Protein AF-0000000082723749 (afdb_homodimer)

Foldseek 3Di:
DVLLCLQPNLVQLQLQQVQLQVVCCVVVVGGPPDHSLNVLLLLLLLLVCLQVVDVDPCQCQDAVRHDCLNNVLDPPVNSVVCLVRTWRDRPVVADPVNCVLDVLVRCVVSLVRNQSSLLPDDDDQEKEKDKDFLAADFDGQQWAAQPPDPRRIHWIKIFIFWLQQQTRHIFIDRPPSRADDDPPDDPLLRSVVVRCVSPDANHEYEYEQVNDAPVSQQVQVVVRYKYKYWHDPVRDDPVQPDDDFVVVQPDDAQDKDWGWDPPPPIKIWMWHHHVGIIIMIISPFDQPPKDWDWDQDPVVRHTDIHIGGPSRVVNVSTHCNNVVNSVVCVNRQSDDPDSDSSSSVSSSSSSSSLSNSQSVVCVVCVVVVHHGDDSSVSSSVSSSCSSVVSVVPPDPPPPPPCPPDDPPPPPDPDPVVVPRPCQFPWDQDPDPDFDAAPAPPGGDTGRIAGPHVRGDHDCDPVPNRSCVVPPD/DVLLCLQPNLVQLQLQQVQLQVVCCVVVVGGPPDHSLNVLLLLLLLLVCLQVVDVDPCQCQDDPRHDCLNNVLDPPVNSVVCLVRTWRDRPVVADPVNCVLDVLVRCVVSLVRNQSSLLPDDDDQEKEKDKDFLAADFDGQQWAAQPPDPRRIHWIKIFIFWLQQQTNHIFIDRPPSRADDDPPDDPLLRSVVVRCVSPDANHEYEYEQVNDAPVSQQVQVVVRYKYKYWHDPVRPDPVQPDDDFVVVQPDDAQDKDWDWDPPPPIKIWMWHHHVGIIIMIISPFDQPPKDWDWDQDPVVRHTDIHIGGPSRVVNVSTHCNNVVNSVVCVNRQSDDPDSDSSSSVSSSSSSSSLSNSQSVVCVVCVVVVHHGDDSSVSSSVSSSCSSVVSVVPPDPPPPPPCPPPDPPPPPDDDPVVVVPPCQFPWDQDPDPDFDAAPAPPGGDTGRIAGPHVRGDHDDDPVPNRSCVVPPD

InterPro domains:
  IPR029526 PiggyBac transposable element-derived protein [PF13843] (2-358)

Radius of gyration: 34.32 Å; Cα contacts (8 Å, |Δi|>4): 1630; chains: 2; bounding box: 100×79×72 Å

Solvent-accessible surface area (backbone atoms only — not comparable to full-atom values): 51338 Å² total; per-residue (Å²): 106,73,58,37,40,54,26,57,42,69,66,57,36,44,43,24,24,51,26,21,24,51,49,32,30,73,74,72,68,44,65,70,76,57,41,37,39,56,50,34,28,52,51,13,39,40,42,45,46,14,52,37,47,53,85,48,78,68,41,39,65,31,87,68,53,26,24,56,65,48,41,73,73,43,55,69,68,58,52,52,51,47,69,74,47,69,26,63,45,53,71,85,78,54,50,71,66,54,47,70,62,32,85,54,57,68,49,39,66,57,52,50,38,40,40,51,30,20,58,70,51,87,80,66,60,54,32,15,44,46,81,42,64,47,70,46,84,60,75,52,98,43,60,40,76,45,84,91,46,96,56,31,39,9,39,38,29,43,37,35,15,32,45,87,22,44,56,40,40,70,47,70,49,61,61,82,66,56,51,83,88,57,88,93,58,53,72,40,43,48,51,52,57,57,62,44,70,80,49,64,71,68,27,33,38,24,36,47,47,78,40,44,43,68,66,49,47,52,52,35,44,75,65,42,25,38,34,38,25,34,43,44,78,89,64,52,62,76,86,59,71,66,82,54,67,73,71,53,68,73,49,61,67,28,42,69,50,74,42,68,44,75,63,84,71,55,35,28,38,35,38,38,28,61,97,55,77,44,39,32,39,18,52,80,44,46,52,71,67,63,48,75,42,84,41,79,31,80,91,72,71,41,75,41,78,28,50,38,37,30,39,55,54,53,44,68,67,32,49,46,4,55,58,45,37,51,52,57,45,65,70,43,42,55,74,70,101,62,70,51,54,67,58,53,50,52,36,48,54,51,50,48,37,47,51,40,25,49,51,50,49,40,52,53,24,54,75,69,74,42,84,57,73,53,67,69,57,47,50,48,51,46,16,46,48,31,32,54,54,25,62,65,63,60,61,76,67,72,72,68,78,73,65,80,70,76,87,61,80,77,70,76,74,56,71,64,66,38,38,59,48,44,50,47,28,58,35,44,55,94,58,96,64,64,40,62,25,68,48,88,93,49,86,51,65,20,48,29,26,26,71,63,75,67,44,32,27,33,79,36,82,88,56,36,33,45,30,58,58,20,44,130,105,75,58,37,39,54,28,57,42,69,66,57,37,45,44,23,24,52,26,22,25,52,49,32,30,72,74,74,68,44,66,70,77,57,42,38,40,56,49,35,28,51,51,13,40,40,43,45,45,13,52,36,47,54,83,48,78,68,41,38,64,33,87,67,53,26,25,55,66,48,40,74,74,44,54,70,67,58,53,53,50,47,68,75,47,68,28,62,47,54,72,85,78,53,50,70,67,52,48,70,62,34,85,54,56,66,49,40,67,57,52,52,39,39,38,50,31,21,58,70,48,87,79,67,61,52,32,17,44,45,80,43,62,46,71,46,85,62,77,54,97,41,60,41,78,44,85,90,47,96,57,32,38,10,39,40,28,44,36,34,16,31,42,86,22,43,56,40,40,68,48,68,49,60,62,81,66,56,52,82,88,56,88,92,58,53,72,39,42,48,51,52,57,58,62,44,71,81,51,64,70,69,25,34,37,25,36,46,46,78,40,44,43,68,65,49,46,51,53,34,43,74,64,44,26,35,33,38,23,33,42,44,79,88,64,52,56,76,86,57,83,65,81,52,66,73,71,52,66,72,50,61,68,28,42,69,50,73,49,69,46,74,63,83,71,57,34,27,38,35,38,39,28,62,99,55,77,44,39,33,38,17,52,80,43,45,52,71,69,62,47,76,42,82,42,79,31,79,91,72,70,41,75,41,79,29,51,38,37,30,40,55,53,52,42,68,65,32,48,47,4,55,59,45,37,51,51,58,46,65,71,44,41,56,73,71,102,63,71,51,54,68,57,54,52,51,38,48,54,52,49,48,38,48,51,39,26,49,52,52,50,38,53,53,24,53,76,69,72,42,84,58,74,54,66,69,57,47,50,48,50,47,18,46,49,32,32,55,54,27,63,66,64,61,62,75,67,73,73,68,79,74,64,78,68,73,85,62,79,77,70,75,75,55,72,65,64,38,36,59,49,45,50,47,28,58,36,46,56,94,58,95,65,65,40,64,25,70,45,89,94,48,87,48,65,22,47,27,26,27,69,63,78,70,44,32,26,30,80,36,81,88,46,42,35,46,30,58,58,20,45,129

Organism: NCBI:txid210632

Nearest PDB structures (foldseek):
  6x68-assembly1_C  TM=7.473E-01  e=4.972E-25  Trichoplusia ni
  4dm0-assembly1_A-2  TM=4.585E-01  e=9.383E-07  Escherichia coli
  3ecp-assembly1_A-2  TM=4.535E-01  e=1.787E-06  Escherichia coli
  1muh-assembly1_A-2  TM=4.207E-01  e=4.695E-06  Escherichia coli
  6x68-assembly1_C  TM=7.429E-01  e=5.850E-25  Trichoplusia ni

pLDDT: mean 87.9, std 14.63, range [29.36, 98.62]

Sequence (944 aa):
MDYFKQYIDDSVFEGMALYTNQREVLVSGATLNTTPEELKTFFGNSVYMGCLRYPNIQMYWAANTRVPIVAESKTRNRFYKLRNSIKIVNDLDVSDVEKASDLLWRIRPLLTKVRQGCLSLPRTGKLCIDEQMIPFTGRCPVRQYVPGKPNPTGLKVFVLAAPTGLVLDFVVYQGKTTFRVTEGKGNGEQAVLHLTESVPQGAHLFFDRFFTTINLLDTLMAKGMTGTGTLMKNRIPKECKIIGDKPFKKKERGASEMVVRRKPPELAVIKWLDNKPVALASSAYGIEPQDTRRRWSKKDKRFVHVSRPQAVAEYNTNMGGVDLVDRMLSFYRMASRTRKWTVHAVFHFFDLAIANSWLQYKNDCESLGKKPLKFLDFKLYLGEDLITRAQSGVKSDSEDDYTPPRQKWKPQPNASLRHYGAIHLPEMMDETHASRCRRSGCTSKTYVMCTKCKVFLCVSKKGNCFLKYHAKMDYFKQYIDDSVFEGMALYTNQREVLVSGATLNTTPEELKTFFGNSVYMGCLRYPNIQMYWAANTRVPIVAESKTRNRFYKLRNSIKIVNDLDVSDVEKASDLLWRIRPLLTKVRQGCLSLPRTGKLCIDEQMIPFTGRCPVRQYVPGKPNPTGLKVFVLAAPTGLVLDFVVYQGKTTFRVTEGKGNGEQAVLHLTESVPQGAHLFFDRFFTTINLLDTLMAKGMTGTGTLMKNRIPKECKIIGDKPFKKKERGASEMVVRRKPPELAVIKWLDNKPVALASSAYGIEPQDTRRRWSKKDKRFVHVSRPQAVAEYNTNMGGVDLVDRMLSFYRMASRTRKWTVHAVFHFFDLAIANSWLQYKNDCESLGKKPLKFLDFKLYLGEDLITRAQSGVKSDSEDDYTPPRQKWKPQPNASLRHYGAIHLPEMMDETHASRCRRSGCTSKTYVMCTKCKVFLCVSKKGNCFLKYHAK

Secondary structure (DSSP, 8-state):
-HHHHTTS-HHHHHHHHHHHHHHHHHHHSS-----HHHHHHHHHHHHHHHHH--SSGGGGGSTTT--HHHHTTS-HHHHHHHHHH--SS-GGGS-HHHHHH-TTTTTHHHHHHHHHHHHTSPP-SEEEEEEEEEE--S--TTEEE-TTSSS-EEEEEEEEE-TTS-EEEEEE--STTSS---TT--HHHHHHHHHGGGS-TT-EEEE-TTT--HHHHHHHHHTT-EEEEE--GGGS-GGG-PPPHHHHHTSPTT-EEEEEE-SSSPEEEEEEESSSEEEEEESS--SPSPEEEEEEETTTTEEEEEEE-HHHHHHHHHTTHHHHHHHHHHHT------S-HHHHHHHHHHHHHHHHHHHHHHHHHHHHTPPPPPHHHHHHHHHHHHHHHHHHH--S-S----------------HHHHHTTB-S-EEE---SSPEEP-STT---EESEEETTT--B---STTT-HHHHHH--/-HHHHTTS-HHHHHHHHHHHHHHHHHHHSS-----HHHHHHHHHHHHHHHHH--SSGGGGTSTTT--HHHHTTS-HHHHHHHHHH--SS-GGGS-HHHHHH-TTTTTHHHHHHHHHHHHTSPPPSEEEEEEEEEE--S--TTEEE-TTSSS-EEEEEEEEE-TTS-EEEEEE--STTSS---TT--HHHHHHHHHGGGSPTT-EEEE-TTT--HHHHHHHHHTT-EEEEE--GGGS-TTS-PPPHHHHHTSPTT-EEEEEE-SSSPEEEEEEESSSEEEEEESS--SPSPEEEEEEETTTTEEEEEEE-HHHHHHHHHTTHHHHHHHHHHHT------S-HHHHHHHHHHHHHHHHHHHHHHHHHHHHTPPPPPHHHHHHHHHHHHHHHHHHH--S------------------HHHHHTTB-S-EEE---SSPEEP-STT---EESEEETTT--B---SSS--HHHHHH--

Structure (mmCIF, N/CA/C/O backbone):
data_AF-0000000082723749-model_v1
#
loop_
_entity.id
_entity.type
_entity.pdbx_description
1 polymer 'PiggyBac transposable element-derived protein 3-like'
#
loop_
_atom_site.group_PDB
_atom_site.id
_atom_site.type_symbol
_atom_site.label_atom_id
_atom_site.label_alt_id
_atom_site.label_comp_id
_atom_site.label_asym_id
_atom_site.label_entity_id
_atom_site.label_seq_id
_atom_site.pdbx_PDB_ins_code
_atom_site.Cartn_x
_atom_site.Cartn_y
_atom_site.Cartn_z
_atom_site.occupancy
_atom_site.B_iso_or_equiv
_atom_site.auth_seq_id
_atom_site.auth_comp_id
_atom_site.auth_asym_id
_atom_site.auth_atom_id
_atom_site.pdbx_PDB_model_num
ATOM 1 N N . MET A 1 1 ? -16.688 13.664 20.062 1 89.19 1 MET A N 1
ATOM 2 C CA . MET A 1 1 ? -17.281 14.719 19.25 1 89.19 1 MET A CA 1
ATOM 3 C C . MET A 1 1 ? -16.844 16.094 19.734 1 89.19 1 MET A C 1
ATOM 5 O O . MET A 1 1 ? -16.594 16.984 18.922 1 89.19 1 MET A O 1
ATOM 9 N N . ASP A 1 2 ? -16.625 16.281 20.953 1 92.06 2 ASP A N 1
ATOM 10 C CA . ASP A 1 2 ? -16.234 17.578 21.5 1 92.06 2 ASP A CA 1
ATOM 11 C C . ASP A 1 2 ? -14.852 17.984 21 1 92.06 2 ASP A C 1
ATOM 13 O O . ASP A 1 2 ? -14.625 19.156 20.656 1 92.06 2 ASP A O 1
ATOM 17 N N . TYR A 1 3 ? -13.945 17.062 20.984 1 97 3 TYR A N 1
ATOM 18 C CA . TYR A 1 3 ? -12.609 17.359 20.469 1 97 3 TYR A CA 1
ATOM 19 C C . TYR A 1 3 ? -12.656 17.734 19 1 97 3 TYR A C 1
ATOM 21 O O . TYR A 1 3 ? -11.977 18.672 18.562 1 97 3 TYR A O 1
ATOM 29 N N . PHE A 1 4 ? -13.516 17.047 18.281 1 97.88 4 PHE A N 1
ATOM 30 C CA . PHE A 1 4 ? -13.641 17.25 16.844 1 97.88 4 PHE A CA 1
ATOM 31 C C . PHE A 1 4 ? -14.211 18.625 16.547 1 97.88 4 PHE A C 1
ATOM 33 O O . PHE A 1 4 ? -13.766 19.297 15.617 1 97.88 4 PHE A O 1
ATOM 40 N N . LYS A 1 5 ? -15.055 19.094 17.328 1 97.06 5 LYS A N 1
ATOM 41 C CA . LYS A 1 5 ? -15.742 20.359 17.125 1 97.06 5 LYS A CA 1
ATOM 42 C C . LYS A 1 5 ? -14.789 21.531 17.312 1 97.06 5 LYS A C 1
ATOM 44 O O . LYS A 1 5 ? -15.102 22.656 16.891 1 97.06 5 LYS A O 1
ATOM 49 N N . GLN A 1 6 ? -13.68 21.25 17.938 1 97.06 6 GLN A N 1
ATOM 50 C CA . GLN A 1 6 ? -12.656 22.281 18.062 1 97.06 6 GLN A CA 1
ATOM 51 C C . GLN A 1 6 ? -12.117 22.703 16.703 1 97.06 6 GLN A C 1
ATOM 53 O O . GLN A 1 6 ? -11.672 23.844 16.516 1 97.06 6 GLN A O 1
ATOM 58 N N . TYR A 1 7 ? -12.172 21.812 15.758 1 98.25 7 TYR A N 1
ATOM 59 C CA . TYR A 1 7 ? -11.609 22.031 14.43 1 98.25 7 TYR A CA 1
ATOM 60 C C . TYR A 1 7 ? -12.711 22.25 13.398 1 98.25 7 TYR A C 1
ATOM 62 O O . TYR A 1 7 ? -12.609 23.141 12.547 1 98.25 7 TYR A O 1
ATOM 70 N N . ILE A 1 8 ? -13.641 21.391 13.477 1 97.88 8 ILE A N 1
ATOM 71 C CA . ILE A 1 8 ? -14.781 21.406 12.562 1 97.88 8 ILE A CA 1
ATOM 72 C C . ILE A 1 8 ? -16.078 21.438 13.367 1 97.88 8 ILE A C 1
ATOM 74 O O . ILE A 1 8 ? -16.531 20.391 13.859 1 97.88 8 ILE A O 1
ATOM 78 N N . ASP A 1 9 ? -16.641 22.578 13.438 1 96.38 9 ASP A N 1
ATOM 79 C CA . ASP A 1 9 ? -17.891 22.703 14.188 1 96.38 9 ASP A CA 1
ATOM 80 C C . ASP A 1 9 ? -19.094 22.75 13.25 1 96.38 9 ASP A C 1
ATOM 82 O O . ASP A 1 9 ? -18.969 22.531 12.047 1 96.38 9 ASP A O 1
ATOM 86 N N . ASP A 1 10 ? -20.234 23.031 13.742 1 95.56 10 ASP A N 1
ATOM 87 C CA . ASP A 1 10 ? -21.484 22.938 13 1 95.56 10 ASP A CA 1
ATOM 88 C C . ASP A 1 10 ? -21.547 24.016 11.914 1 95.56 10 ASP A C 1
ATOM 90 O O . ASP A 1 10 ? -22.203 23.812 10.875 1 95.56 10 ASP A O 1
ATOM 94 N N . SER A 1 11 ? -20.844 25.094 12.133 1 96.62 11 SER A N 1
ATOM 95 C CA . SER A 1 11 ? -20.875 26.188 11.164 1 96.62 11 SER A CA 1
ATOM 96 C C . SER A 1 11 ? -20.281 25.766 9.828 1 96.62 11 SE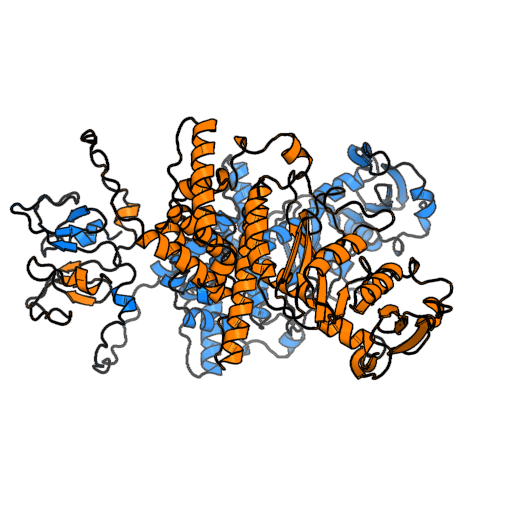R A C 1
ATOM 98 O O . SER A 1 11 ? -20.703 26.234 8.773 1 96.62 11 SER A O 1
ATOM 100 N N . VAL A 1 12 ? -19.312 24.875 9.891 1 97.44 12 VAL A N 1
ATOM 101 C CA . VAL A 1 12 ? -18.688 24.375 8.672 1 97.44 12 VAL A CA 1
ATOM 102 C C . VAL A 1 12 ? -19.719 23.625 7.84 1 97.44 12 VAL A C 1
ATOM 104 O O . VAL A 1 12 ? -19.844 23.844 6.633 1 97.44 12 VAL A O 1
ATOM 107 N N . PHE A 1 13 ? -20.516 22.766 8.484 1 97.62 13 PHE A N 1
ATOM 108 C CA . PHE A 1 13 ? -21.531 21.984 7.781 1 97.62 13 PHE A CA 1
ATOM 109 C C . PHE A 1 13 ? -22.656 22.859 7.285 1 97.62 13 PHE A C 1
ATOM 111 O O . PHE A 1 13 ? -23.203 22.641 6.203 1 97.62 13 PHE A O 1
ATOM 118 N N . GLU A 1 14 ? -23 23.859 8.086 1 97.38 14 GLU A N 1
ATOM 119 C CA . GLU A 1 14 ? -24.031 24.797 7.672 1 97.38 14 GLU A CA 1
ATOM 120 C C . GLU A 1 14 ? -23.609 25.562 6.418 1 97.38 14 GLU A C 1
ATOM 122 O O . GLU A 1 14 ? -24.375 25.672 5.465 1 97.38 14 GLU A O 1
ATOM 127 N N . GLY A 1 15 ? -22.422 26.062 6.469 1 96.94 15 GLY A N 1
ATOM 128 C CA . GLY A 1 15 ? -21.891 26.75 5.289 1 96.94 15 GLY A CA 1
ATOM 129 C C . GLY A 1 15 ? -21.812 25.844 4.07 1 96.94 15 GLY A C 1
ATOM 130 O O . GLY A 1 15 ? -22.219 26.234 2.975 1 96.94 15 GLY A O 1
ATOM 131 N N . MET A 1 16 ? -21.359 24.703 4.266 1 97.44 16 MET A N 1
ATOM 132 C CA . MET A 1 16 ? -21.219 23.734 3.174 1 97.44 16 MET A CA 1
ATOM 133 C C . MET A 1 16 ? -22.578 23.438 2.547 1 97.44 16 MET A C 1
ATOM 135 O O . MET A 1 16 ? -22.688 23.344 1.322 1 97.44 16 MET A O 1
ATOM 139 N N . ALA A 1 17 ? -23.578 23.188 3.398 1 97.56 17 ALA A N 1
ATOM 140 C CA . ALA A 1 17 ? -24.922 22.906 2.898 1 97.56 17 ALA A CA 1
ATOM 141 C C . ALA A 1 17 ? -25.453 24.078 2.076 1 97.56 17 ALA A C 1
ATOM 143 O O . ALA A 1 17 ? -25.984 23.875 0.979 1 97.56 17 ALA A O 1
ATOM 144 N N . LEU A 1 18 ? -25.266 25.219 2.598 1 96.88 18 LEU A N 1
ATOM 145 C CA . LEU A 1 18 ? -25.766 26.438 1.945 1 96.88 18 LEU A CA 1
ATOM 146 C C . LEU A 1 18 ? -25.109 26.609 0.577 1 96.88 18 LEU A C 1
ATOM 148 O O . LEU A 1 18 ? -25.812 26.766 -0.431 1 96.88 18 LEU A O 1
ATOM 152 N N . TYR A 1 19 ? -23.812 26.578 0.502 1 97.12 19 TYR A N 1
ATOM 153 C CA . TYR A 1 19 ? -23.094 26.875 -0.726 1 97.12 19 TYR A CA 1
ATOM 154 C C . TYR A 1 19 ? -23.25 25.75 -1.743 1 97.12 19 TYR A C 1
ATOM 156 O O . TYR A 1 19 ? -23.281 26 -2.951 1 97.12 19 TYR A O 1
ATOM 164 N N . THR A 1 20 ? -23.375 24.5 -1.279 1 96.69 20 THR A N 1
ATOM 165 C CA . THR A 1 20 ? -23.609 23.375 -2.168 1 96.69 20 THR A CA 1
ATOM 166 C C . THR A 1 20 ? -24.969 23.516 -2.855 1 96.69 20 THR A C 1
ATOM 168 O O . THR A 1 20 ? -25.078 23.312 -4.066 1 96.69 20 THR A O 1
ATOM 171 N N . ASN A 1 21 ? -25.969 23.844 -2.062 1 96.06 21 ASN A N 1
ATOM 172 C CA . ASN A 1 21 ? -27.297 24.047 -2.625 1 96.06 21 ASN A CA 1
ATOM 173 C C . ASN A 1 21 ? -27.328 25.219 -3.607 1 96.06 21 ASN A C 1
ATOM 175 O O . ASN A 1 21 ? -27.922 25.125 -4.676 1 96.06 21 ASN A O 1
ATOM 179 N N . GLN A 1 22 ? -26.641 26.234 -3.268 1 94.38 22 GLN A N 1
ATOM 180 C CA . GLN A 1 22 ? -26.578 27.406 -4.137 1 94.38 22 GLN A CA 1
ATOM 181 C C . GLN A 1 22 ? -25.906 27.062 -5.469 1 94.38 22 GLN A C 1
ATOM 183 O O . GLN A 1 22 ? -26.391 27.469 -6.527 1 94.38 22 GLN A O 1
ATOM 188 N N . ARG A 1 23 ? -24.891 26.391 -5.434 1 93.56 23 ARG A N 1
ATOM 189 C CA . ARG A 1 23 ? -24.172 26.016 -6.645 1 93.56 23 ARG A CA 1
ATOM 190 C C . ARG A 1 23 ? -25.016 25.125 -7.539 1 93.56 23 ARG A C 1
ATOM 192 O O . ARG A 1 23 ? -25.016 25.266 -8.758 1 93.56 23 ARG A O 1
ATOM 199 N N . GLU A 1 24 ? -25.656 24.156 -6.891 1 92.88 24 GLU A N 1
ATOM 200 C CA . GLU A 1 24 ? -26.469 23.234 -7.672 1 92.88 24 GLU A CA 1
ATOM 201 C C . GLU A 1 24 ? -27.609 23.969 -8.375 1 92.88 24 GLU A C 1
ATOM 203 O O . GLU A 1 24 ? -27.984 23.594 -9.492 1 92.88 24 GLU A O 1
ATOM 208 N N . VAL A 1 25 ? -28.172 24.938 -7.75 1 92.06 25 VAL A N 1
ATOM 209 C CA . VAL A 1 25 ? -29.203 25.766 -8.375 1 92.06 25 VAL A CA 1
ATOM 210 C C . VAL A 1 25 ? -28.641 26.469 -9.602 1 92.06 25 VAL A C 1
ATOM 212 O O . VAL A 1 25 ? -29.281 26.531 -10.648 1 92.06 25 VAL A O 1
ATOM 215 N N . LEU A 1 26 ? -27.469 26.969 -9.461 1 90.44 26 LEU A N 1
ATOM 216 C CA . LEU A 1 26 ? -26.828 27.719 -10.539 1 90.44 26 LEU A CA 1
ATOM 217 C C . LEU A 1 26 ? -26.516 26.797 -11.719 1 90.44 26 LEU A C 1
ATOM 219 O O . LEU A 1 26 ? -26.641 27.188 -12.875 1 90.44 26 LEU A O 1
ATOM 223 N N . VAL A 1 27 ? -26.062 25.562 -11.445 1 89.31 27 VAL A N 1
ATOM 224 C CA . VAL A 1 27 ? -25.578 24.656 -12.477 1 89.31 27 VAL A CA 1
ATOM 225 C C . VAL A 1 27 ? -26.75 23.906 -13.094 1 89.31 27 VAL A C 1
ATOM 227 O O . VAL A 1 27 ? -26.828 23.75 -14.312 1 89.31 27 VAL A O 1
ATOM 230 N N . SER A 1 28 ? -27.625 23.359 -12.289 1 89.19 28 SER A N 1
ATOM 231 C CA . SER A 1 28 ? -28.656 22.453 -12.797 1 89.19 28 SER A CA 1
ATOM 232 C C . SER A 1 28 ? -30.031 23.109 -12.773 1 89.19 28 SER A C 1
ATOM 234 O O . SER A 1 28 ? -30.969 22.609 -13.391 1 89.19 28 SER A O 1
ATOM 236 N N . GLY A 1 29 ? -30.203 24.203 -12.047 1 90.12 29 GLY A N 1
ATOM 237 C CA . GLY A 1 29 ? -31.5 24.859 -11.93 1 90.12 29 GLY A CA 1
ATOM 238 C C . GLY A 1 29 ? -32.312 24.344 -10.766 1 90.12 29 GLY A C 1
ATOM 239 O O . GLY A 1 29 ? -33.375 24.891 -10.461 1 90.12 29 GLY A O 1
ATOM 240 N N . ALA A 1 30 ? -31.797 23.297 -10.203 1 90.31 30 ALA A N 1
ATOM 241 C CA . ALA A 1 30 ? -32.5 22.703 -9.07 1 90.31 30 ALA A CA 1
ATOM 242 C C . ALA A 1 30 ? -31.594 22.531 -7.867 1 90.31 30 ALA A C 1
ATOM 244 O O . ALA A 1 30 ? -30.391 22.266 -8.016 1 90.31 30 ALA A O 1
ATOM 245 N N . THR A 1 31 ? -32.219 22.781 -6.77 1 88.94 31 THR A N 1
ATOM 246 C CA . THR A 1 31 ? -31.453 22.625 -5.535 1 88.94 31 THR A CA 1
ATOM 247 C C . THR A 1 31 ? -31.266 21.141 -5.199 1 88.94 31 THR A C 1
ATOM 249 O O . THR A 1 31 ? -32.094 20.312 -5.531 1 88.94 31 THR A O 1
ATOM 252 N N . LEU A 1 32 ? -30.156 20.875 -4.547 1 93.25 32 LEU A N 1
ATOM 253 C CA . LEU A 1 32 ? -29.891 19.531 -4.043 1 93.25 32 LEU A CA 1
ATOM 254 C C . LEU A 1 32 ? -30.656 19.281 -2.74 1 93.25 32 LEU A C 1
ATOM 256 O O . LEU A 1 32 ? -30.828 18.141 -2.328 1 93.25 32 LEU A O 1
ATOM 260 N N . ASN A 1 33 ? -31.062 20.359 -2.07 1 94.25 33 ASN A N 1
ATOM 261 C CA . ASN A 1 33 ? -31.766 20.328 -0.794 1 94.25 33 ASN A CA 1
ATOM 262 C C . ASN A 1 33 ? -30.984 19.562 0.263 1 94.25 33 ASN A C 1
ATOM 264 O O . ASN A 1 33 ? -31.562 18.75 0.993 1 94.25 33 ASN A O 1
ATOM 268 N N . THR A 1 34 ? -29.703 19.672 0.206 1 96.44 34 THR A N 1
ATOM 269 C CA . THR A 1 34 ? -28.906 19.016 1.233 1 96.44 34 THR A CA 1
ATOM 270 C C . THR A 1 34 ? -28.938 19.812 2.537 1 96.44 34 THR A C 1
ATOM 272 O O . THR A 1 34 ? -29.219 21.016 2.531 1 96.44 34 THR A O 1
ATOM 275 N N . THR A 1 35 ? -28.734 19.188 3.672 1 96.62 35 THR A N 1
ATOM 276 C CA . THR A 1 35 ? -28.734 19.781 5.004 1 96.62 35 THR A CA 1
ATOM 277 C C . THR A 1 35 ? -27.422 19.516 5.727 1 96.62 35 THR A C 1
ATOM 279 O O . THR A 1 35 ? -26.641 18.656 5.305 1 96.62 35 THR A O 1
ATOM 282 N N . PRO A 1 36 ? -27.156 20.359 6.703 1 97.19 36 PRO A N 1
ATOM 283 C CA . PRO A 1 36 ? -25.969 20.094 7.5 1 97.19 36 PRO A CA 1
ATOM 284 C C . PRO A 1 36 ? -25.938 18.672 8.047 1 97.19 36 PRO A C 1
ATOM 286 O O . PRO A 1 36 ? -24.875 18.031 8.07 1 97.19 36 PRO A O 1
ATOM 289 N N . GLU A 1 37 ? -27.062 18.156 8.398 1 96.38 37 GLU A N 1
ATOM 290 C CA . GLU A 1 37 ? -27.156 16.797 8.938 1 96.38 37 GLU A CA 1
ATOM 291 C C . GLU A 1 37 ? -26.828 15.758 7.879 1 96.38 37 GLU A C 1
ATOM 293 O O . GLU A 1 37 ? -26.141 14.773 8.164 1 96.38 37 GLU A O 1
ATOM 298 N N . GLU A 1 38 ? -27.297 15.969 6.719 1 96.81 38 GLU A N 1
ATOM 299 C CA . GLU A 1 38 ? -26.984 15.047 5.633 1 96.81 38 GLU A CA 1
ATOM 300 C C . GLU A 1 38 ? -25.484 15.039 5.324 1 96.81 38 GLU A C 1
ATOM 302 O O . GLU A 1 38 ? -24.906 13.992 5.02 1 96.81 38 GLU A O 1
ATOM 307 N N . LEU A 1 39 ? -24.906 16.219 5.395 1 97.81 39 LEU A N 1
ATOM 308 C CA . LEU A 1 39 ? -23.484 16.312 5.137 1 97.81 39 LEU A CA 1
ATOM 309 C C . LEU A 1 39 ? -22.688 15.656 6.254 1 97.81 39 LEU A C 1
ATOM 311 O O . LEU A 1 39 ? -21.656 15.031 5.992 1 97.81 39 LEU A O 1
ATOM 315 N N . LYS A 1 40 ? -23.156 15.82 7.473 1 97.62 40 LYS A N 1
ATOM 316 C CA . LYS A 1 40 ? -22.531 15.078 8.562 1 97.62 40 LYS A CA 1
ATOM 317 C C . LYS A 1 40 ? -22.562 13.578 8.297 1 97.62 40 LYS A C 1
ATOM 319 O O . LYS A 1 40 ? -21.562 12.891 8.5 1 97.62 40 LYS A O 1
ATOM 324 N N . THR A 1 41 ? -23.688 13.078 7.84 1 97.69 41 THR A N 1
ATOM 325 C CA . THR A 1 41 ? -23.828 11.672 7.488 1 97.69 41 THR A CA 1
ATOM 326 C C . THR A 1 41 ? -22.859 11.297 6.363 1 97.69 41 THR A C 1
ATOM 328 O O . THR A 1 41 ? -22.219 10.242 6.41 1 97.69 41 THR A O 1
ATOM 331 N N . PHE A 1 42 ? -22.766 12.195 5.387 1 97.19 42 PHE A N 1
ATOM 332 C CA . PHE A 1 42 ? -21.844 11.984 4.27 1 97.19 42 PHE A CA 1
ATOM 333 C C . PHE A 1 42 ? -20.422 11.805 4.762 1 97.19 42 PHE A C 1
ATOM 335 O O . PHE A 1 42 ? -19.719 10.875 4.352 1 97.19 42 PHE A O 1
ATOM 342 N N . PHE A 1 43 ? -19.969 12.625 5.641 1 97.56 43 PHE A N 1
ATOM 343 C CA . PHE A 1 43 ? -18.594 12.555 6.148 1 97.56 43 PHE A CA 1
ATOM 344 C C . PHE A 1 43 ? -18.438 11.367 7.086 1 97.56 43 PHE A C 1
ATOM 346 O O . PHE A 1 43 ? -17.359 10.75 7.125 1 97.56 43 PHE A O 1
ATOM 353 N N . GLY A 1 44 ? -19.484 11.133 7.891 1 97.38 44 GLY A N 1
ATOM 354 C CA . GLY A 1 44 ? -19.438 9.914 8.68 1 97.38 44 GLY A CA 1
ATOM 355 C C . GLY A 1 44 ? -19.234 8.664 7.848 1 97.38 44 GLY A C 1
ATOM 356 O O . GLY A 1 44 ? -18.422 7.809 8.188 1 97.38 44 GLY A O 1
ATOM 357 N N . ASN A 1 45 ? -20 8.547 6.75 1 96.62 45 ASN A N 1
ATOM 358 C CA . ASN A 1 45 ? -19.828 7.441 5.812 1 96.62 45 ASN A CA 1
ATOM 359 C C . ASN A 1 45 ? -18.422 7.418 5.219 1 96.62 45 ASN A C 1
ATOM 361 O O . ASN A 1 45 ? -17.812 6.355 5.078 1 96.62 45 ASN A O 1
ATOM 365 N N . SER A 1 46 ? -17.891 8.57 4.902 1 96.81 46 SER A N 1
ATOM 366 C CA . SER A 1 46 ? -16.547 8.672 4.332 1 96.81 46 SER A CA 1
ATOM 367 C C . SER A 1 46 ? -15.492 8.195 5.32 1 96.81 46 SER A C 1
ATOM 369 O O . SER A 1 46 ? -14.492 7.598 4.926 1 96.81 46 SER A O 1
ATOM 371 N N . VAL A 1 47 ? -15.727 8.484 6.57 1 97.06 47 VAL A N 1
ATOM 372 C CA . VAL A 1 47 ? -14.828 8.008 7.617 1 97.06 47 VAL A CA 1
ATOM 373 C C . VAL A 1 47 ? -14.828 6.477 7.641 1 97.06 47 VAL A C 1
ATOM 375 O O . VAL A 1 47 ? -13.766 5.855 7.645 1 97.06 47 VAL A O 1
ATOM 378 N N . TYR A 1 48 ? -16.016 5.914 7.605 1 95.81 48 TYR A N 1
ATOM 379 C CA . TYR A 1 48 ? -16.109 4.457 7.594 1 95.81 48 TYR A CA 1
ATOM 380 C C . TYR A 1 48 ? -15.422 3.871 6.367 1 95.81 48 TYR A C 1
ATOM 382 O O . TYR A 1 48 ? -14.68 2.895 6.469 1 95.81 48 TYR A O 1
ATOM 390 N N . MET A 1 49 ? -15.695 4.48 5.277 1 95.44 49 MET A N 1
ATOM 391 C CA . MET A 1 49 ? -15.094 3.984 4.039 1 95.44 49 MET A CA 1
ATOM 392 C C . MET A 1 49 ? -13.578 4.094 4.086 1 95.44 49 MET A C 1
ATOM 394 O O . MET A 1 49 ? -12.875 3.225 3.562 1 95.44 49 MET A O 1
ATOM 398 N N . GLY A 1 50 ? -13.062 5.16 4.664 1 94.94 50 GLY A N 1
ATOM 399 C CA . GLY A 1 50 ? -11.633 5.312 4.836 1 94.94 50 GLY A CA 1
ATOM 400 C C . GLY A 1 50 ? -11.023 4.254 5.738 1 94.94 50 GLY A C 1
ATOM 401 O O . GLY A 1 50 ? -9.898 3.809 5.508 1 94.94 50 GLY A O 1
ATOM 402 N N . CYS A 1 51 ? -11.734 3.828 6.664 1 95.25 51 CYS A N 1
ATOM 403 C CA . CYS A 1 51 ? -11.25 2.834 7.617 1 95.25 51 CYS A CA 1
ATOM 404 C C . CYS A 1 51 ? -11.344 1.43 7.031 1 95.25 51 CYS A C 1
ATOM 406 O O . CYS A 1 51 ? -10.438 0.614 7.219 1 95.25 51 CYS A O 1
ATOM 408 N N . LEU A 1 52 ? -12.445 1.18 6.312 1 94.56 52 LEU A N 1
ATOM 409 C CA . LEU A 1 52 ? -12.695 -0.174 5.828 1 94.56 52 LEU A CA 1
ATOM 410 C C . LEU A 1 52 ? -11.969 -0.418 4.508 1 94.56 52 LEU A C 1
ATOM 412 O O . LEU A 1 52 ? -11.477 -1.52 4.258 1 94.56 52 LEU A O 1
ATOM 416 N N . ARG A 1 53 ? -11.984 0.483 3.594 1 91.69 53 ARG A N 1
ATOM 417 C CA . ARG A 1 53 ? -11.172 0.542 2.381 1 91.69 53 ARG A CA 1
ATOM 418 C C . ARG A 1 53 ? -11.586 -0.547 1.396 1 91.69 53 ARG A C 1
ATOM 420 O O . ARG A 1 53 ? -10.734 -1.259 0.857 1 91.69 53 ARG A O 1
ATOM 427 N N . TYR A 1 54 ? -12.875 -0.574 1.193 1 93 54 TYR A N 1
ATOM 428 C CA . TYR A 1 54 ? -13.305 -1.457 0.114 1 93 54 TYR A CA 1
ATOM 429 C C . TYR A 1 54 ? -12.68 -1.041 -1.212 1 93 54 TYR A C 1
ATOM 431 O O . TYR A 1 54 ? -12.398 0.141 -1.432 1 93 54 TYR A O 1
ATOM 439 N N . PRO A 1 55 ? -12.422 -1.977 -2.094 1 91.38 55 PRO A N 1
ATOM 440 C CA . PRO A 1 55 ? -11.812 -1.633 -3.381 1 91.38 55 PRO A CA 1
ATOM 441 C C . PRO A 1 55 ? -12.703 -0.722 -4.227 1 91.38 55 PRO A C 1
ATOM 443 O O . PRO A 1 55 ? -12.195 0.102 -4.992 1 91.38 55 PRO A O 1
ATOM 446 N N . ASN A 1 56 ? -14.008 -0.917 -4.109 1 91.25 56 ASN A N 1
ATOM 447 C CA . ASN A 1 56 ? -14.977 -0.086 -4.824 1 91.25 56 ASN A CA 1
ATOM 448 C C . ASN A 1 56 ? -16.047 0.465 -3.883 1 91.25 56 ASN A C 1
ATOM 450 O O . ASN A 1 56 ? -16.578 -0.265 -3.045 1 91.25 56 ASN A O 1
ATOM 454 N N . ILE A 1 57 ? -16.359 1.692 -4.152 1 92.06 57 ILE A N 1
ATOM 455 C CA . ILE A 1 57 ? -17.281 2.379 -3.26 1 92.06 57 ILE A CA 1
ATOM 456 C C . ILE A 1 57 ? -18.656 1.715 -3.334 1 92.06 57 ILE A C 1
ATOM 458 O O . ILE A 1 57 ? -19.359 1.628 -2.33 1 92.06 57 ILE A O 1
ATOM 462 N N . GLN A 1 58 ? -19.062 1.207 -4.461 1 92.5 58 GLN A N 1
ATOM 463 C CA . GLN A 1 58 ? -20.391 0.64 -4.652 1 92.5 58 GLN A CA 1
ATOM 464 C C . GLN A 1 58 ? -20.594 -0.609 -3.801 1 92.5 58 GLN A C 1
ATOM 466 O O . GLN A 1 58 ? -21.719 -0.994 -3.504 1 92.5 58 GLN A O 1
ATOM 471 N N . MET A 1 59 ? -19.531 -1.197 -3.379 1 93.19 59 MET A N 1
ATOM 472 C CA . MET A 1 59 ? -19.578 -2.443 -2.619 1 93.19 59 MET A CA 1
ATOM 473 C C . MET A 1 59 ? -20.219 -2.223 -1.252 1 93.19 59 MET A C 1
ATOM 475 O O . MET A 1 59 ? -20.766 -3.152 -0.662 1 93.19 59 MET A O 1
ATOM 479 N N . TYR A 1 60 ? -20.156 -1.003 -0.758 1 94.06 60 TYR A N 1
ATOM 480 C CA . TYR A 1 60 ? -20.719 -0.691 0.552 1 94.06 60 TYR A CA 1
ATOM 481 C C . TYR A 1 60 ? -22.234 -0.829 0.543 1 94.06 60 TYR A C 1
ATOM 483 O O . TYR A 1 60 ? -22.859 -0.917 1.602 1 94.06 60 TYR A O 1
ATOM 491 N N . TRP A 1 61 ? -22.875 -0.814 -0.666 1 94.31 61 TRP A N 1
ATOM 492 C CA . TRP A 1 61 ? -24.312 -0.925 -0.801 1 94.31 61 TRP A CA 1
ATOM 493 C C . TRP A 1 61 ? -24.703 -2.258 -1.433 1 94.31 61 TRP A C 1
ATOM 495 O O . TRP A 1 61 ? -25.891 -2.578 -1.541 1 94.31 61 TRP A O 1
ATOM 505 N N . ALA A 1 62 ? -23.703 -3.07 -1.833 1 91.31 62 ALA A N 1
ATOM 506 C CA . ALA A 1 62 ? -23.984 -4.336 -2.506 1 91.31 62 ALA A CA 1
ATOM 507 C C . ALA A 1 62 ? -24.484 -5.383 -1.516 1 91.31 62 ALA A C 1
ATOM 509 O O . ALA A 1 62 ? -24.125 -5.352 -0.336 1 91.31 62 ALA A O 1
ATOM 510 N N . ALA A 1 63 ? -25.156 -6.367 -1.946 1 85.12 63 ALA A N 1
ATOM 511 C CA . ALA A 1 63 ? -25.875 -7.32 -1.106 1 85.12 63 ALA A CA 1
ATOM 512 C C . ALA A 1 63 ? -24.922 -8.117 -0.229 1 85.12 63 ALA A C 1
ATOM 514 O O . ALA A 1 63 ? -25.062 -8.141 0.996 1 85.12 63 ALA A O 1
ATOM 515 N N . ASN A 1 64 ? -23.859 -8.68 -0.734 1 84.94 64 ASN A N 1
ATOM 516 C CA . ASN A 1 64 ? -23 -9.602 -0.005 1 84.94 64 ASN A CA 1
ATOM 517 C C . ASN A 1 64 ? -21.922 -8.859 0.783 1 84.94 64 ASN A C 1
ATOM 519 O O . ASN A 1 64 ? -21.328 -9.414 1.706 1 84.94 64 ASN A O 1
ATOM 523 N N . THR A 1 65 ? -21.703 -7.609 0.427 1 90.56 65 THR A N 1
ATOM 524 C CA . THR A 1 65 ? -20.625 -6.879 1.07 1 90.56 65 THR A CA 1
ATOM 525 C C . THR A 1 65 ? -21.156 -5.641 1.786 1 90.56 65 THR A C 1
ATOM 527 O O . THR A 1 65 ? -20.375 -4.805 2.256 1 90.56 65 THR A O 1
ATOM 530 N N . ARG A 1 66 ? -22.375 -5.578 1.925 1 90.69 66 ARG A N 1
ATOM 531 C CA . ARG A 1 66 ? -23.062 -4.406 2.457 1 90.69 66 ARG A CA 1
ATOM 532 C C . ARG A 1 66 ? -22.578 -4.086 3.869 1 90.69 66 ARG A C 1
ATOM 534 O O . ARG A 1 66 ? -22.391 -4.992 4.688 1 90.69 66 ARG A O 1
ATOM 541 N N . VAL A 1 67 ? -22.312 -2.822 4.109 1 92.62 67 VAL A N 1
ATOM 542 C CA . VAL A 1 67 ? -22.047 -2.322 5.453 1 92.62 67 VAL A CA 1
ATOM 543 C C . VAL A 1 67 ? -23.266 -1.56 5.973 1 92.62 67 VAL A C 1
ATOM 545 O O . VAL A 1 67 ? -23.547 -0.448 5.52 1 92.62 67 VAL A O 1
ATOM 548 N N . PRO A 1 68 ? -23.906 -2.064 6.875 1 88.62 68 PRO A N 1
ATOM 549 C CA . PRO A 1 68 ? -25.234 -1.566 7.258 1 88.62 68 PRO A CA 1
ATOM 550 C C . PRO A 1 68 ? -25.219 -0.094 7.664 1 88.62 68 PRO A C 1
ATOM 552 O O . PRO A 1 68 ? -26.062 0.683 7.219 1 88.62 68 PRO A O 1
ATOM 555 N N . ILE A 1 69 ? -24.281 0.35 8.422 1 91.44 69 ILE A N 1
ATOM 556 C CA . ILE A 1 69 ? -24.281 1.72 8.922 1 91.44 69 ILE A CA 1
ATOM 557 C C . ILE A 1 69 ? -24.156 2.697 7.754 1 91.44 69 ILE A C 1
ATOM 559 O O . ILE A 1 69 ? -24.703 3.799 7.797 1 91.44 69 ILE A O 1
ATOM 563 N N . VAL A 1 70 ? -23.469 2.316 6.676 1 94.19 70 VAL A N 1
ATOM 564 C CA . VAL A 1 70 ? -23.297 3.156 5.496 1 94.19 70 VAL A CA 1
ATOM 565 C C . VAL A 1 70 ? -24.516 3.049 4.594 1 94.19 70 VAL A C 1
ATOM 567 O O . VAL A 1 70 ? -25.109 4.062 4.219 1 94.19 70 VAL A O 1
ATOM 570 N N . ALA A 1 71 ? -24.953 1.798 4.336 1 93.56 71 ALA A N 1
ATOM 571 C CA . ALA A 1 71 ? -25.984 1.525 3.344 1 93.56 71 ALA A CA 1
ATOM 572 C C . ALA A 1 71 ? -27.344 1.993 3.838 1 93.56 71 ALA A C 1
ATOM 574 O O . ALA A 1 71 ? -28.203 2.379 3.039 1 93.56 71 ALA A O 1
ATOM 575 N N . GLU A 1 72 ? -27.547 1.973 5.102 1 90.88 72 GLU A N 1
ATOM 576 C CA . GLU A 1 72 ? -28.859 2.307 5.652 1 90.88 72 GLU A CA 1
ATOM 577 C C . GLU A 1 72 ? -28.984 3.803 5.926 1 90.88 72 GLU A C 1
ATOM 579 O O . GLU A 1 72 ? -30.094 4.328 6.086 1 90.88 72 GLU A O 1
ATOM 584 N N . SER A 1 73 ? -27.875 4.5 5.973 1 94.12 73 SER A N 1
ATOM 585 C CA . SER A 1 73 ? -27.906 5.914 6.32 1 94.12 73 SER A CA 1
ATOM 586 C C . SER A 1 73 ? -28.094 6.785 5.078 1 94.12 73 SER A C 1
ATOM 588 O O . SER A 1 73 ? -28.562 7.922 5.176 1 94.12 73 SER A O 1
ATOM 590 N N . LYS A 1 74 ? -27.656 6.23 3.938 1 94 74 LYS A N 1
ATOM 591 C CA . LYS A 1 74 ? -27.688 7.004 2.699 1 94 74 LYS A CA 1
ATOM 592 C C . LYS A 1 74 ? -27.672 6.086 1.479 1 94 74 LYS A C 1
ATOM 594 O O . LYS A 1 74 ? -27 5.051 1.485 1 94 74 LYS A O 1
ATOM 599 N N . THR A 1 75 ? -28.391 6.523 0.465 1 95.81 75 THR A N 1
ATOM 600 C CA . THR A 1 75 ? -28.344 5.75 -0.771 1 95.81 75 THR A CA 1
ATOM 601 C C . THR A 1 75 ? -27.031 5.996 -1.517 1 95.81 75 THR A C 1
ATOM 603 O O . THR A 1 75 ? -26.422 7.051 -1.363 1 95.81 75 THR A O 1
ATOM 606 N N . ARG A 1 76 ? -26.594 5.09 -2.277 1 95.5 76 ARG A N 1
ATOM 607 C CA . ARG A 1 76 ? -25.359 5.152 -3.039 1 95.5 76 ARG A CA 1
ATOM 608 C C . ARG A 1 76 ? -25.344 6.359 -3.971 1 95.5 76 ARG A C 1
ATOM 610 O O . ARG A 1 76 ? -24.391 7.137 -3.98 1 95.5 76 ARG A O 1
ATOM 617 N N . ASN A 1 77 ? -26.391 6.551 -4.742 1 95.5 77 ASN A N 1
ATOM 618 C CA . ASN A 1 77 ? -26.453 7.645 -5.707 1 95.5 77 ASN A CA 1
ATOM 619 C C . ASN A 1 77 ? -26.406 9.008 -5.016 1 95.5 77 ASN A C 1
ATOM 621 O O . ASN A 1 77 ? -25.781 9.938 -5.527 1 95.5 77 ASN A O 1
ATOM 625 N N . ARG A 1 78 ? -27.094 9.086 -3.924 1 95.69 78 ARG A N 1
ATOM 626 C CA . ARG A 1 78 ? -27.062 10.328 -3.17 1 95.69 78 ARG A CA 1
ATOM 627 C C . ARG A 1 78 ? -25.656 10.609 -2.637 1 95.69 78 ARG A C 1
ATOM 629 O O . ARG A 1 78 ? -25.203 11.758 -2.631 1 95.69 78 ARG A O 1
ATOM 636 N N . PHE A 1 79 ? -25 9.617 -2.199 1 95.62 79 PHE A N 1
ATOM 637 C CA . PHE A 1 79 ? -23.625 9.758 -1.73 1 95.62 79 PHE A CA 1
ATOM 638 C C . PHE A 1 79 ? -22.734 10.328 -2.828 1 95.62 79 PHE A C 1
ATOM 640 O O . PHE A 1 79 ? -22 11.289 -2.602 1 95.62 79 PHE A O 1
ATOM 647 N N . TYR A 1 80 ? -22.859 9.781 -4.043 1 94.12 80 TYR A N 1
ATOM 648 C CA . TYR A 1 80 ? -22.062 10.242 -5.176 1 94.12 80 TYR A CA 1
ATOM 649 C C . TYR A 1 80 ? -22.406 11.68 -5.535 1 94.12 80 TYR A C 1
ATOM 651 O O . TYR A 1 80 ? -21.531 12.477 -5.863 1 94.12 80 TYR A O 1
ATOM 659 N N . LYS A 1 81 ? -23.641 11.93 -5.492 1 93.69 81 LYS A N 1
ATOM 660 C CA . LYS A 1 81 ? -24.094 13.281 -5.828 1 93.69 81 LYS A CA 1
ATOM 661 C C . LYS A 1 81 ? -23.5 14.305 -4.867 1 93.69 81 LYS A C 1
ATOM 663 O O . LYS A 1 81 ? -23.016 15.359 -5.293 1 93.69 81 LYS A O 1
ATOM 668 N N . LEU A 1 82 ? -23.516 14.008 -3.621 1 94.81 82 LEU A N 1
ATOM 669 C CA . LEU A 1 82 ? -22.953 14.906 -2.623 1 94.81 82 LEU A CA 1
ATOM 670 C C . LEU A 1 82 ? -21.438 15.055 -2.814 1 94.81 82 LEU A C 1
ATOM 672 O O . LEU A 1 82 ? -20.922 16.172 -2.789 1 94.81 82 LEU A O 1
ATOM 676 N N . ARG A 1 83 ? -20.766 13.984 -3.033 1 93.75 83 ARG A N 1
ATOM 677 C CA . ARG A 1 83 ? -19.312 14 -3.227 1 93.75 83 ARG A CA 1
ATOM 678 C C . ARG A 1 83 ? -18.922 14.914 -4.383 1 93.75 83 ARG A C 1
ATOM 680 O O . ARG A 1 83 ? -17.938 15.641 -4.301 1 93.75 83 ARG A O 1
ATOM 687 N N . ASN A 1 84 ? -19.766 14.961 -5.375 1 92.5 84 ASN A N 1
ATOM 688 C CA . ASN A 1 84 ? -19.438 15.695 -6.594 1 92.5 84 ASN A CA 1
ATOM 689 C C . ASN A 1 84 ? -19.859 17.156 -6.492 1 92.5 84 ASN A C 1
ATOM 691 O O . ASN A 1 84 ? -19.422 18 -7.277 1 92.5 84 ASN A O 1
ATOM 695 N N . SER A 1 85 ? -20.703 17.422 -5.5 1 94.12 85 SER A N 1
ATOM 696 C CA . SER A 1 85 ? -21.328 18.75 -5.512 1 94.12 85 SER A CA 1
ATOM 697 C C . SER A 1 85 ? -20.844 19.594 -4.332 1 94.12 85 SER A C 1
ATOM 699 O O . SER A 1 85 ? -21.125 20.797 -4.273 1 94.12 85 SER A O 1
ATOM 701 N N . ILE A 1 86 ? -20.109 19.047 -3.416 1 94.12 86 ILE A N 1
ATOM 702 C CA . ILE A 1 86 ? -19.781 19.703 -2.16 1 94.12 86 ILE A CA 1
ATOM 703 C C . ILE A 1 86 ? -19.016 20.984 -2.443 1 94.12 86 ILE A C 1
ATOM 705 O O . ILE A 1 86 ? -18.062 21 -3.242 1 94.12 86 ILE A O 1
ATOM 709 N N . LYS A 1 87 ? -19.469 22.062 -1.834 1 95.62 87 LYS A N 1
ATOM 710 C CA . LYS A 1 87 ? -18.812 23.375 -1.904 1 95.62 87 LYS A CA 1
ATOM 711 C C . LYS A 1 87 ? -18.594 23.938 -0.51 1 95.62 87 LYS A C 1
ATOM 713 O O . LYS A 1 87 ? -19.438 23.797 0.376 1 95.62 87 LYS A O 1
ATOM 718 N N . ILE A 1 88 ? -17.531 24.625 -0.408 1 95.69 88 ILE A N 1
ATOM 719 C CA . ILE A 1 88 ? -17.172 25.234 0.871 1 95.69 88 ILE A CA 1
ATOM 720 C C . ILE A 1 88 ? -17.359 26.734 0.791 1 95.69 88 ILE A C 1
ATOM 722 O O . ILE A 1 88 ? -17.5 27.406 1.816 1 95.69 88 ILE A O 1
ATOM 726 N N . VAL A 1 89 ? -17.375 27.297 -0.45 1 95.38 89 VAL A N 1
ATOM 727 C CA . VAL A 1 89 ? -17.484 28.734 -0.679 1 95.38 89 VAL A CA 1
ATOM 728 C C . VAL A 1 89 ? -18.438 29 -1.844 1 95.38 89 VAL A C 1
ATOM 730 O O . VAL A 1 89 ? -18.672 28.125 -2.68 1 95.38 89 VAL A O 1
ATOM 733 N N . ASN A 1 90 ? -18.969 30.172 -1.71 1 93.19 90 ASN A N 1
ATOM 734 C CA . ASN A 1 90 ? -19.719 30.641 -2.869 1 93.19 90 ASN A CA 1
ATOM 735 C C . ASN A 1 90 ? -18.797 31.234 -3.936 1 93.19 90 ASN A C 1
ATOM 737 O O . ASN A 1 90 ? -18.203 32.281 -3.727 1 93.19 90 ASN A O 1
ATOM 741 N N . ASP A 1 91 ? -18.797 30.625 -5.016 1 90.38 91 ASP A N 1
ATOM 742 C CA . ASP A 1 91 ? -17.906 31.031 -6.086 1 90.38 91 ASP A CA 1
ATOM 743 C C . ASP A 1 91 ? -18.156 32.5 -6.496 1 90.38 91 ASP A C 1
ATOM 745 O O . ASP A 1 91 ? -17.234 33.188 -6.898 1 90.38 91 ASP A O 1
ATOM 749 N N . LEU A 1 92 ? -19.344 32.875 -6.375 1 90.88 92 LEU A N 1
ATOM 750 C CA . LEU A 1 92 ? -19.75 34.188 -6.844 1 90.88 92 LEU A CA 1
ATOM 751 C C . LEU A 1 92 ? -19.266 35.281 -5.895 1 90.88 92 LEU A C 1
ATOM 753 O O . LEU A 1 92 ? -19.156 36.438 -6.277 1 90.88 92 LEU A O 1
ATOM 757 N N . ASP A 1 93 ? -18.984 34.875 -4.738 1 92.12 93 ASP A N 1
ATOM 758 C CA . ASP A 1 93 ? -18.578 35.844 -3.725 1 92.12 93 ASP A CA 1
ATOM 759 C C . ASP A 1 93 ? -17.078 36.094 -3.785 1 92.12 93 ASP A C 1
ATOM 761 O O . ASP A 1 93 ? -16.562 37 -3.105 1 92.12 93 ASP A O 1
ATOM 765 N N . VAL A 1 94 ? -16.359 35.375 -4.555 1 93.5 94 VAL A N 1
ATOM 766 C CA . VAL A 1 94 ? -14.906 35.531 -4.621 1 93.5 94 VAL A CA 1
ATOM 767 C C . VAL A 1 94 ? -14.523 36.25 -5.902 1 93.5 94 VAL A C 1
ATOM 769 O O . VAL A 1 94 ? -14.844 35.812 -7.008 1 93.5 94 VAL A O 1
ATOM 772 N N . SER A 1 95 ? -13.852 37.312 -5.742 1 94.12 95 SER A N 1
ATOM 773 C CA . SER A 1 95 ? -13.461 38.156 -6.879 1 94.12 95 SER A CA 1
ATOM 774 C C . SER A 1 95 ? -12.32 37.5 -7.668 1 94.12 95 SER A C 1
ATOM 776 O O . SER A 1 95 ? -11.633 36.625 -7.16 1 94.12 95 SER A O 1
ATOM 778 N N . ASP A 1 96 ? -12.109 37.969 -8.812 1 93.06 96 ASP A N 1
ATOM 779 C CA . ASP A 1 96 ? -11.047 37.438 -9.664 1 93.06 96 ASP A CA 1
ATOM 780 C C . ASP A 1 96 ? -9.672 37.75 -9.086 1 93.06 96 ASP A C 1
ATOM 782 O O . ASP A 1 96 ? -8.734 36.969 -9.227 1 93.06 96 ASP A O 1
ATOM 786 N N . VAL A 1 97 ? -9.648 38.812 -8.461 1 92.94 97 VAL A N 1
ATOM 787 C CA . VAL A 1 97 ? -8.391 39.219 -7.844 1 92.94 97 VAL A CA 1
ATOM 788 C C . VAL A 1 97 ? -8.047 38.25 -6.695 1 92.94 97 VAL A C 1
ATOM 790 O O . VAL A 1 97 ? -6.898 37.844 -6.551 1 92.94 97 VAL A O 1
ATOM 793 N N . GLU A 1 98 ? -9 37.938 -5.969 1 92.12 98 GLU A N 1
ATOM 794 C CA . GLU A 1 98 ? -8.797 37 -4.852 1 92.12 98 GLU A CA 1
ATOM 795 C C . GLU A 1 98 ? -8.445 35.594 -5.348 1 92.12 98 GLU A C 1
ATOM 797 O O . GLU A 1 98 ? -7.605 34.938 -4.754 1 92.12 98 GLU A O 1
ATOM 802 N N . LYS A 1 99 ? -9.094 35.281 -6.426 1 92.56 99 LYS A N 1
ATOM 803 C CA . LYS A 1 99 ? -8.812 33.969 -7.027 1 92.56 99 LYS A CA 1
ATOM 804 C C . LYS A 1 99 ? -7.367 33.875 -7.504 1 92.56 99 LYS A C 1
ATOM 806 O O . LYS A 1 99 ? -6.734 32.844 -7.383 1 92.56 99 LYS A O 1
ATOM 811 N N . ALA A 1 100 ? -6.871 34.969 -7.938 1 90.25 100 ALA A N 1
ATOM 812 C CA . ALA A 1 100 ? -5.508 35 -8.461 1 90.25 100 ALA A CA 1
ATOM 813 C C . ALA A 1 100 ? -4.484 35.031 -7.332 1 90.25 100 ALA A C 1
ATOM 815 O O . ALA A 1 100 ? -3.389 34.469 -7.469 1 90.25 100 ALA A O 1
ATOM 816 N N . SER A 1 101 ? -4.863 35.594 -6.281 1 90.62 101 SER A N 1
ATOM 817 C CA . SER A 1 101 ? -3.939 35.719 -5.16 1 90.62 101 SER A CA 1
ATOM 818 C C . SER A 1 101 ? -3.922 34.469 -4.293 1 90.62 101 SER A C 1
ATOM 820 O O . SER A 1 101 ? -2.902 34.156 -3.682 1 90.62 101 SER A O 1
ATOM 822 N N . ASP A 1 102 ? -5.023 33.844 -4.199 1 94.56 102 ASP A N 1
ATOM 823 C CA . ASP A 1 102 ? -5.145 32.625 -3.4 1 94.56 102 ASP A CA 1
ATOM 824 C C . ASP A 1 102 ? -5.672 31.469 -4.242 1 94.56 102 ASP A C 1
ATOM 826 O O . ASP A 1 102 ? -6.887 31.281 -4.371 1 94.56 102 ASP A O 1
ATOM 830 N N . LEU A 1 103 ? -4.793 30.625 -4.594 1 94.69 103 LEU A N 1
ATOM 831 C CA . LEU A 1 103 ? -5.156 29.531 -5.473 1 94.69 103 LEU A CA 1
ATOM 832 C C . LEU A 1 103 ? -5.969 28.484 -4.723 1 94.69 103 LEU A C 1
ATOM 834 O O . LEU A 1 103 ? -6.566 27.594 -5.336 1 94.69 103 LEU A O 1
ATOM 838 N N . LEU A 1 104 ? -6.059 28.641 -3.391 1 96.25 104 LEU A N 1
ATOM 839 C CA . LEU A 1 104 ? -6.789 27.688 -2.566 1 96.25 104 LEU A CA 1
ATOM 840 C C . LEU A 1 104 ? -8.125 28.266 -2.107 1 96.25 104 LEU A C 1
ATOM 842 O O . LEU A 1 104 ? -8.711 27.781 -1.136 1 96.25 104 LEU A O 1
ATOM 846 N N . TRP A 1 105 ? -8.586 29.266 -2.803 1 95.88 105 TRP A N 1
ATOM 847 C CA . TRP A 1 105 ? -9.766 30 -2.379 1 95.88 105 TRP A CA 1
ATOM 848 C C . TRP A 1 105 ? -10.969 29.062 -2.256 1 95.88 105 TRP A C 1
ATOM 850 O O . TRP A 1 105 ? -11.859 29.297 -1.43 1 95.88 105 TRP A O 1
ATOM 860 N N . ARG A 1 106 ? -11.023 27.984 -2.99 1 95.5 106 ARG A N 1
ATOM 861 C CA . ARG A 1 106 ? -12.164 27.062 -3.012 1 95.5 106 ARG A CA 1
ATOM 862 C C . ARG A 1 106 ? -12.32 26.359 -1.674 1 95.5 106 ARG A C 1
ATOM 864 O O . ARG A 1 106 ? -13.414 25.906 -1.33 1 95.5 106 ARG A O 1
ATOM 871 N N . ILE A 1 107 ? -11.18 26.234 -0.896 1 96.19 107 ILE A N 1
ATOM 872 C CA . ILE A 1 107 ? -11.25 25.484 0.352 1 96.19 107 ILE A CA 1
ATOM 873 C C . ILE A 1 107 ? -10.734 26.344 1.503 1 96.19 107 ILE A C 1
ATOM 875 O O . ILE A 1 107 ? -10.57 25.859 2.625 1 96.19 107 ILE A O 1
ATOM 879 N N . ARG A 1 108 ? -10.492 27.578 1.302 1 96.56 108 ARG A N 1
ATOM 880 C CA . ARG A 1 108 ? -9.844 28.484 2.254 1 96.56 108 ARG A CA 1
ATOM 881 C C . ARG A 1 108 ? -10.633 28.547 3.562 1 96.56 108 ARG A C 1
ATOM 883 O O . ARG A 1 108 ? -10.047 28.484 4.645 1 96.56 108 ARG A O 1
ATOM 890 N N . PRO A 1 109 ? -11.953 28.594 3.521 1 96.88 109 PRO A N 1
ATOM 891 C CA . PRO A 1 109 ? -12.688 28.672 4.785 1 96.88 109 PRO A CA 1
ATOM 892 C C . PRO A 1 109 ? -12.477 27.438 5.664 1 96.88 109 PRO A C 1
ATOM 894 O O . PRO A 1 109 ? -12.391 27.562 6.891 1 96.88 109 PRO A O 1
ATOM 897 N N . LEU A 1 110 ? -12.406 26.312 5.035 1 97.75 110 LEU A N 1
ATOM 898 C CA . LEU A 1 110 ? -12.156 25.109 5.809 1 97.75 110 LEU A CA 1
ATOM 899 C C . LEU A 1 110 ? -10.742 25.109 6.379 1 97.75 110 LEU A C 1
ATOM 901 O O . LEU A 1 110 ? -10.539 24.75 7.539 1 97.75 110 LEU A O 1
ATOM 905 N N . LEU A 1 111 ? -9.773 25.516 5.586 1 98.19 111 LEU A N 1
ATOM 906 C CA . LEU A 1 111 ? -8.391 25.609 6.047 1 98.19 111 LEU A CA 1
ATOM 907 C C . LEU A 1 111 ? -8.281 26.531 7.258 1 98.19 111 LEU A C 1
ATOM 909 O O . LEU A 1 111 ? -7.617 26.203 8.242 1 98.19 111 LEU A O 1
ATOM 913 N N . THR A 1 112 ? -8.961 27.594 7.117 1 97.75 112 THR A N 1
ATOM 914 C CA . THR A 1 112 ? -8.93 28.594 8.188 1 97.75 112 THR A CA 1
ATOM 915 C C . THR A 1 112 ? -9.523 28.031 9.469 1 97.75 112 THR A C 1
ATOM 917 O O . THR A 1 112 ? -8.969 28.203 10.555 1 97.75 112 THR A O 1
ATOM 920 N N . LYS A 1 113 ? -10.594 27.344 9.32 1 97.88 113 LYS A N 1
ATOM 921 C CA . LYS A 1 113 ? -11.273 26.781 10.484 1 97.88 113 LYS A CA 1
ATOM 922 C C . LYS A 1 113 ? -10.406 25.734 11.164 1 97.88 113 LYS A C 1
ATOM 924 O O . LYS A 1 113 ? -10.219 25.781 12.383 1 97.88 113 LYS A O 1
ATOM 929 N N . VAL A 1 114 ? -9.891 24.797 10.414 1 98.56 114 VAL A N 1
ATOM 930 C CA . VAL A 1 114 ? -9.055 23.734 10.969 1 98.56 114 VAL A CA 1
ATOM 931 C C . VAL A 1 114 ? -7.805 24.344 11.602 1 98.56 114 VAL A C 1
ATOM 933 O O . VAL A 1 114 ? -7.387 23.938 12.688 1 98.56 114 VAL A O 1
ATOM 936 N N . ARG A 1 115 ? -7.238 25.328 10.922 1 98.5 115 ARG A N 1
ATOM 937 C CA . ARG A 1 115 ? -6.047 25.984 11.445 1 98.5 115 ARG A CA 1
ATOM 938 C C . ARG A 1 115 ? -6.336 26.672 12.781 1 98.5 115 ARG A C 1
ATOM 940 O O . ARG A 1 115 ? -5.508 26.625 13.695 1 98.5 115 ARG A O 1
ATOM 947 N N . GLN A 1 116 ? -7.48 27.266 12.859 1 98.12 116 GLN A N 1
ATOM 948 C CA . GLN A 1 116 ? -7.879 27.891 14.117 1 98.12 116 GLN A CA 1
ATOM 949 C C . GLN A 1 116 ? -7.887 26.875 15.258 1 98.12 116 GLN A C 1
ATOM 951 O O . GLN A 1 116 ? -7.461 27.188 16.375 1 98.12 116 GLN A O 1
ATOM 956 N N . GLY A 1 117 ? -8.391 25.719 14.938 1 97.94 117 GLY A N 1
ATOM 957 C CA . GLY A 1 117 ? -8.344 24.641 15.93 1 97.94 117 GLY A CA 1
ATOM 958 C C . GLY A 1 117 ? -6.934 24.281 16.328 1 97.94 117 GLY A C 1
ATOM 959 O O . GLY A 1 117 ? -6.66 24.062 17.516 1 97.94 117 GLY A O 1
ATOM 960 N N . CYS A 1 118 ? -6.074 24.234 15.414 1 98.44 118 CYS A N 1
ATOM 961 C CA . CYS A 1 118 ? -4.676 23.922 15.688 1 98.44 118 CYS A CA 1
ATOM 962 C C . CYS A 1 118 ? -4.023 25.016 16.531 1 98.44 118 CYS A C 1
ATOM 964 O O . CYS A 1 118 ? -3.301 24.719 17.484 1 98.44 118 CYS A O 1
ATOM 966 N N . LEU A 1 119 ? -4.344 26.234 16.203 1 97.69 119 LEU A N 1
ATOM 967 C CA . LEU A 1 119 ? -3.727 27.391 16.859 1 97.69 119 LEU A CA 1
ATOM 968 C C . LEU A 1 119 ? -4.176 27.5 18.312 1 97.69 119 LEU A C 1
ATOM 970 O O . LEU A 1 119 ? -3.48 28.094 19.141 1 97.69 119 LEU A O 1
ATOM 974 N N . SER A 1 120 ? -5.281 26.922 18.625 1 96 120 SER A N 1
ATOM 975 C CA . SER A 1 120 ? -5.832 27.031 19.969 1 96 120 SER A CA 1
ATOM 976 C C . SER A 1 120 ? -5.164 26.062 20.922 1 96 120 SER A C 1
ATOM 978 O O . SER A 1 120 ? -5.324 26.156 22.141 1 96 120 SER A O 1
ATOM 980 N N . LEU A 1 121 ? -4.395 25.203 20.453 1 96.12 121 LEU A N 1
ATOM 981 C CA . LEU A 1 121 ? -3.756 24.188 21.266 1 96.12 121 LEU A CA 1
ATOM 982 C C . LEU A 1 121 ? -2.52 24.734 21.969 1 96.12 121 LEU A C 1
ATOM 984 O O . LEU A 1 121 ? -1.821 25.594 21.422 1 96.12 121 LEU A O 1
ATOM 988 N N . PRO A 1 122 ? -2.271 24.203 23.078 1 92.38 122 PRO A N 1
ATOM 989 C CA . PRO A 1 122 ? -1.058 24.641 23.781 1 92.38 122 PRO A CA 1
ATOM 990 C C . PRO A 1 122 ? 0.219 24.172 23.078 1 92.38 122 PRO A C 1
ATOM 992 O O . PRO A 1 122 ? 0.245 23.094 22.484 1 92.38 122 PRO A O 1
ATOM 995 N N . ARG A 1 123 ? 1.263 24.984 23.172 1 91.69 123 ARG A N 1
ATOM 996 C CA . ARG A 1 123 ? 2.553 24.656 22.578 1 91.69 123 ARG A CA 1
ATOM 997 C C . ARG A 1 123 ? 3.537 24.172 23.641 1 91.69 123 ARG A C 1
ATOM 999 O O . ARG A 1 123 ? 3.562 24.688 24.75 1 91.69 123 ARG A O 1
ATOM 1006 N N . THR A 1 124 ? 4.223 23.125 23.234 1 85.69 124 THR A N 1
ATOM 1007 C CA . THR A 1 124 ? 5.289 22.625 24.094 1 85.69 124 THR A CA 1
ATOM 1008 C C . THR A 1 124 ? 6.602 23.344 23.812 1 85.69 124 THR A C 1
ATOM 1010 O O . THR A 1 124 ? 6.688 24.141 22.891 1 85.69 124 THR A O 1
ATOM 1013 N N . GLY A 1 125 ? 7.609 23.031 24.641 1 93.69 125 GLY A N 1
ATOM 1014 C CA . GLY A 1 125 ? 8.914 23.656 24.5 1 93.69 125 GLY A CA 1
ATOM 1015 C C . GLY A 1 125 ? 9.68 23.188 23.281 1 93.69 125 GLY A C 1
ATOM 1016 O O . GLY A 1 125 ? 10.578 23.875 22.797 1 93.69 125 GLY A O 1
ATOM 1017 N N . LYS A 1 126 ? 9.414 22.078 22.797 1 97.69 126 LYS A N 1
ATOM 1018 C CA . LYS A 1 126 ? 10.086 21.516 21.625 1 97.69 126 LYS A CA 1
ATOM 1019 C C . LYS A 1 126 ? 9.086 21.203 20.516 1 97.69 126 LYS A C 1
ATOM 1021 O O . LYS A 1 126 ? 8.078 20.531 20.75 1 97.69 126 LYS A O 1
ATOM 1026 N N . LEU A 1 127 ? 9.367 21.688 19.328 1 98.31 127 LEU A N 1
ATOM 1027 C CA . LEU A 1 127 ? 8.477 21.531 18.188 1 98.31 127 LEU A CA 1
ATOM 1028 C C . LEU A 1 127 ? 9.25 21.125 16.938 1 98.31 127 LEU A C 1
ATOM 1030 O O . LEU A 1 127 ? 10.477 21.281 16.891 1 98.31 127 LEU A O 1
ATOM 1034 N N . CYS A 1 128 ? 8.586 20.609 15.992 1 98.44 128 CYS A N 1
ATOM 1035 C CA . CYS A 1 128 ? 9.25 20.25 14.742 1 98.44 128 CYS A CA 1
ATOM 1036 C C . CYS A 1 128 ? 8.469 20.797 13.547 1 98.44 128 CYS A C 1
ATOM 1038 O O . CYS A 1 128 ? 7.258 21 13.625 1 98.44 128 CYS A O 1
ATOM 1040 N N . ILE A 1 129 ? 9.125 21.062 12.484 1 98.12 129 ILE A N 1
ATOM 1041 C CA . ILE A 1 129 ? 8.555 21.516 11.219 1 98.12 129 ILE A CA 1
ATOM 1042 C C . ILE A 1 129 ? 9.016 20.609 10.086 1 98.12 129 ILE A C 1
ATOM 1044 O O . ILE A 1 129 ? 10.195 20.25 10 1 98.12 129 ILE A O 1
ATOM 1048 N N . ASP A 1 130 ? 8.102 20.188 9.289 1 97.06 130 ASP A N 1
ATOM 1049 C CA . ASP A 1 130 ? 8.406 19.328 8.148 1 97.06 130 ASP A CA 1
ATOM 1050 C C . ASP A 1 130 ? 7.34 19.453 7.066 1 97.06 130 ASP A C 1
ATOM 1052 O O . ASP A 1 130 ? 6.336 20.156 7.254 1 97.06 130 ASP A O 1
ATOM 1056 N N . GLU A 1 131 ? 7.625 18.828 5.934 1 95.75 131 GLU A N 1
ATOM 1057 C CA . GLU A 1 131 ? 6.695 18.828 4.809 1 95.75 131 GLU A CA 1
ATOM 1058 C C . GLU A 1 131 ? 5.754 17.625 4.863 1 95.75 131 GLU A C 1
ATOM 1060 O O . GLU A 1 131 ? 6.164 16.531 5.234 1 95.75 131 GLU A O 1
ATOM 1065 N N . GLN A 1 132 ? 4.551 17.891 4.586 1 96 132 GLN A N 1
ATOM 1066 C CA . GLN A 1 132 ? 3.529 16.875 4.387 1 96 132 GLN A CA 1
ATOM 1067 C C . GLN A 1 132 ? 2.975 16.922 2.967 1 96 132 GLN A C 1
ATOM 1069 O O . GLN A 1 132 ? 2.906 17.984 2.354 1 96 132 GLN A O 1
ATOM 1074 N N . MET A 1 133 ? 2.621 15.742 2.414 1 95.5 133 MET A N 1
ATOM 1075 C CA . MET A 1 133 ? 2.051 15.68 1.071 1 95.5 133 MET A CA 1
ATOM 1076 C C . MET A 1 133 ? 0.619 15.156 1.112 1 95.5 133 MET A C 1
ATOM 1078 O O . MET A 1 133 ? 0.35 14.117 1.718 1 95.5 133 MET A O 1
ATOM 1082 N N . ILE A 1 134 ? -0.298 15.914 0.575 1 95 134 ILE A N 1
ATOM 1083 C CA . ILE A 1 134 ? -1.631 15.406 0.272 1 95 134 ILE A CA 1
ATOM 1084 C C . ILE A 1 134 ? -1.627 14.734 -1.101 1 95 134 ILE A C 1
ATOM 1086 O O . ILE A 1 134 ? -1.585 15.414 -2.129 1 95 134 ILE A O 1
ATOM 1090 N N . PRO A 1 135 ? -1.688 13.43 -1.072 1 92.62 135 PRO A N 1
ATOM 1091 C CA . PRO A 1 135 ? -1.527 12.742 -2.355 1 92.62 135 PRO A CA 1
ATOM 1092 C C . PRO A 1 135 ? -2.617 13.102 -3.361 1 92.62 135 PRO A C 1
ATOM 1094 O O . PRO A 1 135 ? -3.807 13.031 -3.041 1 92.62 135 PRO A O 1
ATOM 1097 N N . PHE A 1 136 ? -2.24 13.523 -4.543 1 92.88 136 PHE A N 1
ATOM 1098 C CA . PHE A 1 136 ? -3.131 13.844 -5.652 1 92.88 136 PHE A CA 1
ATOM 1099 C C . PHE A 1 136 ? -2.355 13.93 -6.961 1 92.88 136 PHE A C 1
ATOM 1101 O O . PHE A 1 136 ? -1.393 14.695 -7.066 1 92.88 136 PHE A O 1
ATOM 1108 N N . THR A 1 137 ? -2.791 13.172 -7.969 1 90.69 137 THR A N 1
ATOM 1109 C CA . THR A 1 137 ? -2.033 13.133 -9.219 1 90.69 137 THR A CA 1
ATOM 1110 C C . THR A 1 137 ? -2.803 13.82 -10.344 1 90.69 137 THR A C 1
ATOM 1112 O O . THR A 1 137 ? -2.293 13.961 -11.453 1 90.69 137 THR A O 1
ATOM 1115 N N . GLY A 1 138 ? -4.039 14.25 -10.102 1 89.44 138 GLY A N 1
ATOM 1116 C CA . GLY A 1 138 ? -4.84 14.898 -11.125 1 89.44 138 GLY A CA 1
ATOM 1117 C C . GLY A 1 138 ? -4.469 16.359 -11.344 1 89.44 138 GLY A C 1
ATOM 1118 O O . GLY A 1 138 ? -3.428 16.812 -10.867 1 89.44 138 GLY A O 1
ATOM 1119 N N . ARG A 1 139 ? -5.25 16.969 -12.078 1 89.69 139 ARG A N 1
ATOM 1120 C CA . ARG A 1 139 ? -5.016 18.375 -12.359 1 89.69 139 ARG A CA 1
ATOM 1121 C C . ARG A 1 139 ? -5.328 19.25 -11.148 1 89.69 139 ARG A C 1
ATOM 1123 O O . ARG A 1 139 ? -6.402 19.125 -10.555 1 89.69 139 ARG A O 1
ATOM 1130 N N . CYS A 1 140 ? -4.406 19.984 -10.719 1 91.19 140 CYS A N 1
ATOM 1131 C CA . CYS A 1 140 ? -4.484 20.859 -9.562 1 91.19 140 CYS A CA 1
ATOM 1132 C C . CYS A 1 140 ? -3.535 22.047 -9.719 1 91.19 140 CYS A C 1
ATOM 1134 O O . CYS A 1 140 ? -2.396 21.875 -10.156 1 91.19 140 CYS A O 1
ATOM 1136 N N . PRO A 1 141 ? -3.996 23.234 -9.422 1 89.88 141 PRO A N 1
ATOM 1137 C CA . PRO A 1 141 ? -3.166 24.438 -9.609 1 89.88 141 PRO A CA 1
ATOM 1138 C C . PRO A 1 141 ? -1.928 24.438 -8.719 1 89.88 141 PRO A C 1
ATOM 1140 O O . PRO A 1 141 ? -0.935 25.094 -9.039 1 89.88 141 PRO A O 1
ATOM 1143 N N . VAL A 1 142 ? -1.967 23.703 -7.68 1 93.88 142 VAL A N 1
ATOM 1144 C CA . VAL A 1 142 ? -0.863 23.797 -6.73 1 93.88 142 VAL A CA 1
ATOM 1145 C C . VAL A 1 142 ? -0.164 22.453 -6.598 1 93.88 142 VAL A C 1
ATOM 1147 O O . VAL A 1 142 ? 0.368 22.125 -5.535 1 93.88 142 VAL A O 1
ATOM 1150 N N . ARG A 1 143 ? -0.216 21.594 -7.535 1 93.38 143 ARG A N 1
ATOM 1151 C CA . ARG A 1 143 ? 0.394 20.281 -7.484 1 93.38 143 ARG A CA 1
ATOM 1152 C C . ARG A 1 143 ? 1.913 20.375 -7.402 1 93.38 143 ARG A C 1
ATOM 1154 O O . ARG A 1 143 ? 2.527 21.172 -8.109 1 93.38 143 ARG A O 1
ATOM 1161 N N . GLN A 1 144 ? 2.498 19.641 -6.504 1 93.25 144 GLN A N 1
ATOM 1162 C CA . GLN A 1 144 ? 3.938 19.594 -6.27 1 93.25 144 GLN A CA 1
ATOM 1163 C C . GLN A 1 144 ? 4.48 18.172 -6.434 1 93.25 144 GLN A C 1
ATOM 1165 O O . GLN A 1 144 ? 3.729 17.203 -6.348 1 93.25 144 GLN A O 1
ATOM 1170 N N . TYR A 1 145 ? 5.668 18.031 -6.785 1 90.56 145 TYR A N 1
ATOM 1171 C CA . TYR A 1 145 ? 6.395 16.766 -6.836 1 90.56 145 TYR A CA 1
ATOM 1172 C C . TYR A 1 145 ? 7.617 16.797 -5.934 1 90.56 145 TYR A C 1
ATOM 1174 O O . TYR A 1 145 ? 8.516 17.625 -6.125 1 90.56 145 TYR A O 1
ATOM 1182 N N . VAL A 1 146 ? 7.641 16.031 -4.93 1 89.25 146 VAL A N 1
ATOM 1183 C CA . VAL A 1 146 ? 8.758 15.922 -3.994 1 89.25 146 VAL A CA 1
ATOM 1184 C C . VAL A 1 146 ? 9.32 14.5 -4.023 1 89.25 146 VAL A C 1
ATOM 1186 O O . VAL A 1 146 ? 8.75 13.586 -3.432 1 89.25 146 VAL A O 1
ATOM 1189 N N . PRO A 1 147 ? 10.438 14.305 -4.527 1 84.56 147 PRO A N 1
ATOM 1190 C CA . PRO A 1 147 ? 11.023 12.961 -4.645 1 84.56 147 PRO A CA 1
ATOM 1191 C C . PRO A 1 147 ? 11.344 12.336 -3.289 1 84.56 147 PRO A C 1
ATOM 1193 O O . PRO A 1 147 ? 11.68 13.055 -2.34 1 84.56 147 PRO A O 1
ATOM 1196 N N . GLY A 1 148 ? 11.328 11.086 -3.145 1 82 148 GLY A N 1
ATOM 1197 C CA . GLY A 1 148 ? 11.734 10.367 -1.947 1 82 148 GLY A CA 1
ATOM 1198 C C . GLY A 1 148 ? 10.594 10.109 -0.985 1 82 148 GLY A C 1
ATOM 1199 O O . GLY A 1 148 ? 10.719 9.289 -0.074 1 82 148 GLY A O 1
ATOM 1200 N N . LYS A 1 149 ? 9.531 10.977 -1.117 1 83.75 149 LYS A N 1
ATOM 1201 C CA . LYS A 1 149 ? 8.359 10.719 -0.287 1 83.75 149 LYS A CA 1
ATOM 1202 C C . LYS A 1 149 ? 7.57 9.516 -0.809 1 83.75 149 LYS A C 1
ATOM 1204 O O . LYS A 1 149 ? 7.602 9.219 -2.004 1 83.75 149 LYS A O 1
ATOM 1209 N N . PRO A 1 150 ? 6.895 8.766 0.077 1 81.81 150 PRO A N 1
ATOM 1210 C CA . PRO A 1 150 ? 6.074 7.637 -0.375 1 81.81 150 PRO A CA 1
ATOM 1211 C C . PRO A 1 150 ? 5.074 8.031 -1.457 1 81.81 150 PRO A C 1
ATOM 1213 O O . PRO A 1 150 ? 4.891 7.297 -2.432 1 81.81 150 PRO A O 1
ATOM 1216 N N . ASN A 1 151 ? 4.406 9.133 -1.248 1 87.75 151 ASN A N 1
ATOM 1217 C CA . ASN A 1 151 ? 3.553 9.773 -2.244 1 87.75 151 ASN A CA 1
ATOM 1218 C C . ASN A 1 151 ? 4.121 11.117 -2.688 1 87.75 151 ASN A C 1
ATOM 1220 O O . ASN A 1 151 ? 3.812 12.156 -2.094 1 87.75 151 ASN A O 1
ATOM 1224 N N . PRO A 1 152 ? 4.852 11.023 -3.766 1 90.88 152 PRO A N 1
ATOM 1225 C CA . PRO A 1 152 ? 5.66 12.203 -4.082 1 90.88 152 PRO A CA 1
ATOM 1226 C C . PRO A 1 152 ? 4.855 13.305 -4.77 1 90.88 152 PRO A C 1
ATOM 1228 O O . PRO A 1 152 ? 5.312 14.453 -4.852 1 90.88 152 PRO A O 1
ATOM 1231 N N . THR A 1 153 ? 3.668 12.945 -5.277 1 93.69 153 THR A N 1
ATOM 1232 C CA . THR A 1 153 ? 2.91 13.938 -6.039 1 93.69 153 THR A CA 1
ATOM 1233 C C . THR A 1 153 ? 1.64 14.336 -5.293 1 93.69 153 THR A C 1
ATOM 1235 O O . THR A 1 153 ? 0.914 13.469 -4.789 1 93.69 153 THR A O 1
ATOM 1238 N N . GLY A 1 154 ? 1.413 15.641 -5.176 1 95.69 154 GLY A N 1
ATOM 1239 C CA . GLY A 1 154 ? 0.202 16.125 -4.535 1 95.69 154 GLY A CA 1
ATOM 1240 C C . GLY A 1 154 ? 0.316 17.562 -4.055 1 95.69 154 GLY A C 1
ATOM 1241 O O . GLY A 1 154 ? 0.999 18.375 -4.68 1 95.69 154 GLY A O 1
ATOM 1242 N N . LEU A 1 155 ? -0.481 17.922 -3.051 1 96.44 155 LEU A N 1
ATOM 1243 C CA . LEU A 1 155 ? -0.413 19.234 -2.43 1 96.44 155 LEU A CA 1
ATOM 1244 C C . LEU A 1 155 ? 0.552 19.234 -1.249 1 96.44 155 LEU A C 1
ATOM 1246 O O . LEU A 1 155 ? 0.422 18.406 -0.339 1 96.44 155 LEU A O 1
ATOM 1250 N N . LYS A 1 156 ? 1.46 20.109 -1.354 1 96.31 156 LYS A N 1
ATOM 1251 C CA . LYS A 1 156 ? 2.477 20.203 -0.31 1 96.31 156 LYS A CA 1
ATOM 1252 C C . LYS A 1 156 ? 2.004 21.078 0.841 1 96.31 156 LYS A C 1
ATOM 1254 O O . LYS A 1 156 ? 1.467 22.172 0.617 1 96.31 156 LYS A O 1
ATOM 1259 N N . VAL A 1 157 ? 2.156 20.578 2.078 1 97.62 157 VAL A N 1
ATOM 1260 C CA . VAL A 1 157 ? 1.787 21.328 3.279 1 97.62 157 VAL A CA 1
ATOM 1261 C C . VAL A 1 157 ? 2.99 21.422 4.215 1 97.62 157 VAL A C 1
ATOM 1263 O O . VAL A 1 157 ? 3.662 20.422 4.48 1 97.62 157 VAL A O 1
ATOM 1266 N N . PHE A 1 158 ? 3.314 22.625 4.641 1 97.75 158 PHE A N 1
ATOM 1267 C CA . PHE A 1 158 ? 4.27 22.781 5.73 1 97.75 158 PHE A CA 1
ATOM 1268 C C . PHE A 1 158 ? 3.566 22.703 7.082 1 97.75 158 PHE A C 1
ATOM 1270 O O . PHE A 1 158 ? 2.566 23.391 7.305 1 97.75 158 PHE A O 1
ATOM 1277 N N . VAL A 1 159 ? 4.129 21.859 7.961 1 98.5 159 VAL A N 1
ATOM 1278 C CA . VAL A 1 159 ? 3.398 21.562 9.188 1 98.5 159 VAL A CA 1
ATOM 1279 C C . VAL A 1 159 ? 4.289 21.812 10.398 1 98.5 159 VAL A C 1
ATOM 1281 O O . VAL A 1 159 ? 5.473 21.453 10.391 1 98.5 159 VAL A O 1
ATOM 1284 N N . LEU A 1 160 ? 3.785 22.547 11.367 1 98.56 160 LEU A N 1
ATOM 1285 C CA . LEU A 1 160 ? 4.336 22.656 12.711 1 98.56 160 LEU A CA 1
ATOM 1286 C C . LEU A 1 160 ? 3.656 21.672 13.664 1 98.56 160 LEU A C 1
ATOM 1288 O O . LEU A 1 160 ? 2.436 21.719 13.828 1 98.56 160 LEU A O 1
ATOM 1292 N N . ALA A 1 161 ? 4.426 20.781 14.266 1 98.44 161 ALA A N 1
ATOM 1293 C CA . ALA A 1 161 ? 3.824 19.75 15.102 1 98.44 161 ALA A CA 1
ATOM 1294 C C . ALA A 1 161 ? 4.629 19.547 16.391 1 98.44 161 ALA A C 1
ATOM 1296 O O . ALA A 1 161 ? 5.805 19.922 16.453 1 98.44 161 ALA A O 1
ATOM 1297 N N . ALA A 1 162 ? 4 19.062 17.391 1 97.69 162 ALA A N 1
ATOM 1298 C CA . ALA A 1 162 ? 4.68 18.531 18.562 1 97.69 162 ALA A CA 1
ATOM 1299 C C . ALA A 1 162 ? 5.324 17.172 18.266 1 97.69 162 ALA A C 1
ATOM 1301 O O . ALA A 1 162 ? 4.949 16.5 17.297 1 97.69 162 ALA A O 1
ATOM 1302 N N . PRO A 1 163 ? 6.305 16.781 19.031 1 96.62 163 PRO A N 1
ATOM 1303 C CA . PRO A 1 163 ? 6.953 15.484 18.797 1 96.62 163 PRO A CA 1
ATOM 1304 C C . PRO A 1 163 ? 5.973 14.312 18.859 1 96.62 163 PRO A C 1
ATOM 1306 O O . PRO A 1 163 ? 6.242 13.25 18.312 1 96.62 163 PRO A O 1
ATOM 1309 N N . THR A 1 164 ? 4.805 14.531 19.484 1 95 164 THR A N 1
ATOM 1310 C CA . THR A 1 164 ? 3.801 13.484 19.641 1 95 164 THR A CA 1
ATOM 1311 C C . THR A 1 164 ? 2.965 13.352 18.375 1 95 164 THR A C 1
ATOM 1313 O O . THR A 1 164 ? 2.148 12.438 18.25 1 95 164 THR A O 1
ATOM 1316 N N . GLY A 1 165 ? 3.076 14.266 17.516 1 97.19 165 GLY A N 1
ATOM 1317 C CA . GLY A 1 165 ? 2.326 14.195 16.266 1 97.19 165 GLY A CA 1
ATOM 1318 C C . GLY A 1 165 ? 1.2 15.211 16.203 1 97.19 165 GLY A C 1
ATOM 1319 O O . GLY A 1 165 ? 0.589 15.391 15.141 1 97.19 165 GLY A O 1
ATOM 1320 N N . LEU A 1 166 ? 0.94 15.883 17.344 1 97.81 166 LEU A N 1
ATOM 1321 C CA . LEU A 1 166 ? -0.109 16.891 17.375 1 97.81 166 LEU A CA 1
ATOM 1322 C C . LEU A 1 166 ? 0.227 18.062 16.453 1 97.81 166 LEU A C 1
ATOM 1324 O O . LEU A 1 166 ? 1.262 18.719 16.625 1 97.81 166 LEU A O 1
ATOM 1328 N N . VAL A 1 167 ? -0.606 18.297 15.484 1 98.62 167 VAL A N 1
ATOM 1329 C CA . VAL A 1 167 ? -0.379 19.391 14.547 1 98.62 167 VAL A CA 1
ATOM 1330 C C . VAL A 1 167 ? -0.841 20.719 15.172 1 98.62 167 VAL A C 1
ATOM 1332 O O . VAL A 1 167 ? -1.985 20.828 15.617 1 98.62 167 VAL A O 1
ATOM 1335 N N . LEU A 1 168 ? 0.004 21.672 15.156 1 98.56 168 LEU A N 1
ATOM 1336 C CA . LEU A 1 168 ? -0.251 22.922 15.867 1 98.56 168 LEU A CA 1
ATOM 1337 C C . LEU A 1 168 ? -0.464 24.078 14.891 1 98.56 168 LEU A C 1
ATOM 1339 O O . LEU A 1 168 ? -1.031 25.109 15.25 1 98.56 168 LEU A O 1
ATOM 1343 N N . ASP A 1 169 ? 0.025 23.938 13.734 1 98.38 169 ASP A N 1
ATOM 1344 C CA . ASP A 1 169 ? -0.129 24.922 12.664 1 98.38 169 ASP A CA 1
ATOM 1345 C C . ASP A 1 169 ? 0.251 24.328 11.312 1 98.38 169 ASP A C 1
ATOM 1347 O O . ASP A 1 169 ? 0.942 23.312 11.242 1 98.38 169 ASP A O 1
ATOM 1351 N N . PHE A 1 170 ? -0.292 24.938 10.219 1 98.62 170 PHE A N 1
ATOM 1352 C CA . PHE A 1 170 ? 0.076 24.453 8.898 1 98.62 170 PHE A CA 1
ATOM 1353 C C . PHE A 1 170 ? -0.158 25.531 7.844 1 98.62 170 PHE A C 1
ATOM 1355 O O . PHE A 1 170 ? -0.884 26.5 8.086 1 98.62 170 PHE A O 1
ATOM 1362 N N . VAL A 1 171 ? 0.51 25.375 6.73 1 97.62 171 VAL A N 1
ATOM 1363 C CA . VAL A 1 171 ? 0.3 26.25 5.574 1 97.62 171 VAL A CA 1
ATOM 1364 C C . VAL A 1 171 ? 0.46 25.438 4.289 1 97.62 171 VAL A C 1
ATOM 1366 O O . VAL A 1 171 ? 1.442 24.719 4.121 1 97.62 171 VAL A O 1
ATOM 1369 N N . VAL A 1 172 ? -0.598 25.5 3.459 1 97.5 172 VAL A N 1
ATOM 1370 C CA . VAL A 1 172 ? -0.547 24.797 2.176 1 97.5 172 VAL A CA 1
ATOM 1371 C C . VAL A 1 172 ? 0.253 25.625 1.173 1 97.5 172 VAL A C 1
ATOM 1373 O O . VAL A 1 172 ? 0.01 26.828 1.013 1 97.5 172 VAL A O 1
ATOM 1376 N N . TYR A 1 173 ? 1.194 24.984 0.535 1 96.12 173 TYR A N 1
ATOM 1377 C CA . TYR A 1 173 ? 2.076 25.656 -0.408 1 96.12 173 TYR A CA 1
ATOM 1378 C C . TYR A 1 173 ? 1.366 25.922 -1.731 1 96.12 173 TYR A C 1
ATOM 1380 O O . TYR A 1 173 ? 0.798 25 -2.328 1 96.12 173 TYR A O 1
ATOM 1388 N N . GLN A 1 174 ? 1.327 27.125 -2.176 1 93.81 174 GLN A N 1
ATOM 1389 C CA . GLN A 1 174 ? 0.673 27.469 -3.436 1 93.81 174 GLN A CA 1
ATOM 1390 C C . GLN A 1 174 ? 1.625 28.203 -4.367 1 93.81 174 GLN A C 1
ATOM 1392 O O . GLN A 1 174 ? 1.188 28.984 -5.227 1 93.81 174 GLN A O 1
ATOM 1397 N N . GLY A 1 175 ? 2.93 28.094 -4.051 1 88.19 175 GLY A N 1
ATOM 1398 C CA . GLY A 1 175 ? 3.906 28.766 -4.895 1 88.19 175 GLY A CA 1
ATOM 1399 C C . GLY A 1 175 ? 4.41 30.062 -4.305 1 88.19 175 GLY A C 1
ATOM 1400 O O . GLY A 1 175 ? 4.562 30.188 -3.086 1 88.19 175 GLY A O 1
ATOM 1401 N N . LYS A 1 176 ? 4.707 31.047 -5.094 1 81.81 176 LYS A N 1
ATOM 1402 C CA . LYS A 1 176 ? 5.363 32.281 -4.715 1 81.81 176 LYS A CA 1
ATOM 1403 C C . LYS A 1 176 ? 4.469 33.125 -3.811 1 81.81 176 LYS A C 1
ATOM 1405 O O . LYS A 1 176 ? 4.961 33.906 -2.99 1 81.81 176 LYS A O 1
ATOM 1410 N N . THR A 1 177 ? 3.201 32.844 -3.869 1 83.69 177 THR A N 1
ATOM 1411 C CA . THR A 1 177 ? 2.262 33.688 -3.129 1 83.69 177 THR A CA 1
ATOM 1412 C C . THR A 1 177 ? 1.984 33.094 -1.748 1 83.69 177 THR A C 1
ATOM 1414 O O . THR A 1 177 ? 1.172 33.625 -0.992 1 83.69 177 THR A O 1
ATOM 1417 N N . THR A 1 178 ? 2.619 32.031 -1.378 1 89.69 178 THR A N 1
ATOM 1418 C CA . THR A 1 178 ? 2.352 31.344 -0.112 1 89.69 178 THR A CA 1
ATOM 1419 C C . THR A 1 178 ? 2.75 32.219 1.066 1 89.69 178 THR A C 1
ATOM 1421 O O . THR A 1 178 ? 1.998 32.344 2.035 1 89.69 178 THR A O 1
ATOM 1424 N N . PHE A 1 179 ? 4.008 32.781 0.894 1 87.25 179 PHE A N 1
ATOM 1425 C CA . PHE A 1 179 ? 4.555 33.562 1.994 1 87.25 179 PHE A CA 1
ATOM 1426 C C . PHE A 1 179 ? 4.762 35.031 1.572 1 87.25 179 PHE A C 1
ATOM 1428 O O . PHE A 1 179 ? 4.887 35.312 0.382 1 87.25 179 PHE A O 1
ATOM 1435 N N . ARG A 1 180 ? 4.625 35.875 2.533 1 74.69 180 ARG A N 1
ATOM 1436 C CA . ARG A 1 180 ? 4.953 37.25 2.25 1 74.69 180 ARG A CA 1
ATOM 1437 C C . ARG A 1 180 ? 6.422 37.406 1.865 1 74.69 180 ARG A C 1
ATOM 1439 O O . ARG A 1 180 ? 7.289 36.75 2.432 1 74.69 180 ARG A O 1
ATOM 1446 N N . VAL A 1 181 ? 6.656 37.906 0.627 1 62.78 181 VAL A N 1
ATOM 1447 C CA . VAL A 1 181 ? 7.949 38 -0.046 1 62.78 181 VAL A CA 1
ATOM 1448 C C . VAL A 1 181 ? 8.977 38.625 0.887 1 62.78 181 VAL A C 1
ATOM 1450 O O . VAL A 1 181 ? 8.766 39.75 1.389 1 62.78 181 VAL A O 1
ATOM 1453 N N . THR A 1 182 ? 9.75 37.781 1.618 1 63.62 182 THR A N 1
ATOM 1454 C CA . THR A 1 182 ? 10.953 38.312 2.234 1 63.62 182 THR A CA 1
ATOM 1455 C C . THR A 1 182 ? 12.172 38.094 1.34 1 63.62 182 THR A C 1
ATOM 1457 O O . THR A 1 182 ? 12.445 36.969 0.935 1 63.62 182 THR A O 1
ATOM 1460 N N . GLU A 1 183 ? 12.734 39.062 0.822 1 65.06 183 GLU A N 1
ATOM 1461 C CA . GLU A 1 183 ? 13.859 39.062 -0.109 1 65.06 183 GLU A CA 1
ATOM 1462 C C . GLU A 1 183 ? 15 38.188 0.396 1 65.06 183 GLU A C 1
ATOM 1464 O O . GLU A 1 183 ? 15.352 38.25 1.575 1 65.06 183 GLU A O 1
ATOM 1469 N N . GLY A 1 184 ? 15.492 37.219 -0.339 1 69.25 184 GLY A N 1
ATOM 1470 C CA . GLY A 1 184 ? 16.734 36.5 -0.144 1 69.25 184 GLY A CA 1
ATOM 1471 C C . GLY A 1 184 ? 16.562 35.156 0.582 1 69.25 184 GLY A C 1
ATOM 1472 O O . GLY A 1 184 ? 17.516 34.375 0.707 1 69.25 184 GLY A O 1
ATOM 1473 N N . LYS A 1 185 ? 15.359 34.906 1.085 1 77.38 185 LYS A N 1
ATOM 1474 C CA . LYS A 1 185 ? 15.195 33.688 1.84 1 77.38 185 LYS A CA 1
ATOM 1475 C C . LYS A 1 185 ? 14.547 32.594 0.984 1 77.38 185 LYS A C 1
ATOM 1477 O O . LYS A 1 185 ? 13.648 32.875 0.189 1 77.38 185 LYS A O 1
ATOM 1482 N N . GLY A 1 186 ? 15.07 31.422 1.06 1 84.19 186 GLY A N 1
ATOM 1483 C CA . GLY A 1 186 ? 14.516 30.281 0.358 1 84.19 186 GLY A CA 1
ATOM 1484 C C . GLY A 1 186 ? 13.156 29.859 0.888 1 84.19 186 GLY A C 1
ATOM 1485 O O . GLY A 1 186 ? 12.727 30.328 1.947 1 84.19 186 GLY A O 1
ATOM 1486 N N . ASN A 1 187 ? 12.422 29.031 0.194 1 86.81 187 ASN A N 1
ATOM 1487 C CA . ASN A 1 187 ? 11.086 28.562 0.542 1 86.81 187 ASN A CA 1
ATOM 1488 C C . ASN A 1 187 ? 11.078 27.875 1.91 1 86.81 187 ASN A C 1
ATOM 1490 O O . ASN A 1 187 ? 10.148 28.078 2.697 1 86.81 187 ASN A O 1
ATOM 1494 N N . GLY A 1 188 ? 12.125 27.172 2.162 1 91.12 188 GLY A N 1
ATOM 1495 C CA . GLY A 1 188 ? 12.211 26.484 3.438 1 91.12 188 GLY A CA 1
ATOM 1496 C C . GLY A 1 188 ? 12.312 27.422 4.625 1 91.12 188 GLY A C 1
ATOM 1497 O O . GLY A 1 188 ? 11.578 27.266 5.605 1 91.12 188 GLY A O 1
ATOM 1498 N N . GLU A 1 189 ? 13.18 28.344 4.512 1 91.94 189 GLU A N 1
ATOM 1499 C CA . GLU A 1 189 ? 13.359 29.344 5.574 1 91.94 189 GLU A CA 1
ATOM 1500 C C . GLU A 1 189 ? 12.086 30.156 5.793 1 91.94 189 GLU A C 1
ATOM 1502 O O . GLU A 1 189 ? 11.688 30.391 6.934 1 91.94 189 GLU A O 1
ATOM 1507 N N . GLN A 1 190 ? 11.461 30.469 4.723 1 93.44 190 GLN A N 1
ATOM 1508 C CA . GLN A 1 190 ? 10.227 31.266 4.812 1 93.44 190 GLN A CA 1
ATOM 1509 C C . GLN A 1 190 ? 9.125 30.469 5.5 1 93.44 190 GLN A C 1
ATOM 1511 O O . GLN A 1 190 ? 8.359 31.031 6.293 1 93.44 190 GLN A O 1
ATOM 1516 N N . ALA A 1 191 ? 9.047 29.25 5.184 1 95.06 191 ALA A N 1
ATOM 1517 C CA . ALA A 1 191 ? 8.039 28.391 5.797 1 95.06 191 ALA A CA 1
ATOM 1518 C C . ALA A 1 191 ? 8.227 28.312 7.312 1 95.06 191 ALA A C 1
ATOM 1520 O O . ALA A 1 191 ? 7.262 28.438 8.07 1 95.06 191 ALA A O 1
ATOM 1521 N N . VAL A 1 192 ? 9.5 28.156 7.734 1 96.5 192 VAL A N 1
ATOM 1522 C CA . VAL A 1 192 ? 9.789 28.078 9.164 1 96.5 192 VAL A CA 1
ATOM 1523 C C . VAL A 1 192 ? 9.414 29.391 9.844 1 96.5 192 VAL A C 1
ATOM 1525 O O . VAL A 1 192 ? 8.727 29.391 10.867 1 96.5 192 VAL A O 1
ATOM 1528 N N . LEU A 1 193 ? 9.82 30.438 9.242 1 95.06 193 LEU A N 1
ATOM 1529 C CA . LEU A 1 193 ? 9.555 31.734 9.844 1 95.06 193 LEU A CA 1
ATOM 1530 C C . LEU A 1 193 ? 8.062 32 9.914 1 95.06 193 LEU A C 1
ATOM 1532 O O . LEU A 1 193 ? 7.57 32.562 10.898 1 95.06 193 LEU A O 1
ATOM 1536 N N . HIS A 1 194 ? 7.348 31.594 8.906 1 95.25 194 HIS A N 1
ATOM 1537 C CA . HIS A 1 194 ? 5.898 31.781 8.891 1 95.25 194 HIS A CA 1
ATOM 1538 C C . HIS A 1 194 ? 5.238 30.984 10.016 1 95.25 194 HIS A C 1
ATOM 1540 O O . HIS A 1 194 ? 4.422 31.516 10.766 1 95.25 194 HIS A O 1
ATOM 1546 N N . LEU A 1 195 ? 5.574 29.781 10.172 1 96.62 195 LEU A N 1
ATOM 1547 C CA . LEU A 1 195 ? 4.945 28.891 11.141 1 96.62 195 LEU A CA 1
ATOM 1548 C C . LEU A 1 195 ? 5.344 29.266 12.562 1 96.62 195 LEU A C 1
ATOM 1550 O O . LEU A 1 195 ? 4.605 28.984 13.508 1 96.62 195 LEU A O 1
ATOM 1554 N N . THR A 1 196 ? 6.484 29.938 12.734 1 95.62 196 THR A N 1
ATOM 1555 C CA . THR A 1 196 ? 6.961 30.281 14.07 1 95.62 196 THR A CA 1
ATOM 1556 C C . THR A 1 196 ? 6.266 31.547 14.578 1 95.62 196 THR A C 1
ATOM 1558 O O . THR A 1 196 ? 6.418 31.922 15.742 1 95.62 196 THR A O 1
ATOM 1561 N N . GLU A 1 197 ? 5.516 32.156 13.711 1 94.44 197 GLU A N 1
ATOM 1562 C CA . GLU A 1 197 ? 4.738 33.312 14.156 1 94.44 197 GLU A CA 1
ATOM 1563 C C . GLU A 1 197 ? 3.785 32.938 15.289 1 94.44 197 GLU A C 1
ATOM 1565 O O . GLU A 1 197 ? 3.449 33.75 16.141 1 94.44 197 GLU A O 1
ATOM 1570 N N . SER A 1 198 ? 3.377 31.688 15.289 1 94.44 198 SER A N 1
ATOM 1571 C CA . SER A 1 198 ? 2.426 31.219 16.297 1 94.44 198 SER A CA 1
ATOM 1572 C C . SER A 1 198 ? 3.139 30.562 17.469 1 94.44 198 SER A C 1
ATOM 1574 O O . SER A 1 198 ? 2.492 30 18.359 1 94.44 198 SER A O 1
ATOM 1576 N N . VAL A 1 199 ? 4.441 30.609 17.516 1 96.19 199 VAL A N 1
ATOM 1577 C CA . VAL A 1 199 ? 5.23 29.906 18.516 1 96.19 199 VAL A CA 1
ATOM 1578 C C . VAL A 1 199 ? 5.77 30.891 19.547 1 96.19 199 VAL A C 1
ATOM 1580 O O . VAL A 1 199 ? 6.309 31.938 19.172 1 96.19 199 VAL A O 1
ATOM 1583 N N . PRO A 1 200 ? 5.625 30.594 20.766 1 94.25 200 PRO A N 1
ATOM 1584 C CA . PRO A 1 200 ? 6.137 31.516 21.781 1 94.25 200 PRO A CA 1
ATOM 1585 C C . PRO A 1 200 ? 7.66 31.531 21.844 1 94.25 200 PRO A C 1
ATOM 1587 O O . PRO A 1 200 ? 8.32 30.594 21.406 1 94.25 200 PRO A O 1
ATOM 1590 N N . GLN A 1 201 ? 8.148 32.562 22.5 1 94.75 201 GLN A N 1
ATOM 1591 C CA . GLN A 1 201 ? 9.586 32.656 22.734 1 94.75 201 GLN A CA 1
ATOM 1592 C C . GLN A 1 201 ? 10.055 31.562 23.688 1 94.75 201 GLN A C 1
ATOM 1594 O O . GLN A 1 201 ? 9.297 31.125 24.547 1 94.75 201 GLN A O 1
ATOM 1599 N N . GLY A 1 202 ? 11.266 31.172 23.422 1 95.31 202 GLY A N 1
ATOM 1600 C CA . GLY A 1 202 ? 11.82 30.141 24.281 1 95.31 202 GLY A CA 1
ATOM 1601 C C . GLY A 1 202 ? 11.672 28.734 23.719 1 95.31 202 GLY A C 1
ATOM 1602 O O . GLY A 1 202 ? 12.273 27.781 24.219 1 95.31 202 GLY A O 1
ATOM 1603 N N . ALA A 1 203 ? 10.922 28.609 22.672 1 97 203 ALA A N 1
ATOM 1604 C CA . ALA A 1 203 ? 10.703 27.312 22.062 1 97 203 ALA A CA 1
ATOM 1605 C C . ALA A 1 203 ? 11.938 26.875 21.266 1 97 203 ALA A C 1
ATOM 1607 O O . ALA A 1 203 ? 12.742 27.703 20.844 1 97 203 ALA A O 1
ATOM 1608 N N . HIS A 1 204 ? 12.125 25.625 21.172 1 98.12 204 HIS A N 1
ATOM 1609 C CA . HIS A 1 204 ? 13.18 25.031 20.359 1 98.12 204 HIS A CA 1
ATOM 1610 C C . HIS A 1 204 ? 12.602 24.266 19.172 1 98.12 204 HIS A C 1
ATOM 1612 O O . HIS A 1 204 ? 11.734 23.406 19.344 1 98.12 204 HIS A O 1
ATOM 1618 N N . LEU A 1 205 ? 13.117 24.547 18.031 1 98.31 205 LEU A N 1
ATOM 1619 C CA . LEU A 1 205 ? 12.547 23.984 16.812 1 98.31 205 LEU A CA 1
ATOM 1620 C C . LEU A 1 205 ? 13.5 22.984 16.172 1 98.31 205 LEU A C 1
ATOM 1622 O O . LEU A 1 205 ? 14.711 23.188 16.172 1 98.31 205 LEU A O 1
ATOM 1626 N N . PHE A 1 206 ? 12.922 21.953 15.672 1 98.62 206 PHE A N 1
ATOM 1627 C CA . PHE A 1 206 ? 13.68 20.953 14.938 1 98.62 206 PHE A CA 1
ATOM 1628 C C . PHE A 1 206 ? 13.219 20.875 13.484 1 98.62 206 PHE A C 1
ATOM 1630 O O . PHE A 1 206 ? 12.016 20.938 13.203 1 98.62 206 PHE A O 1
ATOM 1637 N N . PHE A 1 207 ? 14.062 20.766 12.516 1 97 207 PHE A N 1
ATOM 1638 C CA . PHE A 1 207 ? 13.695 20.656 11.102 1 97 207 PHE A CA 1
ATOM 1639 C C . PHE A 1 207 ? 14.797 19.969 10.312 1 97 207 PHE A C 1
ATOM 1641 O O . PHE A 1 207 ? 15.898 19.766 10.82 1 97 207 PHE A O 1
ATOM 1648 N N . ASP A 1 208 ? 14.477 19.531 9.117 1 94.75 208 ASP A N 1
ATOM 1649 C CA . ASP A 1 208 ? 15.414 18.734 8.344 1 94.75 208 ASP A CA 1
ATOM 1650 C C . ASP A 1 208 ? 16.281 19.609 7.441 1 94.75 208 ASP A C 1
ATOM 1652 O O . ASP A 1 208 ? 16.266 20.844 7.57 1 94.75 208 ASP A O 1
ATOM 1656 N N . ARG A 1 209 ? 17.047 18.984 6.566 1 93.88 209 ARG A N 1
ATOM 1657 C CA . ARG A 1 209 ? 18.094 19.656 5.789 1 93.88 209 ARG A CA 1
ATOM 1658 C C . ARG A 1 209 ? 17.484 20.578 4.75 1 93.88 209 ARG A C 1
ATOM 1660 O O . ARG A 1 209 ? 18.141 21.5 4.266 1 93.88 209 ARG A O 1
ATOM 1667 N N . PHE A 1 210 ? 16.266 20.422 4.434 1 92.62 210 PHE A N 1
ATOM 1668 C CA . PHE A 1 210 ? 15.57 21.281 3.484 1 92.62 210 PHE A CA 1
ATOM 1669 C C . PHE A 1 210 ? 15.391 22.688 4.062 1 92.62 210 PHE A C 1
ATOM 1671 O O . PHE A 1 210 ? 15.477 23.672 3.338 1 92.62 210 PHE A O 1
ATOM 1678 N N . PHE A 1 211 ? 15.242 22.719 5.324 1 96.06 211 PHE A N 1
ATOM 1679 C CA . PHE A 1 211 ? 14.891 23.969 5.992 1 96.06 211 PHE A CA 1
ATOM 1680 C C . PHE A 1 211 ? 16.125 24.625 6.59 1 96.06 211 PHE A C 1
ATOM 1682 O O . PHE A 1 211 ? 16.203 25.844 6.699 1 96.06 211 PHE A O 1
ATOM 1689 N N . THR A 1 212 ? 17.094 23.891 6.961 1 96.06 212 THR A N 1
ATOM 1690 C CA . THR A 1 212 ? 18.141 24.344 7.871 1 96.06 212 THR A CA 1
ATOM 1691 C C . THR A 1 212 ? 19.172 25.188 7.133 1 96.06 212 THR A C 1
ATOM 1693 O O . THR A 1 212 ? 19.812 24.719 6.195 1 96.06 212 THR A O 1
ATOM 1696 N N . THR A 1 213 ? 19.328 26.375 7.547 1 94.31 213 THR A N 1
ATOM 1697 C CA . THR A 1 213 ? 20.406 27.281 7.152 1 94.31 213 THR A CA 1
ATOM 1698 C C . THR A 1 213 ? 20.984 28 8.367 1 94.31 213 THR A C 1
ATOM 1700 O O . THR A 1 213 ? 20.297 28.156 9.383 1 94.31 213 THR A O 1
ATOM 1703 N N . ILE A 1 214 ? 22.234 28.375 8.203 1 92.25 214 ILE A N 1
ATOM 1704 C CA . ILE A 1 214 ? 22.859 29.125 9.281 1 92.25 214 ILE A CA 1
ATOM 1705 C C . ILE A 1 214 ? 22.094 30.422 9.523 1 92.25 214 ILE A C 1
ATOM 1707 O O . ILE A 1 214 ? 21.859 30.812 10.672 1 92.25 214 ILE A O 1
ATOM 1711 N N . ASN A 1 215 ? 21.656 31 8.453 1 91.75 215 ASN A N 1
ATOM 1712 C CA . ASN A 1 215 ? 20.891 32.25 8.539 1 91.75 215 ASN A CA 1
ATOM 1713 C C . ASN A 1 215 ? 19.578 32.031 9.281 1 91.75 215 ASN A C 1
ATOM 1715 O O . ASN A 1 215 ? 19.156 32.906 10.055 1 91.75 215 ASN A O 1
ATOM 1719 N N . LEU A 1 216 ? 18.938 31 9.031 1 94.94 216 LEU A N 1
ATOM 1720 C CA . LEU A 1 216 ? 17.688 30.703 9.703 1 94.94 216 LEU A CA 1
ATOM 1721 C C . LEU A 1 216 ? 17.891 30.578 11.211 1 94.94 216 LEU A C 1
ATOM 1723 O O . LEU A 1 216 ? 17.125 31.141 11.992 1 94.94 216 LEU A O 1
ATOM 1727 N N . LEU A 1 217 ? 18.938 29.891 11.617 1 95.62 217 LEU A N 1
ATOM 1728 C CA . LEU A 1 217 ? 19.219 29.688 13.031 1 95.62 217 LEU A CA 1
ATOM 1729 C C . LEU A 1 217 ? 19.531 31.016 13.711 1 95.62 217 LEU A C 1
ATOM 1731 O O . LEU A 1 217 ? 19.078 31.266 14.836 1 95.62 217 LEU A O 1
ATOM 1735 N N . ASP A 1 218 ? 20.234 31.828 12.992 1 94.25 218 ASP A N 1
ATOM 1736 C CA . ASP A 1 218 ? 20.516 33.156 13.516 1 94.25 218 ASP A CA 1
ATOM 1737 C C . ASP A 1 218 ? 19.234 33.969 13.695 1 94.25 218 ASP A C 1
ATOM 1739 O O . ASP A 1 218 ? 19.047 34.625 14.719 1 94.25 218 ASP A O 1
ATOM 1743 N N . THR A 1 219 ? 18.422 33.906 12.703 1 93.62 219 THR A N 1
ATOM 1744 C CA . THR A 1 219 ? 17.156 34.625 12.734 1 93.62 219 THR A CA 1
ATOM 1745 C C . THR A 1 219 ? 16.281 34.125 13.875 1 93.62 219 THR A C 1
ATOM 1747 O O . THR A 1 219 ? 15.648 34.938 14.578 1 93.62 219 THR A O 1
ATOM 1750 N N . LEU A 1 220 ? 16.203 32.875 14.086 1 96.12 220 LEU A N 1
ATOM 1751 C CA . LEU A 1 220 ? 15.406 32.312 15.172 1 96.12 220 LEU A CA 1
ATOM 1752 C C . LEU A 1 220 ? 15.922 32.781 16.531 1 96.12 220 LEU A C 1
ATOM 1754 O O . LEU A 1 220 ? 15.141 33.125 17.406 1 96.12 220 LEU A O 1
ATOM 1758 N N . MET A 1 221 ? 17.203 32.812 16.688 1 95.56 221 MET A N 1
ATOM 1759 C CA . MET A 1 221 ? 17.797 33.281 17.938 1 95.56 221 MET A CA 1
ATOM 1760 C C . MET A 1 221 ? 17.453 34.719 18.203 1 95.56 221 MET A C 1
ATOM 1762 O O . MET A 1 221 ? 17.156 35.094 19.344 1 95.56 221 MET A O 1
ATOM 1766 N N . ALA A 1 222 ? 17.5 35.438 17.156 1 94.31 222 ALA A N 1
ATOM 1767 C CA . ALA A 1 222 ? 17.141 36.844 17.281 1 94.31 222 ALA A CA 1
ATOM 1768 C C . ALA A 1 222 ? 15.68 37 17.719 1 94.31 222 ALA A C 1
ATOM 1770 O O . ALA A 1 222 ? 15.336 37.969 18.406 1 94.31 222 ALA A O 1
ATOM 1771 N N . LYS A 1 223 ? 14.891 36.062 17.406 1 94.56 223 LYS A N 1
ATOM 1772 C CA . LYS A 1 223 ? 13.469 36.094 17.75 1 94.56 223 LYS A CA 1
ATOM 1773 C C . LYS A 1 223 ? 13.219 35.406 19.094 1 94.56 223 LYS A C 1
ATOM 1775 O O . LYS A 1 223 ? 12.07 35.219 19.5 1 94.56 223 LYS A O 1
ATOM 1780 N N . GLY A 1 224 ? 14.227 34.969 19.703 1 94.81 224 GLY A N 1
ATOM 1781 C CA . GLY A 1 224 ? 14.117 34.375 21.016 1 94.81 224 GLY A CA 1
ATOM 1782 C C . GLY A 1 224 ? 13.828 32.875 20.984 1 94.81 224 GLY A C 1
ATOM 1783 O O . GLY A 1 224 ? 13.281 32.312 21.938 1 94.81 224 GLY A O 1
ATOM 1784 N N . MET A 1 225 ? 14.109 32.25 19.891 1 96.81 225 MET A N 1
ATOM 1785 C CA . MET A 1 225 ? 13.93 30.828 19.719 1 96.81 225 MET A CA 1
ATOM 1786 C C . MET A 1 225 ? 15.242 30.156 19.344 1 96.81 225 MET A C 1
ATOM 1788 O O . MET A 1 225 ? 16.219 30.828 18.984 1 96.81 225 MET A O 1
ATOM 1792 N N . THR A 1 226 ? 15.32 28.906 19.562 1 97.38 226 THR A N 1
ATOM 1793 C CA . THR A 1 226 ? 16.484 28.125 19.156 1 97.38 226 THR A CA 1
ATOM 1794 C C . THR A 1 226 ? 16.078 27.031 18.172 1 97.38 226 THR A C 1
ATOM 1796 O O . THR A 1 226 ? 14.898 26.734 18.016 1 97.38 226 THR A O 1
ATOM 1799 N N . GLY A 1 227 ? 17.094 26.516 17.484 1 97.75 227 GLY A N 1
ATOM 1800 C CA . GLY A 1 227 ? 16.781 25.5 16.5 1 97.75 227 GLY A CA 1
ATOM 1801 C C . GLY A 1 227 ? 17.891 24.484 16.312 1 97.75 227 GLY A C 1
ATOM 1802 O O . GLY A 1 227 ? 19.062 24.766 16.609 1 97.75 227 GLY A O 1
ATOM 1803 N N . THR A 1 228 ? 17.547 23.328 15.977 1 98.25 228 THR A N 1
ATOM 1804 C CA . THR A 1 228 ? 18.453 22.25 15.602 1 98.25 228 THR A CA 1
ATOM 1805 C C . THR A 1 228 ? 17.984 21.562 14.312 1 98.25 228 THR A C 1
ATOM 1807 O O . THR A 1 228 ? 16.812 21.25 14.164 1 98.25 228 THR A O 1
ATOM 1810 N N . GLY A 1 229 ? 18.875 21.344 13.336 1 97.62 229 GLY A N 1
ATOM 1811 C CA . GLY A 1 229 ? 18.531 20.672 12.094 1 97.62 229 GLY A CA 1
ATOM 1812 C C . GLY A 1 229 ? 19.719 20.031 11.414 1 97.62 229 GLY A C 1
ATOM 1813 O O . GLY A 1 229 ? 20.859 20.328 11.742 1 97.62 229 GLY A O 1
ATOM 1814 N N . THR A 1 230 ? 19.469 19.109 10.562 1 96.56 230 THR A N 1
ATOM 1815 C CA . THR A 1 230 ? 20.531 18.547 9.742 1 96.56 230 THR A CA 1
ATOM 1816 C C . THR A 1 230 ? 20.922 19.531 8.633 1 96.56 230 THR A C 1
ATOM 1818 O O . THR A 1 230 ? 20.094 20.312 8.172 1 96.56 230 THR A O 1
ATOM 1821 N N . LEU A 1 231 ? 22.188 19.484 8.32 1 94.19 231 LEU A N 1
ATOM 1822 C CA . LEU A 1 231 ? 22.734 20.453 7.387 1 94.19 231 LEU A CA 1
ATOM 1823 C C . LEU A 1 231 ? 23.219 19.781 6.113 1 94.19 231 LEU A C 1
ATOM 1825 O O . LEU A 1 231 ? 23.891 18.734 6.18 1 94.19 231 LEU A O 1
ATOM 1829 N N . MET A 1 232 ? 22.828 20.375 5.027 1 92.5 232 MET A N 1
ATOM 1830 C CA . MET A 1 232 ? 23.422 19.938 3.773 1 92.5 232 MET A CA 1
ATOM 1831 C C . MET A 1 232 ? 24.906 20.297 3.717 1 92.5 232 MET A C 1
ATOM 1833 O O . MET A 1 232 ? 25.312 21.344 4.238 1 92.5 232 MET A O 1
ATOM 1837 N N . LYS A 1 233 ? 25.609 19.578 2.973 1 87.94 233 LYS A N 1
ATOM 1838 C CA . LYS A 1 233 ? 27.062 19.781 2.887 1 87.94 233 LYS A CA 1
ATOM 1839 C C . LYS A 1 233 ? 27.391 21.141 2.301 1 87.94 233 LYS A C 1
ATOM 1841 O O . LYS A 1 233 ? 28.328 21.812 2.756 1 87.94 233 LYS A O 1
ATOM 1846 N N . ASN A 1 234 ? 26.594 21.516 1.37 1 88.56 234 ASN A N 1
ATOM 1847 C CA . ASN A 1 234 ? 26.875 22.766 0.658 1 88.56 234 ASN A CA 1
ATOM 1848 C C . ASN A 1 234 ? 26.484 23.984 1.485 1 88.56 234 ASN A C 1
ATOM 1850 O O . ASN A 1 234 ? 26.781 25.125 1.113 1 88.56 234 ASN A O 1
ATOM 1854 N N . ARG A 1 235 ? 25.797 23.781 2.623 1 89.44 235 ARG A N 1
ATOM 1855 C CA . ARG A 1 235 ? 25.344 24.891 3.451 1 89.44 235 ARG A CA 1
ATOM 1856 C C . ARG A 1 235 ? 26.234 25.062 4.676 1 89.44 235 ARG A C 1
ATOM 1858 O O . ARG A 1 235 ? 26.016 25.953 5.488 1 89.44 235 ARG A O 1
ATOM 1865 N N . ILE A 1 236 ? 27.172 24.234 4.758 1 88.06 236 ILE A N 1
ATOM 1866 C CA . ILE A 1 236 ? 28.156 24.391 5.82 1 88.06 236 ILE A CA 1
ATOM 1867 C C . ILE A 1 236 ? 29.078 25.562 5.504 1 88.06 236 ILE A C 1
ATOM 1869 O O . ILE A 1 236 ? 29.719 25.594 4.441 1 88.06 236 ILE A O 1
ATOM 1873 N N . PRO A 1 237 ? 29.094 26.438 6.43 1 86.19 237 PRO A N 1
ATOM 1874 C CA . PRO A 1 237 ? 29.984 27.578 6.164 1 86.19 237 PRO A CA 1
ATOM 1875 C C . PRO A 1 237 ? 31.438 27.172 5.949 1 86.19 237 PRO A C 1
ATOM 1877 O O . PRO A 1 237 ? 31.953 26.328 6.695 1 86.19 237 PRO A O 1
ATOM 1880 N N . LYS A 1 238 ? 32.062 27.719 5.023 1 81.94 238 LYS A N 1
ATOM 1881 C CA . LYS A 1 238 ? 33.438 27.391 4.695 1 81.94 238 LYS A CA 1
ATOM 1882 C C . LYS A 1 238 ? 34.375 27.719 5.863 1 81.94 238 LYS A C 1
ATOM 1884 O O . LYS A 1 238 ? 35.375 27.047 6.059 1 81.94 238 LYS A O 1
ATOM 1889 N N . GLU A 1 239 ? 34.031 28.641 6.602 1 80.31 239 GLU A N 1
ATOM 1890 C CA . GLU A 1 239 ? 34.844 29.094 7.73 1 80.31 239 GLU A CA 1
ATOM 1891 C C . GLU A 1 239 ? 34.875 28.031 8.828 1 80.31 239 GLU A C 1
ATOM 1893 O O . GLU A 1 239 ? 35.781 28.062 9.672 1 80.31 239 GLU A O 1
ATOM 1898 N N . CYS A 1 240 ? 33.938 27.109 8.969 1 81.88 240 CYS A N 1
ATOM 1899 C CA . CYS A 1 240 ? 33.875 26.094 10.008 1 81.88 240 CYS A CA 1
ATOM 1900 C C . CYS A 1 240 ? 34.969 25.062 9.852 1 81.88 240 CYS A C 1
ATOM 1902 O O . CYS A 1 240 ? 35.438 24.484 10.844 1 81.88 240 CYS A O 1
ATOM 1904 N N . LYS A 1 241 ? 35.719 24.922 8.758 1 81.12 241 LYS A N 1
ATOM 1905 C CA . LYS A 1 241 ? 36.812 23.969 8.461 1 81.12 241 LYS A CA 1
ATOM 1906 C C . LYS A 1 241 ? 36.531 22.625 9.117 1 81.12 241 LYS A C 1
ATOM 1908 O O . LYS A 1 241 ? 37.406 22.047 9.766 1 81.12 241 LYS A O 1
ATOM 1913 N N . ILE A 1 242 ? 35.344 22.188 9.133 1 85.12 242 ILE A N 1
ATOM 1914 C CA . ILE A 1 242 ? 35 20.875 9.703 1 85.12 242 ILE A CA 1
ATOM 1915 C C . ILE A 1 242 ? 35.5 19.766 8.797 1 85.12 242 ILE A C 1
ATOM 1917 O O . ILE A 1 242 ? 35.688 19.969 7.59 1 85.12 242 ILE A O 1
ATOM 1921 N N . ILE A 1 243 ? 35.75 18.656 9.336 1 85.19 243 ILE A N 1
ATOM 1922 C CA . ILE A 1 243 ? 36.375 17.531 8.633 1 85.19 243 ILE A CA 1
ATOM 1923 C C . ILE A 1 243 ? 35.469 17.094 7.473 1 85.19 243 ILE A C 1
ATOM 1925 O O . ILE A 1 243 ? 34.25 17.047 7.613 1 85.19 243 ILE A O 1
ATOM 1929 N N . GLY A 1 244 ? 36.094 16.797 6.359 1 86.56 244 GLY A N 1
ATOM 1930 C CA . GLY A 1 244 ? 35.344 16.328 5.195 1 86.56 244 GLY A CA 1
ATOM 1931 C C . GLY A 1 244 ? 34.812 14.93 5.359 1 86.56 244 GLY A C 1
ATOM 1932 O O . GLY A 1 244 ? 35.219 14.188 6.254 1 86.56 244 GLY A O 1
ATOM 1933 N N . ASP A 1 245 ? 33.844 14.555 4.535 1 88.81 245 ASP A N 1
ATOM 1934 C CA . ASP A 1 245 ? 33.156 13.273 4.645 1 88.81 245 ASP A CA 1
ATOM 1935 C C . ASP A 1 245 ? 34.125 12.109 4.418 1 88.81 245 ASP A C 1
ATOM 1937 O O . ASP A 1 245 ? 34.062 11.117 5.145 1 88.81 245 ASP A O 1
ATOM 1941 N N . LYS A 1 246 ? 35 12.227 3.439 1 88.56 246 LYS A N 1
ATOM 1942 C CA . LYS A 1 246 ? 35.875 11.117 3.062 1 88.56 246 LYS A CA 1
ATOM 1943 C C . LYS A 1 246 ? 36.812 10.75 4.207 1 88.56 246 LYS A C 1
ATOM 1945 O O . LYS A 1 246 ? 36.844 9.594 4.645 1 88.56 246 LYS A O 1
ATOM 1950 N N . PRO A 1 247 ? 37.531 11.742 4.742 1 90.88 247 PRO A N 1
ATOM 1951 C CA . PRO A 1 247 ? 38.375 11.414 5.887 1 90.88 247 PRO A CA 1
ATOM 1952 C C . PRO A 1 247 ? 37.594 11.023 7.125 1 90.88 247 PRO A C 1
ATOM 1954 O O . PRO A 1 247 ? 38.062 10.211 7.934 1 90.88 247 PRO A O 1
ATOM 1957 N N . PHE A 1 248 ? 36.469 11.57 7.238 1 91.5 248 PHE A N 1
ATOM 1958 C CA . PHE A 1 248 ? 35.625 11.312 8.414 1 91.5 248 PHE A CA 1
ATOM 1959 C C . PHE A 1 248 ? 35.094 9.891 8.406 1 91.5 248 PHE A C 1
ATOM 1961 O O . PHE A 1 248 ? 34.938 9.273 9.461 1 91.5 248 PHE A O 1
ATOM 1968 N N . LYS A 1 249 ? 34.812 9.273 7.297 1 90.81 249 LYS A N 1
ATOM 1969 C CA . LYS A 1 249 ? 34.281 7.922 7.141 1 90.81 249 LYS A CA 1
ATOM 1970 C C . LYS A 1 249 ? 35.312 6.883 7.602 1 90.81 249 LYS A C 1
ATOM 1972 O O . LYS A 1 249 ? 34.938 5.738 7.891 1 90.81 249 LYS A O 1
ATOM 1977 N N . LYS A 1 250 ? 36.562 7.281 7.664 1 90.38 250 LYS A N 1
ATOM 1978 C CA . LYS A 1 250 ? 37.625 6.375 8.078 1 90.38 250 LYS A CA 1
ATOM 1979 C C . LYS A 1 250 ? 37.688 6.262 9.602 1 90.38 250 LYS A C 1
ATOM 1981 O O . LYS A 1 250 ? 38.344 5.355 10.133 1 90.38 250 LYS A O 1
ATOM 1986 N N . LYS A 1 251 ? 37.031 7.074 10.211 1 91.62 251 LYS A N 1
ATOM 1987 C CA . LYS A 1 251 ? 37 7.027 11.664 1 91.62 251 LYS A CA 1
ATOM 1988 C C . LYS A 1 251 ? 36.062 5.934 12.164 1 91.62 251 LYS A C 1
ATOM 1990 O O . LYS A 1 251 ? 35.375 5.266 11.367 1 91.62 251 LYS A O 1
ATOM 1995 N N . GLU A 1 252 ? 36.094 5.738 13.484 1 88.94 252 GLU A N 1
ATOM 1996 C CA . GLU A 1 252 ? 35.25 4.715 14.07 1 88.94 252 GLU A CA 1
ATOM 1997 C C . GLU A 1 252 ? 33.781 5.172 14.125 1 88.94 252 GLU A C 1
ATOM 1999 O O . GLU A 1 252 ? 33.531 6.359 14.305 1 88.94 252 GLU A O 1
ATOM 2004 N N . ARG A 1 253 ? 32.969 4.254 13.93 1 91.62 253 ARG A N 1
ATOM 2005 C CA . ARG A 1 253 ? 31.531 4.57 14.047 1 91.62 253 ARG A CA 1
ATOM 2006 C C . ARG A 1 253 ? 31.234 5.184 15.406 1 91.62 253 ARG A C 1
ATOM 2008 O O . ARG A 1 253 ? 31.688 4.688 16.438 1 91.62 253 ARG A O 1
ATOM 2015 N N . GLY A 1 254 ? 30.516 6.312 15.453 1 92.19 254 GLY A N 1
ATOM 2016 C CA . GLY A 1 254 ? 30.266 7.047 16.688 1 92.19 254 GLY A CA 1
ATOM 2017 C C . GLY A 1 254 ? 31.141 8.273 16.844 1 92.19 254 GLY A C 1
ATOM 2018 O O . GLY A 1 254 ? 30.922 9.078 17.75 1 92.19 254 GLY A O 1
ATOM 2019 N N . ALA A 1 255 ? 32.062 8.406 15.984 1 94.5 255 ALA A N 1
ATOM 2020 C CA . ALA A 1 255 ? 32.938 9.586 16.031 1 94.5 255 ALA A CA 1
ATOM 2021 C C . ALA A 1 255 ? 32.125 10.867 15.797 1 94.5 255 ALA A C 1
ATOM 2023 O O . ALA A 1 255 ? 31.188 10.867 15.016 1 94.5 255 ALA A O 1
ATOM 2024 N N . SER A 1 256 ? 32.469 11.922 16.531 1 95.75 256 SER A N 1
ATOM 2025 C CA . SER A 1 256 ? 31.812 13.211 16.359 1 95.75 256 SER A CA 1
ATOM 2026 C C . SER A 1 256 ? 32.781 14.367 16.469 1 95.75 256 SER A C 1
ATOM 2028 O O . SER A 1 256 ? 33.812 14.258 17.141 1 95.75 256 SER A O 1
ATOM 2030 N N . GLU A 1 257 ? 32.562 15.359 15.719 1 94.44 257 GLU A N 1
ATOM 2031 C CA . GLU A 1 257 ? 33.312 16.609 15.734 1 94.44 257 GLU A CA 1
ATOM 2032 C C . GLU A 1 257 ? 32.375 17.812 15.773 1 94.44 257 GLU A C 1
ATOM 2034 O O . GLU A 1 257 ? 31.266 17.766 15.242 1 94.44 257 GLU A O 1
ATOM 2039 N N . MET A 1 258 ? 32.812 18.859 16.453 1 93.69 258 MET A N 1
ATOM 2040 C CA . MET A 1 258 ? 31.969 20.047 16.594 1 93.69 258 MET A CA 1
ATOM 2041 C C . MET A 1 258 ? 32.781 21.328 16.422 1 93.69 258 MET A C 1
ATOM 2043 O O . MET A 1 258 ? 33.938 21.391 16.875 1 93.69 258 MET A O 1
ATOM 2047 N N . VAL A 1 259 ? 32.312 22.203 15.648 1 91.56 259 VAL A N 1
ATOM 2048 C CA . VAL A 1 259 ? 32.844 23.547 15.531 1 91.56 259 VAL A CA 1
ATOM 2049 C C . VAL A 1 259 ? 31.828 24.562 16.016 1 91.56 259 VAL A C 1
ATOM 2051 O O . VAL A 1 259 ? 30.656 24.531 15.617 1 91.56 259 VAL A O 1
ATOM 2054 N N . VAL A 1 260 ? 32.25 25.453 16.891 1 86.19 260 VAL A N 1
ATOM 2055 C CA . VAL A 1 260 ? 31.328 26.422 17.469 1 86.19 260 VAL A CA 1
ATOM 2056 C C . VAL A 1 260 ? 31.703 27.828 17 1 86.19 260 VAL A C 1
ATOM 2058 O O . VAL A 1 260 ? 32.875 28.219 17.047 1 86.19 260 VAL A O 1
ATOM 2061 N N . ARG A 1 261 ? 30.75 28.375 16.375 1 79.69 261 ARG A N 1
ATOM 2062 C CA . ARG A 1 261 ? 30.891 29.812 16.141 1 79.69 261 ARG A CA 1
ATOM 2063 C C . ARG A 1 261 ? 30.688 30.609 17.422 1 79.69 261 ARG A C 1
ATOM 2065 O O . ARG A 1 261 ? 29.625 30.547 18.031 1 79.69 261 ARG A O 1
ATOM 2072 N N . ARG A 1 262 ? 31.734 31.375 17.844 1 69.69 262 ARG A N 1
ATOM 2073 C CA . ARG A 1 262 ? 31.719 32.062 19.141 1 69.69 262 ARG A CA 1
ATOM 2074 C C . ARG A 1 262 ? 31.109 33.438 19.016 1 69.69 262 ARG A C 1
ATOM 2076 O O . ARG A 1 262 ? 30.609 34 19.984 1 69.69 262 ARG A O 1
ATOM 2083 N N . LYS A 1 263 ? 31.203 33.938 17.828 1 71.38 263 LYS A N 1
ATOM 2084 C CA . LYS A 1 263 ? 30.562 35.25 17.734 1 71.38 263 LYS A CA 1
ATOM 2085 C C . LYS A 1 263 ? 29.047 35.156 17.906 1 71.38 263 LYS A C 1
ATOM 2087 O O . LYS A 1 263 ? 28.422 34.25 17.328 1 71.38 263 LYS A O 1
ATOM 2092 N N . PRO A 1 264 ? 28.641 35.938 18.891 1 73.25 264 PRO A N 1
ATOM 2093 C CA . PRO A 1 264 ? 27.188 35.875 19.094 1 73.25 264 PRO A CA 1
ATOM 2094 C C . PRO A 1 264 ? 26.391 36.125 17.812 1 73.25 264 PRO A C 1
ATOM 2096 O O . PRO A 1 264 ? 26.781 36.938 16.984 1 73.25 264 PRO A O 1
ATOM 2099 N N . PRO A 1 265 ? 25.453 35.219 17.594 1 78.31 265 PRO A N 1
ATOM 2100 C CA . PRO A 1 265 ? 24.953 34.125 18.438 1 78.31 265 PRO A CA 1
ATOM 2101 C C . PRO A 1 265 ? 25.719 32.812 18.25 1 78.31 265 PRO A C 1
ATOM 2103 O O . PRO A 1 265 ? 26.156 32.531 17.141 1 78.31 265 PRO A O 1
ATOM 2106 N N . GLU A 1 266 ? 25.781 32.062 19.375 1 86.06 266 GLU A N 1
ATOM 2107 C CA . GLU A 1 266 ? 26.531 30.812 19.359 1 86.06 266 GLU A CA 1
ATOM 2108 C C . GLU A 1 266 ? 25.797 29.75 18.531 1 86.06 266 GLU A C 1
ATOM 2110 O O . GLU A 1 266 ? 24.562 29.656 18.594 1 86.06 266 GLU A O 1
ATOM 2115 N N . LEU A 1 267 ? 26.578 29.203 17.688 1 92.19 267 LEU A N 1
ATOM 2116 C CA . LEU A 1 267 ? 26.031 28.156 16.828 1 92.19 267 LEU A CA 1
ATOM 2117 C C . LEU A 1 267 ? 27.031 27 16.703 1 92.19 267 LEU A C 1
ATOM 2119 O O . LEU A 1 267 ? 28.234 27.219 16.547 1 92.19 267 LEU A O 1
ATOM 2123 N N . ALA A 1 268 ? 26.547 25.844 16.953 1 94.19 268 ALA A N 1
ATOM 2124 C CA . ALA A 1 268 ? 27.406 24.672 16.844 1 94.19 268 ALA A CA 1
ATOM 2125 C C . ALA A 1 268 ? 27.125 23.906 15.562 1 94.19 268 ALA A C 1
ATOM 2127 O O . ALA A 1 268 ? 25.969 23.672 15.195 1 94.19 268 ALA A O 1
ATOM 2128 N N . VAL A 1 269 ? 28.109 23.594 14.867 1 95.06 269 VAL A N 1
ATOM 2129 C CA . VAL A 1 269 ? 28.062 22.672 13.742 1 95.06 269 VAL A CA 1
ATOM 2130 C C . VAL A 1 269 ? 28.688 21.328 14.133 1 95.06 269 VAL A C 1
ATOM 2132 O O . VAL A 1 269 ? 29.844 21.281 14.539 1 95.06 269 VAL A O 1
ATOM 2135 N N . ILE A 1 270 ? 27.891 20.328 14.078 1 95.44 270 ILE A N 1
ATOM 2136 C CA . ILE A 1 270 ? 28.297 19.016 14.578 1 95.44 270 ILE A CA 1
ATOM 2137 C C . ILE A 1 270 ? 28.312 18 13.43 1 95.44 270 ILE A C 1
ATOM 2139 O O . ILE A 1 270 ? 27.406 17.984 12.609 1 95.44 270 ILE A O 1
ATOM 2143 N N . LYS A 1 271 ? 29.328 17.25 13.336 1 95.56 271 LYS A N 1
ATOM 2144 C CA . LYS A 1 271 ? 29.406 16.109 12.422 1 95.56 271 LYS A CA 1
ATOM 2145 C C . LYS A 1 271 ? 29.469 14.789 13.195 1 95.56 271 LYS A C 1
ATOM 2147 O O . LYS A 1 271 ? 30.203 14.672 14.18 1 95.56 271 LYS A O 1
ATOM 2152 N N . TRP A 1 272 ? 28.625 13.844 12.812 1 96 272 TRP A N 1
ATOM 2153 C CA . TRP A 1 272 ? 28.516 12.555 13.5 1 96 272 TRP A CA 1
ATOM 2154 C C . TRP A 1 272 ? 28.531 11.406 12.508 1 96 272 TRP A C 1
ATOM 2156 O O . TRP A 1 272 ? 27.891 11.469 11.453 1 96 272 TRP A O 1
ATOM 2166 N N . LEU A 1 273 ? 29.281 10.336 12.883 1 94.31 273 LEU A N 1
ATOM 2167 C CA . LEU A 1 273 ? 29.406 9.188 11.992 1 94.31 273 LEU A CA 1
ATOM 2168 C C . LEU A 1 273 ? 28.609 8 12.508 1 94.31 273 LEU A C 1
ATOM 2170 O O . LEU A 1 273 ? 28.938 7.414 13.531 1 94.31 273 LEU A O 1
ATOM 2174 N N . ASP A 1 274 ? 27.531 7.672 11.805 1 91.06 274 ASP A N 1
ATOM 2175 C CA . ASP A 1 274 ? 26.828 6.406 12.023 1 91.06 274 ASP A CA 1
ATOM 2176 C C . ASP A 1 274 ? 27.156 5.406 10.914 1 91.06 274 ASP A C 1
ATOM 2178 O O . ASP A 1 274 ? 28.312 5.008 10.758 1 91.06 274 ASP A O 1
ATOM 2182 N N . ASN A 1 275 ? 26.172 5.07 10.023 1 85.88 275 ASN A N 1
ATOM 2183 C CA . ASN A 1 275 ? 26.5 4.336 8.805 1 85.88 275 ASN A CA 1
ATOM 2184 C C . ASN A 1 275 ? 27.094 5.258 7.746 1 85.88 275 ASN A C 1
ATOM 2186 O O . ASN A 1 275 ? 27.922 4.824 6.941 1 85.88 275 ASN A O 1
ATOM 2190 N N . LYS A 1 276 ? 26.656 6.527 7.801 1 89.94 276 LYS A N 1
ATOM 2191 C CA . LYS A 1 276 ? 27.156 7.625 6.98 1 89.94 276 LYS A CA 1
ATOM 2192 C C . LYS A 1 276 ? 27.312 8.898 7.809 1 89.94 276 LYS A C 1
ATOM 2194 O O . LYS A 1 276 ? 26.688 9.047 8.852 1 89.94 276 LYS A O 1
ATOM 2199 N N . PRO A 1 277 ? 28.172 9.742 7.363 1 94 277 PRO A N 1
ATOM 2200 C CA . PRO A 1 277 ? 28.312 11 8.094 1 94 277 PRO A CA 1
ATOM 2201 C C . PRO A 1 277 ? 27.078 11.891 8 1 94 277 PRO A C 1
ATOM 2203 O O . PRO A 1 277 ? 26.484 12.008 6.934 1 94 277 PRO A O 1
ATOM 2206 N N . VAL A 1 278 ? 26.75 12.461 9.109 1 94.75 278 VAL A N 1
ATOM 2207 C CA . VAL A 1 278 ? 25.625 13.391 9.18 1 94.75 278 VAL A CA 1
ATOM 2208 C C . VAL A 1 278 ? 26.094 14.711 9.805 1 94.75 278 VAL A C 1
ATOM 2210 O O . VAL A 1 278 ? 26.797 14.711 10.805 1 94.75 278 VAL A O 1
ATOM 2213 N N . ALA A 1 279 ? 25.75 15.789 9.203 1 95.56 279 ALA A N 1
ATOM 2214 C CA . ALA A 1 279 ? 26.062 17.109 9.734 1 95.56 279 ALA A CA 1
ATOM 2215 C C . ALA A 1 279 ? 24.828 17.781 10.32 1 95.56 279 ALA A C 1
ATOM 2217 O O . ALA A 1 279 ? 23.75 17.719 9.727 1 95.56 279 ALA A O 1
ATOM 2218 N N . LEU A 1 280 ? 24.984 18.391 11.516 1 96.88 280 LEU A N 1
ATOM 2219 C CA . LEU A 1 280 ? 23.906 19.109 12.18 1 96.88 280 LEU A CA 1
ATOM 2220 C C . LEU A 1 280 ? 24.344 20.516 12.578 1 96.88 280 LEU A C 1
ATOM 2222 O O . LEU A 1 280 ? 25.547 20.766 12.75 1 96.88 280 LEU A O 1
ATOM 2226 N N . ALA A 1 281 ? 23.469 21.375 12.609 1 96.5 281 ALA A N 1
ATOM 2227 C CA . ALA A 1 281 ? 23.656 22.703 13.211 1 96.5 281 ALA A CA 1
ATOM 2228 C C . ALA A 1 281 ? 22.656 22.938 14.32 1 96.5 281 ALA A C 1
ATOM 2230 O O . ALA A 1 281 ? 21.484 22.562 14.203 1 96.5 281 ALA A O 1
ATOM 2231 N N . SER A 1 282 ? 23.125 23.484 15.438 1 97.06 282 SER A N 1
ATOM 2232 C CA . SER A 1 282 ? 22.25 23.734 16.578 1 97.06 282 SER A CA 1
ATOM 2233 C C . SER A 1 282 ? 22.641 25.016 17.312 1 97.06 282 SER A C 1
ATOM 2235 O O . SER A 1 282 ? 23.828 25.297 17.469 1 97.06 282 SER A O 1
ATOM 2237 N N . SER A 1 283 ? 21.672 25.688 17.719 1 96 283 SER A N 1
ATOM 2238 C CA . SER A 1 283 ? 21.906 26.875 18.547 1 96 283 SER A CA 1
ATOM 2239 C C . SER A 1 283 ? 21.719 26.562 20.031 1 96 283 SER A C 1
ATOM 2241 O O . SER A 1 283 ? 21.734 27.453 20.875 1 96 283 SER A O 1
ATOM 2243 N N . ALA A 1 284 ? 21.5 25.297 20.359 1 95.12 284 ALA A N 1
ATOM 2244 C CA . ALA A 1 284 ? 21.203 24.969 21.75 1 95.12 284 ALA A CA 1
ATOM 2245 C C . ALA A 1 284 ? 21.984 23.734 22.203 1 95.12 284 ALA A C 1
ATOM 2247 O O . ALA A 1 284 ? 22.281 23.594 23.391 1 95.12 284 ALA A O 1
ATOM 2248 N N . TYR A 1 285 ? 22.266 22.859 21.266 1 96.19 285 TYR A N 1
ATOM 2249 C CA . TYR A 1 285 ? 22.844 21.578 21.656 1 96.19 285 TYR A CA 1
ATOM 2250 C C . TYR A 1 285 ? 24.203 21.375 21 1 96.19 285 TYR A C 1
ATOM 2252 O O . TYR A 1 285 ? 24.453 21.875 19.906 1 96.19 285 TYR A O 1
ATOM 2260 N N . GLY A 1 286 ? 25.047 20.656 21.719 1 95.31 286 GLY A N 1
ATOM 2261 C CA . GLY A 1 286 ? 26.344 20.234 21.203 1 95.31 286 GLY A CA 1
ATOM 2262 C C . GLY A 1 286 ? 26.547 18.734 21.297 1 95.31 286 GLY A C 1
ATOM 2263 O O . GLY A 1 286 ? 25.609 17.953 21.109 1 95.31 286 GLY A O 1
ATOM 2264 N N . ILE A 1 287 ? 27.75 18.406 21.5 1 95.31 287 ILE A N 1
ATOM 2265 C CA . ILE A 1 287 ? 28.094 16.984 21.578 1 95.31 287 ILE A CA 1
ATOM 2266 C C . ILE A 1 287 ? 27.766 16.453 22.969 1 95.31 287 ILE A C 1
ATOM 2268 O O . ILE A 1 287 ? 27.188 15.375 23.109 1 95.31 287 ILE A O 1
ATOM 2272 N N . GLU A 1 288 ? 28.016 17.203 23.953 1 94.19 288 GLU A N 1
ATOM 2273 C CA . GLU A 1 288 ? 27.859 16.734 25.328 1 94.19 288 GLU A CA 1
ATOM 2274 C C . GLU A 1 288 ? 26.5 17.156 25.891 1 94.19 288 GLU A C 1
ATOM 2276 O O . GLU A 1 288 ? 26.016 18.25 25.594 1 94.19 288 GLU A O 1
ATOM 2281 N N . PRO A 1 289 ? 25.922 16.328 26.734 1 94.25 289 PRO A N 1
ATOM 2282 C CA . PRO A 1 289 ? 26.312 14.961 27.094 1 94.25 289 PRO A CA 1
ATOM 2283 C C . PRO A 1 289 ? 26.016 13.953 25.984 1 94.25 289 PRO A C 1
ATOM 2285 O O . PRO A 1 289 ? 25.016 14.086 25.281 1 94.25 289 PRO A O 1
ATOM 2288 N N . GLN A 1 290 ? 26.875 13.031 25.938 1 94.31 290 GLN A N 1
ATOM 2289 C CA . GLN A 1 290 ? 26.703 11.992 24.922 1 94.31 290 GLN A CA 1
ATOM 2290 C C . GLN A 1 290 ? 26.047 10.75 25.531 1 94.31 290 GLN A C 1
ATOM 2292 O O . GLN A 1 290 ? 26.234 10.453 26.703 1 94.31 290 GLN A O 1
ATOM 2297 N N . ASP A 1 291 ? 25.203 10.164 24.719 1 92.94 291 ASP A N 1
ATOM 2298 C CA . ASP A 1 291 ? 24.688 8.867 25.141 1 92.94 291 ASP A CA 1
ATOM 2299 C C . ASP A 1 291 ? 25.141 7.762 24.203 1 92.94 291 ASP A C 1
ATOM 2301 O O . ASP A 1 291 ? 25.938 8.008 23.281 1 92.94 291 ASP A O 1
ATOM 2305 N N . THR A 1 292 ? 24.875 6.453 24.625 1 92.69 292 THR A N 1
ATOM 2306 C CA . THR A 1 292 ? 25.266 5.305 23.812 1 92.69 292 THR A CA 1
ATOM 2307 C C . THR A 1 292 ? 24.047 4.566 23.281 1 92.69 292 THR A C 1
ATOM 2309 O O . THR A 1 292 ? 23.062 4.398 24 1 92.69 292 THR A O 1
ATOM 2312 N N . ARG A 1 293 ? 24.156 4.211 22 1 91.12 293 ARG A N 1
ATOM 2313 C CA . ARG A 1 293 ? 23.062 3.459 21.375 1 91.12 293 ARG A CA 1
ATOM 2314 C C . ARG A 1 293 ? 23.562 2.123 20.844 1 91.12 293 ARG A C 1
ATOM 2316 O O . ARG A 1 293 ? 24.656 2.041 20.281 1 91.12 293 ARG A O 1
ATOM 2323 N N . ARG A 1 294 ? 22.766 1.112 21.016 1 89.25 294 ARG A N 1
ATOM 2324 C CA . ARG A 1 294 ? 23.031 -0.209 20.453 1 89.25 294 ARG A CA 1
ATOM 2325 C C . ARG A 1 294 ? 22.672 -0.267 18.984 1 89.25 294 ARG A C 1
ATOM 2327 O O . ARG A 1 294 ? 21.531 0.017 18.609 1 89.25 294 ARG A O 1
ATOM 2334 N N . ARG A 1 295 ? 23.641 -0.522 18.078 1 89.12 295 ARG A N 1
ATOM 2335 C CA . ARG A 1 295 ? 23.438 -0.587 16.625 1 89.12 295 ARG A CA 1
ATOM 2336 C C . ARG A 1 295 ? 23.984 -1.884 16.047 1 89.12 295 ARG A C 1
ATOM 2338 O O . ARG A 1 295 ? 25 -2.398 16.531 1 89.12 295 ARG A O 1
ATOM 2345 N N . TRP A 1 296 ? 23.344 -2.461 15.078 1 84.62 296 TRP A N 1
ATOM 2346 C CA . TRP A 1 296 ? 23.828 -3.65 14.383 1 84.62 296 TRP A CA 1
ATOM 2347 C C . TRP A 1 296 ? 24.969 -3.299 13.43 1 84.62 296 TRP A C 1
ATOM 2349 O O . TRP A 1 296 ? 24.844 -2.377 12.617 1 84.62 296 TRP A O 1
ATOM 2359 N N . SER A 1 297 ? 26.062 -3.953 13.602 1 83.94 297 SER A N 1
ATOM 2360 C CA . SER A 1 297 ? 27.188 -3.834 12.68 1 83.94 297 SER A CA 1
ATOM 2361 C C . SER A 1 297 ? 27.188 -4.965 11.656 1 83.94 297 SER A C 1
ATOM 2363 O O . SER A 1 297 ? 27.422 -6.125 12.008 1 83.94 297 SER A O 1
ATOM 2365 N N . LYS A 1 298 ? 26.875 -4.641 10.43 1 79.06 298 LYS A N 1
ATOM 2366 C CA . LYS A 1 298 ? 26.906 -5.645 9.375 1 79.06 298 LYS A CA 1
ATOM 2367 C C . LYS A 1 298 ? 28.312 -6.242 9.227 1 79.06 298 LYS A C 1
ATOM 2369 O O . LYS A 1 298 ? 28.453 -7.441 8.984 1 79.06 298 LYS A O 1
ATOM 2374 N N . LYS A 1 299 ? 29.359 -5.324 9.375 1 78.38 299 LYS A N 1
ATOM 2375 C CA . LYS A 1 299 ? 30.75 -5.73 9.258 1 78.38 299 LYS A CA 1
ATOM 2376 C C . LYS A 1 299 ? 31.125 -6.758 10.32 1 78.38 299 LYS A C 1
ATOM 2378 O O . LYS A 1 299 ? 31.703 -7.797 10.016 1 78.38 299 LYS A O 1
ATOM 2383 N N . ASP A 1 300 ? 30.641 -6.484 11.484 1 82.75 300 ASP A N 1
ATOM 2384 C CA . ASP A 1 300 ? 31.031 -7.32 12.609 1 82.75 300 ASP A CA 1
ATOM 2385 C C . ASP A 1 300 ? 29.969 -8.359 12.93 1 82.75 300 ASP A C 1
ATOM 2387 O O . ASP A 1 300 ? 30.172 -9.242 13.766 1 82.75 300 ASP A O 1
ATOM 2391 N N . LYS A 1 301 ? 28.766 -8.234 12.258 1 85.31 301 LYS A N 1
ATOM 2392 C CA . LYS A 1 301 ? 27.641 -9.156 12.453 1 85.31 301 LYS A CA 1
ATOM 2393 C C . LYS A 1 301 ? 27.25 -9.258 13.922 1 85.31 301 LYS A C 1
ATOM 2395 O O . LYS A 1 301 ? 27.062 -10.359 14.445 1 85.31 301 LYS A O 1
ATOM 2400 N N . ARG A 1 302 ? 27.438 -8.25 14.688 1 87.69 302 ARG A N 1
ATOM 2401 C CA . ARG A 1 302 ? 27.062 -8.156 16.094 1 87.69 302 ARG A CA 1
ATOM 2402 C C . ARG A 1 302 ? 26.547 -6.754 16.438 1 87.69 302 ARG A C 1
ATOM 2404 O O . ARG A 1 302 ? 26.75 -5.816 15.656 1 87.69 302 ARG A O 1
ATOM 2411 N N . PHE A 1 303 ? 25.859 -6.598 17.516 1 90.88 303 PHE A N 1
ATOM 2412 C CA . PHE A 1 303 ? 25.453 -5.285 18 1 90.88 303 PHE A CA 1
ATOM 2413 C C . PHE A 1 303 ? 26.609 -4.555 18.656 1 90.88 303 PHE A C 1
ATOM 2415 O O . PHE A 1 303 ? 27.406 -5.164 19.391 1 90.88 303 PHE A O 1
ATOM 2422 N N . VAL A 1 304 ? 26.828 -3.367 18.281 1 89.81 304 VAL A N 1
ATOM 2423 C CA . VAL A 1 304 ? 27.891 -2.551 18.859 1 89.81 304 VAL A CA 1
ATOM 2424 C C . VAL A 1 304 ? 27.297 -1.312 19.531 1 89.81 304 VAL A C 1
ATOM 2426 O O . VAL A 1 304 ? 26.172 -0.917 19.219 1 89.81 304 VAL A O 1
ATOM 2429 N N . HIS A 1 305 ? 28 -0.761 20.516 1 91.56 305 HIS A N 1
ATOM 2430 C CA . HIS A 1 305 ? 27.594 0.485 21.156 1 91.56 305 HIS A CA 1
ATOM 2431 C C . HIS A 1 305 ? 28.219 1.69 20.469 1 91.56 305 HIS A C 1
ATOM 2433 O O . HIS A 1 305 ? 29.453 1.763 20.312 1 91.56 305 HIS A O 1
ATOM 2439 N N . VAL A 1 306 ? 27.438 2.539 20 1 93.31 306 VAL A N 1
ATOM 2440 C CA . VAL A 1 306 ? 27.891 3.717 19.266 1 93.31 306 VAL A CA 1
ATOM 2441 C C . VAL A 1 306 ? 27.578 4.977 20.062 1 93.31 306 VAL A C 1
ATOM 2443 O O . VAL A 1 306 ? 26.438 5.164 20.516 1 93.31 306 VAL A O 1
ATOM 2446 N N . SER A 1 307 ? 28.594 5.84 20.281 1 94.81 307 SER A N 1
ATOM 2447 C CA . SER A 1 307 ? 28.375 7.109 20.969 1 94.81 307 SER A CA 1
ATOM 2448 C C . SER A 1 307 ? 27.562 8.07 20.109 1 94.81 307 SER A C 1
ATOM 2450 O O . SER A 1 307 ? 27.781 8.164 18.891 1 94.81 307 SER A O 1
ATOM 2452 N N . ARG A 1 308 ? 26.594 8.75 20.703 1 95.56 308 ARG A N 1
ATOM 2453 C CA . ARG A 1 308 ? 25.719 9.672 20 1 95.56 308 ARG A CA 1
ATOM 2454 C C . ARG A 1 308 ? 25.703 11.047 20.672 1 95.56 308 ARG A C 1
ATOM 2456 O O . ARG A 1 308 ? 25.391 11.164 21.844 1 95.56 308 ARG A O 1
ATOM 2463 N N . PRO A 1 309 ? 26.078 12.102 19.938 1 96.81 309 PRO A N 1
ATOM 2464 C CA . PRO A 1 309 ? 26.031 13.461 20.484 1 96.81 309 PRO A CA 1
ATOM 2465 C C . PRO A 1 309 ? 24.625 13.844 20.953 1 96.81 309 PRO A C 1
ATOM 2467 O O . PRO A 1 309 ? 23.641 13.344 20.438 1 96.81 309 PRO A O 1
ATOM 2470 N N . GLN A 1 310 ? 24.594 14.766 21.891 1 97.31 310 GLN A N 1
ATOM 2471 C CA . GLN A 1 310 ? 23.328 15.227 22.438 1 97.31 310 GLN A CA 1
ATOM 2472 C C . GLN A 1 310 ? 22.453 15.828 21.344 1 97.31 310 GLN A C 1
ATOM 2474 O O . GLN A 1 310 ? 21.234 15.617 21.328 1 97.31 310 GLN A O 1
ATOM 2479 N N . ALA A 1 311 ? 23.062 16.578 20.469 1 97.12 311 ALA A N 1
ATOM 2480 C CA . ALA A 1 311 ? 22.312 17.219 19.375 1 97.12 311 ALA A CA 1
ATOM 2481 C C . ALA A 1 311 ? 21.578 16.188 18.547 1 97.12 311 ALA A C 1
ATOM 2483 O O . ALA A 1 311 ? 20.422 16.391 18.156 1 97.12 311 ALA A O 1
ATOM 2484 N N . VAL A 1 312 ? 22.203 15.094 18.297 1 97 312 VAL A N 1
ATOM 2485 C CA . VAL A 1 312 ? 21.609 14.031 17.5 1 97 312 VAL A CA 1
ATOM 2486 C C . VAL A 1 312 ? 20.484 13.352 18.281 1 97 312 VAL A C 1
ATOM 2488 O O . VAL A 1 312 ? 19.422 13.055 17.734 1 97 312 VAL A O 1
ATOM 2491 N N . ALA A 1 313 ? 20.734 13.078 19.547 1 96.88 313 ALA A N 1
ATOM 2492 C CA . ALA A 1 313 ? 19.734 12.445 20.406 1 96.88 313 ALA A CA 1
ATOM 2493 C C . ALA A 1 313 ? 18.453 13.273 20.453 1 96.88 313 ALA A C 1
ATOM 2495 O O . ALA A 1 313 ? 17.359 12.75 20.266 1 96.88 313 ALA A O 1
ATOM 2496 N N . GLU A 1 314 ? 18.641 14.586 20.656 1 97.25 314 GLU A N 1
ATOM 2497 C CA . GLU A 1 314 ? 17.516 15.5 20.734 1 97.25 314 GLU A CA 1
ATOM 2498 C C . GLU A 1 314 ? 16.781 15.594 19.391 1 97.25 314 GLU A C 1
ATOM 2500 O O . GLU A 1 314 ? 15.555 15.602 19.344 1 97.25 314 GLU A O 1
ATOM 2505 N N . TYR A 1 315 ? 17.547 15.617 18.359 1 97.81 315 TYR A N 1
ATOM 2506 C CA . TYR A 1 315 ? 16.969 15.695 17.031 1 97.81 315 TYR A CA 1
ATOM 2507 C C . TYR A 1 315 ? 16.125 14.461 16.734 1 97.81 315 TYR A C 1
ATOM 2509 O O . TYR A 1 315 ? 14.969 14.57 16.312 1 97.81 315 TYR A O 1
ATOM 2517 N N . ASN A 1 316 ? 16.672 13.273 16.984 1 95.12 316 ASN A N 1
ATOM 2518 C CA . ASN A 1 316 ? 15.992 12.023 16.688 1 95.12 316 ASN A CA 1
ATOM 2519 C C . ASN A 1 316 ? 14.711 11.867 17.516 1 95.12 316 ASN A C 1
ATOM 2521 O O . ASN A 1 316 ? 13.719 11.328 17.031 1 95.12 316 ASN A O 1
ATOM 2525 N N . THR A 1 317 ? 14.75 12.367 18.656 1 95.94 317 THR A N 1
ATOM 2526 C CA . THR A 1 317 ? 13.625 12.219 19.578 1 95.94 317 THR A CA 1
ATOM 2527 C C . THR A 1 317 ? 12.492 13.172 19.203 1 95.94 317 THR A C 1
ATOM 2529 O O . THR A 1 317 ? 11.32 12.844 19.375 1 95.94 317 THR A O 1
ATOM 2532 N N . ASN A 1 318 ? 12.82 14.328 18.641 1 97.5 318 ASN A N 1
ATOM 2533 C CA . ASN A 1 318 ? 11.82 15.383 18.594 1 97.5 318 ASN A CA 1
ATOM 2534 C C . ASN A 1 318 ? 11.43 15.719 17.141 1 97.5 318 ASN A C 1
ATOM 2536 O O . ASN A 1 318 ? 10.445 16.406 16.906 1 97.5 318 ASN A O 1
ATOM 2540 N N . MET A 1 319 ? 12.125 15.172 16.125 1 97.38 319 MET A N 1
ATOM 2541 C CA . MET A 1 319 ? 11.891 15.531 14.727 1 97.38 319 MET A CA 1
ATOM 2542 C C . MET A 1 319 ? 10.766 14.688 14.125 1 97.38 319 MET A C 1
ATOM 2544 O O . MET A 1 319 ? 10.219 15.039 13.078 1 97.38 319 MET A O 1
ATOM 2548 N N . GLY A 1 320 ? 10.25 13.703 14.711 1 95.94 320 GLY A N 1
ATOM 2549 C CA . GLY A 1 320 ? 9.398 12.695 14.094 1 95.94 320 GLY A CA 1
ATOM 2550 C C . GLY A 1 320 ? 7.918 13.031 14.188 1 95.94 320 GLY A C 1
ATOM 2551 O O . GLY A 1 320 ? 7.07 12.219 13.812 1 95.94 320 GLY A O 1
ATOM 2552 N N . GLY A 1 321 ? 7.551 14.211 14.625 1 96.94 321 GLY A N 1
ATOM 2553 C CA . GLY A 1 321 ? 6.156 14.539 14.859 1 96.94 321 GLY A CA 1
ATOM 2554 C C . GLY A 1 321 ? 5.32 14.547 13.586 1 96.94 321 GLY A C 1
ATOM 2555 O O . GLY A 1 321 ? 4.234 13.961 13.555 1 96.94 321 GLY A O 1
ATOM 2556 N N . VAL A 1 322 ? 5.793 15.148 12.547 1 97.31 322 VAL A N 1
ATOM 2557 C CA . VAL A 1 322 ? 5.062 15.25 11.289 1 97.31 322 VAL A CA 1
ATOM 2558 C C . VAL A 1 322 ? 4.957 13.867 10.641 1 97.31 322 VAL A C 1
ATOM 2560 O O . VAL A 1 322 ? 3.904 13.5 10.117 1 97.31 322 VAL A O 1
ATOM 2563 N N . ASP A 1 323 ? 6.004 13.117 10.703 1 95.06 323 ASP A N 1
ATOM 2564 C CA . ASP A 1 323 ? 5.984 11.758 10.172 1 95.06 323 ASP A CA 1
ATOM 2565 C C . ASP A 1 323 ? 4.965 10.898 10.914 1 95.06 323 ASP A C 1
ATOM 2567 O O . ASP A 1 323 ? 4.312 10.039 10.312 1 95.06 323 ASP A O 1
ATOM 2571 N N . LEU A 1 324 ? 4.898 11.133 12.18 1 96.5 324 LEU A N 1
ATOM 2572 C CA . LEU A 1 324 ? 3.957 10.359 12.984 1 96.5 324 LEU A CA 1
ATOM 2573 C C . LEU A 1 324 ? 2.52 10.641 12.555 1 96.5 324 LEU A C 1
ATOM 2575 O O . LEU A 1 324 ? 1.729 9.703 12.391 1 96.5 324 LEU A O 1
ATOM 2579 N N . VAL A 1 325 ? 2.162 11.852 12.414 1 96.81 325 VAL A N 1
ATOM 2580 C CA . VAL A 1 325 ? 0.796 12.172 12.016 1 96.81 325 VAL A CA 1
ATOM 2581 C C . VAL A 1 325 ? 0.555 11.695 10.586 1 96.81 325 VAL A C 1
ATOM 2583 O O . VAL A 1 325 ? -0.542 11.242 10.25 1 96.81 325 VAL A O 1
ATOM 2586 N N . ASP A 1 326 ? 1.502 11.844 9.711 1 96 326 ASP A N 1
ATOM 2587 C CA . ASP A 1 326 ? 1.372 11.32 8.359 1 96 326 ASP A CA 1
ATOM 2588 C C . ASP A 1 326 ? 1.078 9.828 8.375 1 96 326 ASP A C 1
ATOM 2590 O O . ASP A 1 326 ? 0.259 9.336 7.59 1 96 326 ASP A O 1
ATOM 2594 N N . ARG A 1 327 ? 1.849 9.18 9.211 1 94.38 327 ARG A N 1
ATOM 2595 C CA . ARG A 1 327 ? 1.632 7.742 9.359 1 94.38 327 ARG A CA 1
ATOM 2596 C C . ARG A 1 327 ? 0.206 7.445 9.812 1 94.38 327 ARG A C 1
ATOM 2598 O O . ARG A 1 327 ? -0.458 6.566 9.258 1 94.38 327 ARG A O 1
ATOM 2605 N N . MET A 1 328 ? -0.25 8.172 10.773 1 94.94 328 MET A N 1
ATOM 2606 C CA . MET A 1 328 ? -1.604 7.988 11.281 1 94.94 328 MET A CA 1
ATOM 2607 C C . MET A 1 328 ? -2.639 8.219 10.188 1 94.94 328 MET A C 1
ATOM 2609 O O . MET A 1 328 ? -3.566 7.426 10.023 1 94.94 328 MET A O 1
ATOM 2613 N N . LEU A 1 329 ? -2.463 9.25 9.469 1 95.75 329 LEU A N 1
ATOM 2614 C CA . LEU A 1 329 ? -3.389 9.594 8.391 1 95.75 329 LEU A CA 1
ATOM 2615 C C . LEU A 1 329 ? -3.385 8.523 7.309 1 95.75 329 LEU A C 1
ATOM 2617 O O . LEU A 1 329 ? -4.434 8.203 6.742 1 95.75 329 LEU A O 1
ATOM 2621 N N . SER A 1 330 ? -2.24 7.984 7.035 1 93.75 330 SER A N 1
ATOM 2622 C CA . SER A 1 330 ? -2.092 7.039 5.93 1 93.75 330 SER A CA 1
ATOM 2623 C C . SER A 1 330 ? -2.826 5.734 6.219 1 93.75 330 SER A C 1
ATOM 2625 O O . SER A 1 330 ? -3.262 5.043 5.293 1 93.75 330 SER A O 1
ATOM 2627 N N . PHE A 1 331 ? -3.051 5.395 7.453 1 91.69 331 PHE A N 1
ATOM 2628 C CA . PHE A 1 331 ? -3.688 4.133 7.809 1 91.69 331 PHE A CA 1
ATOM 2629 C C . PHE A 1 331 ? -5.16 4.137 7.41 1 91.69 331 PHE A C 1
ATOM 2631 O O . PHE A 1 331 ? -5.691 3.117 6.965 1 91.69 331 PHE A O 1
ATOM 2638 N N . TYR A 1 332 ? -5.812 5.246 7.613 1 94.06 332 TYR A N 1
ATOM 2639 C CA . TYR A 1 332 ? -7.258 5.293 7.43 1 94.06 332 TYR A CA 1
ATOM 2640 C C . TYR A 1 332 ? -7.676 6.559 6.688 1 94.06 332 TYR A C 1
ATOM 2642 O O . TYR A 1 332 ? -8.602 7.258 7.113 1 94.06 332 TYR A O 1
ATOM 2650 N N . ARG A 1 333 ? -7.004 6.754 5.645 1 93.25 333 ARG A N 1
ATOM 2651 C CA . ARG A 1 333 ? -7.238 7.969 4.871 1 93.25 333 ARG A CA 1
ATOM 2652 C C . ARG A 1 333 ? -8.57 7.902 4.133 1 93.25 333 ARG A C 1
ATOM 2654 O O . ARG A 1 333 ? -8.875 6.902 3.473 1 93.25 333 ARG A O 1
ATOM 2661 N N . MET A 1 334 ? -9.297 9 4.332 1 92.38 334 MET A N 1
ATOM 2662 C CA . MET A 1 334 ? -10.5 9.117 3.504 1 92.38 334 MET A CA 1
ATOM 2663 C C . MET A 1 334 ? -10.133 9.32 2.039 1 92.38 334 MET A C 1
ATOM 2665 O O . MET A 1 334 ? -9.281 10.156 1.715 1 92.38 334 MET A O 1
ATOM 2669 N N . ALA A 1 335 ? -10.297 8.266 1.229 1 73.25 335 ALA A N 1
ATOM 2670 C CA . ALA A 1 335 ? -9.922 8.43 -0.176 1 73.25 335 ALA A CA 1
ATOM 2671 C C . ALA A 1 335 ? -11.109 8.133 -1.093 1 73.25 335 ALA A C 1
ATOM 2673 O O . ALA A 1 335 ? -11.961 7.305 -0.766 1 73.25 335 ALA A O 1
ATOM 2674 N N . SER A 1 336 ? -11.344 9.203 -1.937 1 67.88 336 SER A N 1
ATOM 2675 C CA . SER A 1 336 ? -12.336 9.008 -2.984 1 67.88 336 SER A CA 1
ATOM 2676 C C . SER A 1 336 ? -11.688 8.984 -4.367 1 67.88 336 SER A C 1
ATOM 2678 O O . SER A 1 336 ? -10.641 9.609 -4.578 1 67.88 336 SER A O 1
ATOM 2680 N N . ARG A 1 337 ? -11.891 7.98 -5.113 1 74.81 337 ARG A N 1
ATOM 2681 C CA . ARG A 1 337 ? -11.414 8 -6.496 1 74.81 337 ARG A CA 1
ATOM 2682 C C . ARG A 1 337 ? -12.094 9.109 -7.289 1 74.81 337 ARG A C 1
ATOM 2684 O O . ARG A 1 337 ? -13.094 8.875 -7.961 1 74.81 337 ARG A O 1
ATOM 2691 N N . THR A 1 338 ? -11.68 10.328 -6.949 1 81.94 338 THR A N 1
ATOM 2692 C CA . THR A 1 338 ? -12.227 11.477 -7.668 1 81.94 338 THR A CA 1
ATOM 2693 C C . THR A 1 338 ? -11.102 12.305 -8.297 1 81.94 338 THR A C 1
ATOM 2695 O O . THR A 1 338 ? -9.961 12.258 -7.836 1 81.94 338 THR A O 1
ATOM 2698 N N . ARG A 1 339 ? -11.445 12.969 -9.289 1 86.88 339 ARG A N 1
ATOM 2699 C CA . ARG A 1 339 ? -10.484 13.82 -9.992 1 86.88 339 ARG A CA 1
ATOM 2700 C C . ARG A 1 339 ? -10.5 15.234 -9.43 1 86.88 339 ARG A C 1
ATOM 2702 O O . ARG A 1 339 ? -9.727 16.094 -9.867 1 86.88 339 ARG A O 1
ATOM 2709 N N . LYS A 1 340 ? -11.32 15.484 -8.461 1 91.5 340 LYS A N 1
ATOM 2710 C CA . LYS A 1 340 ? -11.422 16.812 -7.867 1 91.5 340 LYS A CA 1
ATOM 2711 C C . LYS A 1 340 ? -10.438 16.969 -6.707 1 91.5 340 LYS A C 1
ATOM 2713 O O . LYS A 1 340 ? -10.617 16.359 -5.648 1 91.5 340 LYS A O 1
ATOM 2718 N N . TRP A 1 341 ? -9.508 17.875 -6.895 1 93.69 341 TRP A N 1
ATOM 2719 C CA . TRP A 1 341 ? -8.5 18.047 -5.855 1 93.69 341 TRP A CA 1
ATOM 2720 C C . TRP A 1 341 ? -9.109 18.656 -4.598 1 93.69 341 TRP A C 1
ATOM 2722 O O . TRP A 1 341 ? -8.625 18.422 -3.49 1 93.69 341 TRP A O 1
ATOM 2732 N N . THR A 1 342 ? -10.188 19.469 -4.738 1 94.62 342 THR A N 1
ATOM 2733 C CA . THR A 1 342 ? -10.828 20.109 -3.598 1 94.62 342 THR A CA 1
ATOM 2734 C C . THR A 1 342 ? -11.391 19.062 -2.635 1 94.62 342 THR A C 1
ATOM 2736 O O . THR A 1 342 ? -11.273 19.203 -1.416 1 94.62 342 THR A O 1
ATOM 2739 N N . VAL A 1 343 ? -11.953 18.031 -3.217 1 93.69 343 VAL A N 1
ATOM 2740 C CA . VAL A 1 343 ? -12.523 16.969 -2.385 1 93.69 343 VAL A CA 1
ATOM 2741 C C . VAL A 1 343 ? -11.406 16.266 -1.626 1 93.69 343 VAL A C 1
ATOM 2743 O O . VAL A 1 343 ? -11.531 15.992 -0.43 1 93.69 343 VAL A O 1
ATOM 2746 N N . HIS A 1 344 ? -10.289 16.047 -2.248 1 94 344 HIS A N 1
ATOM 2747 C CA . HIS A 1 344 ? -9.141 15.414 -1.608 1 94 344 HIS A CA 1
ATOM 2748 C C . HIS A 1 344 ? -8.625 16.266 -0.448 1 94 344 HIS A C 1
ATOM 2750 O O . HIS A 1 344 ? -8.32 15.734 0.625 1 94 344 HIS A O 1
ATOM 2756 N N . ALA A 1 345 ? -8.539 17.469 -0.724 1 95.44 345 ALA A N 1
ATOM 2757 C CA . ALA A 1 345 ? -8.047 18.391 0.303 1 95.44 345 ALA A CA 1
ATOM 2758 C C . ALA A 1 345 ? -9.008 18.453 1.484 1 95.44 345 ALA A C 1
ATOM 2760 O O . ALA A 1 345 ? -8.586 18.438 2.643 1 95.44 345 ALA A O 1
ATOM 2761 N N . VAL A 1 346 ? -10.273 18.547 1.187 1 96.56 346 VAL A N 1
ATOM 2762 C CA . VAL A 1 346 ? -11.289 18.594 2.236 1 96.56 346 VAL A CA 1
ATOM 2763 C C . VAL A 1 346 ? -11.188 17.344 3.102 1 96.56 346 VAL A C 1
ATOM 2765 O O . VAL A 1 346 ? -11.141 17.422 4.332 1 96.56 346 VAL A O 1
ATOM 2768 N N . PHE A 1 347 ? -11.102 16.203 2.482 1 96.75 347 PHE A N 1
ATOM 2769 C CA . PHE A 1 347 ? -11.008 14.945 3.213 1 96.75 347 PHE A CA 1
ATOM 2770 C C . PHE A 1 347 ? -9.734 14.906 4.059 1 96.75 347 PHE A C 1
ATOM 2772 O O . PHE A 1 347 ? -9.75 14.422 5.191 1 96.75 347 PHE A O 1
ATOM 2779 N N . HIS A 1 348 ? -8.68 15.43 3.527 1 97.06 348 HIS A N 1
ATOM 2780 C CA . HIS A 1 348 ? -7.422 15.438 4.262 1 97.06 348 HIS A CA 1
ATOM 2781 C C . HIS A 1 348 ? -7.543 16.234 5.555 1 97.06 348 HIS A C 1
ATOM 2783 O O . HIS A 1 348 ? -7.113 15.781 6.617 1 97.06 348 HIS A O 1
ATOM 2789 N N . PHE A 1 349 ? -8.07 17.359 5.449 1 98.06 349 PHE A N 1
ATOM 2790 C CA . PHE A 1 349 ? -8.102 18.234 6.621 1 98.06 349 PHE A CA 1
ATOM 2791 C C . PHE A 1 349 ? -9.164 17.766 7.613 1 98.06 349 PHE A C 1
ATOM 2793 O O . PHE A 1 349 ? -9.055 18.016 8.812 1 98.06 349 PHE A O 1
ATOM 2800 N N . PHE A 1 350 ? -10.211 17.062 7.125 1 98 350 PHE A N 1
ATOM 2801 C CA . PHE A 1 350 ? -11.086 16.359 8.047 1 98 350 PHE A CA 1
ATOM 2802 C C . PHE A 1 350 ? -10.328 15.281 8.805 1 98 350 PHE A C 1
ATOM 2804 O O . PHE A 1 350 ? -10.445 15.164 10.023 1 98 350 PHE A O 1
ATOM 2811 N N . ASP A 1 351 ? -9.539 14.508 8.094 1 98.12 351 ASP A N 1
ATOM 2812 C CA . ASP A 1 351 ? -8.727 13.469 8.703 1 98.12 351 ASP A CA 1
ATOM 2813 C C . ASP A 1 351 ? -7.742 14.055 9.711 1 98.12 351 ASP A C 1
ATOM 2815 O O . ASP A 1 351 ? -7.508 13.477 10.766 1 98.12 351 ASP A O 1
ATOM 2819 N N . LEU A 1 352 ? -7.168 15.18 9.297 1 98.44 352 LEU A N 1
ATOM 2820 C CA . LEU A 1 352 ? -6.227 15.852 10.195 1 98.44 352 LEU A CA 1
ATOM 2821 C C . LEU A 1 352 ? -6.914 16.266 11.484 1 98.44 352 LEU A C 1
ATOM 2823 O O . LEU A 1 352 ? -6.371 16.078 12.578 1 98.44 352 LEU A O 1
ATOM 2827 N N . ALA A 1 353 ? -8.086 16.828 11.336 1 98.56 353 ALA A N 1
ATOM 2828 C CA . ALA A 1 353 ? -8.875 17.219 12.5 1 98.56 353 ALA A CA 1
ATOM 2829 C C . ALA A 1 353 ? -9.164 16.016 13.398 1 98.56 353 ALA A C 1
ATOM 2831 O O . ALA A 1 353 ? -9.055 16.109 14.625 1 98.56 353 ALA A O 1
ATOM 2832 N N . ILE A 1 354 ? -9.469 14.922 12.789 1 98.31 354 ILE A N 1
ATOM 2833 C CA . ILE A 1 354 ? -9.781 13.711 13.531 1 98.31 354 ILE A CA 1
ATOM 2834 C C . ILE A 1 354 ? -8.523 13.211 14.242 1 98.31 354 ILE A C 1
ATOM 2836 O O . ILE A 1 354 ? -8.57 12.828 15.414 1 98.31 354 ILE A O 1
ATOM 2840 N N . ALA A 1 355 ? -7.41 13.188 13.594 1 98.19 355 ALA A N 1
ATOM 2841 C CA . ALA A 1 355 ? -6.152 12.742 14.18 1 98.19 355 ALA A CA 1
ATOM 2842 C C . ALA A 1 355 ? -5.766 13.609 15.375 1 98.19 355 ALA A C 1
ATOM 2844 O O . ALA A 1 355 ? -5.414 13.094 16.438 1 98.19 355 ALA A O 1
ATOM 2845 N N . ASN A 1 356 ? -5.852 14.938 15.195 1 98.44 356 ASN A N 1
ATOM 2846 C CA . ASN A 1 356 ? -5.578 15.844 16.297 1 98.44 356 ASN A CA 1
ATOM 2847 C C . ASN A 1 356 ? -6.527 15.602 17.469 1 98.44 356 ASN A C 1
ATOM 2849 O O . ASN A 1 356 ? -6.117 15.648 18.625 1 98.44 356 ASN A O 1
ATOM 2853 N N . SER A 1 357 ? -7.781 15.391 17.125 1 98.38 357 SER A N 1
ATOM 2854 C CA . SER A 1 357 ? -8.773 15.102 18.156 1 98.38 357 SER A CA 1
ATOM 2855 C C . SER A 1 357 ? -8.406 13.859 18.953 1 98.38 357 SER A C 1
ATOM 2857 O O . SER A 1 357 ? -8.484 13.859 20.172 1 98.38 357 SER A O 1
ATOM 2859 N N . TRP A 1 358 ? -8.023 12.828 18.266 1 98.06 358 TRP A N 1
ATOM 2860 C CA . TRP A 1 358 ? -7.656 11.578 18.938 1 98.06 358 TRP A CA 1
ATOM 2861 C C . TRP A 1 358 ? -6.43 11.781 19.828 1 98.06 358 TRP A C 1
ATOM 2863 O O . TRP A 1 358 ? -6.367 11.266 20.938 1 98.06 358 TRP A O 1
ATOM 2873 N N . LEU A 1 359 ? -5.426 12.539 19.328 1 97.5 359 LEU A N 1
ATOM 2874 C CA . LEU A 1 359 ? -4.207 12.781 20.094 1 97.5 359 LEU A CA 1
ATOM 2875 C C . LEU A 1 359 ? -4.516 13.562 21.375 1 97.5 359 LEU A C 1
ATOM 2877 O O . LEU A 1 359 ? -3.953 13.273 22.422 1 97.5 359 LEU A O 1
ATOM 2881 N N . GLN A 1 360 ? -5.406 14.562 21.234 1 97.19 360 GLN A N 1
ATOM 2882 C CA . GLN A 1 360 ? -5.852 15.281 22.422 1 97.19 360 GLN A CA 1
ATOM 2883 C C . GLN A 1 360 ? -6.574 14.359 23.391 1 97.19 360 GLN A C 1
ATOM 2885 O O . GLN A 1 360 ? -6.312 14.383 24.594 1 97.19 360 GLN A O 1
ATOM 2890 N N . TYR A 1 361 ? -7.477 13.547 22.859 1 97.44 361 TYR A N 1
ATOM 2891 C CA . TYR A 1 361 ? -8.227 12.57 23.641 1 97.44 361 TYR A CA 1
ATOM 2892 C C . TYR A 1 361 ? -7.281 11.617 24.375 1 97.44 361 TYR A C 1
ATOM 2894 O O . TYR A 1 361 ? -7.438 11.367 25.562 1 97.44 361 TYR A O 1
ATOM 2902 N N . LYS A 1 362 ? -6.324 11.109 23.672 1 96.81 362 LYS A N 1
ATOM 2903 C CA . LYS A 1 362 ? -5.34 10.188 24.219 1 96.81 362 LYS A CA 1
ATOM 2904 C C . LYS A 1 362 ? -4.562 10.836 25.359 1 96.81 362 LYS A C 1
ATOM 2906 O O . LYS A 1 362 ? -4.363 10.219 26.422 1 96.81 362 LYS A O 1
ATOM 2911 N N . ASN A 1 363 ? -4.117 12.078 25.172 1 94.81 363 ASN A N 1
ATOM 2912 C CA . ASN A 1 363 ? -3.396 12.812 26.219 1 94.81 363 ASN A CA 1
ATOM 2913 C C . ASN A 1 363 ? -4.246 13 27.469 1 94.81 363 ASN A C 1
ATOM 2915 O O . ASN A 1 363 ? -3.754 12.844 28.578 1 94.81 363 ASN A O 1
ATOM 2919 N N . ASP A 1 364 ? -5.512 13.383 27.234 1 95.38 364 ASP A N 1
ATOM 2920 C CA . ASP A 1 364 ? -6.426 13.57 28.359 1 95.38 364 ASP A CA 1
ATOM 2921 C C . ASP A 1 364 ? -6.652 12.258 29.109 1 95.38 364 ASP A C 1
ATOM 2923 O O . ASP A 1 364 ? -6.691 12.242 30.328 1 95.38 364 ASP A O 1
ATOM 2927 N N . CYS A 1 365 ? -6.828 11.164 28.375 1 96.31 365 CYS A N 1
ATOM 2928 C CA . CYS A 1 365 ? -7 9.852 29 1 96.31 365 CYS A CA 1
ATOM 2929 C C . CYS A 1 365 ? -5.785 9.477 29.828 1 96.31 365 CYS A C 1
ATOM 2931 O O . CYS A 1 365 ? -5.926 8.977 30.953 1 96.31 365 CYS A O 1
ATOM 2933 N N . GLU A 1 366 ? -4.617 9.695 29.281 1 94.56 366 GLU A N 1
ATOM 2934 C CA . GLU A 1 366 ? -3.383 9.375 30 1 94.56 366 GLU A CA 1
ATOM 2935 C C . GLU A 1 366 ? -3.26 10.188 31.281 1 94.56 366 GLU A C 1
ATOM 2937 O O . GLU A 1 366 ? -2.844 9.656 32.312 1 94.56 366 GLU A O 1
ATOM 2942 N N . SER A 1 367 ? -3.615 11.438 31.234 1 94.31 367 SER A N 1
ATOM 2943 C CA . SER A 1 367 ? -3.572 12.297 32.406 1 94.31 367 SER A CA 1
ATOM 2944 C C . SER A 1 367 ? -4.559 11.828 33.469 1 94.31 367 SER A C 1
ATOM 2946 O O . SER A 1 367 ? -4.32 11.992 34.688 1 94.31 367 SER A O 1
ATOM 2948 N N . LEU A 1 368 ? -5.625 11.164 33.031 1 95.38 368 LEU A N 1
ATOM 2949 C CA . LEU A 1 368 ? -6.66 10.695 33.938 1 95.38 368 LEU A CA 1
ATOM 2950 C C . LEU A 1 368 ? -6.434 9.234 34.344 1 95.38 368 LEU A C 1
ATOM 2952 O O . LEU A 1 368 ? -7.195 8.672 35.125 1 95.38 368 LEU A O 1
ATOM 2956 N N . GLY A 1 369 ? -5.445 8.586 33.781 1 94.56 369 GLY A N 1
ATOM 2957 C CA . GLY A 1 369 ? -5.121 7.203 34.094 1 94.56 369 GLY A CA 1
ATOM 2958 C C . GLY A 1 369 ? -6.047 6.211 33.406 1 94.56 369 GLY A C 1
ATOM 2959 O O . GLY A 1 369 ? -6.27 5.109 33.906 1 94.56 369 GLY A O 1
ATOM 2960 N N . LYS A 1 370 ? -6.695 6.68 32.406 1 95 370 LYS A N 1
ATOM 2961 C CA . LYS A 1 370 ? -7.582 5.809 31.625 1 95 370 LYS A CA 1
ATOM 2962 C C . LYS A 1 370 ? -6.902 5.316 30.359 1 95 370 LYS A C 1
ATOM 2964 O O . LYS A 1 370 ? -6.012 5.98 29.828 1 95 370 LYS A O 1
ATOM 2969 N N . LYS A 1 371 ? -7.305 4.199 29.906 1 95.56 371 LYS A N 1
ATOM 2970 C CA . LYS A 1 371 ? -6.781 3.672 28.656 1 95.56 371 LYS A CA 1
ATOM 2971 C C . LYS A 1 371 ? -7.531 4.254 27.453 1 95.56 371 LYS A C 1
ATOM 2973 O O . LYS A 1 371 ? -8.75 4.113 27.359 1 95.56 371 LYS A O 1
ATOM 2978 N N . PRO A 1 372 ? -6.852 4.895 26.594 1 96.12 372 PRO A N 1
ATOM 2979 C CA . PRO A 1 372 ? -7.531 5.484 25.438 1 96.12 372 PRO A CA 1
ATOM 2980 C C . PRO A 1 372 ? -7.957 4.441 24.406 1 96.12 372 PRO A C 1
ATOM 2982 O O . PRO A 1 372 ? -7.406 3.336 24.375 1 96.12 372 PRO A O 1
ATOM 2985 N N . LEU A 1 373 ? -8.953 4.777 23.594 1 94.94 373 LEU A N 1
ATOM 2986 C CA . LEU A 1 373 ? -9.305 3.977 22.422 1 94.94 373 LEU A CA 1
ATOM 2987 C C . LEU A 1 373 ? -8.172 3.984 21.391 1 94.94 373 LEU A C 1
ATOM 2989 O O . LEU A 1 373 ? -7.453 4.98 21.266 1 94.94 373 LEU A O 1
ATOM 2993 N N . LYS A 1 374 ? -8.039 2.855 20.734 1 95.62 374 LYS A N 1
ATOM 2994 C CA . LYS A 1 374 ? -7.152 2.877 19.578 1 95.62 374 LYS A CA 1
ATOM 2995 C C . LYS A 1 374 ? -7.648 3.861 18.516 1 95.62 374 LYS A C 1
ATOM 2997 O O . LYS A 1 374 ? -8.844 4.152 18.453 1 95.62 374 LYS A O 1
ATOM 3002 N N . PHE A 1 375 ? -6.789 4.387 17.781 1 96.88 375 PHE A N 1
ATOM 3003 C CA . PHE A 1 375 ? -7.109 5.402 16.781 1 96.88 375 PHE A CA 1
ATOM 3004 C C . PHE A 1 375 ? -8.227 4.926 15.867 1 96.88 375 PHE A C 1
ATOM 3006 O O . PHE A 1 375 ? -9.172 5.664 15.594 1 96.88 375 PHE A O 1
ATOM 3013 N N . LEU A 1 376 ? -8.148 3.686 15.383 1 96.25 376 LEU A N 1
ATOM 3014 C CA . LEU A 1 376 ? -9.164 3.119 14.5 1 96.25 376 LEU A CA 1
ATOM 3015 C C . LEU A 1 376 ? -10.539 3.164 15.156 1 96.25 376 LEU A C 1
ATOM 3017 O O . LEU A 1 376 ? -11.516 3.611 14.539 1 96.25 376 LEU A O 1
ATOM 3021 N N . ASP A 1 377 ? -10.625 2.734 16.391 1 95.44 377 ASP A N 1
ATOM 3022 C CA . ASP A 1 377 ? -11.891 2.703 17.109 1 95.44 377 ASP A CA 1
ATOM 3023 C C . ASP A 1 377 ? -12.438 4.113 17.328 1 95.44 377 ASP A C 1
ATOM 3025 O O . ASP A 1 377 ? -13.633 4.355 17.172 1 95.44 377 ASP A O 1
ATOM 3029 N N . PHE A 1 378 ? -11.562 5 17.75 1 97.25 378 PHE A N 1
ATOM 3030 C CA . PHE A 1 378 ? -11.945 6.395 17.938 1 97.25 378 PHE A CA 1
ATOM 3031 C C . PHE A 1 378 ? -12.547 6.973 16.672 1 97.25 378 PHE A C 1
ATOM 3033 O O . PHE A 1 378 ? -13.602 7.613 16.703 1 97.25 378 PHE A O 1
ATOM 3040 N N . LYS A 1 379 ? -11.82 6.742 15.594 1 97 379 LYS A N 1
ATOM 3041 C CA . LYS A 1 379 ? -12.258 7.254 14.297 1 97 379 LYS A CA 1
ATOM 3042 C C . LYS A 1 379 ? -13.609 6.672 13.906 1 97 379 LYS A C 1
ATOM 3044 O O . LYS A 1 379 ? -14.492 7.398 13.445 1 97 379 LYS A O 1
ATOM 3049 N N . LEU A 1 380 ? -13.867 5.391 14.078 1 96.06 380 LEU A N 1
ATOM 3050 C CA . LEU A 1 380 ? -15.133 4.738 13.758 1 96.06 380 LEU A CA 1
ATOM 3051 C C . LEU A 1 380 ? -16.25 5.258 14.656 1 96.06 380 LEU A C 1
ATOM 3053 O O . LEU A 1 380 ? -17.375 5.477 14.188 1 96.06 380 LEU A O 1
ATOM 3057 N N . TYR A 1 381 ? -15.93 5.465 15.898 1 96.31 381 TYR A N 1
ATOM 3058 C CA . TYR A 1 381 ? -16.922 6.004 16.812 1 96.31 381 TYR A CA 1
ATOM 3059 C C . TYR A 1 381 ? -17.359 7.406 16.406 1 96.31 381 TYR A C 1
ATOM 3061 O O . TYR A 1 381 ? -18.531 7.75 16.469 1 96.31 381 TYR A O 1
ATOM 3069 N N . LEU A 1 382 ? -16.375 8.125 16.016 1 97 382 LEU A N 1
ATOM 3070 C CA . LEU A 1 382 ? -16.688 9.469 15.555 1 97 382 LEU A CA 1
ATOM 3071 C C . LEU A 1 382 ? -17.562 9.422 14.305 1 97 382 LEU A C 1
ATOM 3073 O O . LEU A 1 382 ? -18.531 10.18 14.195 1 97 382 LEU A O 1
ATOM 3077 N N . GLY A 1 383 ? -17.172 8.57 13.352 1 96.81 383 GLY A N 1
ATOM 3078 C CA . GLY A 1 383 ? -18 8.391 12.172 1 96.81 383 GLY A CA 1
ATOM 3079 C C . GLY A 1 383 ? -19.438 7.996 12.508 1 96.81 383 GLY A C 1
ATOM 3080 O O . GLY A 1 383 ? -20.375 8.531 11.93 1 96.81 383 GLY A O 1
ATOM 3081 N N . GLU A 1 384 ? -19.562 7.113 13.445 1 95.75 384 GLU A N 1
ATOM 3082 C CA . GLU A 1 384 ? -20.875 6.676 13.898 1 95.75 384 GLU A CA 1
ATOM 3083 C C . GLU A 1 384 ? -21.672 7.832 14.508 1 95.75 384 GLU A C 1
ATOM 3085 O O . GLU A 1 384 ? -22.859 7.984 14.25 1 95.75 384 GLU A O 1
ATOM 3090 N N . ASP A 1 385 ? -21.016 8.602 15.305 1 95.88 385 ASP A N 1
ATOM 3091 C CA . ASP A 1 385 ? -21.656 9.75 15.945 1 95.88 385 ASP A CA 1
ATOM 3092 C C . ASP A 1 385 ? -22.141 10.758 14.914 1 95.88 385 ASP A C 1
ATOM 3094 O O . ASP A 1 385 ? -23.234 11.305 15.039 1 95.88 385 ASP A O 1
ATOM 3098 N N . LEU A 1 386 ? -21.328 11.008 13.891 1 96.44 386 LEU A N 1
ATOM 3099 C CA . LEU A 1 386 ? -21.703 11.922 12.828 1 96.44 386 LEU A CA 1
ATOM 3100 C C . LEU A 1 386 ? -22.953 11.43 12.102 1 96.44 386 LEU A C 1
ATOM 3102 O O . LEU A 1 386 ? -23.828 12.227 11.742 1 96.44 386 LEU A O 1
ATOM 3106 N N . ILE A 1 387 ? -23.078 10.148 11.938 1 95.06 387 ILE A N 1
ATOM 3107 C CA . ILE A 1 387 ? -24.188 9.555 11.211 1 95.06 387 ILE A CA 1
ATOM 3108 C C . ILE A 1 387 ? -25.438 9.531 12.102 1 95.06 387 IL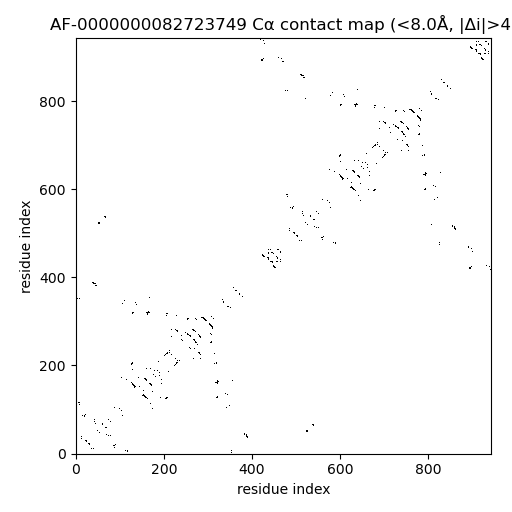E A C 1
ATOM 3110 O O . ILE A 1 387 ? -26.5 9.969 11.688 1 95.06 387 ILE A O 1
ATOM 3114 N N . THR A 1 388 ? -25.328 9.031 13.344 1 90.56 388 THR A N 1
ATOM 3115 C CA . THR A 1 388 ? -26.453 8.812 14.234 1 90.56 388 THR A CA 1
ATOM 3116 C C . THR A 1 388 ? -27.047 10.133 14.695 1 90.56 388 THR A C 1
ATOM 3118 O O . THR A 1 388 ? -28.281 10.281 14.758 1 90.56 388 THR A O 1
ATOM 3121 N N . ARG A 1 389 ? -26.281 11.094 14.969 1 82.62 389 ARG A N 1
ATOM 3122 C CA . ARG A 1 389 ? -26.797 12.391 15.414 1 82.62 389 ARG A CA 1
ATOM 3123 C C . ARG A 1 389 ? -27.516 13.109 14.281 1 82.62 389 ARG A C 1
ATOM 3125 O O . ARG A 1 389 ? -28.5 13.828 14.523 1 82.62 389 ARG A O 1
ATOM 3132 N N . ALA A 1 390 ? -27.031 12.891 13.148 1 80.88 390 ALA A N 1
ATOM 3133 C CA . ALA A 1 390 ? -27.656 13.5 11.984 1 80.88 390 ALA A CA 1
ATOM 3134 C C . ALA A 1 390 ? -29.031 12.875 11.711 1 80.88 390 ALA A C 1
ATOM 3136 O O . ALA A 1 390 ? -29.953 13.555 11.273 1 80.88 390 ALA A O 1
ATOM 3137 N N . GLN A 1 391 ? -29.125 11.633 11.969 1 74.94 391 GLN A N 1
ATOM 3138 C CA . GLN A 1 391 ? -30.375 10.93 11.711 1 74.94 391 GLN A CA 1
ATOM 3139 C C . GLN A 1 391 ? -31.422 11.227 12.789 1 74.94 391 GLN A C 1
ATOM 3141 O O . GLN A 1 391 ? -32.625 11.195 12.531 1 74.94 391 GLN A O 1
ATOM 3146 N N . SER A 1 392 ? -30.969 11.617 14 1 65.88 392 SER A N 1
ATOM 3147 C CA . SER A 1 392 ? -31.875 11.992 15.078 1 65.88 392 SER A CA 1
ATOM 3148 C C . SER A 1 392 ? -32.438 13.398 14.875 1 65.88 392 SER A C 1
ATOM 3150 O O . SER A 1 392 ? -33.562 13.695 15.273 1 65.88 392 SER A O 1
ATOM 3152 N N . GLY A 1 393 ? -31.703 14.43 14.32 1 52.09 393 GLY A N 1
ATOM 3153 C CA . GLY A 1 393 ? -32.156 15.789 14.078 1 52.09 393 GLY A CA 1
ATOM 3154 C C . GLY A 1 393 ? -33.125 15.898 12.898 1 52.09 393 GLY A C 1
ATOM 3155 O O . GLY A 1 393 ? -33.656 16.969 12.633 1 52.09 393 GLY A O 1
ATOM 3156 N N . VAL A 1 394 ? -33.125 15.227 12.047 1 44.19 394 VAL A N 1
ATOM 3157 C CA . VAL A 1 394 ? -34.094 15.297 10.961 1 44.19 394 VAL A CA 1
ATOM 3158 C C . VAL A 1 394 ? -35.5 15.109 11.516 1 44.19 394 VAL A C 1
ATOM 3160 O O . VAL A 1 394 ? -35.875 14 11.891 1 44.19 394 VAL A O 1
ATOM 3163 N N . LYS A 1 395 ? -35.906 15.945 12.492 1 38.47 395 LYS A N 1
ATOM 3164 C CA . LYS A 1 395 ? -37.344 16.062 12.719 1 38.47 395 LYS A CA 1
ATOM 3165 C C . LYS A 1 395 ? -38.125 16.188 11.406 1 38.47 395 LYS A C 1
ATOM 3167 O O . LYS A 1 395 ? -37.625 16.812 10.461 1 38.47 395 LYS A O 1
ATOM 3172 N N . SER A 1 396 ? -39.094 15.438 11.164 1 35.25 396 SER A N 1
ATOM 3173 C CA . SER A 1 396 ? -40.156 15.43 10.172 1 35.25 396 SER A CA 1
ATOM 3174 C C . SER A 1 396 ? -40.656 16.844 9.914 1 35.25 396 SER A C 1
ATOM 3176 O O . SER A 1 396 ? -41.75 17.016 9.359 1 35.25 396 SER A O 1
ATOM 3178 N N . ASP A 1 397 ? -40.031 17.812 10.453 1 32.22 397 ASP A N 1
ATOM 3179 C CA . ASP A 1 397 ? -40.906 18.953 10.273 1 32.22 397 ASP A CA 1
ATOM 3180 C C . ASP A 1 397 ? -41.125 19.266 8.789 1 32.22 397 ASP A C 1
ATOM 3182 O O . ASP A 1 397 ? -41.625 20.312 8.438 1 32.22 397 ASP A O 1
ATOM 3186 N N . SER A 1 398 ? -40.312 18.969 7.906 1 31.31 398 SER A N 1
ATOM 3187 C CA . SER A 1 398 ? -40.781 19.422 6.609 1 31.31 398 SER A CA 1
ATOM 3188 C C . SER A 1 398 ? -42.156 18.844 6.301 1 31.31 398 SER A C 1
ATOM 3190 O O . SER A 1 398 ? -42.344 17.625 6.305 1 31.31 398 SER A O 1
ATOM 3192 N N . GLU A 1 399 ? -43.25 19.562 6.707 1 29.36 399 GLU A N 1
ATOM 3193 C CA . GLU A 1 399 ? -44.562 19.5 6.082 1 29.36 399 GLU A CA 1
ATOM 3194 C C . GLU A 1 399 ? -44.438 19.203 4.59 1 29.36 399 GLU A C 1
ATOM 3196 O O . GLU A 1 399 ? -43.781 19.938 3.852 1 29.36 399 GLU A O 1
ATOM 3201 N N . ASP A 1 400 ? -44.5 18 4.203 1 29.97 400 ASP A N 1
ATOM 3202 C CA . ASP A 1 400 ? -44.719 17.531 2.838 1 29.97 400 ASP A CA 1
ATOM 3203 C C . ASP A 1 400 ? -45.719 18.391 2.102 1 29.97 400 ASP A C 1
ATOM 3205 O O . ASP A 1 400 ? -46.875 18.531 2.555 1 29.97 400 ASP A O 1
ATOM 3209 N N . ASP A 1 401 ? -45.469 19.578 1.694 1 31.25 401 ASP A N 1
ATOM 3210 C CA . ASP A 1 401 ? -46.375 19.984 0.625 1 31.25 401 ASP A CA 1
ATOM 3211 C C . ASP A 1 401 ? -46.812 18.797 -0.213 1 31.25 401 ASP A C 1
ATOM 3213 O O . ASP A 1 401 ? -46 18.094 -0.802 1 31.25 401 ASP A O 1
ATOM 3217 N N . TYR A 1 402 ? -47.906 18.156 0.214 1 31.56 402 TYR A N 1
ATOM 3218 C CA . TYR A 1 402 ? -48.75 17.094 -0.312 1 31.56 402 TYR A CA 1
ATOM 3219 C C . TYR A 1 402 ? -49 17.281 -1.801 1 31.56 402 TYR A C 1
ATOM 3221 O O . TYR A 1 402 ? -49.781 18.172 -2.191 1 31.56 402 TYR A O 1
ATOM 3229 N N . THR A 1 403 ? -48.125 17.625 -2.678 1 33.75 403 THR A N 1
ATOM 3230 C CA . THR A 1 403 ? -48.656 17.391 -4.012 1 33.75 403 THR A CA 1
ATOM 3231 C C . THR A 1 403 ? -49.188 15.969 -4.148 1 33.75 403 THR A C 1
ATOM 3233 O O . THR A 1 403 ? -48.5 15.008 -3.75 1 33.75 403 THR A O 1
ATOM 3236 N N . PRO A 1 404 ? -50.594 15.789 -4.309 1 31.91 404 PRO A N 1
ATOM 3237 C CA . PRO A 1 404 ? -51.219 14.477 -4.422 1 31.91 404 PRO A CA 1
ATOM 3238 C C . PRO A 1 404 ? -50.406 13.5 -5.277 1 31.91 404 PRO A C 1
ATOM 3240 O O . PRO A 1 404 ? -49.969 13.859 -6.371 1 31.91 404 PRO A O 1
ATOM 3243 N N . PRO A 1 405 ? -49.656 12.695 -4.672 1 29.61 405 PRO A N 1
ATOM 3244 C CA . PRO A 1 405 ? -48.906 11.758 -5.48 1 29.61 405 PRO A CA 1
ATOM 3245 C C . PRO A 1 405 ? -49.75 11.062 -6.551 1 29.61 405 PRO A C 1
ATOM 3247 O O . PRO A 1 405 ? -50.938 10.836 -6.352 1 29.61 405 PRO A O 1
ATOM 3250 N N . ARG A 1 406 ? -49.625 11.234 -7.809 1 33.66 406 ARG A N 1
ATOM 3251 C CA . ARG A 1 406 ? -50.312 10.414 -8.82 1 33.66 406 ARG A CA 1
ATOM 3252 C C . ARG A 1 406 ? -50.375 8.961 -8.375 1 33.66 406 ARG A C 1
ATOM 3254 O O . ARG A 1 406 ? -49.469 8.438 -7.754 1 33.66 406 ARG A O 1
ATOM 3261 N N . GLN A 1 407 ? -51.562 8.328 -8.094 1 29.62 407 GLN A N 1
ATOM 3262 C CA . GLN A 1 407 ? -51.875 6.941 -7.773 1 29.62 407 GLN A CA 1
ATOM 3263 C C . GLN A 1 407 ? -50.938 5.977 -8.492 1 29.62 407 GLN A C 1
ATOM 3265 O O . GLN A 1 407 ? -51.188 5.625 -9.648 1 29.62 407 GLN A O 1
ATOM 3270 N N . LYS A 1 408 ? -49.75 6.184 -8.68 1 32.75 408 LYS A N 1
ATOM 3271 C CA . LYS A 1 408 ? -49 5.184 -9.43 1 32.75 408 LYS A CA 1
ATOM 3272 C C . LYS A 1 408 ? -49.188 3.791 -8.836 1 32.75 408 LYS A C 1
ATOM 3274 O O . LYS A 1 408 ? -49.438 3.65 -7.641 1 32.75 408 LYS A O 1
ATOM 3279 N N . TRP A 1 409 ? -49.5 2.736 -9.586 1 32.22 409 TRP A N 1
ATOM 3280 C CA . TRP A 1 409 ? -49.531 1.309 -9.281 1 32.22 409 TRP A CA 1
ATOM 3281 C C . TRP A 1 409 ? -48.375 0.926 -8.375 1 32.22 409 TRP A C 1
ATOM 3283 O O . TRP A 1 409 ? -47.219 1.309 -8.633 1 32.22 409 TRP A O 1
ATOM 3293 N N . LYS A 1 410 ? -48.562 0.905 -7.121 1 36.16 410 LYS A N 1
ATOM 3294 C CA . LYS A 1 410 ? -47.531 0.48 -6.18 1 36.16 410 LYS A CA 1
ATOM 3295 C C . LYS A 1 410 ? -46.844 -0.79 -6.66 1 36.16 410 LYS A C 1
ATOM 3297 O O . LYS A 1 410 ? -47.438 -1.861 -6.699 1 36.16 410 LYS A O 1
ATOM 3302 N N . PRO A 1 411 ? -45.906 -0.75 -7.473 1 37.5 411 PRO A N 1
ATOM 3303 C CA . PRO A 1 411 ? -45.25 -1.972 -7.969 1 37.5 411 PRO A CA 1
ATOM 3304 C C . PRO A 1 411 ? -44.844 -2.922 -6.848 1 37.5 411 PRO A C 1
ATOM 3306 O O . PRO A 1 411 ? -44.625 -2.488 -5.711 1 37.5 411 PRO A O 1
ATOM 3309 N N . GLN A 1 412 ? -45.188 -4.246 -6.883 1 39.97 412 GLN A N 1
ATOM 3310 C CA . GLN A 1 412 ? -44.719 -5.266 -5.949 1 39.97 412 GLN A CA 1
ATOM 3311 C C . GLN A 1 412 ? -43.219 -5.102 -5.66 1 39.97 412 GLN A C 1
ATOM 3313 O O . GLN A 1 412 ? -42.438 -4.789 -6.562 1 39.97 412 GLN A O 1
ATOM 3318 N N . PRO A 1 413 ? -42.969 -4.828 -4.336 1 45.38 413 PRO A N 1
ATOM 3319 C CA . PRO A 1 413 ? -41.562 -4.723 -4.062 1 45.38 413 PRO A CA 1
ATOM 3320 C C . PRO A 1 413 ? -40.75 -5.82 -4.746 1 45.38 413 PRO A C 1
ATOM 3322 O O . PRO A 1 413 ? -41.25 -6.91 -5 1 45.38 413 PRO A O 1
ATOM 3325 N N . ASN A 1 414 ? -39.688 -5.488 -5.363 1 43.72 414 ASN A N 1
ATOM 3326 C CA . ASN A 1 414 ? -38.812 -6.445 -6.047 1 43.72 414 ASN A CA 1
ATOM 3327 C C . ASN A 1 414 ? -38.531 -7.66 -5.168 1 43.72 414 ASN A C 1
ATOM 3329 O O . ASN A 1 414 ? -38.531 -7.562 -3.941 1 43.72 414 ASN A O 1
ATOM 3333 N N . ALA A 1 415 ? -38.469 -8.82 -5.633 1 51.56 415 ALA A N 1
ATOM 3334 C CA . ALA A 1 415 ? -38.281 -10.094 -4.941 1 51.56 415 ALA A CA 1
ATOM 3335 C C . ALA A 1 415 ? -37.094 -10.031 -3.998 1 51.56 415 ALA A C 1
ATOM 3337 O O . ALA A 1 415 ? -37.125 -10.602 -2.904 1 51.56 415 ALA A O 1
ATOM 3338 N N . SER A 1 416 ? -36.125 -9.312 -4.355 1 51.56 416 SER A N 1
ATOM 3339 C CA . SER A 1 416 ? -34.938 -9.219 -3.529 1 51.56 416 SER A CA 1
ATOM 3340 C C . SER A 1 416 ? -35.219 -8.461 -2.236 1 51.56 416 SER A C 1
ATOM 3342 O O . SER A 1 416 ? -34.719 -8.828 -1.173 1 51.56 416 SER A O 1
ATOM 3344 N N . LEU A 1 417 ? -36 -7.508 -2.297 1 51.03 417 LEU A N 1
ATOM 3345 C CA . LEU A 1 417 ? -36.344 -6.723 -1.121 1 51.03 417 LEU A CA 1
ATOM 3346 C C . LEU A 1 417 ? -37.25 -7.527 -0.186 1 51.03 417 LEU A C 1
ATOM 3348 O O . LEU A 1 417 ? -37.219 -7.344 1.033 1 51.03 417 LEU A O 1
ATOM 3352 N N . ARG A 1 418 ? -38 -8.445 -0.744 1 52.25 418 ARG A N 1
ATOM 3353 C CA . ARG A 1 418 ? -38.906 -9.273 0.048 1 52.25 418 ARG A CA 1
ATOM 3354 C C . ARG A 1 418 ? -38.156 -10.219 0.962 1 52.25 418 ARG A C 1
ATOM 3356 O O . ARG A 1 418 ? -38.594 -10.539 2.059 1 52.25 418 ARG A O 1
ATOM 3363 N N . HIS A 1 419 ? -37.062 -10.508 0.463 1 56 419 HIS A N 1
ATOM 3364 C CA . HIS A 1 419 ? -36.312 -11.562 1.158 1 56 419 HIS A CA 1
ATOM 3365 C C . HIS A 1 419 ? -35.188 -10.984 1.999 1 56 419 HIS A C 1
ATOM 3367 O O . HIS A 1 419 ? -34.688 -11.641 2.92 1 56 419 HIS A O 1
ATOM 3373 N N . TYR A 1 420 ? -34.781 -9.805 1.864 1 52.62 420 TYR A N 1
ATOM 3374 C CA . TYR A 1 420 ? -33.625 -9.203 2.529 1 52.62 420 TYR A CA 1
ATOM 3375 C C . TYR A 1 420 ? -33.969 -8.82 3.965 1 52.62 420 TYR A C 1
ATOM 3377 O O . TYR A 1 420 ? -34.938 -8.086 4.211 1 52.62 420 TYR A O 1
ATOM 3385 N N . GLY A 1 421 ? -33.188 -9.234 5.098 1 56.16 421 GLY A N 1
ATOM 3386 C CA . GLY A 1 421 ? -33.344 -8.961 6.516 1 56.16 421 GLY A CA 1
ATOM 3387 C C . GLY A 1 421 ? -34.531 -9.656 7.133 1 56.16 421 GLY A C 1
ATOM 3388 O O . GLY A 1 421 ? -35.031 -9.266 8.203 1 56.16 421 GLY A O 1
ATOM 3389 N N . ALA A 1 422 ? -35.156 -10.57 6.418 1 60.31 422 ALA A N 1
ATOM 3390 C CA . ALA A 1 422 ? -36.312 -11.328 6.902 1 60.31 422 ALA A CA 1
ATOM 3391 C C . ALA A 1 422 ? -35.844 -12.508 7.762 1 60.31 422 ALA A C 1
ATOM 3393 O O . ALA A 1 422 ? -36 -13.664 7.367 1 60.31 422 ALA A O 1
ATOM 3394 N N . ILE A 1 423 ? -35.25 -12.18 8.852 1 69.44 423 ILE A N 1
ATOM 3395 C CA . ILE A 1 423 ? -34.719 -13.227 9.711 1 69.44 423 ILE A CA 1
ATOM 3396 C C . ILE A 1 423 ? -35.719 -13.578 10.797 1 69.44 423 ILE A C 1
ATOM 3398 O O . ILE A 1 423 ? -35.969 -14.758 11.07 1 69.44 423 ILE A O 1
ATOM 3402 N N . HIS A 1 424 ? -36.219 -12.539 11.461 1 73.31 424 HIS A N 1
ATOM 3403 C CA . HIS A 1 424 ? -37.219 -12.766 12.5 1 73.31 424 HIS A CA 1
ATOM 3404 C C . HIS A 1 424 ? -38.625 -12.773 11.922 1 73.31 424 HIS A C 1
ATOM 3406 O O . HIS A 1 424 ? -39.312 -11.75 11.922 1 73.31 424 HIS A O 1
ATOM 3412 N N . LEU A 1 425 ? -38.969 -13.914 11.367 1 77.81 425 LEU A N 1
ATOM 3413 C CA . LEU A 1 425 ? -40.281 -14.031 10.75 1 77.81 425 LEU A CA 1
ATOM 3414 C C . LEU A 1 425 ? -41.25 -14.805 11.656 1 77.81 425 LEU A C 1
ATOM 3416 O O . LEU A 1 425 ? -40.875 -15.797 12.281 1 77.81 425 LEU A O 1
ATOM 3420 N N . PRO A 1 426 ? -42.5 -14.273 11.75 1 78.88 426 PRO A N 1
ATOM 3421 C CA . PRO A 1 426 ? -43.5 -14.984 12.57 1 78.88 426 PRO A CA 1
ATOM 3422 C C . PRO A 1 426 ? -44.031 -16.25 11.898 1 78.88 426 PRO A C 1
ATOM 3424 O O . PRO A 1 426 ? -44.281 -16.25 10.695 1 78.88 426 PRO A O 1
ATOM 3427 N N . GLU A 1 427 ? -43.938 -17.312 12.547 1 79.94 427 GLU A N 1
ATOM 3428 C CA . GLU A 1 427 ? -44.562 -18.562 12.125 1 79.94 427 GLU A CA 1
ATOM 3429 C C . GLU A 1 427 ? -45.625 -19.016 13.109 1 79.94 427 GLU A C 1
ATOM 3431 O O . GLU A 1 427 ? -45.375 -19.125 14.312 1 79.94 427 GLU A O 1
ATOM 3436 N N . MET A 1 428 ? -46.781 -19.234 12.578 1 78.44 428 MET A N 1
ATOM 3437 C CA . MET A 1 428 ? -47.844 -19.781 13.422 1 78.44 428 MET A CA 1
ATOM 3438 C C . MET A 1 428 ? -47.688 -21.297 13.594 1 78.44 428 MET A C 1
ATOM 3440 O O . MET A 1 428 ? -47.75 -22.047 12.609 1 78.44 428 MET A O 1
ATOM 3444 N N . MET A 1 429 ? -47.469 -21.75 14.711 1 78.56 429 MET A N 1
ATOM 3445 C CA . MET A 1 429 ? -47.219 -23.172 15 1 78.56 429 MET A CA 1
ATOM 3446 C C . MET A 1 429 ? -48.562 -23.906 15.133 1 78.56 429 MET A C 1
ATOM 3448 O O . MET A 1 429 ? -49.531 -23.344 15.609 1 78.56 429 MET A O 1
ATOM 3452 N N . ASP A 1 430 ? -48.531 -25.125 14.508 1 76 430 ASP A N 1
ATOM 3453 C CA . ASP A 1 430 ? -49.688 -25.984 14.602 1 76 430 ASP A CA 1
ATOM 3454 C C . ASP A 1 430 ? -49.688 -26.812 15.883 1 76 430 ASP A C 1
ATOM 3456 O O . ASP A 1 430 ? -49.375 -28.016 15.852 1 76 430 ASP A O 1
ATOM 3460 N N . GLU A 1 431 ? -49.594 -26.219 16.938 1 73.94 431 GLU A N 1
ATOM 3461 C CA . GLU A 1 431 ? -49.625 -26.891 18.234 1 73.94 431 GLU A CA 1
ATOM 3462 C C . GLU A 1 431 ? -51.031 -26.812 18.875 1 73.94 431 GLU A C 1
ATOM 3464 O O . GLU A 1 431 ? -51.812 -25.922 18.531 1 73.94 431 GLU A O 1
ATOM 3469 N N . THR A 1 432 ? -51.438 -27.719 19.609 1 76.94 432 THR A N 1
ATOM 3470 C CA . THR A 1 432 ? -52.75 -27.828 20.25 1 76.94 432 THR A CA 1
ATOM 3471 C C . THR A 1 432 ? -52.906 -26.75 21.328 1 76.94 432 THR A C 1
ATOM 3473 O O . THR A 1 432 ? -54 -26.25 21.547 1 76.94 432 THR A O 1
ATOM 3476 N N . HIS A 1 433 ? -51.875 -26.422 21.969 1 77.81 433 HIS A N 1
ATOM 3477 C CA . HIS A 1 433 ? -51.938 -25.422 23.031 1 77.81 433 HIS A CA 1
ATOM 3478 C C . HIS A 1 433 ? -51.031 -24.234 22.734 1 77.81 433 HIS A C 1
ATOM 3480 O O . HIS A 1 433 ? -49.938 -24.406 22.172 1 77.81 433 HIS A O 1
ATOM 3486 N N . ALA A 1 434 ? -51.594 -23.031 22.953 1 80 434 ALA A N 1
ATOM 3487 C CA . ALA A 1 434 ? -50.812 -21.797 22.797 1 80 434 ALA A CA 1
ATOM 3488 C C . ALA A 1 434 ? -49.719 -21.688 23.859 1 80 434 ALA A C 1
ATOM 3490 O O . ALA A 1 434 ? -49.844 -22.281 24.938 1 80 434 ALA A O 1
ATOM 3491 N N . SER A 1 435 ? -48.656 -21.156 23.547 1 82.69 435 SER A N 1
ATOM 3492 C CA . SER A 1 435 ? -47.531 -20.969 24.469 1 82.69 435 SER A CA 1
ATOM 3493 C C . SER A 1 435 ? -47.5 -19.531 24.984 1 82.69 435 SER A C 1
ATOM 3495 O O . SER A 1 435 ? -48 -18.609 24.344 1 82.69 435 SER A O 1
ATOM 3497 N N . ARG A 1 436 ? -46.938 -19.297 26.125 1 81 436 ARG A N 1
ATOM 3498 C CA . ARG A 1 436 ? -46.875 -17.984 26.75 1 81 436 ARG A CA 1
ATOM 3499 C C . ARG A 1 436 ? -45.938 -17.062 25.969 1 81 436 ARG A C 1
ATOM 3501 O O . ARG A 1 436 ? -44.875 -17.484 25.547 1 81 436 ARG A O 1
ATOM 3508 N N . CYS A 1 437 ? -46.375 -15.859 25.75 1 81.5 437 CYS A N 1
ATOM 3509 C CA . CYS A 1 437 ? -45.531 -14.82 25.156 1 81.5 437 CYS A CA 1
ATOM 3510 C C . CYS A 1 437 ? -44.312 -14.547 26.016 1 81.5 437 CYS A C 1
ATOM 3512 O O . CYS A 1 437 ? -44.406 -14.391 27.234 1 81.5 437 CYS A O 1
ATOM 3514 N N . ARG A 1 438 ? -43.219 -14.492 25.5 1 80.62 438 ARG A N 1
ATOM 3515 C CA . ARG A 1 438 ? -41.938 -14.391 26.234 1 80.62 438 ARG A CA 1
ATOM 3516 C C . ARG A 1 438 ? -41.594 -12.93 26.469 1 80.62 438 ARG A C 1
ATOM 3518 O O . ARG A 1 438 ? -40.625 -12.641 27.188 1 80.62 438 ARG A O 1
ATOM 3525 N N . ARG A 1 439 ? -42.312 -12.078 25.906 1 80.38 439 ARG A N 1
ATOM 3526 C CA . ARG A 1 439 ? -42 -10.68 26.203 1 80.38 439 ARG A CA 1
ATOM 3527 C C . ARG A 1 439 ? -42.344 -10.328 27.641 1 80.38 439 ARG A C 1
ATOM 3529 O O . ARG A 1 439 ? -43.438 -10.695 28.141 1 80.38 439 ARG A O 1
ATOM 3536 N N . SER A 1 440 ? -41.5 -9.484 28.219 1 78.31 440 SER A N 1
ATOM 3537 C CA . SER A 1 440 ? -41.75 -9.07 29.594 1 78.31 440 SER A CA 1
ATOM 3538 C C . SER A 1 440 ? -43 -8.18 29.688 1 78.31 440 SER A C 1
ATOM 3540 O O . SER A 1 440 ? -43.156 -7.242 28.906 1 78.31 440 SER A O 1
ATOM 3542 N N . GLY A 1 441 ? -43.938 -8.469 30.609 1 77.31 441 GLY A N 1
ATOM 3543 C CA . GLY A 1 441 ? -45.125 -7.672 30.859 1 77.31 441 GLY A CA 1
ATOM 3544 C C . GLY A 1 441 ? -46.375 -8.227 30.172 1 77.31 441 GLY A C 1
ATOM 3545 O O . GLY A 1 441 ? -47.469 -7.742 30.406 1 77.31 441 GLY A O 1
ATOM 3546 N N . CYS A 1 442 ? -46.156 -9.102 29.219 1 79.81 442 CYS A N 1
ATOM 3547 C CA . CYS A 1 442 ? -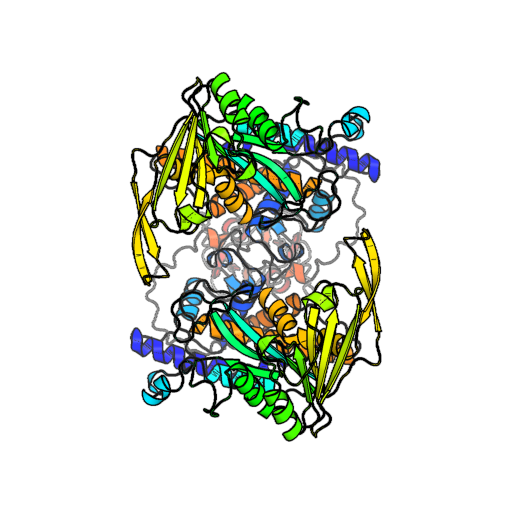47.281 -9.703 28.562 1 79.81 442 CYS A CA 1
ATOM 3548 C C . CYS A 1 442 ? -47.594 -11.078 29.141 1 79.81 442 CYS A C 1
ATOM 3550 O O . CYS A 1 442 ? -46.688 -11.883 29.344 1 79.81 442 CYS A O 1
ATOM 3552 N N . THR A 1 443 ? -48.781 -11.297 29.516 1 79.19 443 THR A N 1
ATOM 3553 C CA . THR A 1 443 ? -49.188 -12.57 30.094 1 79.19 443 THR A CA 1
ATOM 3554 C C . THR A 1 443 ? -50.062 -13.352 29.125 1 79.19 443 THR A C 1
ATOM 3556 O O . THR A 1 443 ? -50.688 -14.344 29.5 1 79.19 443 THR A O 1
ATOM 3559 N N . SER A 1 444 ? -50.094 -13 27.875 1 81.88 444 SER A N 1
ATOM 3560 C CA . SER A 1 444 ? -50.969 -13.641 26.906 1 81.88 444 SER A CA 1
ATOM 3561 C C . SER A 1 444 ? -50.312 -14.883 26.312 1 81.88 444 SER A C 1
ATOM 3563 O O . SER A 1 444 ? -49.125 -15.078 26.438 1 81.88 444 SER A O 1
ATOM 3565 N N . LYS A 1 445 ? -51.094 -15.695 25.781 1 82.19 445 LYS A N 1
ATOM 3566 C CA . LYS A 1 445 ? -50.625 -16.891 25.094 1 82.19 445 LYS A CA 1
ATOM 3567 C C . LYS A 1 445 ? -50.75 -16.719 23.578 1 82.19 445 LYS A C 1
ATOM 3569 O O . LYS A 1 445 ? -51.625 -16.016 23.094 1 82.19 445 LYS A O 1
ATOM 3574 N N . THR A 1 446 ? -49.781 -17.188 22.859 1 83.06 446 THR A N 1
ATOM 3575 C CA . THR A 1 446 ? -49.781 -17.016 21.406 1 83.06 446 THR A CA 1
ATOM 3576 C C . THR A 1 446 ? -49.281 -18.297 20.734 1 83.06 446 THR A C 1
ATOM 3578 O O . THR A 1 446 ? -48.625 -19.125 21.359 1 83.06 446 THR A O 1
ATOM 3581 N N . TYR A 1 447 ? -49.656 -18.469 19.484 1 80 447 TYR A N 1
ATOM 3582 C CA . TYR A 1 447 ? -49.219 -19.562 18.641 1 80 447 TYR A CA 1
ATOM 3583 C C . TYR A 1 447 ? -48.094 -19.109 17.703 1 80 447 TYR A C 1
ATOM 3585 O O . TYR A 1 447 ? -47.594 -19.906 16.922 1 80 447 TYR A O 1
ATOM 3593 N N . VAL A 1 448 ? -47.75 -17.859 17.781 1 83.06 448 VAL A N 1
ATOM 3594 C CA . VAL A 1 448 ? -46.812 -17.297 16.828 1 83.06 448 VAL A CA 1
ATOM 3595 C C . VAL A 1 448 ? -45.406 -17.406 17.391 1 83.06 448 VAL A C 1
ATOM 3597 O O . VAL A 1 448 ? -45.125 -16.922 18.5 1 83.06 448 VAL A O 1
ATOM 3600 N N . MET A 1 449 ? -44.562 -18.047 16.641 1 81 449 MET A N 1
ATOM 3601 C CA . MET A 1 449 ? -43.188 -18.219 17.016 1 81 449 MET A CA 1
ATOM 3602 C C . MET A 1 449 ? -42.25 -17.531 16.031 1 81 449 MET A C 1
ATOM 3604 O O . MET A 1 449 ? -42.531 -17.516 14.82 1 81 449 MET A O 1
ATOM 3608 N N . CYS A 1 450 ? -41.281 -16.844 16.531 1 80.06 450 CYS A N 1
ATOM 3609 C CA . CYS A 1 450 ? -40.25 -16.297 15.664 1 80.06 450 CYS A CA 1
ATOM 3610 C C . CYS A 1 450 ? -39.344 -17.406 15.141 1 80.06 450 CYS A C 1
ATOM 3612 O O . CYS A 1 450 ? -38.812 -18.188 15.914 1 80.06 450 CYS A O 1
ATOM 3614 N N . THR A 1 451 ? -39.156 -17.422 13.82 1 78.62 451 THR A N 1
ATOM 3615 C CA . THR A 1 451 ? -38.438 -18.516 13.164 1 78.62 451 THR A CA 1
ATOM 3616 C C . THR A 1 451 ? -36.969 -18.5 13.555 1 78.62 451 THR A C 1
ATOM 3618 O O . THR A 1 451 ? -36.312 -19.547 13.602 1 78.62 451 THR A O 1
ATOM 3621 N N . LYS A 1 452 ? -36.469 -17.406 13.93 1 74 452 LYS A N 1
ATOM 3622 C CA . LYS A 1 452 ? -35.062 -17.281 14.258 1 74 452 LYS A CA 1
ATOM 3623 C C . LYS A 1 452 ? -34.812 -17.453 15.758 1 74 452 LYS A C 1
ATOM 3625 O O . LYS A 1 452 ? -33.938 -18.219 16.172 1 74 452 LYS A O 1
ATOM 3630 N N . CYS A 1 453 ? -35.594 -16.766 16.594 1 73.94 453 CYS A N 1
ATOM 3631 C CA . CYS A 1 453 ? -35.406 -16.734 18.031 1 73.94 453 CYS A CA 1
ATOM 3632 C C . CYS A 1 453 ? -36.062 -17.938 18.688 1 73.94 453 CYS A C 1
ATOM 3634 O O . CYS A 1 453 ? -35.75 -18.266 19.844 1 73.94 453 CYS A O 1
ATOM 3636 N N . LYS A 1 454 ? -36.875 -18.562 18.031 1 77.5 454 LYS A N 1
ATOM 3637 C CA . LYS A 1 454 ? -37.656 -19.703 18.516 1 77.5 454 LYS A CA 1
ATOM 3638 C C . LYS A 1 454 ? -38.344 -19.375 19.828 1 77.5 454 LYS A C 1
ATOM 3640 O O . LYS A 1 454 ? -38.406 -20.219 20.719 1 77.5 454 LYS A O 1
ATOM 3645 N N . VAL A 1 455 ? -38.812 -18.25 20 1 80.56 455 VAL A N 1
ATOM 3646 C CA . VAL A 1 455 ? -39.594 -17.812 21.141 1 80.56 455 VAL A CA 1
ATOM 3647 C C . VAL A 1 455 ? -41 -17.438 20.656 1 80.56 455 VAL A C 1
ATOM 3649 O O . VAL A 1 455 ? -41.188 -16.938 19.547 1 80.56 455 VAL A O 1
ATOM 3652 N N . PHE A 1 456 ? -41.938 -17.625 21.578 1 82.88 456 PHE A N 1
ATOM 3653 C CA . PHE A 1 456 ? -43.344 -17.281 21.25 1 82.88 456 PHE A CA 1
ATOM 3654 C C . PHE A 1 456 ? -43.625 -15.828 21.609 1 82.88 456 PHE A C 1
ATOM 3656 O O . PHE A 1 456 ? -43.281 -15.367 22.703 1 82.88 456 PHE A O 1
ATOM 3663 N N . LEU A 1 457 ? -44.156 -15.07 20.641 1 85.88 457 LEU A N 1
ATOM 3664 C CA . LEU A 1 457 ? -44.469 -13.664 20.828 1 85.88 457 LEU A CA 1
ATOM 3665 C C . LEU A 1 457 ? -45.844 -13.336 20.203 1 85.88 457 LEU A C 1
ATOM 3667 O O . LEU A 1 457 ? -46.156 -13.844 19.125 1 85.88 457 LEU A O 1
ATOM 3671 N N . CYS A 1 458 ? -46.5 -12.445 20.828 1 81.56 458 CYS A N 1
ATOM 3672 C CA . CYS A 1 458 ? -47.844 -12.086 20.359 1 81.56 458 CYS A CA 1
ATOM 3673 C C . CYS A 1 458 ? -47.781 -11.148 19.172 1 81.56 458 CYS A C 1
ATOM 3675 O O . CYS A 1 458 ? -46.938 -10.234 19.141 1 81.56 458 CYS A O 1
ATOM 3677 N N . VAL A 1 459 ? -48.531 -11.508 18.125 1 80.62 459 VAL A N 1
ATOM 3678 C CA . VAL A 1 459 ? -48.844 -10.57 17.047 1 80.62 459 VAL A CA 1
ATOM 3679 C C . VAL A 1 459 ? -50.344 -10.234 17.094 1 80.62 459 VAL A C 1
ATOM 3681 O O . VAL A 1 459 ? -51.156 -10.891 16.422 1 80.62 459 VAL A O 1
ATOM 3684 N N . SER A 1 460 ? -50.812 -9.438 18 1 75.44 460 SER A N 1
ATOM 3685 C CA . SER A 1 460 ? -52.219 -9.109 18.203 1 75.44 460 SER A CA 1
ATOM 3686 C C . SER A 1 460 ? -52.438 -7.613 18.406 1 75.44 460 SER A C 1
ATOM 3688 O O . SER A 1 460 ? -51.469 -6.879 18.641 1 75.44 460 SER A O 1
ATOM 3690 N N . LYS A 1 461 ? -53.562 -7.164 18.172 1 68.31 461 LYS A N 1
ATOM 3691 C CA . LYS A 1 461 ? -53.938 -5.77 18.375 1 68.31 461 LYS A CA 1
ATOM 3692 C C . LYS A 1 461 ? -53.625 -5.309 19.797 1 68.31 461 LYS A C 1
ATOM 3694 O O . LYS A 1 461 ? -53.312 -4.141 20.016 1 68.31 461 LYS A O 1
ATOM 3699 N N . LYS A 1 462 ? -53.656 -6.133 20.734 1 67.75 462 LYS A N 1
ATOM 3700 C CA . LYS A 1 462 ? -53.531 -5.75 22.141 1 67.75 462 LYS A CA 1
ATOM 3701 C C . LYS A 1 462 ? -52.062 -5.555 22.531 1 67.75 462 LYS A C 1
ATOM 3703 O O . LYS A 1 462 ? -51.75 -4.711 23.375 1 67.75 462 LYS A O 1
ATOM 3708 N N . GLY A 1 463 ? -51.062 -6.27 21.875 1 68.56 463 GLY A N 1
ATOM 3709 C CA . GLY A 1 463 ? -49.719 -6.152 22.422 1 68.56 463 GLY A CA 1
ATOM 3710 C C . GLY A 1 463 ? -48.625 -6.305 21.359 1 68.56 463 GLY A C 1
ATOM 3711 O O . GLY A 1 463 ? -47.438 -6.27 21.688 1 68.56 463 GLY A O 1
ATOM 3712 N N . ASN A 1 464 ? -48.688 -5.977 20.172 1 76.94 464 ASN A N 1
ATOM 3713 C CA . ASN A 1 464 ? -47.656 -6.137 19.156 1 76.94 464 ASN A CA 1
ATOM 3714 C C . ASN A 1 464 ? -46.312 -6.574 19.766 1 76.94 464 ASN A C 1
ATOM 3716 O O . ASN A 1 464 ? -45.281 -5.926 19.562 1 76.94 464 ASN A O 1
ATOM 3720 N N . CYS A 1 465 ? -46.281 -7.645 20.516 1 79.69 465 CYS A N 1
ATOM 3721 C CA . CYS A 1 465 ? -45.125 -8.117 21.266 1 79.69 465 CYS A CA 1
ATOM 3722 C C . CYS A 1 465 ? -44 -8.508 20.328 1 79.69 465 CYS A C 1
ATOM 3724 O O . CYS A 1 465 ? -42.812 -8.289 20.625 1 79.69 465 CYS A O 1
ATOM 3726 N N . PHE A 1 466 ? -44.344 -9.125 19.25 1 81.31 466 PHE A N 1
ATOM 3727 C CA . PHE A 1 466 ? -43.344 -9.523 18.281 1 81.31 466 PHE A CA 1
ATOM 3728 C C . PHE A 1 466 ? -42.531 -8.312 17.797 1 81.31 466 PHE A C 1
ATOM 3730 O O . PHE A 1 466 ? -41.312 -8.359 17.75 1 81.31 466 PHE A O 1
ATOM 3737 N N . LEU A 1 467 ? -43.25 -7.344 17.516 1 79.44 467 LEU A N 1
ATOM 3738 C CA . LEU A 1 467 ? -42.625 -6.102 17.078 1 79.44 467 LEU A CA 1
ATOM 3739 C C . LEU A 1 467 ? -41.812 -5.484 18.203 1 79.44 467 LEU A C 1
ATOM 3741 O O . LEU A 1 467 ? -40.656 -5.105 17.984 1 79.44 467 LEU A O 1
ATOM 3745 N N . LYS A 1 468 ? -42.375 -5.332 19.344 1 79.19 468 LYS A N 1
ATOM 3746 C CA . LYS A 1 468 ? -41.75 -4.672 20.484 1 79.19 468 LYS A CA 1
ATOM 3747 C C . LYS A 1 468 ? -40.531 -5.449 20.953 1 79.19 468 LYS A C 1
ATOM 3749 O O . LYS A 1 468 ? -39.531 -4.855 21.422 1 79.19 468 LYS A O 1
ATOM 3754 N N . TYR A 1 469 ? -40.625 -6.723 20.922 1 78 469 TYR A N 1
ATOM 3755 C CA . TYR A 1 469 ? -39.531 -7.602 21.344 1 78 469 TYR A CA 1
ATOM 3756 C C . TYR A 1 469 ? -38.344 -7.453 20.438 1 78 469 TYR A C 1
ATOM 3758 O O . TYR A 1 469 ? -37.188 -7.555 20.891 1 78 469 TYR A O 1
ATOM 3766 N N . HIS A 1 470 ? -38.594 -7.238 19.156 1 76.88 470 HIS A N 1
ATOM 3767 C CA . HIS A 1 470 ? -37.531 -7.219 18.172 1 76.88 470 HIS A CA 1
ATOM 3768 C C . HIS A 1 470 ? -37.188 -5.789 17.75 1 76.88 470 HIS A C 1
ATOM 3770 O O . HIS A 1 470 ? -36.156 -5.559 17.078 1 76.88 470 HIS A O 1
ATOM 3776 N N . ALA A 1 471 ? -38.031 -4.848 18.078 1 69.25 471 ALA A N 1
ATOM 3777 C CA . ALA A 1 471 ? -37.781 -3.436 17.797 1 69.25 471 ALA A CA 1
ATOM 3778 C C . ALA A 1 471 ? -37.031 -2.771 18.938 1 69.25 471 ALA A C 1
ATOM 3780 O O . ALA A 1 471 ? -37.219 -3.129 20.109 1 69.25 471 ALA A O 1
ATOM 3781 N N . LYS A 1 472 ? -35.812 -2.084 18.75 1 56.44 472 LYS A N 1
ATOM 3782 C CA . LYS A 1 472 ? -35.156 -1.305 19.781 1 56.44 472 LYS A CA 1
ATOM 3783 C C . LYS A 1 472 ? -36.062 -0.224 20.344 1 56.44 472 LYS A C 1
ATOM 3785 O O . LYS A 1 472 ? -36.812 0.422 19.594 1 56.44 472 LYS A O 1
ATOM 3790 N N . MET B 1 1 ? -16.531 -22.359 -10.547 1 89.62 1 MET B N 1
ATOM 3791 C CA . MET B 1 1 ? -16.125 -23.469 -9.688 1 89.62 1 MET B CA 1
ATOM 3792 C C . MET B 1 1 ? -15.453 -24.562 -10.492 1 89.62 1 MET B C 1
ATOM 3794 O O . MET B 1 1 ? -14.477 -25.156 -10.039 1 89.62 1 MET B O 1
ATOM 3798 N N . ASP B 1 2 ? -15.836 -24.812 -11.656 1 92.31 2 ASP B N 1
ATOM 3799 C CA . ASP B 1 2 ? -15.258 -25.859 -12.484 1 92.31 2 ASP B CA 1
ATOM 3800 C C . ASP B 1 2 ? -13.797 -25.562 -12.805 1 92.31 2 ASP B C 1
ATOM 3802 O O . ASP B 1 2 ? -12.953 -26.469 -12.773 1 92.31 2 ASP B O 1
ATOM 3806 N N . TYR B 1 3 ? -13.5 -24.344 -13.141 1 97 3 TYR B N 1
ATOM 3807 C CA . TYR B 1 3 ? -12.117 -23.969 -13.414 1 97 3 TYR B CA 1
ATOM 3808 C C . TYR B 1 3 ? -11.25 -24.141 -12.172 1 97 3 TYR B C 1
ATOM 3810 O O . TYR B 1 3 ? -10.117 -24.625 -12.258 1 97 3 TYR B O 1
ATOM 3818 N N . PHE B 1 4 ? -11.82 -23.797 -11.047 1 97.88 4 PHE B N 1
ATOM 3819 C CA . PHE B 1 4 ? -11.102 -23.859 -9.781 1 97.88 4 PHE B CA 1
ATOM 3820 C C . PHE B 1 4 ? -10.781 -25.312 -9.406 1 97.88 4 PHE B C 1
ATOM 3822 O O . PHE B 1 4 ? -9.695 -25.594 -8.914 1 97.88 4 PHE B O 1
ATOM 3829 N N . LYS B 1 5 ? -11.617 -26.188 -9.695 1 97.06 5 LYS B N 1
ATOM 3830 C CA . LYS B 1 5 ? -11.484 -27.594 -9.336 1 97.06 5 LYS B CA 1
ATOM 3831 C C . LYS B 1 5 ? -10.352 -28.25 -10.109 1 97.06 5 LYS B C 1
ATOM 3833 O O . LYS B 1 5 ? -9.898 -29.344 -9.75 1 97.06 5 LYS B O 1
ATOM 3838 N N . GLN B 1 6 ? -9.953 -27.594 -11.18 1 97.06 6 GLN B N 1
ATOM 3839 C CA . GLN B 1 6 ? -8.805 -28.094 -11.93 1 97.06 6 GLN B CA 1
ATOM 3840 C C . GLN B 1 6 ? -7.535 -28.062 -11.086 1 97.06 6 GLN B C 1
ATOM 3842 O O . GLN B 1 6 ? -6.617 -28.859 -11.289 1 97.06 6 GLN B O 1
ATOM 3847 N N . TYR B 1 7 ? -7.488 -27.172 -10.133 1 98.25 7 TYR B N 1
ATOM 3848 C CA . TYR B 1 7 ? -6.305 -26.969 -9.305 1 98.25 7 TYR B CA 1
ATOM 3849 C C . TYR B 1 7 ? -6.52 -27.516 -7.898 1 98.25 7 TYR B C 1
ATOM 3851 O O . TYR B 1 7 ? -5.629 -28.141 -7.328 1 98.25 7 TYR B O 1
ATOM 3859 N N . ILE B 1 8 ? -7.645 -27.156 -7.395 1 97.88 8 ILE B N 1
ATOM 3860 C CA . ILE B 1 8 ? -8.023 -27.547 -6.047 1 97.88 8 ILE B CA 1
ATOM 3861 C C . ILE B 1 8 ? -9.391 -28.234 -6.078 1 97.88 8 ILE B C 1
ATOM 3863 O O . ILE B 1 8 ? -10.422 -27.562 -6.164 1 97.88 8 ILE B O 1
ATOM 3867 N N . ASP B 1 9 ? -9.352 -29.516 -5.992 1 96.38 9 ASP B N 1
ATOM 3868 C CA . ASP B 1 9 ? -10.609 -30.266 -6.027 1 96.38 9 ASP B CA 1
ATOM 3869 C C . ASP B 1 9 ? -11.023 -30.703 -4.629 1 96.38 9 ASP B C 1
ATOM 3871 O O . ASP B 1 9 ? -10.414 -30.297 -3.637 1 96.38 9 ASP B O 1
ATOM 3875 N N . ASP B 1 10 ? -11.992 -31.5 -4.52 1 95.62 10 ASP B N 1
ATOM 3876 C CA . ASP B 1 10 ? -12.594 -31.859 -3.24 1 95.62 10 ASP B CA 1
ATOM 3877 C C . ASP B 1 10 ? -11.641 -32.719 -2.404 1 95.62 10 ASP B C 1
ATOM 3879 O O . ASP B 1 10 ? -11.695 -32.688 -1.174 1 95.62 10 ASP B O 1
ATOM 3883 N N . SER B 1 11 ? -10.758 -33.406 -3.082 1 96.62 11 SER B N 1
ATOM 3884 C CA . SER B 1 11 ? -9.828 -34.281 -2.371 1 96.62 11 SER B CA 1
ATOM 3885 C C . SER B 1 11 ? -8.891 -33.469 -1.474 1 96.62 11 SER B C 1
ATOM 3887 O O . SER B 1 11 ? -8.477 -33.938 -0.416 1 96.62 11 SER B O 1
ATOM 3889 N N . VAL B 1 12 ? -8.578 -32.281 -1.903 1 97.44 12 VAL B N 1
ATOM 3890 C CA . VAL B 1 12 ? -7.711 -31.406 -1.111 1 97.44 12 VAL B CA 1
ATOM 3891 C C . VAL B 1 12 ? -8.391 -31.062 0.212 1 97.44 12 VAL B C 1
ATOM 3893 O O . VAL B 1 12 ? -7.777 -31.172 1.277 1 97.44 12 VAL B O 1
ATOM 3896 N N . PHE B 1 13 ? -9.68 -30.734 0.178 1 97.56 13 PHE B N 1
ATOM 3897 C CA . PHE B 1 13 ? -10.43 -30.375 1.378 1 97.56 13 PHE B CA 1
ATOM 3898 C C . PHE B 1 13 ? -10.648 -31.594 2.266 1 97.56 13 PHE B C 1
ATOM 3900 O O . PHE B 1 13 ? -10.609 -31.5 3.492 1 97.56 13 PHE B O 1
ATOM 3907 N N . GLU B 1 14 ? -10.867 -32.719 1.623 1 97.31 14 GLU B N 1
ATOM 3908 C CA . GLU B 1 14 ? -11.023 -33.969 2.373 1 97.31 14 GLU B CA 1
ATOM 3909 C C . GLU B 1 14 ? -9.758 -34.312 3.146 1 97.31 14 GLU B C 1
ATOM 3911 O O . GLU B 1 14 ? -9.812 -34.625 4.336 1 97.31 14 GLU B O 1
ATOM 3916 N N . GLY B 1 15 ? -8.656 -34.25 2.441 1 96.94 15 GLY B N 1
ATOM 3917 C CA . GLY B 1 15 ? -7.391 -34.5 3.109 1 96.94 15 GLY B CA 1
ATOM 3918 C C . GLY B 1 15 ? -7.105 -33.5 4.219 1 96.94 15 GLY B C 1
ATOM 3919 O O . GLY B 1 15 ? -6.688 -33.875 5.312 1 96.94 15 GLY B O 1
ATOM 3920 N N . MET B 1 16 ? -7.367 -32.281 3.973 1 97.44 16 MET B N 1
ATOM 3921 C CA . MET B 1 16 ? -7.133 -31.234 4.953 1 97.44 16 MET B CA 1
ATOM 3922 C C . MET B 1 16 ? -7.965 -31.469 6.211 1 97.44 16 MET B C 1
ATOM 3924 O O . MET B 1 16 ? -7.473 -31.297 7.328 1 97.44 16 MET B O 1
ATOM 3928 N N . ALA B 1 17 ? -9.25 -31.797 6.004 1 97.56 17 ALA B N 1
ATOM 3929 C CA . ALA B 1 17 ? -10.125 -32.062 7.145 1 97.56 17 ALA B CA 1
ATOM 3930 C C . ALA B 1 17 ? -9.609 -33.219 7.973 1 97.56 17 ALA B C 1
ATOM 3932 O O . ALA B 1 17 ? -9.539 -33.156 9.203 1 97.56 17 ALA B O 1
ATOM 3933 N N . LEU B 1 18 ? -9.234 -34.25 7.297 1 96.81 18 LEU B N 1
ATOM 3934 C CA . LEU B 1 18 ? -8.75 -35.469 7.953 1 96.81 18 LEU B CA 1
ATOM 3935 C C . LEU B 1 18 ? -7.5 -35.156 8.773 1 96.81 18 LEU B C 1
ATOM 3937 O O . LEU B 1 18 ? -7.453 -35.469 9.969 1 96.81 18 LEU B O 1
ATOM 3941 N N . TYR B 1 19 ? -6.504 -34.562 8.203 1 97.12 19 TYR B N 1
ATOM 3942 C CA . TYR B 1 19 ? -5.215 -34.375 8.852 1 97.12 19 TYR B CA 1
ATOM 3943 C C . TYR B 1 19 ? -5.312 -33.312 9.945 1 97.12 19 TYR B C 1
ATOM 3945 O O . TYR B 1 19 ? -4.621 -33.406 10.961 1 97.12 19 TYR B O 1
ATOM 3953 N N . THR B 1 20 ? -6.176 -32.312 9.766 1 96.69 20 THR B N 1
ATOM 3954 C CA . THR B 1 20 ? -6.398 -31.281 10.781 1 96.69 20 THR B CA 1
ATOM 3955 C C . THR B 1 20 ? -7.008 -31.891 12.039 1 96.69 20 THR B C 1
ATOM 3957 O O . THR B 1 20 ? -6.57 -31.609 13.156 1 96.69 20 THR B O 1
ATOM 3960 N N . ASN B 1 21 ? -8.016 -32.719 11.805 1 96.06 21 ASN B N 1
ATOM 3961 C CA . ASN B 1 21 ? -8.641 -33.406 12.93 1 96.06 21 ASN B CA 1
ATOM 3962 C C . ASN B 1 21 ? -7.66 -34.344 13.641 1 96.06 21 ASN B C 1
ATOM 3964 O O . ASN B 1 21 ? -7.617 -34.375 14.867 1 96.06 21 ASN B O 1
ATOM 3968 N N . GLN B 1 22 ? -6.887 -35 12.891 1 94.5 22 GLN B N 1
ATOM 3969 C CA . GLN B 1 22 ? -5.895 -35.906 13.453 1 94.5 22 GLN B CA 1
ATOM 3970 C C . GLN B 1 22 ? -4.875 -35.156 14.297 1 94.5 22 GLN B C 1
ATOM 3972 O O . GLN B 1 22 ? -4.531 -35.594 15.406 1 94.5 22 GLN B O 1
ATOM 3977 N N . ARG B 1 23 ? -4.422 -34.125 13.852 1 93.69 23 ARG B N 1
ATOM 3978 C CA . ARG B 1 23 ? -3.436 -33.312 14.562 1 93.69 23 ARG B CA 1
ATOM 3979 C C . ARG B 1 23 ? -4.008 -32.781 15.867 1 93.69 23 ARG B C 1
ATOM 3981 O O . ARG B 1 23 ? -3.33 -32.781 16.891 1 93.69 23 ARG B O 1
ATOM 3988 N N . GLU B 1 24 ? -5.227 -32.281 15.75 1 92.88 24 GLU B N 1
ATOM 3989 C CA . GLU B 1 24 ? -5.844 -31.70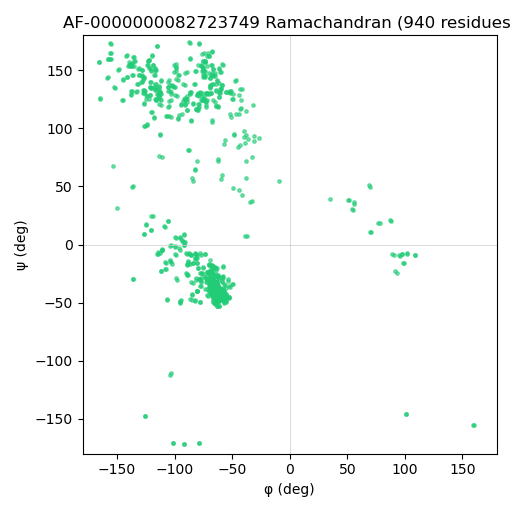3 16.953 1 92.88 24 GLU B CA 1
ATOM 3990 C C . GLU B 1 24 ? -6.023 -32.75 18.031 1 92.88 24 GLU B C 1
ATOM 3992 O O . GLU B 1 24 ? -5.902 -32.469 19.219 1 92.88 24 GLU B O 1
ATOM 3997 N N . VAL B 1 25 ? -6.34 -33.938 17.656 1 92.12 25 VAL B N 1
ATOM 3998 C CA . VAL B 1 25 ? -6.445 -35.062 18.609 1 92.12 25 VAL B CA 1
ATOM 3999 C C . VAL B 1 25 ? -5.094 -35.281 19.281 1 92.12 25 VAL B C 1
ATOM 4001 O O . VAL B 1 25 ? -5.02 -35.5 20.5 1 92.12 25 VAL B O 1
ATOM 4004 N N . LEU B 1 26 ? -4.074 -35.25 18.516 1 90.5 26 LEU B N 1
ATOM 4005 C CA . LEU B 1 26 ? -2.729 -35.5 19.016 1 90.5 26 LEU B CA 1
ATOM 4006 C C . LEU B 1 26 ? -2.295 -34.406 19.969 1 90.5 26 LEU B C 1
ATOM 4008 O O . LEU B 1 26 ? -1.649 -34.688 20.984 1 90.5 26 LEU B O 1
ATOM 4012 N N . VAL B 1 27 ? -2.625 -33.156 19.688 1 89.44 27 VAL B N 1
ATOM 4013 C CA . VAL B 1 27 ? -2.127 -32 20.438 1 89.44 27 VAL B CA 1
ATOM 4014 C C . VAL B 1 27 ? -3.021 -31.75 21.641 1 89.44 27 VAL B C 1
ATOM 4016 O O . VAL B 1 27 ? -2.529 -31.484 22.75 1 89.44 27 VAL B O 1
ATOM 4019 N N . SER B 1 28 ? -4.32 -31.75 21.453 1 89.31 28 SER B N 1
ATOM 4020 C CA . SER B 1 28 ? -5.223 -31.312 22.516 1 89.31 28 SER B CA 1
ATOM 4021 C C . SER B 1 28 ? -5.992 -32.5 23.109 1 89.31 28 SER B C 1
ATOM 4023 O O . SER B 1 28 ? -6.605 -32.375 24.172 1 89.31 28 SER B O 1
ATOM 4025 N N . GLY B 1 29 ? -6.008 -33.656 22.438 1 90 29 GLY B N 1
ATOM 4026 C CA . GLY B 1 29 ? -6.754 -34.812 22.891 1 90 29 GLY B CA 1
ATOM 4027 C C . GLY B 1 29 ? -8.18 -34.844 22.375 1 90 29 GLY B C 1
ATOM 4028 O O . GLY B 1 29 ? -8.898 -35.844 22.578 1 90 29 GLY B O 1
ATOM 4029 N N . ALA B 1 30 ? -8.523 -33.75 21.766 1 90.31 30 ALA B N 1
ATOM 4030 C CA . ALA B 1 30 ? -9.883 -33.656 21.234 1 90.31 30 ALA B CA 1
ATOM 4031 C C . ALA B 1 30 ? -9.883 -33.281 19.766 1 90.31 30 ALA B C 1
ATOM 4033 O O . ALA B 1 30 ? -9.023 -32.5 19.328 1 90.31 30 ALA B O 1
ATOM 4034 N N . THR B 1 31 ? -10.812 -33.875 19.109 1 89 31 THR B N 1
ATOM 4035 C CA . THR B 1 31 ? -10.93 -33.562 17.688 1 89 31 THR B CA 1
ATOM 4036 C C . THR B 1 31 ? -11.586 -32.188 17.484 1 89 31 THR B C 1
ATOM 4038 O O . THR B 1 31 ? -12.422 -31.781 18.281 1 89 31 THR B O 1
ATOM 4041 N N . LEU B 1 32 ? -11.188 -31.562 16.406 1 93.25 32 LEU B N 1
ATOM 4042 C CA . LEU B 1 32 ? -11.828 -30.312 16.016 1 93.25 32 LEU B CA 1
ATOM 4043 C C . LEU B 1 32 ? -13.156 -30.578 15.305 1 93.25 32 LEU B C 1
ATOM 4045 O O . LEU B 1 32 ? -13.992 -29.688 15.188 1 93.25 32 LEU B O 1
ATOM 4049 N N . ASN B 1 33 ? -13.328 -31.797 14.789 1 94.25 33 ASN B N 1
ATOM 4050 C CA . ASN B 1 33 ? -14.508 -32.25 14.047 1 94.25 33 ASN B CA 1
ATOM 4051 C C . ASN B 1 33 ? -14.789 -31.344 12.852 1 94.25 33 ASN B C 1
ATOM 4053 O O . ASN B 1 33 ? -15.938 -30.953 12.617 1 94.25 33 ASN B O 1
ATOM 4057 N N . THR B 1 34 ? -13.742 -30.891 12.258 1 96.44 34 THR B N 1
ATOM 4058 C CA . THR B 1 34 ? -13.945 -30.094 11.055 1 96.44 34 THR B CA 1
ATOM 4059 C C . THR B 1 34 ? -14.273 -30.969 9.859 1 96.44 34 THR B C 1
ATOM 4061 O O . THR B 1 34 ? -13.953 -32.156 9.852 1 96.44 34 THR B O 1
ATOM 4064 N N . THR B 1 35 ? -14.969 -30.469 8.859 1 96.62 35 THR B N 1
ATOM 4065 C CA . THR B 1 35 ? -15.391 -31.172 7.648 1 96.62 35 THR B CA 1
ATOM 4066 C C . THR B 1 35 ? -14.875 -30.453 6.402 1 96.62 35 THR B C 1
ATOM 4068 O O . THR B 1 35 ? -14.445 -29.297 6.477 1 96.62 35 THR B O 1
ATOM 4071 N N . PRO B 1 36 ? -14.805 -31.219 5.328 1 97.19 36 PRO B N 1
ATOM 4072 C CA . PRO B 1 36 ? -14.43 -30.562 4.074 1 97.19 36 PRO B CA 1
ATOM 4073 C C . PRO B 1 36 ? -15.289 -29.328 3.77 1 97.19 36 PRO B C 1
ATOM 4075 O O . PRO B 1 36 ? -14.781 -28.312 3.289 1 97.19 36 PRO B O 1
ATOM 4078 N N . GLU B 1 37 ? -16.531 -29.422 4.109 1 96.38 37 GLU B N 1
ATOM 4079 C CA . GLU B 1 37 ? -17.453 -28.312 3.857 1 96.38 37 GLU B CA 1
ATOM 4080 C C . GLU B 1 37 ? -17.125 -27.109 4.727 1 96.38 37 GLU B C 1
ATOM 4082 O O . GLU B 1 37 ? -17.188 -25.969 4.262 1 96.38 37 GLU B O 1
ATOM 4087 N N . GLU B 1 38 ? -16.812 -27.344 5.93 1 96.81 38 GLU B N 1
ATOM 4088 C CA . GLU B 1 38 ? -16.422 -26.266 6.82 1 96.81 38 GLU B CA 1
ATOM 4089 C C . GLU B 1 38 ? -15.148 -25.562 6.336 1 96.81 38 GLU B C 1
ATOM 4091 O O . GLU B 1 38 ? -15.023 -24.344 6.438 1 96.81 38 GLU B O 1
ATOM 4096 N N . LEU B 1 39 ? -14.25 -26.375 5.832 1 97.75 39 LEU B N 1
ATOM 4097 C CA . LEU B 1 39 ? -13.008 -25.812 5.32 1 97.75 39 LEU B CA 1
ATOM 4098 C C . LEU B 1 39 ? -13.25 -25.016 4.047 1 97.75 39 LEU B C 1
ATOM 4100 O O . LEU B 1 39 ? -12.617 -23.984 3.826 1 97.75 39 LEU B O 1
ATOM 4104 N N . LYS B 1 40 ? -14.148 -25.531 3.223 1 97.62 40 LYS B N 1
ATOM 4105 C CA . LYS B 1 40 ? -14.547 -24.734 2.064 1 97.62 40 LYS B CA 1
ATOM 4106 C C . LYS B 1 40 ? -15.086 -23.375 2.49 1 97.62 40 LYS B C 1
ATOM 4108 O O . LYS B 1 40 ? -14.734 -22.344 1.901 1 97.62 40 LYS B O 1
ATOM 4113 N N . THR B 1 41 ? -15.914 -23.344 3.516 1 97.62 41 THR B N 1
ATOM 4114 C CA . THR B 1 41 ? -16.453 -22.109 4.062 1 97.62 41 THR B CA 1
ATOM 4115 C C . THR B 1 41 ? -15.328 -21.219 4.582 1 97.62 41 THR B C 1
ATOM 4117 O O . THR B 1 41 ? -15.336 -20 4.348 1 97.62 41 THR B O 1
ATOM 4120 N N . PHE B 1 42 ? -14.375 -21.844 5.258 1 97.12 42 PHE B N 1
ATOM 4121 C CA . PHE B 1 42 ? -13.227 -21.125 5.781 1 97.12 42 PHE B CA 1
ATOM 4122 C C . PHE B 1 42 ? -12.477 -20.406 4.66 1 97.12 42 PHE B C 1
ATOM 4124 O O . PHE B 1 42 ? -12.156 -19.234 4.777 1 97.12 42 PHE B O 1
ATOM 4131 N N . PHE B 1 43 ? -12.219 -21.062 3.576 1 97.56 43 PHE B N 1
ATOM 4132 C CA . PHE B 1 43 ? -11.484 -20.484 2.465 1 97.56 43 PHE B CA 1
ATOM 4133 C C . PHE B 1 43 ? -12.336 -19.453 1.723 1 97.56 43 PHE B C 1
ATOM 4135 O O . PHE B 1 43 ? -11.828 -18.453 1.23 1 97.56 43 PHE B O 1
ATOM 4142 N N . GLY B 1 44 ? -13.633 -19.797 1.605 1 97.31 44 GLY B N 1
ATOM 4143 C CA . GLY B 1 44 ? -14.531 -18.797 1.053 1 97.31 44 GLY B CA 1
ATOM 4144 C C . GLY B 1 44 ? -14.5 -17.484 1.82 1 97.31 44 GLY B C 1
ATOM 4145 O O . GLY B 1 44 ? -14.422 -16.406 1.223 1 97.31 44 GLY B O 1
ATOM 4146 N N . ASN B 1 45 ? -14.562 -17.578 3.152 1 96.56 45 ASN B N 1
ATOM 4147 C CA . ASN B 1 45 ? -14.445 -16.391 4.004 1 96.56 45 ASN B CA 1
ATOM 4148 C C . ASN B 1 45 ? -13.102 -15.695 3.805 1 96.56 45 ASN B C 1
ATOM 4150 O O . ASN B 1 45 ? -13.039 -14.461 3.754 1 96.56 45 ASN B O 1
ATOM 4154 N N . SER B 1 46 ? -12.047 -16.453 3.67 1 96.81 46 SER B N 1
ATOM 4155 C CA . SER B 1 46 ? -10.719 -15.898 3.471 1 96.81 46 SER B CA 1
ATOM 4156 C C . SER B 1 46 ? -10.625 -15.141 2.15 1 96.81 46 SER B C 1
ATOM 4158 O O . SER B 1 46 ? -9.93 -14.125 2.059 1 96.81 46 SER B O 1
ATOM 4160 N N . VAL B 1 47 ? -11.305 -15.648 1.163 1 97.06 47 VAL B N 1
ATOM 4161 C CA . VAL B 1 47 ? -11.367 -14.969 -0.126 1 97.06 47 VAL B CA 1
ATOM 4162 C C . VAL B 1 47 ? -12.031 -13.602 0.042 1 97.06 47 VAL B C 1
ATOM 4164 O O . VAL B 1 47 ? -11.508 -12.586 -0.42 1 97.06 47 VAL B O 1
ATOM 4167 N N . TYR B 1 48 ? -13.148 -13.602 0.744 1 95.75 48 TYR B N 1
ATOM 4168 C CA . TYR B 1 48 ? -13.844 -12.344 0.984 1 95.75 48 TYR B CA 1
ATOM 4169 C C . TYR B 1 48 ? -12.961 -11.375 1.759 1 95.75 48 TYR B C 1
ATOM 4171 O O . TYR B 1 48 ? -12.883 -10.195 1.414 1 95.75 48 TYR B O 1
ATOM 4179 N N . MET B 1 49 ? -12.352 -11.898 2.744 1 95.38 49 MET B N 1
ATOM 4180 C CA . MET B 1 49 ? -11.492 -11.047 3.566 1 95.38 49 MET B CA 1
ATOM 4181 C C . MET B 1 49 ? -10.336 -10.492 2.748 1 95.38 49 MET B C 1
ATOM 4183 O O . MET B 1 49 ? -9.914 -9.344 2.949 1 95.38 49 MET B O 1
ATOM 4187 N N . GLY B 1 50 ? -9.781 -11.297 1.856 1 94.94 50 GLY B N 1
ATOM 4188 C CA . GLY B 1 50 ? -8.727 -10.828 0.969 1 94.94 50 GLY B CA 1
ATOM 4189 C C . GLY B 1 50 ? -9.188 -9.734 0.022 1 94.94 50 GLY B C 1
ATOM 4190 O O . GLY B 1 50 ? -8.414 -8.828 -0.299 1 94.94 50 GLY B O 1
ATOM 4191 N N . CYS B 1 51 ? -10.367 -9.781 -0.359 1 95.12 51 CYS B N 1
ATOM 4192 C CA . CYS B 1 51 ? -10.922 -8.805 -1.293 1 95.12 51 CYS B CA 1
ATOM 4193 C C . CYS B 1 51 ? -11.305 -7.512 -0.573 1 95.12 51 CYS B C 1
ATOM 4195 O O . CYS B 1 51 ? -11.07 -6.418 -1.088 1 95.12 51 CYS B O 1
ATOM 4197 N N . LEU B 1 52 ? -11.875 -7.68 0.625 1 94.56 52 LEU B N 1
ATOM 4198 C CA . LEU B 1 52 ? -12.406 -6.52 1.332 1 94.56 52 LEU B CA 1
ATOM 4199 C C . LEU B 1 52 ? -11.305 -5.824 2.133 1 94.56 52 LEU B C 1
ATOM 4201 O O . LEU B 1 52 ? -11.289 -4.594 2.23 1 94.56 52 LEU B O 1
ATOM 4205 N N . ARG B 1 53 ? -10.469 -6.523 2.797 1 91.69 53 ARG B N 1
ATOM 4206 C CA . ARG B 1 53 ? -9.234 -6.074 3.426 1 91.69 53 ARG B CA 1
ATOM 4207 C C . ARG B 1 53 ? -9.523 -5.156 4.609 1 91.69 53 ARG B C 1
ATOM 4209 O O . ARG B 1 53 ? -8.922 -4.082 4.727 1 91.69 53 ARG B O 1
ATOM 4216 N N . TYR B 1 54 ? -10.383 -5.66 5.445 1 93.06 54 TYR B N 1
ATOM 4217 C CA . TYR B 1 54 ? -10.547 -4.922 6.695 1 93.06 54 TYR B CA 1
ATOM 4218 C C . TYR B 1 54 ? -9.234 -4.855 7.461 1 93.06 54 TYR B C 1
ATOM 4220 O O . TYR B 1 54 ? -8.398 -5.766 7.363 1 93.06 54 TYR B O 1
ATOM 4228 N N . PRO B 1 55 ? -9.008 -3.799 8.195 1 91.31 55 PRO B N 1
ATOM 4229 C CA . PRO B 1 55 ? -7.758 -3.684 8.953 1 91.31 55 PRO B CA 1
ATOM 4230 C C . PRO B 1 55 ? -7.602 -4.773 10.008 1 91.31 55 PRO B C 1
ATOM 4232 O O . PRO B 1 55 ? -6.484 -5.195 10.312 1 91.31 55 PRO B O 1
ATOM 4235 N N . ASN B 1 56 ? -8.719 -5.172 10.594 1 91.31 56 ASN B N 1
ATOM 4236 C CA . ASN B 1 56 ? -8.727 -6.246 11.586 1 91.31 56 ASN B CA 1
ATOM 4237 C C . ASN B 1 56 ? -9.766 -7.312 11.25 1 91.31 56 ASN B C 1
ATOM 4239 O O . ASN B 1 56 ? -10.906 -6.988 10.898 1 91.31 56 ASN B O 1
ATOM 4243 N N . ILE B 1 57 ? -9.336 -8.516 11.469 1 92.06 57 ILE B N 1
ATOM 4244 C CA . ILE B 1 57 ? -10.188 -9.641 11.086 1 92.06 57 ILE B CA 1
ATOM 4245 C C . ILE B 1 57 ? -11.461 -9.633 11.922 1 92.06 57 ILE B C 1
ATOM 4247 O O . ILE B 1 57 ? -12.539 -9.984 11.43 1 92.06 57 ILE B O 1
ATOM 4251 N N . GLN B 1 58 ? -11.414 -9.211 13.164 1 92.56 58 GLN B N 1
ATOM 4252 C CA . GLN B 1 58 ? -12.555 -9.258 14.07 1 92.56 58 GLN B CA 1
ATOM 4253 C C . GLN B 1 58 ? -13.672 -8.336 13.594 1 92.56 58 GLN B C 1
ATOM 4255 O O . GLN B 1 58 ? -14.836 -8.523 13.961 1 92.56 58 GLN B O 1
ATOM 4260 N N . MET B 1 59 ? -13.344 -7.406 12.773 1 93.44 59 MET B N 1
ATOM 4261 C CA . MET B 1 59 ? -14.312 -6.414 12.305 1 93.44 59 MET B CA 1
ATOM 4262 C C . MET B 1 59 ? -15.375 -7.055 11.43 1 93.44 59 MET B C 1
ATOM 4264 O O . MET B 1 59 ? -16.484 -6.535 11.305 1 93.44 59 MET B O 1
ATOM 4268 N N . TYR B 1 60 ? -15.055 -8.18 10.828 1 94.06 60 TYR B N 1
ATOM 4269 C CA . TYR B 1 60 ? -15.992 -8.859 9.945 1 94.06 60 TYR B CA 1
ATOM 4270 C C . TYR B 1 60 ? -17.188 -9.398 10.734 1 94.06 60 TYR B C 1
ATOM 4272 O O . TYR B 1 60 ? -18.219 -9.719 10.156 1 94.06 60 TYR B O 1
ATOM 4280 N N . TRP B 1 61 ? -17.047 -9.531 12.086 1 94.44 61 TRP B N 1
ATOM 4281 C CA . TRP B 1 61 ? -18.109 -10.039 12.945 1 94.44 61 TRP B CA 1
ATOM 4282 C C . TRP B 1 61 ? -18.672 -8.938 13.844 1 94.44 61 TRP B C 1
ATOM 4284 O O . TRP B 1 61 ? -19.641 -9.141 14.562 1 94.44 61 TRP B O 1
ATOM 4294 N N . ALA B 1 62 ? -18.062 -7.727 13.781 1 91.5 62 ALA B N 1
ATOM 4295 C CA . ALA B 1 62 ? -18.484 -6.633 14.656 1 91.5 62 ALA B CA 1
ATOM 4296 C C . ALA B 1 62 ? -19.797 -6.031 14.188 1 91.5 62 ALA B C 1
ATOM 4298 O O . ALA B 1 62 ? -20.094 -6.039 12.992 1 91.5 62 ALA B O 1
ATOM 4299 N N . ALA B 1 63 ? -20.516 -5.395 15.023 1 85.38 63 ALA B N 1
ATOM 4300 C CA . ALA B 1 63 ? -21.891 -4.965 14.789 1 85.38 63 ALA B CA 1
ATOM 4301 C C . ALA B 1 63 ? -21.969 -3.945 13.656 1 85.38 63 ALA B C 1
ATOM 4303 O O . ALA B 1 63 ? -22.703 -4.137 12.688 1 85.38 63 ALA B O 1
ATOM 4304 N N . ASN B 1 64 ? -21.156 -2.936 13.609 1 85.19 64 ASN B N 1
ATOM 4305 C CA . ASN B 1 64 ? -21.281 -1.828 12.672 1 85.19 64 ASN B CA 1
ATOM 4306 C C . ASN B 1 64 ? -20.547 -2.121 11.359 1 85.19 64 ASN B C 1
ATOM 4308 O O . ASN B 1 64 ? -20.812 -1.479 10.344 1 85.19 64 ASN B O 1
ATOM 4312 N N . THR B 1 65 ? -19.672 -3.098 11.406 1 90.69 65 THR B N 1
ATOM 4313 C CA . THR B 1 65 ? -18.859 -3.357 10.219 1 90.69 65 THR B CA 1
ATOM 4314 C C . THR B 1 65 ? -19.078 -4.781 9.719 1 90.69 65 THR B C 1
ATOM 4316 O O . THR B 1 65 ? -18.375 -5.246 8.828 1 90.69 65 THR B O 1
ATOM 4319 N N . ARG B 1 66 ? -20.047 -5.387 10.219 1 90.88 66 ARG B N 1
ATOM 4320 C CA . ARG B 1 66 ? -20.312 -6.797 9.961 1 90.88 66 ARG B CA 1
ATOM 4321 C C . ARG B 1 66 ? -20.531 -7.051 8.469 1 90.88 66 ARG B C 1
ATOM 4323 O O . ARG B 1 66 ? -21.188 -6.266 7.789 1 90.88 66 ARG B O 1
ATOM 4330 N N . VAL B 1 67 ? -19.891 -8.086 7.973 1 92.5 67 VAL B N 1
ATOM 4331 C CA . VAL B 1 67 ? -20.141 -8.578 6.625 1 92.5 67 VAL B CA 1
ATOM 4332 C C . VAL B 1 67 ? -21 -9.852 6.691 1 92.5 67 VAL B C 1
ATOM 4334 O O . VAL B 1 67 ? -20.5 -10.906 7.086 1 92.5 67 VAL B O 1
ATOM 4337 N N . PRO B 1 68 ? -22.141 -9.797 6.309 1 88.56 68 PRO B N 1
ATOM 4338 C CA . PRO B 1 68 ? -23.109 -10.859 6.578 1 88.56 68 PRO B CA 1
ATOM 4339 C C . PRO B 1 68 ? -22.672 -12.219 6.043 1 88.56 68 PRO B C 1
ATOM 4341 O O . PRO B 1 68 ? -22.75 -13.227 6.758 1 88.56 68 PRO B O 1
ATOM 4344 N N . ILE B 1 69 ? -22.156 -12.305 4.887 1 91.25 69 ILE B N 1
ATOM 4345 C CA . ILE B 1 69 ? -21.812 -13.586 4.285 1 91.25 69 ILE B CA 1
ATOM 4346 C C . ILE B 1 69 ? -20.719 -14.266 5.105 1 91.25 69 ILE B C 1
ATOM 4348 O O . ILE B 1 69 ? -20.672 -15.492 5.211 1 91.25 69 ILE B O 1
ATOM 4352 N N . VAL B 1 70 ? -19.828 -13.492 5.727 1 94.12 70 VAL B N 1
ATOM 4353 C CA . VAL B 1 70 ? -18.734 -14.016 6.547 1 94.12 70 VAL B CA 1
ATOM 4354 C C . VAL B 1 70 ? -19.25 -14.336 7.949 1 94.12 70 VAL B C 1
ATOM 4356 O O . VAL B 1 70 ? -19.078 -15.453 8.445 1 94.12 70 VAL B O 1
ATOM 4359 N N . ALA B 1 71 ? -19.984 -13.375 8.539 1 93.56 71 ALA B N 1
ATOM 4360 C CA . ALA B 1 71 ? -20.375 -13.453 9.945 1 93.56 71 ALA B CA 1
ATOM 4361 C C . ALA B 1 71 ? -21.453 -14.523 10.148 1 93.56 71 ALA B C 1
ATOM 4363 O O . ALA B 1 71 ? -21.516 -15.141 11.211 1 93.56 71 ALA B O 1
ATOM 4364 N N . GLU B 1 72 ? -22.234 -14.758 9.18 1 90.94 72 GLU B N 1
ATOM 4365 C CA . GLU B 1 72 ? -23.344 -15.695 9.32 1 90.94 72 GLU B CA 1
ATOM 4366 C C . GLU B 1 72 ? -22.922 -17.109 8.969 1 90.94 72 GLU B C 1
ATOM 4368 O O . GLU B 1 72 ? -23.609 -18.078 9.32 1 90.94 72 GLU B O 1
ATOM 4373 N N . SER B 1 73 ? -21.828 -17.266 8.289 1 94 73 SER B N 1
ATOM 4374 C CA . SER B 1 73 ? -21.422 -18.594 7.832 1 94 73 SER B CA 1
ATOM 4375 C C . SER B 1 73 ? -20.547 -19.281 8.875 1 94 73 SER B C 1
ATOM 4377 O O . SER B 1 73 ? -20.453 -20.516 8.898 1 94 73 SER B O 1
ATOM 4379 N N . LYS B 1 74 ? -19.891 -18.453 9.703 1 93.94 74 LYS B N 1
ATOM 4380 C CA . LYS B 1 74 ? -18.953 -19 10.68 1 93.94 74 LYS B CA 1
ATOM 4381 C C . LYS B 1 74 ? -18.719 -18.016 11.828 1 93.94 74 LYS B C 1
ATOM 4383 O O . LYS B 1 74 ? -18.672 -16.812 11.617 1 93.94 74 LYS B O 1
ATOM 4388 N N . THR B 1 75 ? -18.578 -18.609 13.008 1 95.81 75 THR B N 1
ATOM 4389 C CA . THR B 1 75 ? -18.25 -17.734 14.141 1 95.81 75 THR B CA 1
ATOM 4390 C C . THR B 1 75 ? -16.797 -17.297 14.086 1 95.81 75 THR B C 1
ATOM 4392 O O . THR B 1 75 ? -15.945 -18 13.523 1 95.81 75 THR B O 1
ATOM 4395 N N . ARG B 1 76 ? -16.469 -16.203 14.609 1 95.44 76 ARG B N 1
ATOM 4396 C CA . ARG B 1 76 ? -15.125 -15.633 14.625 1 95.44 76 ARG B CA 1
ATOM 4397 C C . ARG B 1 76 ? -14.133 -16.594 15.273 1 95.44 76 ARG B C 1
ATOM 4399 O O . ARG B 1 76 ? -13.07 -16.859 14.703 1 95.44 76 ARG B O 1
ATOM 4406 N N . ASN B 1 77 ? -14.445 -17.109 16.438 1 95.56 77 ASN B N 1
ATOM 4407 C CA . ASN B 1 77 ? -13.539 -18 17.156 1 95.56 77 ASN B CA 1
ATOM 4408 C C . ASN B 1 77 ? -13.258 -19.281 16.375 1 95.56 77 ASN B C 1
ATOM 4410 O O . ASN B 1 77 ? -12.133 -19.781 16.375 1 95.56 77 ASN B O 1
ATOM 4414 N N . ARG B 1 78 ? -14.297 -19.781 15.781 1 95.75 78 ARG B N 1
ATOM 4415 C CA . ARG B 1 78 ? -14.117 -20.984 14.961 1 95.75 78 ARG B CA 1
ATOM 4416 C C . ARG B 1 78 ? -13.211 -20.688 13.766 1 95.75 78 ARG B C 1
ATOM 4418 O O . ARG B 1 78 ? -12.383 -21.531 13.398 1 95.75 78 ARG B O 1
ATOM 4425 N N . PHE B 1 79 ? -13.367 -19.562 13.188 1 95.56 79 PHE B N 1
ATOM 4426 C CA . PHE B 1 79 ? -12.508 -19.156 12.07 1 95.56 79 PHE B CA 1
ATOM 4427 C C . PHE B 1 79 ? -11.047 -19.141 12.5 1 95.56 79 PHE B C 1
ATOM 4429 O O . PHE B 1 79 ? -10.195 -19.719 11.812 1 95.56 79 PHE B O 1
ATOM 4436 N N . TYR B 1 80 ? -10.766 -18.547 13.656 1 94.12 80 TYR B N 1
ATOM 4437 C CA . TYR B 1 80 ? -9.398 -18.484 14.172 1 94.12 80 TYR B CA 1
ATOM 4438 C C . TYR B 1 80 ? -8.859 -19.875 14.477 1 94.12 80 TYR B C 1
ATOM 4440 O O . TYR B 1 80 ? -7.695 -20.172 14.211 1 94.12 80 TYR B O 1
ATOM 4448 N N . LYS B 1 81 ? -9.695 -20.641 15.031 1 93.69 81 LYS B N 1
ATOM 4449 C CA . LYS B 1 81 ? -9.273 -22 15.375 1 93.69 81 LYS B CA 1
ATOM 4450 C C . LYS B 1 81 ? -8.875 -22.781 14.133 1 93.69 81 LYS B C 1
ATOM 4452 O O . LYS B 1 81 ? -7.844 -23.453 14.125 1 93.69 81 LYS B O 1
ATOM 4457 N N . LEU B 1 82 ? -9.641 -22.672 13.109 1 94.81 82 LEU B N 1
ATOM 4458 C CA . LEU B 1 82 ? -9.336 -23.359 11.859 1 94.81 82 LEU B CA 1
ATOM 4459 C C . LEU B 1 82 ? -8.047 -22.828 11.25 1 94.81 82 LEU B C 1
ATOM 4461 O O . LEU B 1 82 ? -7.184 -23.609 10.828 1 94.81 82 LEU B O 1
ATOM 4465 N N . ARG B 1 83 ? -7.887 -21.547 11.211 1 93.69 83 ARG B N 1
ATOM 4466 C CA . ARG B 1 83 ? -6.703 -20.922 10.648 1 93.69 83 ARG B CA 1
ATOM 4467 C C . ARG B 1 83 ? -5.434 -21.422 11.328 1 93.69 83 ARG B C 1
ATOM 4469 O O . ARG B 1 83 ? -4.422 -21.656 10.672 1 93.69 83 ARG B O 1
ATOM 4476 N N . ASN B 1 84 ? -5.543 -21.688 12.602 1 92.56 84 ASN B N 1
ATOM 4477 C CA . ASN B 1 84 ? -4.371 -22.047 13.391 1 92.56 84 ASN B CA 1
ATOM 4478 C C . ASN B 1 84 ? -4.109 -23.562 13.352 1 92.56 84 ASN B C 1
ATOM 4480 O O . ASN B 1 84 ? -3.02 -24.016 13.703 1 92.56 84 ASN B O 1
ATOM 4484 N N . SER B 1 85 ? -5.117 -24.281 12.883 1 94.06 85 SER B N 1
ATOM 4485 C CA . SER B 1 85 ? -5 -25.734 13.047 1 94.06 85 SER B CA 1
ATOM 4486 C C . SER B 1 85 ? -4.879 -26.438 11.695 1 94.06 85 SER B C 1
ATOM 4488 O O . SER B 1 85 ? -4.605 -27.625 11.641 1 94.06 85 SER B O 1
ATOM 4490 N N . ILE B 1 86 ? -5.016 -25.734 10.609 1 94.06 86 ILE B N 1
ATOM 4491 C CA . ILE B 1 86 ? -5.109 -26.344 9.289 1 94.06 86 ILE B CA 1
ATOM 4492 C C . ILE B 1 86 ? -3.834 -27.125 8.984 1 94.06 86 ILE B C 1
ATOM 4494 O O . ILE B 1 86 ? -2.725 -26.641 9.211 1 94.06 86 ILE B O 1
ATOM 4498 N N . LYS B 1 87 ? -4.027 -28.344 8.555 1 95.62 87 LYS B N 1
ATOM 4499 C CA . LYS B 1 87 ? -2.945 -29.234 8.133 1 95.62 87 LYS B CA 1
ATOM 4500 C C . LYS B 1 87 ? -3.227 -29.812 6.75 1 95.62 87 LYS B C 1
ATOM 4502 O O . LYS B 1 87 ? -4.371 -30.156 6.434 1 95.62 87 LYS B O 1
ATOM 4507 N N . ILE B 1 88 ? -2.188 -29.969 6.051 1 95.62 88 ILE B N 1
ATOM 4508 C CA . ILE B 1 88 ? -2.301 -30.531 4.707 1 95.62 88 ILE B CA 1
ATOM 4509 C C . ILE B 1 88 ? -1.752 -31.953 4.684 1 95.62 88 ILE B C 1
ATOM 4511 O O . ILE B 1 88 ? -2.088 -32.75 3.795 1 95.62 88 ILE B O 1
ATOM 4515 N N . VAL B 1 89 ? -0.895 -32.281 5.668 1 95.31 89 VAL B N 1
ATOM 4516 C CA . VAL B 1 89 ? -0.24 -33.594 5.738 1 95.31 89 VAL B CA 1
ATOM 4517 C C . VAL B 1 89 ? -0.246 -34.094 7.18 1 95.31 89 VAL B C 1
ATOM 4519 O O . VAL B 1 89 ? -0.365 -33.312 8.125 1 95.31 89 VAL B O 1
ATOM 4522 N N . ASN B 1 90 ? -0.211 -35.406 7.203 1 93.12 90 ASN B N 1
ATOM 4523 C CA . ASN B 1 90 ? 0.013 -36 8.516 1 93.12 90 ASN B CA 1
ATOM 4524 C C . ASN B 1 90 ? 1.492 -36 8.891 1 93.12 90 ASN B C 1
ATOM 4526 O O . ASN B 1 90 ? 2.295 -36.688 8.273 1 93.12 90 ASN B O 1
ATOM 4530 N N . ASP B 1 91 ? 1.776 -35.312 9.891 1 90.44 91 ASP B N 1
ATOM 4531 C CA . ASP B 1 91 ? 3.168 -35.156 10.305 1 90.44 91 ASP B CA 1
ATOM 4532 C C . ASP B 1 91 ? 3.809 -36.5 10.602 1 90.44 91 ASP B C 1
ATOM 4534 O O . ASP B 1 91 ? 5.008 -36.688 10.391 1 90.44 91 ASP B O 1
ATOM 4538 N N . LEU B 1 92 ? 3.018 -37.375 11.055 1 90.88 92 LEU B N 1
ATOM 4539 C CA . LEU B 1 92 ? 3.518 -38.656 11.492 1 90.88 92 LEU B CA 1
ATOM 4540 C C . LEU B 1 92 ? 3.875 -39.562 10.297 1 90.88 92 LEU B C 1
ATOM 4542 O O . LEU B 1 92 ? 4.645 -40.5 10.438 1 90.88 92 LEU B O 1
ATOM 4546 N N . ASP B 1 93 ? 3.342 -39.219 9.211 1 92.12 93 ASP B N 1
ATOM 4547 C CA . ASP B 1 93 ? 3.555 -40.031 8.023 1 92.12 93 ASP B CA 1
ATOM 4548 C C . ASP B 1 93 ? 4.824 -39.625 7.285 1 92.12 93 ASP B C 1
ATOM 4550 O O . ASP B 1 93 ? 5.25 -40.281 6.336 1 92.12 93 ASP B O 1
ATOM 4554 N N . VAL B 1 94 ? 5.43 -38.562 7.672 1 93.38 94 VAL B N 1
ATOM 4555 C CA . VAL B 1 94 ? 6.613 -38.062 6.984 1 93.38 94 VAL B CA 1
ATOM 4556 C C . VAL B 1 94 ? 7.863 -38.406 7.793 1 93.38 94 VAL B C 1
ATOM 4558 O O . VAL B 1 94 ? 7.988 -38 8.953 1 93.38 94 VAL B O 1
ATOM 4561 N N . SER B 1 95 ? 8.75 -39.062 7.184 1 94.06 95 SER B N 1
ATOM 4562 C CA . SER B 1 95 ? 9.969 -39.5 7.863 1 94.06 95 SER B CA 1
ATOM 4563 C C . SER B 1 95 ? 10.938 -38.344 8.039 1 94.06 95 SER B C 1
ATOM 4565 O O . SER B 1 95 ? 10.82 -37.312 7.371 1 94.06 95 SER B O 1
ATOM 4567 N N . ASP B 1 96 ? 11.867 -38.5 8.859 1 93 96 ASP B N 1
ATOM 4568 C CA . ASP B 1 96 ? 12.875 -37.469 9.117 1 93 96 ASP B CA 1
ATOM 4569 C C . ASP B 1 96 ? 13.75 -37.25 7.891 1 93 96 ASP B C 1
ATOM 4571 O O . ASP B 1 96 ? 14.188 -36.125 7.633 1 93 96 ASP B O 1
ATOM 4575 N N . VAL B 1 97 ? 13.914 -38.25 7.219 1 92.62 97 VAL B N 1
ATOM 4576 C CA . VAL B 1 97 ? 14.719 -38.156 6.004 1 92.62 97 VAL B CA 1
ATOM 4577 C C . VAL B 1 97 ? 13.984 -37.312 4.969 1 92.62 97 VAL B C 1
ATOM 4579 O O . VAL B 1 97 ? 14.594 -36.438 4.32 1 92.62 97 VAL B O 1
ATOM 4582 N N . GLU B 1 98 ? 12.758 -37.5 4.871 1 91.94 98 GLU B N 1
ATOM 4583 C CA . GLU B 1 98 ? 11.945 -36.719 3.934 1 91.94 98 GLU B CA 1
ATOM 4584 C C . GLU B 1 98 ? 11.859 -35.25 4.355 1 91.94 98 GLU B C 1
ATOM 4586 O O . GLU B 1 98 ? 11.898 -34.375 3.512 1 91.94 98 GLU B O 1
ATOM 4591 N N . LYS B 1 99 ? 11.766 -35.125 5.637 1 92.44 99 LYS B N 1
ATOM 4592 C CA . LYS B 1 99 ? 11.719 -33.75 6.18 1 92.44 99 LYS B CA 1
ATOM 4593 C C . LYS B 1 99 ? 13 -33 5.871 1 92.44 99 LYS B C 1
ATOM 4595 O O . LYS B 1 99 ? 12.961 -31.797 5.578 1 92.44 9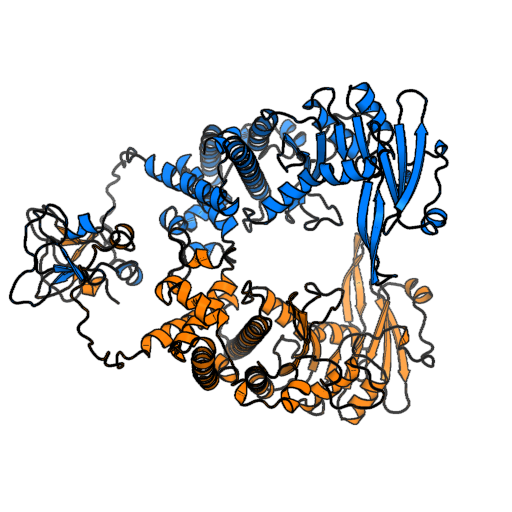9 LYS B O 1
ATOM 4600 N N . ALA B 1 100 ? 14.062 -33.688 5.859 1 90 100 ALA B N 1
ATOM 4601 C CA . ALA B 1 100 ? 15.367 -33.062 5.621 1 90 100 ALA B CA 1
ATOM 4602 C C . ALA B 1 100 ? 15.57 -32.781 4.137 1 90 100 ALA B C 1
ATOM 4604 O O . ALA B 1 100 ? 16.234 -31.797 3.773 1 90 100 ALA B O 1
ATOM 4605 N N . SER B 1 101 ? 15 -33.562 3.35 1 90.38 101 SER B N 1
ATOM 4606 C CA . SER B 1 101 ? 15.195 -33.438 1.909 1 90.38 101 SER B CA 1
ATOM 4607 C C . SER B 1 101 ? 14.227 -32.438 1.313 1 90.38 101 SER B C 1
ATOM 4609 O O . SER B 1 101 ? 14.547 -31.766 0.322 1 90.38 101 SER B O 1
ATOM 4611 N N . ASP B 1 102 ? 13.07 -32.344 1.865 1 94.38 102 ASP B N 1
ATOM 4612 C CA . ASP B 1 102 ? 12.055 -31.422 1.396 1 94.38 102 ASP B CA 1
ATOM 4613 C C . ASP B 1 102 ? 11.586 -30.5 2.523 1 94.38 102 ASP B C 1
ATOM 4615 O O . ASP B 1 102 ? 10.672 -30.859 3.277 1 94.38 102 ASP B O 1
ATOM 4619 N N . LEU B 1 103 ? 12.062 -29.328 2.475 1 94.5 103 LEU B N 1
ATOM 4620 C CA . LEU B 1 103 ? 11.758 -28.391 3.547 1 94.5 103 LEU B CA 1
ATOM 4621 C C . LEU B 1 103 ? 10.32 -27.891 3.445 1 94.5 103 LEU B C 1
ATOM 4623 O O . LEU B 1 103 ? 9.797 -27.297 4.383 1 94.5 103 LEU B O 1
ATOM 4627 N N . LEU B 1 104 ? 9.656 -28.25 2.332 1 96.12 104 LEU B N 1
ATOM 4628 C CA . LEU B 1 104 ? 8.281 -27.812 2.117 1 96.12 104 LEU B CA 1
ATOM 4629 C C . LEU B 1 104 ? 7.301 -28.969 2.326 1 96.12 104 LEU B C 1
ATOM 4631 O O . LEU B 1 104 ? 6.164 -28.906 1.853 1 96.12 104 LEU B O 1
ATOM 4635 N N . TRP B 1 105 ? 7.734 -29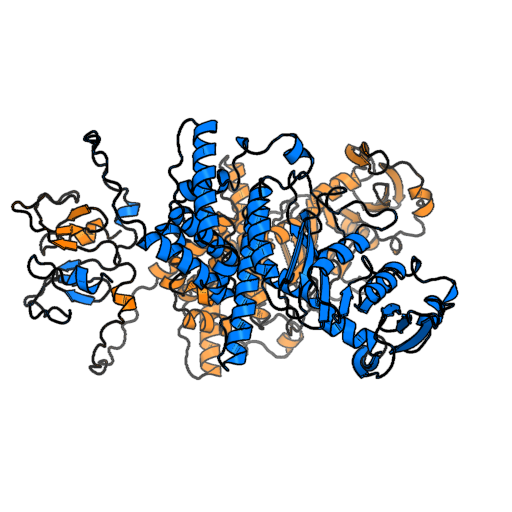.969 3.027 1 95.81 105 TRP B N 1
ATOM 4636 C CA . TRP B 1 105 ? 6.949 -31.188 3.174 1 95.81 105 TRP B CA 1
ATOM 4637 C C . TRP B 1 105 ? 5.586 -30.891 3.787 1 95.81 105 TRP B C 1
ATOM 4639 O O . TRP B 1 105 ? 4.605 -31.578 3.498 1 95.81 105 TRP B O 1
ATOM 4649 N N . ARG B 1 106 ? 5.441 -29.828 4.578 1 95.44 106 ARG B N 1
ATOM 4650 C CA . ARG B 1 106 ? 4.207 -29.516 5.285 1 95.44 106 ARG B CA 1
ATOM 4651 C C . ARG B 1 106 ? 3.107 -29.109 4.309 1 95.44 106 ARG B C 1
ATOM 4653 O O . ARG B 1 106 ? 1.921 -29.219 4.621 1 95.44 106 ARG B O 1
ATOM 4660 N N . ILE B 1 107 ? 3.516 -28.609 3.084 1 96.12 107 ILE B N 1
ATOM 4661 C CA . ILE B 1 107 ? 2.51 -28.125 2.145 1 96.12 107 ILE B CA 1
ATOM 4662 C C . ILE B 1 107 ? 2.693 -28.812 0.793 1 96.12 107 ILE B C 1
ATOM 4664 O O . ILE B 1 107 ? 2.045 -28.453 -0.19 1 96.12 107 ILE B O 1
ATOM 4668 N N . ARG B 1 108 ? 3.521 -29.797 0.675 1 96.5 108 ARG B N 1
ATOM 4669 C CA . ARG B 1 108 ? 3.912 -30.453 -0.573 1 96.5 108 ARG B CA 1
ATOM 4670 C C . ARG B 1 108 ? 2.697 -31.016 -1.306 1 96.5 108 ARG B C 1
ATOM 4672 O O . ARG B 1 108 ? 2.562 -30.828 -2.518 1 96.5 108 ARG B O 1
ATOM 4679 N N . PRO B 1 109 ? 1.75 -31.609 -0.613 1 96.88 109 PRO B N 1
ATOM 4680 C CA . PRO B 1 109 ? 0.597 -32.156 -1.333 1 96.88 109 PRO B CA 1
ATOM 4681 C C . PRO B 1 109 ? -0.22 -31.078 -2.041 1 96.88 109 PRO B C 1
ATOM 4683 O O . PRO B 1 109 ? -0.719 -31.297 -3.146 1 96.88 109 PRO B O 1
ATOM 4686 N N . LEU B 1 110 ? -0.339 -29.969 -1.393 1 97.69 110 LEU B N 1
ATOM 4687 C CA . LEU B 1 110 ? -1.065 -28.875 -2.029 1 97.69 110 LEU B CA 1
ATOM 4688 C C . LEU B 1 110 ? -0.295 -28.328 -3.229 1 97.69 110 LEU B C 1
ATOM 4690 O O . LEU B 1 110 ? -0.881 -28.062 -4.281 1 97.69 110 LEU B O 1
ATOM 4694 N N . LEU B 1 111 ? 1.001 -28.172 -3.098 1 98.19 111 LEU B N 1
ATOM 4695 C CA . LEU B 1 111 ? 1.844 -27.719 -4.199 1 98.19 111 LEU B CA 1
ATOM 4696 C C . LEU B 1 111 ? 1.715 -28.641 -5.402 1 98.19 111 LEU B C 1
ATOM 4698 O O . LEU B 1 111 ? 1.575 -28.188 -6.535 1 98.19 111 LEU B O 1
ATOM 4702 N N . THR B 1 112 ? 1.755 -29.875 -5.07 1 97.69 112 THR B N 1
ATOM 4703 C CA . THR B 1 112 ? 1.671 -30.891 -6.117 1 97.69 112 THR B CA 1
ATOM 4704 C C . THR B 1 112 ? 0.332 -30.797 -6.848 1 97.69 112 THR B C 1
ATOM 4706 O O . THR B 1 112 ? 0.284 -30.859 -8.078 1 97.69 112 THR B O 1
ATOM 4709 N N . LYS B 1 113 ? -0.685 -30.641 -6.094 1 97.88 113 LYS B N 1
ATOM 4710 C CA . LYS B 1 113 ? -2.021 -30.578 -6.68 1 97.88 113 LYS B CA 1
ATOM 4711 C C . LYS B 1 113 ? -2.17 -29.344 -7.574 1 97.88 113 LYS B C 1
ATOM 4713 O O . LYS B 1 113 ? -2.625 -29.453 -8.711 1 97.88 113 LYS B O 1
ATOM 4718 N N . VAL B 1 114 ? -1.824 -28.188 -7.078 1 98.56 114 VAL B N 1
ATOM 4719 C CA . VAL B 1 114 ? -1.934 -26.953 -7.844 1 98.56 114 VAL B CA 1
ATOM 4720 C C . VAL B 1 114 ? -1.05 -27.031 -9.086 1 98.56 114 VAL B C 1
ATOM 4722 O O . VAL B 1 114 ? -1.458 -26.625 -10.172 1 98.56 114 VAL B O 1
ATOM 4725 N N . ARG B 1 115 ? 0.141 -27.578 -8.922 1 98.5 115 ARG B N 1
ATOM 4726 C CA . ARG B 1 115 ? 1.056 -27.719 -10.047 1 98.5 115 ARG B CA 1
ATOM 4727 C C . ARG B 1 115 ? 0.46 -28.609 -11.125 1 98.5 115 ARG B C 1
ATOM 4729 O O . ARG B 1 115 ? 0.611 -28.344 -12.32 1 98.5 115 ARG B O 1
ATOM 4736 N N . GLN B 1 116 ? -0.177 -29.656 -10.688 1 98.06 116 GLN B N 1
ATOM 4737 C CA . GLN B 1 116 ? -0.835 -30.547 -11.641 1 98.06 116 GLN B CA 1
ATOM 4738 C C . GLN B 1 116 ? -1.853 -29.781 -12.492 1 98.06 116 GLN B C 1
ATOM 4740 O O . GLN B 1 116 ? -1.959 -30.016 -13.695 1 98.06 116 GLN B O 1
ATOM 4745 N N . GLY B 1 117 ? -2.576 -28.922 -11.82 1 97.94 117 GLY B N 1
ATOM 4746 C CA . GLY B 1 117 ? -3.498 -28.078 -12.562 1 97.94 117 GLY B CA 1
ATOM 4747 C C . GLY B 1 117 ? -2.805 -27.188 -13.578 1 97.94 117 GLY B C 1
ATOM 4748 O O . GLY B 1 117 ? -3.283 -27.016 -14.703 1 97.94 117 GLY B O 1
ATOM 4749 N N . CYS B 1 118 ? -1.709 -26.656 -13.219 1 98.38 118 CYS B N 1
ATOM 4750 C CA . CYS B 1 118 ? -0.929 -25.812 -14.109 1 98.38 118 CYS B CA 1
ATOM 4751 C C . CYS B 1 118 ? -0.394 -26.609 -15.297 1 98.38 118 CYS B C 1
ATOM 4753 O O . CYS B 1 118 ? -0.462 -26.141 -16.438 1 98.38 118 CYS B O 1
ATOM 4755 N N . LEU B 1 119 ? 0.061 -27.797 -15 1 97.62 119 LEU B N 1
ATOM 4756 C CA . LEU B 1 119 ? 0.696 -28.641 -16.016 1 97.62 119 LEU B CA 1
ATOM 4757 C C . LEU B 1 119 ? -0.323 -29.125 -17.047 1 97.62 119 LEU B C 1
ATOM 4759 O O . LEU B 1 119 ? 0.041 -29.453 -18.172 1 97.62 119 LEU B O 1
ATOM 4763 N N . SER B 1 120 ? -1.564 -29.125 -16.688 1 96.06 120 SER B N 1
ATOM 4764 C CA . SER B 1 120 ? -2.605 -29.625 -17.578 1 96.06 120 SER B CA 1
ATOM 4765 C C . SER B 1 120 ? -3.008 -28.578 -18.609 1 96.06 120 SER B C 1
ATOM 4767 O O . SER B 1 120 ? -3.693 -28.906 -19.578 1 96.06 120 SER B O 1
ATOM 4769 N N . LEU B 1 121 ? -2.555 -27.438 -18.484 1 96.12 121 LEU B N 1
ATOM 4770 C CA . LEU B 1 121 ? -2.936 -26.344 -19.375 1 96.12 121 LEU B CA 1
ATOM 4771 C C . LEU B 1 121 ? -2.125 -26.391 -20.672 1 96.12 121 LEU B C 1
ATOM 4773 O O . LEU B 1 121 ? -0.958 -26.781 -20.656 1 96.12 121 LEU B O 1
ATOM 4777 N N . PRO B 1 122 ? -2.734 -25.953 -21.688 1 92.25 122 PRO B N 1
ATOM 4778 C CA . PRO B 1 122 ? -1.988 -25.891 -22.953 1 92.25 122 PRO B CA 1
ATOM 4779 C C . PRO B 1 122 ? -0.88 -24.844 -22.938 1 92.25 122 PRO B C 1
ATOM 4781 O O . PRO B 1 122 ? -1.029 -23.797 -22.312 1 92.25 122 PRO B O 1
ATOM 4784 N N . ARG B 1 123 ? 0.214 -25.125 -23.625 1 91.44 123 ARG B N 1
ATOM 4785 C CA . ARG B 1 123 ? 1.341 -24.203 -23.719 1 91.44 123 ARG B CA 1
ATOM 4786 C C . ARG B 1 123 ? 1.333 -23.469 -25.062 1 91.44 123 ARG B C 1
ATOM 4788 O O . ARG B 1 123 ? 1.015 -24.062 -26.094 1 91.44 123 ARG B O 1
ATOM 4795 N N . THR B 1 124 ? 1.588 -22.188 -24.938 1 85.44 124 THR B N 1
ATOM 4796 C CA . THR B 1 124 ? 1.736 -21.375 -26.141 1 85.44 124 THR B CA 1
ATOM 4797 C C . THR B 1 124 ? 3.174 -21.422 -26.656 1 85.44 124 THR B C 1
ATOM 4799 O O . THR B 1 124 ? 4.051 -21.984 -26 1 85.44 124 THR B O 1
ATOM 4802 N N . GLY B 1 125 ? 3.387 -20.828 -27.828 1 93.56 125 GLY B N 1
ATOM 4803 C CA . GLY B 1 125 ? 4.703 -20.812 -28.438 1 93.56 125 GLY B CA 1
ATOM 4804 C C . GLY B 1 125 ? 5.684 -19.906 -27.719 1 93.56 125 GLY B C 1
ATOM 4805 O O . GLY B 1 125 ? 6.898 -20.062 -27.859 1 93.56 125 GLY B O 1
ATOM 4806 N N . LYS B 1 126 ? 5.246 -18.969 -27.031 1 97.62 126 LYS B N 1
ATOM 4807 C CA . LYS B 1 126 ? 6.09 -18.031 -26.297 1 97.62 126 LYS B CA 1
ATOM 4808 C C . LYS B 1 126 ? 5.766 -18.047 -24.812 1 97.62 126 LYS B C 1
ATOM 4810 O O . LYS B 1 126 ? 4.602 -17.906 -24.422 1 97.62 126 LYS B O 1
ATOM 4815 N N . LEU B 1 127 ? 6.793 -18.203 -24 1 98.25 127 LEU B N 1
ATOM 4816 C CA . LEU B 1 127 ? 6.633 -18.312 -22.562 1 98.25 127 LEU B CA 1
ATOM 4817 C C . LEU B 1 127 ? 7.672 -17.469 -21.828 1 98.25 127 LEU B C 1
ATOM 4819 O O . LEU B 1 127 ? 8.672 -17.062 -22.422 1 98.25 127 LEU B O 1
ATOM 4823 N N . CYS B 1 128 ? 7.418 -17.188 -20.625 1 98.38 128 CYS B N 1
ATOM 4824 C CA . CYS B 1 128 ? 8.391 -16.422 -19.844 1 98.38 128 CYS B CA 1
ATOM 4825 C C . CYS B 1 128 ? 8.641 -17.078 -18.484 1 98.38 128 CYS B C 1
ATOM 4827 O O . CYS B 1 128 ? 7.777 -17.797 -17.969 1 98.38 128 CYS B O 1
ATOM 4829 N N . ILE B 1 129 ? 9.773 -16.906 -17.953 1 98.06 129 ILE B N 1
ATOM 4830 C CA . ILE B 1 129 ? 10.18 -17.406 -16.641 1 98.06 129 ILE B CA 1
ATOM 4831 C C . ILE B 1 129 ? 10.695 -16.25 -15.789 1 98.06 129 ILE B C 1
ATOM 4833 O O . ILE B 1 129 ? 11.461 -15.406 -16.266 1 98.06 129 ILE B O 1
ATOM 4837 N N . ASP B 1 130 ? 10.234 -16.172 -14.594 1 97 130 ASP B N 1
ATOM 4838 C CA . ASP B 1 130 ? 10.664 -15.141 -13.664 1 97 130 ASP B CA 1
ATOM 4839 C C . ASP B 1 130 ? 10.461 -15.578 -12.219 1 97 130 ASP B C 1
ATOM 4841 O O . ASP B 1 130 ? 9.914 -16.656 -11.961 1 97 130 ASP B O 1
ATOM 4845 N N . GLU B 1 131 ? 10.961 -14.742 -11.312 1 95.62 131 GLU B N 1
ATOM 4846 C CA . GLU B 1 131 ? 10.836 -15.008 -9.883 1 95.62 131 GLU B CA 1
ATOM 4847 C C . GLU B 1 131 ? 9.586 -14.344 -9.312 1 95.62 131 GLU B C 1
ATOM 4849 O O . GLU B 1 131 ? 9.234 -13.227 -9.695 1 95.62 131 GLU B O 1
ATOM 4854 N N . GLN B 1 132 ? 8.945 -15.062 -8.5 1 95.88 132 GLN B N 1
ATOM 4855 C CA . GLN B 1 132 ? 7.836 -14.555 -7.695 1 95.88 132 GLN B CA 1
ATOM 4856 C C . GLN B 1 132 ? 8.156 -14.656 -6.203 1 95.88 132 GLN B C 1
ATOM 4858 O O . GLN B 1 132 ? 8.867 -15.57 -5.777 1 95.88 132 GLN B O 1
ATOM 4863 N N . MET B 1 133 ? 7.66 -13.68 -5.41 1 95.38 133 MET B N 1
ATOM 4864 C CA . MET B 1 133 ? 7.883 -13.703 -3.967 1 95.38 133 MET B CA 1
ATOM 4865 C C . MET B 1 133 ? 6.562 -13.859 -3.215 1 95.38 133 MET B C 1
ATOM 4867 O O . MET B 1 133 ? 5.609 -13.117 -3.469 1 95.38 133 MET B O 1
ATOM 4871 N N . ILE B 1 134 ? 6.473 -14.875 -2.379 1 94.94 134 ILE B N 1
ATOM 4872 C CA . ILE B 1 134 ? 5.406 -14.953 -1.387 1 94.94 134 ILE B CA 1
ATOM 4873 C C . ILE B 1 134 ? 5.812 -14.188 -0.13 1 94.94 134 ILE B C 1
ATOM 4875 O O . ILE B 1 134 ? 6.656 -14.656 0.643 1 94.94 134 ILE B O 1
ATOM 4879 N N . PRO B 1 135 ? 5.195 -13.055 0.038 1 92.5 135 PRO B N 1
ATOM 4880 C CA . PRO B 1 135 ? 5.664 -12.211 1.139 1 92.5 135 PRO B CA 1
ATOM 4881 C C . PRO B 1 135 ? 5.512 -12.875 2.504 1 92.5 135 PRO B C 1
ATOM 4883 O O . PRO B 1 135 ? 4.43 -13.375 2.834 1 92.5 135 PRO B O 1
ATOM 4886 N N . PHE B 1 136 ? 6.566 -12.945 3.27 1 92.88 136 PHE B N 1
ATOM 4887 C CA . PHE B 1 136 ? 6.594 -13.477 4.625 1 92.88 136 PHE B CA 1
ATOM 4888 C C . PHE B 1 136 ? 7.871 -13.062 5.344 1 92.88 136 PHE B C 1
ATOM 4890 O O . PHE B 1 136 ? 8.977 -13.312 4.852 1 92.88 136 PHE B O 1
ATOM 4897 N N . THR B 1 137 ? 7.738 -12.438 6.523 1 90.56 137 THR B N 1
ATOM 4898 C CA . THR B 1 137 ? 8.914 -11.93 7.215 1 90.56 137 THR B CA 1
ATOM 4899 C C . THR B 1 137 ? 9.195 -12.734 8.484 1 90.56 137 THR B C 1
ATOM 4901 O O . THR B 1 137 ? 10.188 -12.5 9.172 1 90.56 137 THR B O 1
ATOM 4904 N N . GLY B 1 138 ? 8.32 -13.688 8.828 1 89.38 138 GLY B N 1
ATOM 4905 C CA . GLY B 1 138 ? 8.508 -14.492 10.031 1 89.38 138 GLY B CA 1
ATOM 4906 C C . GLY B 1 138 ? 9.523 -15.602 9.859 1 89.38 138 GLY B C 1
ATOM 4907 O O . GLY B 1 138 ? 10.266 -15.625 8.867 1 89.38 138 GLY B O 1
ATOM 4908 N N . ARG B 1 139 ? 9.57 -16.406 10.797 1 89.5 139 ARG B N 1
ATOM 4909 C CA . ARG B 1 139 ? 10.5 -17.531 10.75 1 89.5 139 ARG B CA 1
ATOM 4910 C C . ARG B 1 139 ? 10.023 -18.594 9.75 1 89.5 139 ARG B C 1
ATOM 4912 O O . ARG B 1 139 ? 8.875 -19.016 9.797 1 89.5 139 ARG B O 1
ATOM 4919 N N . CYS B 1 140 ? 10.828 -18.891 8.844 1 91.06 140 CYS B N 1
ATOM 4920 C CA . CYS B 1 140 ? 10.57 -19.859 7.777 1 91.06 140 CYS B CA 1
ATOM 4921 C C . CYS B 1 140 ? 11.859 -20.484 7.285 1 91.06 140 CYS B C 1
ATOM 4923 O O . CYS B 1 140 ? 12.875 -19.797 7.125 1 91.06 140 CYS B O 1
ATOM 4925 N N . PRO B 1 141 ? 11.875 -21.781 7.105 1 89.69 141 PRO B N 1
ATOM 4926 C CA . PRO B 1 141 ? 13.102 -22.469 6.707 1 89.69 141 PRO B CA 1
ATOM 4927 C C . PRO B 1 141 ? 13.594 -22.062 5.324 1 89.69 141 PRO B C 1
ATOM 4929 O O . PRO B 1 141 ? 14.789 -22.188 5.023 1 89.69 141 PRO B O 1
ATOM 4932 N N . VAL B 1 142 ? 12.727 -21.531 4.547 1 93.69 142 VAL B N 1
ATOM 4933 C CA . VAL B 1 142 ? 13.133 -21.266 3.17 1 93.69 142 VAL B CA 1
ATOM 4934 C C . VAL B 1 142 ? 13.016 -19.781 2.871 1 93.69 142 VAL B C 1
ATOM 4936 O O . VAL B 1 142 ? 12.75 -19.375 1.732 1 93.69 142 VAL B O 1
ATOM 4939 N N . ARG B 1 143 ? 13.07 -18.906 3.803 1 93.19 143 ARG B N 1
ATOM 4940 C CA . ARG B 1 143 ? 12.93 -17.469 3.611 1 93.19 143 ARG B CA 1
ATOM 4941 C C . ARG B 1 143 ? 14.07 -16.922 2.766 1 93.19 143 ARG B C 1
ATOM 4943 O O . ARG B 1 143 ? 15.234 -17.281 2.961 1 93.19 143 ARG B O 1
ATOM 4950 N N . GLN B 1 144 ? 13.742 -16.125 1.792 1 93.06 144 GLN B N 1
ATOM 4951 C CA . GLN B 1 144 ? 14.688 -15.5 0.875 1 93.06 144 GLN B CA 1
ATOM 4952 C C . GLN B 1 144 ? 14.562 -13.977 0.919 1 93.06 144 GLN B C 1
ATOM 4954 O O . GLN B 1 144 ? 13.539 -13.445 1.353 1 93.06 144 GLN B O 1
ATOM 4959 N N . TYR B 1 145 ? 15.57 -13.305 0.654 1 90.62 145 TYR B N 1
ATOM 4960 C CA . TYR B 1 145 ? 15.594 -11.852 0.49 1 90.62 145 TYR B CA 1
ATOM 4961 C C . TYR B 1 145 ? 16.062 -11.469 -0.907 1 90.62 145 TYR B C 1
ATOM 4963 O O . TYR B 1 145 ? 17.188 -11.797 -1.3 1 90.62 145 TYR B O 1
ATOM 4971 N N . VAL B 1 146 ? 15.234 -10.883 -1.703 1 89.12 146 VAL B N 1
ATOM 4972 C CA . VAL B 1 146 ? 15.547 -10.43 -3.055 1 89.12 146 VAL B CA 1
ATOM 4973 C C . VAL B 1 146 ? 15.383 -8.914 -3.141 1 89.12 146 VAL B C 1
ATOM 4975 O O . VAL B 1 146 ? 14.258 -8.414 -3.246 1 89.12 146 VAL B O 1
ATOM 4978 N N . PRO B 1 147 ? 16.391 -8.188 -3.246 1 84.44 147 PRO B N 1
ATOM 4979 C CA . PRO B 1 147 ? 16.312 -6.73 -3.27 1 84.44 147 PRO B CA 1
ATOM 4980 C C . PRO B 1 147 ? 15.609 -6.195 -4.516 1 84.44 147 PRO B C 1
ATOM 4982 O O . PRO B 1 147 ? 15.695 -6.805 -5.586 1 84.44 147 PRO B O 1
ATOM 4985 N N . GLY B 1 148 ? 14.977 -5.113 -4.484 1 82.12 148 GLY B N 1
ATOM 4986 C CA . GLY B 1 148 ? 14.375 -4.445 -5.629 1 82.12 148 GLY B CA 1
ATOM 4987 C C . GLY B 1 148 ? 12.922 -4.824 -5.84 1 82.12 148 GLY B C 1
ATOM 4988 O O . GLY B 1 148 ? 12.195 -4.141 -6.566 1 82.12 148 GLY B O 1
ATOM 4989 N N . LYS B 1 149 ? 12.57 -6.051 -5.309 1 83.88 149 LYS B N 1
ATOM 4990 C CA . LYS B 1 149 ? 11.164 -6.426 -5.395 1 83.88 149 LYS B CA 1
ATOM 4991 C C . LYS B 1 149 ? 10.32 -5.625 -4.402 1 83.88 149 LYS B C 1
ATOM 4993 O O . LYS B 1 149 ? 10.82 -5.195 -3.359 1 83.88 149 LYS B O 1
ATOM 4998 N N . PRO B 1 150 ? 9.039 -5.344 -4.73 1 81.62 150 PRO B N 1
ATOM 4999 C CA . PRO B 1 150 ? 8.172 -4.629 -3.791 1 81.62 150 PRO B CA 1
ATOM 5000 C C . PRO B 1 150 ? 8.133 -5.277 -2.408 1 81.62 150 PRO B C 1
ATOM 5002 O O . PRO B 1 150 ? 8.172 -4.578 -1.394 1 81.62 150 PRO B O 1
ATOM 5005 N N . ASN B 1 151 ? 7.996 -6.57 -2.385 1 87.56 151 ASN B N 1
ATOM 5006 C CA . ASN B 1 151 ? 8.141 -7.383 -1.181 1 87.56 151 ASN B CA 1
ATOM 5007 C C . ASN B 1 151 ? 9.375 -8.281 -1.255 1 87.56 151 ASN B C 1
ATOM 5009 O O . ASN B 1 151 ? 9.297 -9.414 -1.737 1 87.56 151 ASN B O 1
ATOM 5013 N N . PRO B 1 152 ? 10.414 -7.746 -0.685 1 90.75 152 PRO B N 1
ATOM 5014 C CA . PRO B 1 152 ? 11.695 -8.406 -0.963 1 90.75 152 PRO B CA 1
ATOM 5015 C C . PRO B 1 152 ? 11.914 -9.648 -0.102 1 90.75 152 PRO B C 1
ATOM 5017 O O . PRO B 1 152 ? 12.797 -10.461 -0.395 1 90.75 152 PRO B O 1
ATOM 5020 N N . THR B 1 153 ? 11.117 -9.781 0.979 1 93.5 153 THR B N 1
ATOM 5021 C CA . THR B 1 153 ? 11.359 -10.898 1.888 1 93.5 153 THR B CA 1
ATOM 5022 C C . THR B 1 153 ? 10.203 -11.891 1.841 1 93.5 153 THR B C 1
ATOM 5024 O O . THR B 1 153 ? 9.031 -11.5 1.879 1 93.5 153 THR B O 1
ATOM 5027 N N . GLY B 1 154 ? 10.531 -13.172 1.703 1 95.62 154 GLY B N 1
ATOM 5028 C CA . GLY B 1 154 ? 9.516 -14.211 1.7 1 95.62 154 GLY B CA 1
ATOM 5029 C C . GLY B 1 154 ? 9.977 -15.5 1.055 1 95.62 154 GLY B C 1
ATOM 5030 O O . GLY B 1 154 ? 11.156 -15.852 1.135 1 95.62 154 GLY B O 1
ATOM 5031 N N . LEU B 1 155 ? 9.016 -16.297 0.562 1 96.38 155 LEU B N 1
ATOM 5032 C CA . LEU B 1 155 ? 9.328 -17.516 -0.167 1 96.38 155 LEU B CA 1
ATOM 5033 C C . LEU B 1 155 ? 9.461 -17.234 -1.661 1 96.38 155 LEU B C 1
ATOM 5035 O O . LEU B 1 155 ? 8.555 -16.672 -2.271 1 96.38 155 LEU B O 1
ATOM 5039 N N . LYS B 1 156 ? 10.57 -17.625 -2.143 1 96.25 156 LYS B N 1
ATOM 5040 C CA . LYS B 1 156 ? 10.844 -17.406 -3.559 1 96.25 156 LYS B CA 1
ATOM 5041 C C . LYS B 1 156 ? 10.297 -18.547 -4.414 1 96.25 156 LYS B C 1
ATOM 5043 O O . LYS B 1 156 ? 10.484 -19.719 -4.09 1 96.25 156 LYS B O 1
ATOM 5048 N N . VAL B 1 157 ? 9.57 -18.188 -5.488 1 97.56 157 VAL B N 1
ATOM 5049 C CA . VAL B 1 157 ? 9.008 -19.156 -6.422 1 97.56 157 VAL B CA 1
ATOM 5050 C C . VAL B 1 157 ? 9.484 -18.844 -7.84 1 97.56 157 VAL B C 1
ATOM 5052 O O . VAL B 1 157 ? 9.422 -17.703 -8.281 1 97.56 157 VAL B O 1
ATOM 5055 N N . PHE B 1 158 ? 10.031 -19.828 -8.516 1 97.69 158 PHE B N 1
ATOM 5056 C CA . PHE B 1 158 ? 10.266 -19.703 -9.945 1 97.69 158 PHE B CA 1
ATOM 5057 C C . PHE B 1 158 ? 9.031 -20.109 -10.734 1 97.69 158 PHE B C 1
ATOM 5059 O O . PHE B 1 158 ? 8.469 -21.172 -10.516 1 97.69 158 PHE B O 1
ATOM 5066 N N . VAL B 1 159 ? 8.641 -19.219 -11.656 1 98.44 159 VAL B N 1
ATOM 5067 C CA . VAL B 1 159 ? 7.348 -19.422 -12.305 1 98.44 159 VAL B CA 1
ATOM 5068 C C . VAL B 1 159 ? 7.516 -19.406 -13.82 1 98.44 159 VAL B C 1
ATOM 5070 O O . VAL B 1 159 ? 8.242 -18.578 -14.359 1 98.44 159 VAL B O 1
ATOM 5073 N N . LEU B 1 160 ? 6.973 -20.406 -14.492 1 98.5 160 LEU B N 1
ATOM 5074 C CA . LEU B 1 160 ? 6.762 -20.438 -15.938 1 98.5 160 LEU B CA 1
ATOM 5075 C C . LEU B 1 160 ? 5.348 -19.969 -16.281 1 98.5 160 LEU B C 1
ATOM 5077 O O . LEU B 1 160 ? 4.367 -20.547 -15.82 1 98.5 160 LEU B O 1
ATOM 5081 N N . ALA B 1 161 ? 5.234 -18.906 -17.062 1 98.38 161 ALA B N 1
ATOM 5082 C CA . ALA B 1 161 ? 3.918 -18.344 -17.359 1 98.38 161 ALA B CA 1
ATOM 5083 C C . ALA B 1 161 ? 3.787 -17.984 -18.828 1 98.38 161 ALA B C 1
ATOM 5085 O O . ALA B 1 161 ? 4.793 -17.828 -19.531 1 98.38 161 ALA B O 1
ATOM 5086 N N . ALA B 1 162 ? 2.6 -17.938 -19.328 1 97.62 162 ALA B N 1
ATOM 5087 C CA . ALA B 1 162 ? 2.287 -17.328 -20.609 1 97.62 162 ALA B CA 1
ATOM 5088 C C . ALA B 1 162 ? 2.338 -15.805 -20.516 1 97.62 162 ALA B C 1
ATOM 5090 O O . ALA B 1 162 ? 2.25 -15.242 -19.422 1 97.62 162 ALA B O 1
ATOM 5091 N N . PRO B 1 163 ? 2.521 -15.109 -21.609 1 96.56 163 PRO B N 1
ATOM 5092 C CA . PRO B 1 163 ? 2.559 -13.648 -21.578 1 96.56 163 PRO B CA 1
ATOM 5093 C C . PRO B 1 163 ? 1.286 -13.031 -21 1 96.56 163 PRO B C 1
ATOM 5095 O O . PRO B 1 163 ? 1.305 -11.891 -20.531 1 96.56 163 PRO B O 1
ATOM 5098 N N . THR B 1 164 ? 0.194 -13.812 -20.969 1 94.88 164 THR B N 1
ATOM 5099 C CA . THR B 1 164 ? -1.087 -13.328 -20.469 1 94.88 164 THR B CA 1
ATOM 5100 C C . THR B 1 164 ? -1.136 -13.414 -18.953 1 94.88 164 THR B C 1
ATOM 5102 O O . THR B 1 164 ? -2.088 -12.945 -18.328 1 94.88 164 THR B O 1
ATOM 5105 N N . GLY B 1 165 ? -0.229 -14.07 -18.391 1 97.06 165 GLY B N 1
ATOM 5106 C CA . GLY B 1 165 ? -0.194 -14.18 -16.938 1 97.06 165 GLY B CA 1
ATOM 5107 C C . GLY B 1 165 ? -0.56 -15.562 -16.438 1 97.06 165 GLY B C 1
ATOM 5108 O O . GLY B 1 165 ? -0.413 -15.859 -15.25 1 97.06 165 GLY B O 1
ATOM 5109 N N . LEU B 1 166 ? -1.041 -16.422 -17.359 1 97.69 166 LEU B N 1
ATOM 5110 C CA . LEU B 1 166 ? -1.408 -17.781 -16.984 1 97.69 166 LEU B CA 1
ATOM 5111 C C . LEU B 1 166 ? -0.187 -18.562 -16.516 1 97.69 166 LEU B C 1
ATOM 5113 O O . LEU B 1 166 ? 0.784 -18.719 -17.266 1 97.69 166 LEU B O 1
ATOM 5117 N N . VAL B 1 167 ? -0.216 -19.016 -15.289 1 98.56 167 VAL B N 1
ATOM 5118 C CA . VAL B 1 167 ? 0.897 -19.781 -14.742 1 98.56 167 VAL B CA 1
ATOM 5119 C C . VAL B 1 167 ? 0.807 -21.234 -15.203 1 98.56 167 VAL B C 1
ATOM 5121 O O . VAL B 1 167 ? -0.225 -21.891 -15.023 1 98.56 167 VAL B O 1
ATOM 5124 N N . LEU B 1 168 ? 1.866 -21.734 -15.734 1 98.5 168 LEU B N 1
ATOM 5125 C CA . LEU B 1 168 ? 1.861 -23.047 -16.375 1 98.5 168 LEU B CA 1
ATOM 5126 C C . LEU B 1 168 ? 2.689 -24.031 -15.562 1 98.5 168 LEU B C 1
ATOM 5128 O O . LEU B 1 168 ? 2.527 -25.25 -15.711 1 98.5 168 LEU B O 1
ATOM 5132 N N . ASP B 1 169 ? 3.57 -23.562 -14.797 1 98.31 169 ASP B N 1
ATOM 5133 C CA . ASP B 1 169 ? 4.418 -24.359 -13.922 1 98.31 169 ASP B CA 1
ATOM 5134 C C . ASP B 1 169 ? 5.125 -23.5 -12.883 1 98.31 169 ASP B C 1
ATOM 5136 O O . ASP B 1 169 ? 5.238 -22.281 -13.055 1 98.31 169 ASP B O 1
ATOM 5140 N N . PHE B 1 170 ? 5.531 -24.141 -11.758 1 98.56 170 PHE B N 1
ATOM 5141 C CA . PHE B 1 170 ? 6.262 -23.391 -10.75 1 98.56 170 PHE B CA 1
ATOM 5142 C C . PHE B 1 170 ? 7.082 -24.312 -9.859 1 98.56 170 PHE B C 1
ATOM 5144 O O . PHE B 1 170 ? 6.836 -25.516 -9.812 1 98.56 170 PHE B O 1
ATOM 5151 N N . VAL B 1 171 ? 8.07 -23.75 -9.219 1 97.56 171 VAL B N 1
ATOM 5152 C CA . VAL B 1 171 ? 8.867 -24.469 -8.234 1 97.56 171 VAL B CA 1
ATOM 5153 C C . VAL B 1 171 ? 9.289 -23.531 -7.117 1 97.56 171 VAL B C 1
ATOM 5155 O O . VAL B 1 171 ? 9.797 -22.422 -7.383 1 97.56 171 VAL B O 1
ATOM 5158 N N . VAL B 1 172 ? 8.953 -23.922 -5.883 1 97.38 172 VAL B N 1
ATOM 5159 C CA . VAL B 1 172 ? 9.336 -23.125 -4.727 1 97.38 172 VAL B CA 1
ATOM 5160 C C . VAL B 1 172 ? 10.797 -23.391 -4.375 1 97.38 172 VAL B C 1
ATOM 5162 O O . VAL B 1 172 ? 11.211 -24.547 -4.262 1 97.38 172 VAL B O 1
ATOM 5165 N N . TYR B 1 173 ? 11.547 -22.328 -4.219 1 96 173 TYR B N 1
ATOM 5166 C CA . TYR B 1 173 ? 12.977 -22.438 -3.941 1 96 173 TYR B CA 1
ATOM 5167 C C . TYR B 1 173 ? 13.227 -22.812 -2.486 1 96 173 TYR B C 1
ATOM 5169 O O . TYR B 1 173 ? 12.711 -22.156 -1.575 1 96 173 TYR B O 1
ATOM 5177 N N . GLN B 1 174 ? 13.93 -23.859 -2.234 1 93.69 174 GLN B N 1
ATOM 5178 C CA . GLN B 1 174 ? 14.219 -24.281 -0.87 1 93.69 174 GLN B CA 1
ATOM 5179 C C . GLN B 1 174 ? 15.719 -24.422 -0.644 1 93.69 174 GLN B C 1
ATOM 5181 O O . GLN B 1 174 ? 16.156 -25.188 0.217 1 93.69 174 GLN B O 1
ATOM 5186 N N . GLY B 1 175 ? 16.484 -23.797 -1.559 1 88.12 175 GLY B N 1
ATOM 5187 C CA . GLY B 1 175 ? 17.938 -23.875 -1.41 1 88.12 175 GLY B CA 1
ATOM 5188 C C . GLY B 1 175 ? 18.578 -24.906 -2.328 1 88.12 175 GLY B C 1
ATOM 5189 O O . GLY B 1 175 ? 18.125 -25.094 -3.457 1 88.12 175 GLY B O 1
ATOM 5190 N N . LYS B 1 176 ? 19.609 -25.547 -1.917 1 81.38 176 LYS B N 1
ATOM 5191 C CA . LYS B 1 176 ? 20.453 -26.422 -2.723 1 81.38 176 LYS B CA 1
ATOM 5192 C C . LYS B 1 176 ? 19.688 -27.672 -3.154 1 81.38 176 LYS B C 1
ATOM 5194 O O . LYS B 1 176 ? 19.984 -28.25 -4.199 1 81.38 176 LYS B O 1
ATOM 5199 N N . THR B 1 177 ? 18.656 -27.969 -2.441 1 83.31 177 THR B N 1
ATOM 5200 C CA . THR B 1 177 ? 17.938 -29.203 -2.705 1 83.31 177 THR B CA 1
ATOM 5201 C C . THR B 1 177 ? 16.781 -28.969 -3.67 1 83.31 177 THR B C 1
ATOM 5203 O O . THR B 1 177 ? 16.016 -29.891 -3.971 1 83.31 177 THR B O 1
ATOM 5206 N N . THR B 1 178 ? 16.609 -27.766 -4.168 1 89.5 178 THR B N 1
ATOM 5207 C CA . THR B 1 178 ? 15.477 -27.438 -5.027 1 89.5 178 THR B CA 1
ATOM 5208 C C . THR B 1 178 ? 15.555 -28.203 -6.348 1 89.5 178 THR B C 1
ATOM 5210 O O . THR B 1 178 ? 14.555 -28.75 -6.816 1 89.5 178 THR B O 1
ATOM 5213 N N . PHE B 1 179 ? 16.828 -28.156 -6.906 1 86.88 179 PHE B N 1
ATOM 5214 C CA . PHE B 1 179 ? 17.016 -28.766 -8.219 1 86.88 179 PHE B CA 1
ATOM 5215 C C . PHE B 1 179 ? 18 -29.922 -8.148 1 86.88 179 PHE B C 1
ATOM 5217 O O . PHE B 1 179 ? 18.797 -30.016 -7.219 1 86.88 179 PHE B O 1
ATOM 5224 N N . ARG B 1 180 ? 17.781 -30.859 -9.047 1 74.38 180 ARG B N 1
ATOM 5225 C CA . ARG B 1 180 ? 18.766 -31.922 -9.156 1 74.38 180 ARG B CA 1
ATOM 5226 C C . ARG B 1 180 ? 20.125 -31.375 -9.562 1 74.38 180 ARG B C 1
ATOM 5228 O O . ARG B 1 180 ? 20.203 -30.453 -10.383 1 74.38 180 ARG B O 1
ATOM 5235 N N . VAL B 1 181 ? 21.125 -31.578 -8.664 1 62.78 181 VAL B N 1
ATOM 5236 C CA . VAL B 1 181 ? 22.469 -31.016 -8.734 1 62.78 181 VAL B CA 1
ATOM 5237 C C . VAL B 1 181 ? 23.047 -31.234 -10.133 1 62.78 181 VAL B C 1
ATOM 5239 O O . VAL B 1 181 ? 23.109 -32.375 -10.617 1 62.78 181 VAL B O 1
ATOM 5242 N N . THR B 1 182 ? 22.906 -30.203 -11.016 1 63.22 182 THR B N 1
ATOM 5243 C CA . THR B 1 182 ? 23.734 -30.219 -12.219 1 63.22 182 THR B CA 1
ATOM 5244 C C . THR B 1 182 ? 24.984 -29.375 -12.031 1 63.22 182 THR B C 1
ATOM 5246 O O . THR B 1 182 ? 24.906 -28.188 -11.703 1 63.22 182 THR B O 1
ATOM 5249 N N . GLU B 1 183 ? 26.094 -29.938 -11.977 1 64.75 183 GLU B N 1
ATOM 5250 C CA . GLU B 1 183 ? 27.406 -29.328 -11.734 1 64.75 183 GLU B CA 1
ATOM 5251 C C . GLU B 1 183 ? 27.641 -28.125 -12.641 1 64.75 183 GLU B C 1
ATOM 5253 O O . GLU B 1 183 ? 27.344 -28.172 -13.836 1 64.75 183 GLU B O 1
ATOM 5258 N N . GLY B 1 184 ? 27.953 -26.953 -12.164 1 69.06 184 GLY B N 1
ATOM 5259 C CA . GLY B 1 184 ? 28.484 -25.797 -12.875 1 69.06 184 GLY B CA 1
ATOM 5260 C C . GLY B 1 184 ? 27.422 -24.781 -13.25 1 69.06 184 GLY B C 1
ATOM 5261 O O . GLY B 1 184 ? 27.734 -23.703 -13.758 1 69.06 184 GLY B O 1
ATOM 5262 N N . LYS B 1 185 ? 26.156 -25.156 -13.031 1 77.5 185 LYS B N 1
ATOM 5263 C CA . LYS B 1 185 ? 25.125 -24.219 -13.445 1 77.5 185 LYS B CA 1
ATOM 5264 C C . LYS B 1 185 ? 24.594 -23.422 -12.258 1 77.5 185 LYS B C 1
ATOM 5266 O O . LYS B 1 185 ? 24.438 -23.969 -11.164 1 77.5 185 LYS B O 1
ATOM 5271 N N . GLY B 1 186 ? 24.438 -22.156 -12.438 1 84.19 186 GLY B N 1
ATOM 5272 C CA . GLY B 1 186 ? 23.875 -21.297 -11.414 1 84.19 186 GLY B CA 1
ATOM 5273 C C . GLY B 1 186 ? 22.422 -21.562 -11.141 1 84.19 186 GLY B C 1
ATOM 5274 O O . GLY B 1 186 ? 21.766 -22.297 -11.891 1 84.19 186 GLY B O 1
ATOM 5275 N N . ASN B 1 187 ? 21.859 -21.078 -10.07 1 86.75 187 ASN B N 1
ATOM 5276 C CA . ASN B 1 187 ? 20.469 -21.266 -9.641 1 86.75 187 ASN B CA 1
ATOM 5277 C C . ASN B 1 187 ? 19.484 -20.828 -10.727 1 86.75 187 ASN B C 1
ATOM 5279 O O . ASN B 1 187 ? 18.484 -21.5 -10.953 1 86.75 187 ASN B O 1
ATOM 5283 N N . GLY B 1 188 ? 19.844 -19.781 -11.391 1 91.19 188 GLY B N 1
ATOM 5284 C CA . GLY B 1 188 ? 18.969 -19.281 -12.438 1 91.19 188 GLY B CA 1
ATOM 5285 C C . GLY B 1 188 ? 18.859 -20.234 -13.617 1 91.19 188 GLY B C 1
ATOM 5286 O O . GLY B 1 188 ? 17.75 -20.531 -14.07 1 91.19 188 GLY B O 1
ATOM 5287 N N . GLU B 1 189 ? 19.969 -20.656 -14.078 1 91.88 189 GLU B N 1
ATOM 5288 C CA . GLU B 1 189 ? 20 -21.594 -15.195 1 91.88 189 GLU B CA 1
ATOM 5289 C C . GLU B 1 189 ? 19.281 -22.906 -14.844 1 91.88 189 GLU B C 1
ATOM 5291 O O . GLU B 1 189 ? 18.5 -23.422 -15.641 1 91.88 189 GLU B O 1
ATOM 5296 N N . GLN B 1 190 ? 19.484 -23.344 -13.648 1 93.31 190 GLN B N 1
ATOM 5297 C CA . GLN B 1 190 ? 18.859 -24.578 -13.203 1 93.31 190 GLN B CA 1
ATOM 5298 C C . GLN B 1 190 ? 17.344 -24.438 -13.141 1 93.31 190 GLN B C 1
ATOM 5300 O O . GLN B 1 190 ? 16.609 -25.359 -13.5 1 93.31 190 GLN B O 1
ATOM 5305 N N . ALA B 1 191 ? 16.922 -23.328 -12.68 1 95 191 ALA B N 1
ATOM 5306 C CA . ALA B 1 191 ? 15.492 -23.078 -12.594 1 95 191 ALA B CA 1
ATOM 5307 C C . ALA B 1 191 ? 14.836 -23.125 -13.969 1 95 191 ALA B C 1
ATOM 5309 O O . ALA B 1 191 ? 13.789 -23.75 -14.148 1 95 191 ALA B O 1
ATOM 5310 N N . VAL B 1 192 ? 15.508 -22.484 -14.945 1 96.44 192 VAL B N 1
ATOM 5311 C CA . VAL B 1 192 ? 14.977 -22.469 -16.312 1 96.44 192 VAL B CA 1
ATOM 5312 C C . VAL B 1 192 ? 14.922 -23.891 -16.859 1 96.44 192 VAL B C 1
ATOM 5314 O O . VAL B 1 192 ? 13.891 -24.312 -17.391 1 96.44 192 VAL B O 1
ATOM 5317 N N . LEU B 1 193 ? 15.977 -24.562 -16.688 1 95 193 LEU B N 1
ATOM 5318 C CA . LEU B 1 193 ? 16.047 -25.922 -17.234 1 95 193 LEU B CA 1
ATOM 5319 C C . LEU B 1 193 ? 15.008 -26.828 -16.562 1 95 193 LEU B C 1
ATOM 5321 O O . LEU B 1 193 ? 14.391 -27.656 -17.234 1 95 193 LEU B O 1
ATOM 5325 N N . HIS B 1 194 ? 14.805 -26.641 -15.297 1 95.06 194 HIS B N 1
ATOM 5326 C CA . HIS B 1 194 ? 13.797 -27.406 -14.57 1 95.06 194 HIS B CA 1
ATOM 5327 C C . HIS B 1 194 ? 12.398 -27.125 -15.102 1 95.06 194 HIS B C 1
ATOM 5329 O O . HIS B 1 194 ? 11.641 -28.062 -15.398 1 95.06 194 HIS B O 1
ATOM 5335 N N . LEU B 1 195 ? 12.047 -25.938 -15.258 1 96.5 195 LEU B N 1
ATOM 5336 C CA . LEU B 1 195 ? 10.711 -25.531 -15.656 1 96.5 195 LEU B CA 1
ATOM 5337 C C . LEU B 1 195 ? 10.453 -25.875 -17.125 1 96.5 195 LEU B C 1
ATOM 5339 O O . LEU B 1 195 ? 9.305 -26.062 -17.531 1 96.5 195 LEU B O 1
ATOM 5343 N N . THR B 1 196 ? 11.508 -26.016 -17.938 1 95.5 196 THR B N 1
ATOM 5344 C CA . THR B 1 196 ? 11.344 -26.281 -19.359 1 95.5 196 THR B CA 1
ATOM 5345 C C . THR B 1 196 ? 11.109 -27.766 -19.594 1 95.5 196 THR B C 1
ATOM 5347 O O . THR B 1 196 ? 10.805 -28.172 -20.719 1 95.5 196 THR B O 1
ATOM 5350 N N . GLU B 1 197 ? 11.266 -28.531 -18.562 1 94.25 197 GLU B N 1
ATOM 5351 C CA . GLU B 1 197 ? 10.953 -29.953 -18.703 1 94.25 197 GLU B CA 1
ATOM 5352 C C . GLU B 1 197 ? 9.508 -30.156 -19.141 1 94.25 197 GLU B C 1
ATOM 5354 O O . GLU B 1 197 ? 9.195 -31.141 -19.797 1 94.25 197 GLU B O 1
ATOM 5359 N N . SER B 1 198 ? 8.656 -29.234 -18.781 1 94.31 198 SER B N 1
ATOM 5360 C CA . SER B 1 198 ? 7.242 -29.359 -19.109 1 94.31 198 SER B CA 1
ATOM 5361 C C . SER B 1 198 ? 6.902 -28.609 -20.391 1 94.31 198 SER B C 1
ATOM 5363 O O . SER B 1 198 ? 5.73 -28.5 -20.766 1 94.31 198 SER B O 1
ATOM 5365 N N . VAL B 1 199 ? 7.875 -28.062 -21.078 1 96.06 199 VAL B N 1
ATOM 5366 C CA . VAL B 1 199 ? 7.656 -27.219 -22.25 1 96.06 199 VAL B CA 1
ATOM 5367 C C . VAL B 1 199 ? 7.969 -28 -23.516 1 96.06 199 VAL B C 1
ATOM 5369 O O . VAL B 1 199 ? 9.008 -28.672 -23.609 1 96.06 199 VAL B O 1
ATOM 5372 N N . PRO B 1 200 ? 7.117 -27.953 -24.453 1 94.19 200 PRO B N 1
ATOM 5373 C CA . PRO B 1 200 ? 7.375 -28.672 -25.703 1 94.19 200 PRO B CA 1
ATOM 5374 C C . PRO B 1 200 ? 8.5 -28.047 -26.531 1 94.19 200 PRO B C 1
ATOM 5376 O O . PRO B 1 200 ? 8.805 -26.859 -26.359 1 94.19 200 PRO B O 1
ATOM 5379 N N . GLN B 1 201 ? 9.008 -28.844 -27.438 1 94.69 201 GLN B N 1
ATOM 5380 C CA . GLN B 1 201 ? 10 -28.328 -28.391 1 94.69 201 GLN B CA 1
ATOM 5381 C C . GLN B 1 201 ? 9.398 -27.266 -29.297 1 94.69 201 GLN B C 1
ATOM 5383 O O . GLN B 1 201 ? 8.203 -27.297 -29.609 1 94.69 201 GLN B O 1
ATOM 5388 N N . GLY B 1 202 ? 10.25 -26.359 -29.641 1 95.25 202 GLY B N 1
ATOM 5389 C CA . GLY B 1 202 ? 9.789 -25.297 -30.516 1 95.25 202 GLY B CA 1
ATOM 5390 C C . GLY B 1 202 ? 9.352 -24.047 -29.781 1 95.25 202 GLY B C 1
ATOM 5391 O O . GLY B 1 202 ? 9.141 -23 -30.406 1 95.25 202 GLY B O 1
ATOM 5392 N N . ALA B 1 203 ? 9.266 -24.141 -28.5 1 96.94 203 ALA B N 1
ATOM 5393 C CA . ALA B 1 203 ? 8.844 -22.984 -27.703 1 96.94 203 ALA B CA 1
ATOM 5394 C C . ALA B 1 203 ? 9.969 -21.969 -27.594 1 96.94 203 ALA B C 1
ATOM 5396 O O . ALA B 1 203 ? 11.148 -22.312 -27.734 1 96.94 203 ALA B O 1
ATOM 5397 N N . HIS B 1 204 ? 9.617 -20.766 -27.453 1 98.06 204 HIS B N 1
ATOM 5398 C CA . HIS B 1 204 ? 10.562 -19.672 -27.219 1 98.06 204 HIS B CA 1
ATOM 5399 C C . HIS B 1 204 ? 10.398 -19.094 -25.812 1 98.06 204 HIS B C 1
ATOM 5401 O O . HIS B 1 204 ? 9.289 -18.719 -25.422 1 98.06 204 HIS B O 1
ATOM 5407 N N . LEU B 1 205 ? 11.484 -18.984 -25.125 1 98.31 205 LEU B N 1
ATOM 5408 C CA . LEU B 1 205 ? 11.422 -18.578 -23.719 1 98.31 205 LEU B CA 1
ATOM 5409 C C . LEU B 1 205 ? 12.031 -17.188 -23.531 1 98.31 205 LEU B C 1
ATOM 5411 O O . LEU B 1 205 ? 13.023 -16.844 -24.172 1 98.31 205 LEU B O 1
ATOM 5415 N N . PHE B 1 206 ? 11.406 -16.453 -22.703 1 98.56 206 PHE B N 1
ATOM 5416 C CA . PHE B 1 206 ? 11.906 -15.141 -22.328 1 98.56 206 PHE B CA 1
ATOM 5417 C C . PHE B 1 206 ? 12.258 -15.094 -20.844 1 98.56 206 PHE B C 1
ATOM 5419 O O . PHE B 1 206 ? 11.523 -15.625 -20.016 1 98.56 206 PHE B O 1
ATOM 5426 N N . PHE B 1 207 ? 13.32 -14.516 -20.422 1 96.88 207 PHE B N 1
ATOM 5427 C CA . PHE B 1 207 ? 13.711 -14.406 -19.016 1 96.88 207 PHE B CA 1
ATOM 5428 C C . PHE B 1 207 ? 14.633 -13.211 -18.797 1 96.88 207 PHE B C 1
ATOM 5430 O O . PHE B 1 207 ? 15.109 -12.609 -19.766 1 96.88 207 PHE B O 1
ATOM 5437 N N . ASP B 1 208 ? 14.812 -12.82 -17.562 1 94.62 208 ASP B N 1
ATOM 5438 C CA . ASP B 1 208 ? 15.555 -11.602 -17.266 1 94.62 208 ASP B CA 1
ATOM 5439 C C . ASP B 1 208 ? 17.031 -11.898 -17.047 1 94.62 208 ASP B C 1
ATOM 5441 O O . ASP B 1 208 ? 17.5 -13.008 -17.297 1 94.62 208 ASP B O 1
ATOM 5445 N N . ARG B 1 209 ? 17.766 -10.891 -16.609 1 93.75 209 ARG B N 1
ATOM 5446 C CA . ARG B 1 209 ? 19.234 -10.93 -16.547 1 93.75 209 ARG B CA 1
ATOM 5447 C C . ARG B 1 209 ? 19.703 -11.898 -15.461 1 93.75 209 ARG B C 1
ATOM 5449 O O . ARG B 1 209 ? 20.828 -12.375 -15.5 1 93.75 209 ARG B O 1
ATOM 5456 N N . PHE B 1 210 ? 18.875 -12.25 -14.562 1 92.31 210 PHE B N 1
ATOM 5457 C CA . PHE B 1 210 ? 19.203 -13.203 -13.516 1 92.31 210 PHE B CA 1
ATOM 5458 C C . PHE B 1 210 ? 19.391 -14.602 -14.094 1 92.31 210 PHE B C 1
ATOM 5460 O O . PHE B 1 210 ? 20.25 -15.359 -13.641 1 92.31 210 PHE B O 1
ATOM 5467 N N . PHE B 1 211 ? 18.656 -14.852 -15.086 1 95.94 211 PHE B N 1
ATOM 5468 C CA . PHE B 1 211 ? 18.594 -16.203 -15.641 1 95.94 211 PHE B CA 1
ATOM 5469 C C . PHE B 1 211 ? 19.516 -16.328 -16.859 1 95.94 211 PHE B C 1
ATOM 5471 O O . PHE B 1 211 ? 20.047 -17.406 -17.141 1 95.94 211 PHE B O 1
ATOM 5478 N N . THR B 1 212 ? 19.719 -15.312 -17.562 1 95.94 212 THR B N 1
ATOM 5479 C CA . THR B 1 212 ? 20.25 -15.367 -18.922 1 95.94 212 THR B CA 1
ATOM 5480 C C . THR B 1 212 ? 21.766 -15.578 -18.906 1 95.94 212 THR B C 1
ATOM 5482 O O . THR B 1 212 ? 22.5 -14.758 -18.375 1 95.94 212 THR B O 1
ATOM 5485 N N . THR B 1 213 ? 22.188 -16.625 -19.5 1 94.12 213 THR B N 1
ATOM 5486 C CA . THR B 1 213 ? 23.578 -16.906 -19.812 1 94.12 213 THR B CA 1
ATOM 5487 C C . THR B 1 213 ? 23.719 -17.469 -21.234 1 94.12 213 THR B C 1
ATOM 5489 O O . THR B 1 213 ? 22.766 -18.016 -21.781 1 94.12 213 THR B O 1
ATOM 5492 N N . ILE B 1 214 ? 24.891 -17.234 -21.766 1 92.06 214 ILE B N 1
ATOM 5493 C CA . ILE B 1 214 ? 25.141 -17.766 -23.094 1 92.06 214 ILE B CA 1
ATOM 5494 C C . ILE B 1 214 ? 25.016 -19.281 -23.078 1 92.06 214 ILE B C 1
ATOM 5496 O O . ILE B 1 214 ? 24.422 -19.875 -23.984 1 92.06 214 ILE B O 1
ATOM 5500 N N . ASN B 1 215 ? 25.484 -19.859 -22.016 1 91.62 215 ASN B N 1
ATOM 5501 C CA . ASN B 1 215 ? 25.406 -21.297 -21.859 1 91.62 215 ASN B CA 1
ATOM 5502 C C . ASN B 1 215 ? 23.953 -21.781 -21.812 1 91.62 215 ASN B C 1
ATOM 5504 O O . ASN B 1 215 ? 23.625 -22.828 -22.375 1 91.62 215 ASN B O 1
ATOM 5508 N N . LEU B 1 216 ? 23.141 -21.109 -21.141 1 94.88 216 LEU B N 1
ATOM 5509 C CA . LEU B 1 216 ? 21.734 -21.453 -21.062 1 94.88 216 LEU B CA 1
ATOM 5510 C C . LEU B 1 216 ? 21.078 -21.453 -22.438 1 94.88 216 LEU B C 1
ATOM 5512 O O . LEU B 1 216 ? 20.344 -22.375 -22.781 1 94.88 216 LEU B O 1
ATOM 5516 N N . LEU B 1 217 ? 21.359 -20.438 -23.219 1 95.44 217 LEU B N 1
ATOM 5517 C CA . LEU B 1 217 ? 20.781 -20.312 -24.547 1 95.44 217 LEU B CA 1
ATOM 5518 C C . LEU B 1 217 ? 21.234 -21.453 -25.453 1 95.44 217 LEU B C 1
ATOM 5520 O O . LEU B 1 217 ? 20.453 -21.984 -26.234 1 95.44 217 LEU B O 1
ATOM 5524 N N . ASP B 1 218 ? 22.484 -21.781 -25.297 1 94 218 ASP B N 1
ATOM 5525 C CA . ASP B 1 218 ? 23.016 -22.906 -26.062 1 94 218 ASP B CA 1
ATOM 5526 C C . ASP B 1 218 ? 22.312 -24.203 -25.672 1 94 218 ASP B C 1
ATOM 5528 O O . ASP B 1 218 ? 21.938 -25 -26.531 1 94 218 ASP B O 1
ATOM 5532 N N . THR B 1 219 ? 22.172 -24.375 -24.391 1 93.56 219 THR B N 1
ATOM 5533 C CA . THR B 1 219 ? 21.531 -25.578 -23.875 1 93.56 219 THR B CA 1
ATOM 5534 C C . THR B 1 219 ? 20.078 -25.672 -24.359 1 93.56 219 THR B C 1
ATOM 5536 O O . THR B 1 219 ? 19.609 -26.75 -24.734 1 93.56 219 THR B O 1
ATOM 5539 N N . LEU B 1 220 ? 19.359 -24.594 -24.328 1 96 220 LEU B N 1
ATOM 5540 C CA . LEU B 1 220 ? 17.984 -24.562 -24.781 1 96 220 LEU B CA 1
ATOM 5541 C C . LEU B 1 220 ? 17.891 -24.922 -26.266 1 96 220 LEU B C 1
ATOM 5543 O O . LEU B 1 220 ? 17 -25.672 -26.672 1 96 220 LEU B O 1
ATOM 5547 N N . MET B 1 221 ? 18.781 -24.406 -27.047 1 95.44 221 MET B N 1
ATOM 5548 C CA . MET B 1 221 ? 18.812 -24.719 -28.484 1 95.44 221 MET B CA 1
ATOM 5549 C C . MET B 1 221 ? 19.031 -26.219 -28.719 1 95.44 221 MET B C 1
ATOM 5551 O O . MET B 1 221 ? 18.422 -26.812 -29.594 1 95.44 221 MET B O 1
ATOM 5555 N N . ALA B 1 222 ? 19.906 -26.719 -27.922 1 94.19 222 ALA B N 1
ATOM 5556 C CA . ALA B 1 222 ? 20.188 -28.141 -28.016 1 94.19 222 ALA B CA 1
ATOM 5557 C C . ALA B 1 222 ? 18.938 -28.969 -27.688 1 94.19 222 ALA B C 1
ATOM 5559 O O . ALA B 1 222 ? 18.766 -30.062 -28.219 1 94.19 222 ALA B O 1
ATOM 5560 N N . LYS B 1 223 ? 18.109 -28.438 -26.906 1 94.5 223 LYS B N 1
ATOM 5561 C CA . LYS B 1 223 ? 16.875 -29.109 -26.5 1 94.5 223 LYS B CA 1
ATOM 5562 C C . LYS B 1 223 ? 15.727 -28.766 -27.438 1 94.5 223 LYS B C 1
ATOM 5564 O O . LYS B 1 223 ? 14.578 -29.156 -27.188 1 94.5 223 LYS B O 1
ATOM 5569 N N . GLY B 1 224 ? 15.984 -28.016 -28.422 1 94.69 224 GLY B N 1
ATOM 5570 C CA . GLY B 1 224 ? 14.984 -27.688 -29.422 1 94.69 224 GLY B CA 1
ATOM 5571 C C . GLY B 1 224 ? 14.148 -26.484 -29.047 1 94.69 224 GLY B C 1
ATOM 5572 O O . GLY B 1 224 ? 13.016 -26.328 -29.531 1 94.69 224 GLY B O 1
ATOM 5573 N N . MET B 1 225 ? 14.633 -25.656 -28.172 1 96.75 225 MET B N 1
ATOM 5574 C CA . MET B 1 225 ? 13.961 -24.438 -27.766 1 96.75 225 MET B CA 1
ATOM 5575 C C . MET B 1 225 ? 14.844 -23.219 -28.016 1 96.75 225 MET B C 1
ATOM 5577 O O . MET B 1 225 ? 16.031 -23.359 -28.281 1 96.75 225 MET B O 1
ATOM 5581 N N . THR B 1 226 ? 14.242 -22.109 -28.094 1 97.25 226 THR B N 1
ATOM 5582 C CA . THR B 1 226 ? 14.992 -20.859 -28.234 1 97.25 226 THR B CA 1
ATOM 5583 C C . THR B 1 226 ? 14.703 -19.922 -27.062 1 97.25 226 THR B C 1
ATOM 5585 O O . THR B 1 226 ? 13.766 -20.156 -26.297 1 97.25 226 THR B O 1
ATOM 5588 N N . GLY B 1 227 ? 15.586 -18.953 -26.906 1 97.69 227 GLY B N 1
ATOM 5589 C CA . GLY B 1 227 ? 15.398 -18.047 -25.781 1 97.69 227 GLY B CA 1
ATOM 5590 C C . GLY B 1 227 ? 15.891 -16.641 -26.047 1 97.69 227 GLY B C 1
ATOM 5591 O O . GLY B 1 227 ? 16.734 -16.438 -26.922 1 97.69 227 GLY B O 1
ATOM 5592 N N . THR B 1 228 ? 15.305 -15.719 -25.438 1 98.19 228 THR B N 1
ATOM 5593 C CA . THR B 1 228 ? 15.711 -14.312 -25.453 1 98.19 228 THR B CA 1
ATOM 5594 C C . THR B 1 228 ? 15.711 -13.75 -24.031 1 98.19 228 THR B C 1
ATOM 5596 O O . THR B 1 228 ? 14.758 -13.953 -23.266 1 98.19 228 THR B O 1
ATOM 5599 N N . GLY B 1 229 ? 16.766 -13.062 -23.594 1 97.5 229 GLY B N 1
ATOM 5600 C CA . GLY B 1 229 ? 16.828 -12.461 -22.281 1 97.5 229 GLY B CA 1
ATOM 5601 C C . GLY B 1 229 ? 17.781 -11.281 -22.203 1 97.5 229 GLY B C 1
ATOM 5602 O O . GLY B 1 229 ? 18.609 -11.094 -23.109 1 97.5 229 GLY B O 1
ATOM 5603 N N . THR B 1 230 ? 17.625 -10.453 -21.25 1 96.44 230 THR B N 1
ATOM 5604 C CA . THR B 1 230 ? 18.594 -9.391 -21 1 96.44 230 THR B CA 1
ATOM 5605 C C . THR B 1 230 ? 19.859 -9.953 -20.375 1 96.44 230 THR B C 1
ATOM 5607 O O . THR B 1 230 ? 19.812 -10.953 -19.656 1 96.44 230 THR B O 1
ATOM 5610 N N . LEU B 1 231 ? 20.953 -9.352 -20.75 1 93.94 231 LEU B N 1
ATOM 5611 C CA . LEU B 1 231 ? 22.25 -9.867 -20.344 1 93.94 231 LEU B CA 1
ATOM 5612 C C . LEU B 1 231 ? 22.953 -8.883 -19.406 1 93.94 231 LEU B C 1
ATOM 5614 O O . LEU B 1 231 ? 22.969 -7.68 -19.672 1 93.94 231 LEU B O 1
ATOM 5618 N N . MET B 1 232 ? 23.469 -9.445 -18.359 1 92.19 232 MET B N 1
ATOM 5619 C CA . MET B 1 232 ? 24.359 -8.633 -17.531 1 92.19 232 MET B CA 1
ATOM 5620 C C . MET B 1 232 ? 25.656 -8.312 -18.266 1 92.19 232 MET B C 1
ATOM 5622 O O . MET B 1 232 ? 26.141 -9.125 -19.047 1 92.19 232 MET B O 1
ATOM 5626 N N . LYS B 1 233 ? 26.234 -7.266 -17.891 1 87.62 233 LYS B N 1
ATOM 5627 C CA . LYS B 1 233 ? 27.453 -6.809 -18.578 1 87.62 233 LYS B CA 1
ATOM 5628 C C . LYS B 1 233 ? 28.578 -7.812 -18.406 1 87.62 233 LYS B C 1
ATOM 5630 O O . LYS B 1 233 ? 29.344 -8.062 -19.344 1 87.62 233 LYS B O 1
ATOM 5635 N N . ASN B 1 234 ? 28.625 -8.383 -17.25 1 88.25 234 ASN B N 1
ATOM 5636 C CA . ASN B 1 234 ? 29.734 -9.281 -16.938 1 88.25 234 ASN B CA 1
ATOM 5637 C C . ASN B 1 234 ? 29.547 -10.648 -17.594 1 88.25 234 ASN B C 1
ATOM 5639 O O . ASN B 1 234 ? 30.453 -11.484 -17.578 1 88.25 234 ASN B O 1
ATOM 5643 N N . ARG B 1 235 ? 28.375 -10.898 -18.219 1 89.12 235 ARG B N 1
ATOM 5644 C CA . ARG B 1 235 ? 28.109 -12.188 -18.828 1 89.12 235 ARG B CA 1
ATOM 5645 C C . ARG B 1 235 ? 28.234 -12.117 -20.344 1 89.12 235 ARG B C 1
ATOM 5647 O O . ARG B 1 235 ? 28.047 -13.117 -21.047 1 89.12 235 ARG B O 1
ATOM 5654 N N . ILE B 1 236 ? 28.516 -10.984 -20.781 1 87.88 236 ILE B N 1
ATOM 5655 C CA . ILE B 1 236 ? 28.797 -10.836 -22.203 1 87.88 236 ILE B CA 1
ATOM 5656 C C . ILE B 1 236 ? 30.156 -11.453 -22.531 1 87.88 236 ILE B C 1
ATOM 5658 O O . ILE B 1 236 ? 31.172 -11.086 -21.938 1 87.88 236 ILE B O 1
ATOM 5662 N N . PRO B 1 237 ? 30.094 -12.336 -23.438 1 85.62 237 PRO B N 1
ATOM 5663 C CA . PRO B 1 237 ? 31.375 -12.953 -23.797 1 85.62 237 PRO B CA 1
ATOM 5664 C C . PRO B 1 237 ? 32.406 -11.93 -24.281 1 85.62 237 PRO B C 1
ATOM 5666 O O . PRO B 1 237 ? 32.062 -11.039 -25.062 1 85.62 237 PRO B O 1
ATOM 5669 N N . LYS B 1 238 ? 33.562 -12.055 -23.859 1 81.25 238 LYS B N 1
ATOM 5670 C CA . LYS B 1 238 ? 34.625 -11.133 -24.219 1 81.25 238 LYS B CA 1
ATOM 5671 C C . LYS B 1 238 ? 34.875 -11.156 -25.734 1 81.25 238 LYS B C 1
ATOM 5673 O O . LYS B 1 238 ? 35.281 -10.141 -26.312 1 81.25 238 LYS B O 1
ATOM 5678 N N . GLU B 1 239 ? 34.625 -12.242 -26.219 1 80.19 239 GLU B N 1
ATOM 5679 C CA . GLU B 1 239 ? 34.844 -12.406 -27.656 1 80.19 239 GLU B CA 1
ATOM 5680 C C . GLU B 1 239 ? 33.844 -11.555 -28.469 1 80.19 239 GLU B C 1
ATOM 5682 O O . GLU B 1 239 ? 34.094 -11.281 -29.641 1 80.19 239 GLU B O 1
ATOM 5687 N N . CYS B 1 240 ? 32.781 -11.172 -27.688 1 81.75 240 CYS B N 1
ATOM 5688 C CA . CYS B 1 240 ? 31.797 -10.32 -28.328 1 81.75 240 CYS B CA 1
ATOM 5689 C C . CYS B 1 240 ? 32.25 -8.867 -28.359 1 81.75 240 CYS B C 1
ATOM 5691 O O . CYS B 1 240 ? 32.531 -8.289 -27.297 1 81.75 240 CYS B O 1
ATOM 5693 N N . LYS B 1 241 ? 33.188 -8.344 -29.094 1 81.06 241 LYS B N 1
ATOM 5694 C CA . LYS B 1 241 ? 33.688 -6.984 -29.203 1 81.06 241 LYS B CA 1
ATOM 5695 C C . LYS B 1 241 ? 32.562 -5.98 -29.375 1 81.06 241 LYS B C 1
ATOM 5697 O O . LYS B 1 241 ? 32.594 -5.168 -30.312 1 81.06 241 LYS B O 1
ATOM 5702 N N . ILE B 1 242 ? 31.562 -6.117 -28.516 1 84.56 242 ILE B N 1
ATOM 5703 C CA . ILE B 1 242 ? 30.453 -5.176 -28.625 1 84.56 242 ILE B CA 1
ATOM 5704 C C . ILE B 1 242 ? 30.828 -3.857 -27.953 1 84.56 242 ILE B C 1
ATOM 5706 O O . ILE B 1 242 ? 31.656 -3.826 -27.047 1 84.56 242 ILE B O 1
ATOM 5710 N N . ILE B 1 243 ? 30.25 -2.818 -28.344 1 84.81 243 ILE B N 1
ATOM 5711 C CA . ILE B 1 243 ? 30.578 -1.471 -27.891 1 84.81 243 ILE B CA 1
ATOM 5712 C C . ILE B 1 243 ? 30.297 -1.338 -26.406 1 84.81 243 ILE B C 1
ATOM 5714 O O . ILE B 1 243 ? 29.281 -1.839 -25.906 1 84.81 243 ILE B O 1
ATOM 5718 N N . GLY B 1 244 ? 31.188 -0.69 -25.703 1 86.12 244 GLY B N 1
ATOM 5719 C CA . GLY B 1 244 ? 31.031 -0.458 -24.281 1 86.12 244 GLY B CA 1
ATOM 5720 C C . GLY B 1 244 ? 29.922 0.543 -23.969 1 86.12 244 GLY B C 1
ATOM 5721 O O . GLY B 1 244 ? 29.484 1.278 -24.844 1 86.12 244 GLY B O 1
ATOM 5722 N N . ASP B 1 245 ? 29.469 0.555 -22.734 1 88.56 245 ASP B N 1
ATOM 5723 C CA . ASP B 1 245 ? 28.344 1.385 -22.312 1 88.56 245 ASP B CA 1
ATOM 5724 C C . ASP B 1 245 ? 28.672 2.869 -22.453 1 88.56 245 ASP B C 1
ATOM 5726 O O . ASP B 1 245 ? 27.844 3.65 -22.922 1 88.56 245 ASP B O 1
ATOM 5730 N N . LYS B 1 246 ? 29.859 3.275 -22.078 1 88.31 246 LYS B N 1
ATOM 5731 C CA . LYS B 1 246 ? 30.234 4.688 -22.047 1 88.31 246 LYS B CA 1
ATOM 5732 C C . LYS B 1 246 ? 30.203 5.289 -23.453 1 88.31 246 LYS B C 1
ATOM 5734 O O . LYS B 1 246 ? 29.5 6.273 -23.703 1 88.31 246 LYS B O 1
ATOM 5739 N N . PRO B 1 247 ? 30.906 4.645 -24.406 1 90.56 247 PRO B N 1
ATOM 5740 C CA . PRO B 1 247 ? 30.828 5.172 -25.766 1 90.56 247 PRO B CA 1
ATOM 5741 C C . PRO B 1 247 ? 29.438 5.023 -26.391 1 90.56 247 PRO B C 1
ATOM 5743 O O . PRO B 1 247 ? 29.031 5.855 -27.203 1 90.56 247 PRO B O 1
ATOM 5746 N N . PHE B 1 248 ? 28.781 4.031 -25.984 1 91.38 248 PHE B N 1
ATOM 5747 C CA . PHE B 1 248 ? 27.453 3.762 -26.547 1 91.38 248 PHE B CA 1
ATOM 5748 C C . PHE B 1 248 ? 26.453 4.809 -26.094 1 91.38 248 PHE B C 1
ATOM 5750 O O . PHE B 1 248 ? 25.531 5.156 -26.844 1 91.38 248 PHE B O 1
ATOM 5757 N N . LYS B 1 249 ? 26.5 5.348 -24.906 1 90.69 249 LYS B N 1
ATOM 5758 C CA . LYS B 1 249 ? 25.609 6.352 -24.344 1 90.69 249 LYS B CA 1
ATOM 5759 C C . LYS B 1 249 ? 25.688 7.664 -25.125 1 90.69 249 LYS B C 1
ATOM 5761 O O . LYS B 1 249 ? 24.797 8.492 -25.047 1 90.69 249 LYS B O 1
ATOM 5766 N N . LYS B 1 250 ? 26.781 7.852 -25.859 1 90.25 250 LYS B N 1
ATOM 5767 C CA . LYS B 1 250 ? 26.969 9.07 -26.625 1 90.25 250 LYS B CA 1
ATOM 5768 C C . LYS B 1 250 ? 26.203 9.016 -27.953 1 90.25 250 LYS B C 1
ATOM 5770 O O . LYS B 1 250 ? 26.031 10.039 -28.625 1 90.25 250 LYS B O 1
ATOM 5775 N N . LYS B 1 251 ? 25.766 7.918 -28.25 1 91.56 251 LYS B N 1
ATOM 5776 C CA . LYS B 1 251 ? 25 7.777 -29.484 1 91.56 251 LYS B CA 1
ATOM 5777 C C . LYS B 1 251 ? 23.562 8.281 -29.297 1 91.56 251 LYS B C 1
ATOM 5779 O O . LYS B 1 251 ? 23.188 8.688 -28.203 1 91.56 251 LYS B O 1
ATOM 5784 N N . GLU B 1 252 ? 22.859 8.32 -30.422 1 88.81 252 GLU B N 1
ATOM 5785 C CA . GLU B 1 252 ? 21.484 8.789 -30.375 1 88.81 252 GLU B CA 1
ATOM 5786 C C . GLU B 1 252 ? 20.562 7.75 -29.75 1 88.81 252 GLU B C 1
ATOM 5788 O O . GLU B 1 252 ? 20.766 6.547 -29.906 1 88.81 252 GLU B O 1
ATOM 5793 N N . ARG B 1 253 ? 19.625 8.234 -29.047 1 91.38 253 ARG B N 1
ATOM 5794 C CA . ARG B 1 253 ? 18.641 7.324 -28.469 1 91.38 253 ARG B CA 1
ATOM 5795 C C . ARG B 1 253 ? 18 6.473 -29.562 1 91.38 253 ARG B C 1
ATOM 5797 O O . ARG B 1 253 ? 17.609 6.984 -30.609 1 91.38 253 ARG B O 1
ATOM 5804 N N . GLY B 1 254 ? 17.922 5.164 -29.391 1 92 254 GLY B N 1
ATOM 5805 C CA . GLY B 1 254 ? 17.422 4.242 -30.391 1 92 254 GLY B CA 1
ATOM 5806 C C . GLY B 1 254 ? 18.531 3.502 -31.125 1 92 254 GLY B C 1
ATOM 5807 O O . GLY B 1 254 ? 18.266 2.578 -31.891 1 92 254 GLY B O 1
ATOM 5808 N N . ALA B 1 255 ? 19.734 3.887 -30.875 1 94.44 255 ALA B N 1
ATOM 5809 C CA . ALA B 1 255 ? 20.859 3.201 -31.5 1 94.44 255 ALA B CA 1
ATOM 5810 C C . ALA B 1 255 ? 20.922 1.743 -31.047 1 94.44 255 ALA B C 1
ATOM 5812 O O . ALA B 1 255 ? 20.594 1.42 -29.906 1 94.44 255 ALA B O 1
ATOM 5813 N N . SER B 1 256 ? 21.266 0.852 -31.984 1 95.69 256 SER B N 1
ATOM 5814 C CA . SER B 1 256 ? 21.391 -0.567 -31.672 1 95.69 256 SER B CA 1
ATOM 5815 C C . SER B 1 256 ? 22.578 -1.186 -32.406 1 95.69 256 SER B C 1
ATOM 5817 O O . SER B 1 256 ? 22.953 -0.73 -33.5 1 95.69 256 SER B O 1
ATOM 5819 N N . GLU B 1 257 ? 23.219 -2.078 -31.766 1 94.38 257 GLU B N 1
ATOM 5820 C CA . GLU B 1 257 ? 24.312 -2.869 -32.312 1 94.38 257 GLU B CA 1
ATOM 5821 C C . GLU B 1 257 ? 24.109 -4.355 -32.031 1 94.38 257 GLU B C 1
ATOM 5823 O O . GLU B 1 257 ? 23.531 -4.727 -31 1 94.38 257 GLU B O 1
ATOM 5828 N N . MET B 1 258 ? 24.547 -5.195 -32.969 1 93.44 258 MET B N 1
ATOM 5829 C CA . MET B 1 258 ? 24.359 -6.633 -32.812 1 93.44 258 MET B CA 1
ATOM 5830 C C . MET B 1 258 ? 25.609 -7.391 -33.219 1 93.44 258 MET B C 1
ATOM 5832 O O . MET B 1 258 ? 26.266 -7.02 -34.188 1 93.44 258 MET B O 1
ATOM 5836 N N . VAL B 1 259 ? 26.016 -8.281 -32.406 1 91.31 259 VAL B N 1
ATOM 5837 C CA . VAL B 1 259 ? 27.062 -9.227 -32.75 1 91.31 259 VAL B CA 1
ATOM 5838 C C . VAL B 1 259 ? 26.5 -10.648 -32.781 1 91.31 259 VAL B C 1
ATOM 5840 O O . VAL B 1 259 ? 25.812 -11.062 -31.859 1 91.31 259 VAL B O 1
ATOM 5843 N N . VAL B 1 260 ? 26.766 -11.359 -33.875 1 86 260 VAL B N 1
ATOM 5844 C CA . VAL B 1 260 ? 26.219 -12.695 -34.031 1 86 260 VAL B CA 1
ATOM 5845 C C . VAL B 1 260 ? 27.344 -13.734 -33.969 1 86 260 VAL B C 1
ATOM 5847 O O . VAL B 1 260 ? 28.359 -13.578 -34.656 1 86 260 VAL B O 1
ATOM 5850 N N . ARG B 1 261 ? 27.188 -14.539 -33.031 1 79.19 261 ARG B N 1
ATOM 5851 C CA . ARG B 1 261 ? 28.031 -15.727 -33.062 1 79.19 261 ARG B CA 1
ATOM 5852 C C . ARG B 1 261 ? 27.578 -16.688 -34.156 1 79.19 261 ARG B C 1
ATOM 5854 O O . ARG B 1 261 ? 26.438 -17.172 -34.125 1 79.19 261 ARG B O 1
ATOM 5861 N N . ARG B 1 262 ? 28.484 -16.953 -35.156 1 69 262 ARG B N 1
ATOM 5862 C CA . ARG B 1 262 ? 28.125 -17.734 -36.312 1 69 262 ARG B CA 1
ATOM 5863 C C . ARG B 1 262 ? 28.344 -19.234 -36.062 1 69 262 ARG B C 1
ATOM 5865 O O . ARG B 1 262 ? 27.703 -20.062 -36.719 1 69 262 ARG B O 1
ATOM 5872 N N . LYS B 1 263 ? 29.234 -19.5 -35.188 1 70.25 263 LYS B N 1
ATOM 5873 C CA . LYS B 1 263 ? 29.391 -20.922 -34.938 1 70.25 263 LYS B CA 1
ATOM 5874 C C . LYS B 1 263 ? 28.125 -21.516 -34.312 1 70.25 263 LYS B C 1
ATOM 5876 O O . LYS B 1 263 ? 27.578 -20.938 -33.375 1 70.25 263 LYS B O 1
ATOM 5881 N N . PRO B 1 264 ? 27.656 -22.5 -35.031 1 72.75 264 PRO B N 1
ATOM 5882 C CA . PRO B 1 264 ? 26.438 -23.109 -34.5 1 72.75 264 PRO B CA 1
ATOM 5883 C C . PRO B 1 264 ? 26.594 -23.5 -33.031 1 72.75 264 PRO B C 1
ATOM 5885 O O . PRO B 1 264 ? 27.672 -23.984 -32.625 1 72.75 264 PRO B O 1
ATOM 5888 N N . PRO B 1 265 ? 25.594 -23.078 -32.25 1 77.56 265 PRO B N 1
ATOM 5889 C CA . PRO B 1 265 ? 24.312 -22.453 -32.594 1 77.56 265 PRO B CA 1
ATOM 5890 C C . PRO B 1 265 ? 24.406 -20.922 -32.625 1 77.56 265 PRO B C 1
ATOM 5892 O O . PRO B 1 265 ? 25.156 -20.312 -31.859 1 77.56 265 PRO B O 1
ATOM 5895 N N . GLU B 1 266 ? 23.562 -20.375 -33.562 1 85.56 266 GLU B N 1
ATOM 5896 C CA . GLU B 1 266 ? 23.578 -18.922 -33.781 1 85.56 266 GLU B CA 1
ATOM 5897 C C . GLU B 1 266 ? 22.984 -18.203 -32.562 1 85.56 266 GLU B C 1
ATOM 5899 O O . GLU B 1 266 ? 22 -18.656 -31.984 1 85.56 266 GLU B O 1
ATOM 5904 N N . LEU B 1 267 ? 23.75 -17.266 -32.156 1 91.94 267 LEU B N 1
ATOM 5905 C CA . LEU B 1 267 ? 23.312 -16.453 -31.031 1 91.94 267 LEU B CA 1
ATOM 5906 C C . LEU B 1 267 ? 23.625 -14.977 -31.281 1 91.94 267 LEU B C 1
ATOM 5908 O O . LEU B 1 267 ? 24.703 -14.633 -31.766 1 91.94 267 LEU B O 1
ATOM 5912 N N . ALA B 1 268 ? 22.641 -14.188 -31.109 1 94 268 ALA B N 1
ATOM 5913 C CA . ALA B 1 268 ? 22.812 -12.75 -31.312 1 94 268 ALA B CA 1
ATOM 5914 C C . ALA B 1 268 ? 22.922 -12.023 -29.969 1 94 268 ALA B C 1
ATOM 5916 O O . ALA B 1 268 ? 22.141 -12.281 -29.047 1 94 268 ALA B O 1
ATOM 5917 N N . VAL B 1 269 ? 23.891 -11.242 -29.828 1 94.94 269 VAL B N 1
ATOM 5918 C CA . VAL B 1 269 ? 24 -10.305 -28.719 1 94.94 269 VAL B CA 1
ATOM 5919 C C . VAL B 1 269 ? 23.703 -8.891 -29.203 1 94.94 269 VAL B C 1
ATOM 5921 O O . VAL B 1 269 ? 24.344 -8.391 -30.125 1 94.94 269 VAL B O 1
ATOM 5924 N N . ILE B 1 270 ? 22.703 -8.312 -28.641 1 95.31 270 ILE B N 1
ATOM 5925 C CA . ILE B 1 270 ? 22.188 -7.035 -29.109 1 95.31 270 ILE B CA 1
ATOM 5926 C C . ILE B 1 270 ? 22.344 -5.984 -28.016 1 95.31 270 ILE B C 1
ATOM 5928 O O . ILE B 1 270 ? 22.047 -6.25 -26.844 1 95.31 270 ILE B O 1
ATOM 5932 N N . LYS B 1 271 ? 22.812 -4.867 -28.328 1 95.44 271 LYS B N 1
ATOM 5933 C CA . LYS B 1 271 ? 22.844 -3.697 -27.453 1 95.44 271 LYS B CA 1
ATOM 5934 C C . LYS B 1 271 ? 21.938 -2.592 -27.984 1 95.44 271 LYS B C 1
ATOM 5936 O O . LYS B 1 271 ? 21.938 -2.299 -29.188 1 95.44 271 LYS B O 1
ATOM 5941 N N . TRP B 1 272 ? 21.078 -2.062 -27.109 1 95.88 272 TRP B N 1
ATOM 5942 C CA . TRP B 1 272 ? 20.094 -1.051 -27.484 1 95.88 272 TRP B CA 1
ATOM 5943 C C . TRP B 1 272 ? 20.125 0.112 -26.5 1 95.88 272 TRP B C 1
ATOM 5945 O O . TRP B 1 272 ? 20.203 -0.096 -25.281 1 95.88 272 TRP B O 1
ATOM 5955 N N . LEU B 1 273 ? 20.031 1.339 -27.062 1 94.12 273 LEU B N 1
ATOM 5956 C CA . LEU B 1 273 ? 20.078 2.531 -26.219 1 94.12 273 LEU B CA 1
ATOM 5957 C C . LEU B 1 273 ? 18.703 3.18 -26.094 1 94.12 273 LEU B C 1
ATOM 5959 O O . LEU B 1 273 ? 18.188 3.723 -27.078 1 94.12 273 LEU B O 1
ATOM 5963 N N . ASP B 1 274 ? 18.109 3.105 -24.922 1 90.94 274 ASP B N 1
ATOM 5964 C CA . ASP B 1 274 ? 16.922 3.906 -24.594 1 90.94 274 ASP B CA 1
ATOM 5965 C C . ASP B 1 274 ? 17.297 5.07 -23.688 1 90.94 274 ASP B C 1
ATOM 5967 O O . ASP B 1 274 ? 18.094 5.938 -24.062 1 90.94 274 ASP B O 1
ATOM 5971 N N . ASN B 1 275 ? 16.844 5.062 -22.391 1 85.69 275 ASN B N 1
ATOM 5972 C CA . ASN B 1 275 ? 17.375 6 -21.406 1 85.69 275 ASN B CA 1
ATOM 5973 C C . ASN B 1 275 ? 18.75 5.562 -20.906 1 85.69 275 ASN B C 1
ATOM 5975 O O . ASN B 1 275 ? 19.594 6.402 -20.562 1 85.69 275 ASN B O 1
ATOM 5979 N N . LYS B 1 276 ? 18.953 4.23 -20.922 1 89.69 276 LYS B N 1
ATOM 5980 C CA . LYS B 1 276 ? 20.203 3.562 -20.609 1 89.69 276 LYS B CA 1
ATOM 5981 C C . LYS B 1 276 ? 20.469 2.395 -21.547 1 89.69 276 LYS B C 1
ATOM 5983 O O . LYS B 1 276 ? 19.531 1.852 -22.141 1 89.69 276 LYS B O 1
ATOM 5988 N N . PRO B 1 277 ? 21.688 2.076 -21.703 1 93.75 277 PRO B N 1
ATOM 5989 C CA . PRO B 1 277 ? 21.984 0.926 -22.562 1 93.75 277 PRO B CA 1
ATOM 5990 C C . PRO B 1 277 ? 21.484 -0.392 -21.984 1 93.75 277 PRO B C 1
ATOM 5992 O O . PRO B 1 277 ? 21.625 -0.625 -20.766 1 93.75 277 PRO B O 1
ATOM 5995 N N . VAL B 1 278 ? 20.938 -1.186 -22.828 1 94.62 278 VAL B N 1
ATOM 5996 C CA . VAL B 1 278 ? 20.469 -2.512 -22.438 1 94.62 278 VAL B CA 1
ATOM 5997 C C . VAL B 1 278 ? 21.078 -3.564 -23.375 1 94.62 278 VAL B C 1
ATOM 5999 O O . VAL B 1 278 ? 21.109 -3.377 -24.594 1 94.62 278 VAL B O 1
ATOM 6002 N N . ALA B 1 279 ? 21.594 -4.602 -22.828 1 95.44 279 ALA B N 1
ATOM 6003 C CA . ALA B 1 279 ? 22.125 -5.711 -23.609 1 95.44 279 ALA B CA 1
ATOM 6004 C C . ALA B 1 279 ? 21.188 -6.918 -23.562 1 95.44 279 ALA B C 1
ATOM 6006 O O . ALA B 1 279 ? 20.656 -7.258 -22.516 1 95.44 279 ALA B O 1
ATOM 6007 N N . LEU B 1 280 ? 20.969 -7.543 -24.734 1 96.75 280 LEU B N 1
ATOM 6008 C CA . LEU B 1 280 ? 20.141 -8.734 -24.859 1 96.75 280 LEU B CA 1
ATOM 6009 C C . LEU B 1 280 ? 20.875 -9.844 -25.594 1 96.75 280 LEU B C 1
ATOM 6011 O O . LEU B 1 280 ? 21.797 -9.57 -26.375 1 96.75 280 LEU B O 1
ATOM 6015 N N . ALA B 1 281 ? 20.578 -11 -25.297 1 96.38 281 ALA B N 1
ATOM 6016 C CA . ALA B 1 281 ? 21 -12.172 -26.062 1 96.38 281 ALA B CA 1
ATOM 6017 C C . ALA B 1 281 ? 19.797 -12.969 -26.547 1 96.38 281 ALA B C 1
A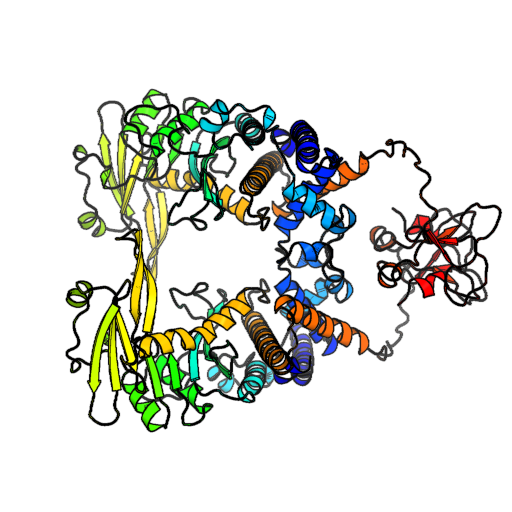TOM 6019 O O . ALA B 1 281 ? 18.812 -13.125 -25.812 1 96.38 281 ALA B O 1
ATOM 6020 N N . SER B 1 282 ? 19.828 -13.383 -27.797 1 96.94 282 SER B N 1
ATOM 6021 C CA . SER B 1 282 ? 18.703 -14.125 -28.359 1 96.94 282 SER B CA 1
ATOM 6022 C C . SER B 1 282 ? 19.188 -15.18 -29.344 1 96.94 282 SER B C 1
ATOM 6024 O O . SER B 1 282 ? 20.109 -14.945 -30.109 1 96.94 282 SER B O 1
ATOM 6026 N N . SER B 1 283 ? 18.531 -16.266 -29.297 1 95.88 283 SER B N 1
ATOM 6027 C CA . SER B 1 283 ? 18.812 -17.312 -30.266 1 95.88 283 SER B CA 1
ATOM 6028 C C . SER B 1 283 ? 17.781 -17.297 -31.391 1 95.88 283 SER B C 1
ATOM 6030 O O . SER B 1 283 ? 17.766 -18.203 -32.25 1 95.88 283 SER B O 1
ATOM 6032 N N . ALA B 1 284 ? 16.906 -16.297 -31.406 1 94.94 284 ALA B N 1
ATOM 6033 C CA . ALA B 1 284 ? 15.844 -16.312 -32.406 1 94.94 284 ALA B CA 1
ATOM 6034 C C . ALA B 1 284 ? 15.672 -14.938 -33.031 1 94.94 284 ALA B C 1
ATOM 6036 O O . ALA B 1 284 ? 15.219 -14.828 -34.188 1 94.94 284 ALA B O 1
ATOM 6037 N N . TYR B 1 285 ? 15.977 -13.906 -32.25 1 96 285 TYR B N 1
ATOM 6038 C CA . TYR B 1 285 ? 15.664 -12.562 -32.75 1 96 285 TYR B CA 1
ATOM 6039 C C . TYR B 1 285 ? 16.922 -11.711 -32.844 1 96 285 TYR B C 1
ATOM 6041 O O . TYR B 1 285 ? 17.875 -11.914 -32.062 1 96 285 TYR B O 1
ATOM 6049 N N . GLY B 1 286 ? 16.891 -10.797 -33.781 1 95.19 286 GLY B N 1
ATOM 6050 C CA . GLY B 1 286 ? 17.922 -9.797 -33.938 1 95.19 286 GLY B CA 1
ATOM 6051 C C . GLY B 1 286 ? 17.391 -8.375 -33.938 1 95.19 286 GLY B C 1
ATOM 6052 O O . GLY B 1 286 ? 16.438 -8.07 -33.219 1 95.19 286 GLY B O 1
ATOM 6053 N N . ILE B 1 287 ? 18.047 -7.59 -34.656 1 95.19 287 ILE B N 1
ATOM 6054 C CA . ILE B 1 287 ? 17.656 -6.188 -34.719 1 95.19 287 ILE B CA 1
ATOM 6055 C C . ILE B 1 287 ? 16.484 -6.023 -35.688 1 95.19 287 ILE B C 1
ATOM 6057 O O . ILE B 1 287 ? 15.508 -5.32 -35.375 1 95.19 287 ILE B O 1
ATOM 6061 N N . GLU B 1 288 ? 16.5 -6.695 -36.75 1 94.06 288 GLU B N 1
ATOM 6062 C CA . GLU B 1 288 ? 15.484 -6.516 -37.781 1 94.06 288 GLU B CA 1
ATOM 6063 C C . GLU B 1 288 ? 14.375 -7.555 -37.656 1 94.06 288 GLU B C 1
ATOM 6065 O O . GLU B 1 288 ? 14.633 -8.703 -37.281 1 94.06 288 GLU B O 1
ATOM 6070 N N . PRO B 1 289 ? 13.164 -7.176 -37.969 1 94.06 289 PRO B N 1
ATOM 6071 C CA . PRO B 1 289 ? 12.68 -5.832 -38.312 1 94.06 289 PRO B CA 1
ATOM 6072 C C . PRO B 1 289 ? 12.578 -4.922 -37.094 1 94.06 289 PRO B C 1
ATOM 6074 O O . PRO B 1 289 ? 12.234 -5.379 -36 1 94.06 289 PRO B O 1
ATOM 6077 N N . GLN B 1 290 ? 12.859 -3.727 -37.344 1 94.19 290 GLN B N 1
ATOM 6078 C CA . GLN B 1 290 ? 12.789 -2.738 -36.281 1 94.19 290 GLN B CA 1
ATOM 6079 C C . GLN B 1 290 ? 11.461 -1.992 -36.312 1 94.19 290 GLN B C 1
ATOM 6081 O O . GLN B 1 290 ? 10.875 -1.794 -37.375 1 94.19 290 GLN B O 1
ATOM 6086 N N . ASP B 1 291 ? 10.969 -1.73 -35.125 1 92.81 291 ASP B N 1
ATOM 6087 C CA . ASP B 1 291 ? 9.812 -0.848 -35.062 1 92.81 291 ASP B CA 1
ATOM 6088 C C . ASP B 1 291 ? 10.141 0.451 -34.344 1 92.81 291 ASP B C 1
ATOM 6090 O O . ASP B 1 291 ? 11.297 0.688 -34 1 92.81 291 ASP B O 1
ATOM 6094 N N . THR B 1 292 ? 9.164 1.458 -34.406 1 92.62 292 THR B N 1
ATOM 6095 C CA . THR B 1 292 ? 9.375 2.754 -33.781 1 92.62 292 THR B CA 1
ATOM 6096 C C . THR B 1 292 ? 8.398 2.953 -32.625 1 92.62 292 THR B C 1
ATOM 6098 O O . THR B 1 292 ? 7.227 2.584 -32.719 1 92.62 292 THR B O 1
ATOM 6101 N N . ARG B 1 293 ? 8.969 3.465 -31.531 1 91 293 ARG B N 1
ATOM 6102 C CA . ARG B 1 293 ? 8.133 3.746 -30.359 1 91 293 ARG B CA 1
ATOM 6103 C C . ARG B 1 293 ? 8.203 5.223 -29.984 1 91 293 ARG B C 1
ATOM 6105 O O . ARG B 1 293 ? 9.266 5.84 -30.062 1 91 293 ARG B O 1
ATOM 6112 N N . ARG B 1 294 ? 7.074 5.762 -29.609 1 89.38 294 ARG B N 1
ATOM 6113 C CA . ARG B 1 294 ? 6.984 7.129 -29.109 1 89.38 294 ARG B CA 1
ATOM 6114 C C . ARG B 1 294 ? 7.418 7.207 -27.656 1 89.38 294 ARG B C 1
ATOM 6116 O O . ARG B 1 294 ? 6.871 6.512 -26.797 1 89.38 294 ARG B O 1
ATOM 6123 N N . ARG B 1 295 ? 8.516 7.965 -27.344 1 88.88 295 ARG B N 1
ATOM 6124 C CA . ARG B 1 295 ? 9.047 8.102 -25.984 1 88.88 295 ARG B CA 1
ATOM 6125 C C . ARG B 1 295 ? 9.188 9.578 -25.609 1 88.88 295 ARG B C 1
ATOM 6127 O O . ARG B 1 295 ? 9.5 10.414 -26.453 1 88.88 295 ARG B O 1
ATOM 6134 N N . TRP B 1 296 ? 8.945 9.93 -24.359 1 84.56 296 TRP B N 1
ATOM 6135 C CA . TRP B 1 296 ? 9.141 11.289 -23.859 1 84.56 296 TRP B CA 1
ATOM 6136 C C . TRP B 1 296 ? 10.617 11.586 -23.656 1 84.56 296 TRP B C 1
ATOM 6138 O O . TRP B 1 296 ? 11.328 10.805 -23.016 1 84.56 296 TRP B O 1
ATOM 6148 N N . SER B 1 297 ? 11.078 12.617 -24.266 1 83.62 297 SER B N 1
ATOM 6149 C CA . SER B 1 297 ? 12.438 13.109 -24.062 1 83.62 297 SER B CA 1
ATOM 6150 C C . SER B 1 297 ? 12.461 14.25 -23.047 1 83.62 297 SER B C 1
ATOM 6152 O O . SER B 1 297 ? 11.953 15.336 -23.312 1 83.62 297 SER B O 1
ATOM 6154 N N . LYS B 1 298 ? 12.977 13.969 -21.891 1 79.19 298 LYS B N 1
ATOM 6155 C CA . LYS B 1 298 ? 13.102 15.008 -20.875 1 79.19 298 LYS B CA 1
ATOM 6156 C C . LYS B 1 298 ? 13.961 16.172 -21.375 1 79.19 298 LYS B C 1
ATOM 6158 O O . LYS B 1 298 ? 13.68 17.328 -21.094 1 79.19 298 LYS B O 1
ATOM 6163 N N . LYS B 1 299 ? 15.062 15.781 -22.156 1 78.31 299 LYS B N 1
ATOM 6164 C CA . LYS B 1 299 ? 15.992 16.766 -22.703 1 78.31 299 LYS B CA 1
ATOM 6165 C C . LYS B 1 299 ? 15.289 17.719 -23.672 1 78.31 299 LYS B C 1
ATOM 6167 O O . LYS B 1 299 ? 15.438 18.938 -23.562 1 78.31 299 LYS B O 1
ATOM 6172 N N . ASP B 1 300 ? 14.469 17.109 -24.453 1 82.44 300 ASP B N 1
ATOM 6173 C CA . ASP B 1 300 ? 13.844 17.891 -25.516 1 82.44 300 ASP B CA 1
ATOM 6174 C C . ASP B 1 300 ? 12.43 18.328 -25.109 1 82.44 300 ASP B C 1
ATOM 6176 O O . ASP B 1 300 ? 11.797 19.109 -25.812 1 82.44 300 ASP B O 1
ATOM 6180 N N . LYS B 1 301 ? 11.906 17.781 -23.938 1 85.31 301 LYS B N 1
ATOM 6181 C CA . LYS B 1 301 ? 10.578 18.078 -23.422 1 85.31 301 LYS B CA 1
ATOM 6182 C C . LYS B 1 301 ? 9.508 17.828 -24.484 1 85.31 301 LYS B C 1
ATOM 6184 O O . LYS B 1 301 ? 8.633 18.672 -24.703 1 85.31 301 LYS B O 1
ATOM 6189 N N . ARG B 1 302 ? 9.703 16.922 -25.359 1 87.5 302 ARG B N 1
ATOM 6190 C CA . ARG B 1 302 ? 8.758 16.516 -26.391 1 87.5 302 ARG B CA 1
ATOM 6191 C C . ARG B 1 302 ? 8.812 15 -26.594 1 87.5 302 ARG B C 1
ATOM 6193 O O . ARG B 1 302 ? 9.75 14.336 -26.141 1 87.5 302 ARG B O 1
ATOM 6200 N N . PHE B 1 303 ? 7.82 14.422 -27.219 1 90.81 303 PHE B N 1
ATOM 6201 C CA . PHE B 1 303 ? 7.828 13.016 -27.578 1 90.81 303 PHE B CA 1
ATOM 6202 C C . PHE B 1 303 ? 8.695 12.781 -28.828 1 90.81 303 PHE B C 1
ATOM 6204 O O . PHE B 1 303 ? 8.656 13.578 -29.766 1 90.81 303 PHE B O 1
ATOM 6211 N N . VAL B 1 304 ? 9.555 11.867 -28.766 1 89.56 304 VAL B N 1
ATOM 6212 C CA . VAL B 1 304 ? 10.414 11.531 -29.891 1 89.56 304 VAL B CA 1
ATOM 6213 C C . VAL B 1 304 ? 10.164 10.078 -30.312 1 89.56 304 VAL B C 1
ATOM 6215 O O . VAL B 1 304 ? 9.656 9.281 -29.516 1 89.56 304 VAL B O 1
ATOM 6218 N N . HIS B 1 305 ? 10.438 9.766 -31.578 1 91.38 305 HIS B N 1
ATOM 6219 C CA . HIS B 1 305 ? 10.352 8.406 -32.094 1 91.38 305 HIS B CA 1
ATOM 6220 C C . HIS B 1 305 ? 11.688 7.684 -31.953 1 91.38 305 HIS B C 1
ATOM 6222 O O . HIS B 1 305 ? 12.711 8.164 -32.438 1 91.38 305 HIS B O 1
ATOM 6228 N N . VAL B 1 306 ? 11.703 6.648 -31.266 1 93.06 306 VAL B N 1
ATOM 6229 C CA . VAL B 1 306 ? 12.922 5.883 -31 1 93.06 306 VAL B CA 1
ATOM 6230 C C . VAL B 1 306 ? 12.828 4.516 -31.688 1 93.06 306 VAL B C 1
ATOM 6232 O O . VAL B 1 306 ? 11.836 3.803 -31.516 1 93.06 306 VAL B O 1
ATOM 6235 N N . SER B 1 307 ? 13.859 4.156 -32.5 1 94.75 307 SER B N 1
ATOM 6236 C CA . SER B 1 307 ? 13.898 2.842 -33.125 1 94.75 307 SER B CA 1
ATOM 6237 C C . SER B 1 307 ? 14.133 1.742 -32.094 1 94.75 307 SER B C 1
ATOM 6239 O O . SER B 1 307 ? 14.93 1.905 -31.172 1 94.75 307 SER B O 1
ATOM 6241 N N . ARG B 1 308 ? 13.406 0.636 -32.219 1 95.5 308 ARG B N 1
ATOM 6242 C CA . ARG B 1 308 ? 13.492 -0.484 -31.281 1 95.5 308 ARG B CA 1
ATOM 6243 C C . ARG B 1 308 ? 13.758 -1.792 -32.031 1 95.5 308 ARG B C 1
ATOM 6245 O O . ARG B 1 308 ? 12.977 -2.182 -32.906 1 95.5 308 ARG B O 1
ATOM 6252 N N . PRO B 1 309 ? 14.852 -2.482 -31.719 1 96.69 309 PRO B N 1
ATOM 6253 C CA . PRO B 1 309 ? 15.125 -3.787 -32.344 1 96.69 309 PRO B CA 1
ATOM 6254 C C . PRO B 1 309 ? 14.008 -4.797 -32.094 1 96.69 309 PRO B C 1
ATOM 6256 O O . PRO B 1 309 ? 13.305 -4.715 -31.078 1 96.69 309 PRO B O 1
ATOM 6259 N N . GLN B 1 310 ? 13.906 -5.742 -32.969 1 97.19 310 GLN B N 1
ATOM 6260 C CA . GLN B 1 310 ? 12.883 -6.773 -32.875 1 97.19 310 GLN B CA 1
ATOM 6261 C C . GLN B 1 310 ? 13.039 -7.555 -31.562 1 97.19 310 GLN B C 1
ATOM 6263 O O . GLN B 1 310 ? 12.039 -7.898 -30.922 1 97.19 310 GLN B O 1
ATOM 6268 N N . ALA B 1 311 ? 14.273 -7.867 -31.219 1 97.06 311 ALA B N 1
ATOM 6269 C CA . ALA B 1 311 ? 14.531 -8.625 -30 1 97.06 311 ALA B CA 1
ATOM 6270 C C . ALA B 1 311 ? 13.945 -7.914 -28.781 1 97.06 311 ALA B C 1
ATOM 6272 O O . ALA B 1 311 ? 13.367 -8.555 -27.891 1 97.06 311 ALA B O 1
ATOM 6273 N N . VAL B 1 312 ? 14.055 -6.637 -28.75 1 96.88 312 VAL B N 1
ATOM 6274 C CA . VAL B 1 312 ? 13.555 -5.844 -27.625 1 96.88 312 VAL B CA 1
ATOM 6275 C C . VAL B 1 312 ? 12.031 -5.816 -27.656 1 96.88 312 VAL B C 1
ATOM 6277 O O . VAL B 1 312 ? 11.383 -5.941 -26.609 1 96.88 312 VAL B O 1
ATOM 6280 N N . ALA B 1 313 ? 11.469 -5.625 -28.828 1 96.81 313 ALA B N 1
ATOM 6281 C CA . ALA B 1 313 ? 10.016 -5.602 -28.969 1 96.81 313 ALA B CA 1
ATOM 6282 C C . ALA B 1 313 ? 9.391 -6.906 -28.484 1 96.81 313 ALA B C 1
ATOM 6284 O O . ALA B 1 313 ? 8.438 -6.891 -27.703 1 96.81 313 ALA B O 1
ATOM 6285 N N . GLU B 1 314 ? 10 -8.016 -28.906 1 97.19 314 GLU B N 1
ATOM 6286 C CA . GLU B 1 314 ? 9.508 -9.336 -28.516 1 97.19 314 GLU B CA 1
ATOM 6287 C C . GLU B 1 314 ? 9.672 -9.562 -27.016 1 97.19 314 GLU B C 1
ATOM 6289 O O . GLU B 1 314 ? 8.773 -10.094 -26.359 1 97.19 314 GLU B O 1
ATOM 6294 N N . TYR B 1 315 ? 10.773 -9.133 -26.531 1 97.69 315 TYR B N 1
ATOM 6295 C CA . TYR B 1 315 ? 11.039 -9.281 -25.109 1 97.69 315 TYR B CA 1
ATOM 6296 C C . TYR B 1 315 ? 10.023 -8.508 -24.281 1 97.69 315 TYR B C 1
ATOM 6298 O O . TYR B 1 315 ? 9.414 -9.055 -23.359 1 97.69 315 TYR B O 1
ATOM 6306 N N . ASN B 1 316 ? 9.797 -7.242 -24.625 1 95.06 316 ASN B N 1
ATOM 6307 C CA . ASN B 1 316 ? 8.891 -6.379 -23.875 1 95.06 316 ASN B CA 1
ATOM 6308 C C . ASN B 1 316 ? 7.457 -6.898 -23.922 1 95.06 316 ASN B C 1
ATOM 6310 O O . ASN B 1 316 ? 6.719 -6.781 -22.938 1 95.06 316 ASN B O 1
ATOM 6314 N N . THR B 1 317 ? 7.125 -7.473 -24.969 1 95.81 317 THR B N 1
ATOM 6315 C CA . THR B 1 317 ? 5.762 -7.945 -25.172 1 95.81 317 THR B CA 1
ATOM 6316 C C . THR B 1 317 ? 5.512 -9.234 -24.406 1 95.81 317 THR B C 1
ATOM 6318 O O . THR B 1 317 ? 4.402 -9.469 -23.922 1 95.81 317 THR B O 1
ATOM 6321 N N . ASN B 1 318 ? 6.539 -10.055 -24.25 1 97.38 318 ASN B N 1
ATOM 6322 C CA . ASN B 1 318 ? 6.27 -11.43 -23.828 1 97.38 318 ASN B CA 1
ATOM 6323 C C . ASN B 1 318 ? 6.844 -11.711 -22.438 1 97.38 318 ASN B C 1
ATOM 6325 O O . ASN B 1 318 ? 6.523 -12.727 -21.828 1 97.38 318 ASN B O 1
ATOM 6329 N N . MET B 1 319 ? 7.641 -10.797 -21.828 1 97.25 319 MET B N 1
ATOM 6330 C CA . MET B 1 319 ? 8.32 -11.039 -20.562 1 97.25 319 MET B CA 1
ATOM 6331 C C . MET B 1 319 ? 7.41 -10.703 -19.391 1 97.25 319 MET B C 1
ATOM 6333 O O . MET B 1 319 ? 7.672 -11.117 -18.25 1 97.25 319 MET B O 1
ATOM 6337 N N . GLY B 1 320 ? 6.301 -10.117 -19.516 1 95.75 320 GLY B N 1
ATOM 6338 C CA . GLY B 1 320 ? 5.535 -9.508 -18.438 1 95.75 320 GLY B CA 1
ATOM 6339 C C . GLY B 1 320 ? 4.531 -10.453 -17.812 1 95.75 320 GLY B C 1
ATOM 6340 O O . GLY B 1 320 ? 3.738 -10.047 -16.953 1 95.75 320 GLY B O 1
ATOM 6341 N N . GLY B 1 321 ? 4.547 -11.727 -18.156 1 96.81 321 GLY B N 1
ATOM 6342 C CA . GLY B 1 321 ? 3.527 -12.648 -17.688 1 96.81 321 GLY B CA 1
ATOM 6343 C C . GLY B 1 321 ? 3.545 -12.852 -16.188 1 96.81 321 GLY B C 1
ATOM 6344 O O . GLY B 1 321 ? 2.498 -12.805 -15.539 1 96.81 321 GLY B O 1
ATOM 6345 N N . VAL B 1 322 ? 4.684 -13.062 -15.609 1 97.19 322 VAL B N 1
ATOM 6346 C CA . VAL B 1 322 ? 4.812 -13.312 -14.18 1 97.19 322 VAL B CA 1
ATOM 6347 C C . VAL B 1 322 ? 4.469 -12.047 -13.398 1 97.19 322 VAL B C 1
ATOM 6349 O O . VAL B 1 322 ? 3.781 -12.102 -12.375 1 97.19 322 VAL B O 1
ATOM 6352 N N . ASP B 1 323 ? 4.895 -10.922 -13.891 1 94.94 323 ASP B N 1
ATOM 6353 C CA . ASP B 1 323 ? 4.562 -9.648 -13.258 1 94.94 323 ASP B CA 1
ATOM 6354 C C . ASP B 1 323 ? 3.053 -9.414 -13.266 1 94.94 323 ASP B C 1
ATOM 6356 O O . ASP B 1 323 ? 2.5 -8.852 -12.32 1 94.94 323 ASP B O 1
ATOM 6360 N N . LEU B 1 324 ? 2.471 -9.805 -14.344 1 96.31 324 LEU B N 1
ATOM 6361 C CA . LEU B 1 324 ? 1.027 -9.633 -14.461 1 96.31 324 LEU B CA 1
ATOM 6362 C C . LEU B 1 324 ? 0.289 -10.445 -13.406 1 96.31 324 LEU B C 1
ATOM 6364 O O . LEU B 1 324 ? -0.619 -9.93 -12.742 1 96.31 324 LEU B O 1
ATOM 6368 N N . VAL B 1 325 ? 0.604 -11.672 -13.258 1 96.69 325 VAL B N 1
ATOM 6369 C CA . VAL B 1 325 ? -0.074 -12.492 -12.266 1 96.69 325 VAL B CA 1
ATOM 6370 C C . VAL B 1 325 ? 0.261 -11.992 -10.859 1 96.69 325 VAL B C 1
ATOM 6372 O O . VAL B 1 325 ? -0.588 -12.023 -9.969 1 96.69 325 VAL B O 1
ATOM 6375 N N . ASP B 1 326 ? 1.479 -11.602 -10.617 1 95.88 326 ASP B N 1
ATOM 6376 C CA . ASP B 1 326 ? 1.84 -11.023 -9.328 1 95.88 326 ASP B CA 1
ATOM 6377 C C . ASP B 1 326 ? 0.964 -9.812 -9.008 1 95.88 326 ASP B C 1
ATOM 6379 O O . ASP B 1 326 ? 0.532 -9.641 -7.863 1 95.88 326 ASP B O 1
ATOM 6383 N N . ARG B 1 327 ? 0.824 -9.016 -10.031 1 94.19 327 ARG B N 1
ATOM 6384 C CA . ARG B 1 327 ? -0.033 -7.844 -9.867 1 94.19 327 ARG B CA 1
ATOM 6385 C C . ARG B 1 327 ? -1.455 -8.25 -9.5 1 94.19 327 ARG B C 1
ATOM 6387 O O . ARG B 1 327 ? -2.055 -7.688 -8.586 1 94.19 327 ARG B O 1
ATOM 6394 N N . MET B 1 328 ? -1.952 -9.219 -10.18 1 94.75 328 MET B N 1
ATOM 6395 C CA . MET B 1 328 ? -3.303 -9.703 -9.922 1 94.75 328 MET B CA 1
ATOM 6396 C C . MET B 1 328 ? -3.428 -10.219 -8.492 1 94.75 328 MET B C 1
ATOM 6398 O O . MET B 1 328 ? -4.387 -9.891 -7.789 1 94.75 328 MET B O 1
ATOM 6402 N N . LEU B 1 329 ? -2.494 -10.969 -8.094 1 95.56 329 LEU B N 1
ATOM 6403 C CA . LEU B 1 329 ? -2.502 -11.539 -6.75 1 95.56 329 LEU B CA 1
ATOM 6404 C C . LEU B 1 329 ? -2.414 -10.445 -5.691 1 95.56 329 LEU B C 1
ATOM 6406 O O . LEU B 1 329 ? -3.057 -10.539 -4.641 1 95.56 329 LEU B O 1
ATOM 6410 N N . SER B 1 330 ? -1.649 -9.445 -5.961 1 93.56 330 SER B N 1
ATOM 6411 C CA . SER B 1 330 ? -1.391 -8.398 -4.973 1 93.56 330 SER B CA 1
ATOM 6412 C C . SER B 1 330 ? -2.648 -7.582 -4.691 1 93.56 330 SER B C 1
ATOM 6414 O O . SER B 1 330 ? -2.811 -7.043 -3.594 1 93.56 330 SER B O 1
ATOM 6416 N N . PHE B 1 331 ? -3.576 -7.531 -5.594 1 91.62 331 PHE B N 1
ATOM 6417 C CA . PHE B 1 331 ? -4.773 -6.719 -5.422 1 91.62 331 PHE B CA 1
ATOM 6418 C C . PHE B 1 331 ? -5.68 -7.309 -4.348 1 91.62 331 PHE B C 1
ATOM 6420 O O . PHE B 1 331 ? -6.293 -6.57 -3.572 1 91.62 331 PHE B O 1
ATOM 6427 N N . TYR B 1 332 ? -5.805 -8.602 -4.328 1 94 332 TYR B N 1
ATOM 6428 C CA . TYR B 1 332 ? -6.773 -9.242 -3.449 1 94 332 TYR B CA 1
ATOM 6429 C C . TYR B 1 332 ? -6.164 -10.461 -2.766 1 94 332 TYR B C 1
ATOM 6431 O O . TYR B 1 332 ? -6.77 -11.539 -2.75 1 94 332 TYR B O 1
ATOM 6439 N N . ARG B 1 333 ? -5.059 -10.211 -2.234 1 93.19 333 ARG B N 1
ATOM 6440 C CA . ARG B 1 333 ? -4.32 -11.305 -1.608 1 93.19 333 ARG B CA 1
ATOM 6441 C C . ARG B 1 333 ? -4.977 -11.727 -0.299 1 93.19 333 ARG B C 1
ATOM 6443 O O . ARG B 1 333 ? -5.297 -10.883 0.542 1 93.19 333 ARG B O 1
ATOM 6450 N N . MET B 1 334 ? -5.152 -13.039 -0.233 1 92.38 334 MET B N 1
ATOM 6451 C CA . MET B 1 334 ? -5.582 -13.562 1.064 1 92.38 334 MET B CA 1
ATOM 6452 C C . MET B 1 334 ? -4.48 -13.391 2.105 1 92.38 334 MET B C 1
ATOM 6454 O O . MET B 1 334 ? -3.318 -13.719 1.846 1 92.38 334 MET B O 1
ATOM 6458 N N . ALA B 1 335 ? -4.68 -12.453 3.025 1 73.5 335 ALA B N 1
ATOM 6459 C CA . ALA B 1 335 ? -3.629 -12.25 4.016 1 73.5 335 ALA B CA 1
ATOM 6460 C C . ALA B 1 335 ? -4.18 -12.383 5.434 1 73.5 335 ALA B C 1
ATOM 6462 O O . ALA B 1 335 ? -5.344 -12.07 5.684 1 73.5 335 ALA B O 1
ATOM 6463 N N . SER B 1 336 ? -3.471 -13.312 6.16 1 68.12 336 SER B N 1
ATOM 6464 C CA . SER B 1 336 ? -3.762 -13.43 7.586 1 68.12 336 SER B CA 1
ATOM 6465 C C . SER B 1 336 ? -2.58 -12.969 8.43 1 68.12 336 SER B C 1
ATOM 6467 O O . SER B 1 336 ? -1.428 -13.062 8 1 68.12 336 SER B O 1
ATOM 6469 N N . ARG B 1 337 ? -2.797 -12.078 9.297 1 75.25 337 ARG B N 1
ATOM 6470 C CA . ARG B 1 337 ? -1.732 -11.734 10.234 1 75.25 337 ARG B CA 1
ATOM 6471 C C . ARG B 1 337 ? -1.361 -12.93 11.109 1 75.25 337 ARG B C 1
ATOM 6473 O O . ARG B 1 337 ? -1.911 -13.102 12.195 1 75.25 337 ARG B O 1
ATOM 6480 N N . THR B 1 338 ? -0.681 -13.875 10.484 1 81.94 338 THR B N 1
ATOM 6481 C CA . THR B 1 338 ? -0.228 -15.047 11.219 1 81.94 338 THR B CA 1
ATOM 6482 C C . THR B 1 338 ? 1.282 -15.219 11.094 1 81.94 338 THR B C 1
ATOM 6484 O O . THR B 1 338 ? 1.886 -14.742 10.125 1 81.94 338 THR B O 1
ATOM 6487 N N . ARG B 1 339 ? 1.816 -15.844 12.031 1 87 339 ARG B N 1
ATOM 6488 C CA . ARG B 1 339 ? 3.252 -16.109 12.039 1 87 339 ARG B CA 1
ATOM 6489 C C . ARG B 1 339 ? 3.57 -17.438 11.391 1 87 339 ARG B C 1
ATOM 6491 O O . ARG B 1 339 ? 4.738 -17.828 11.273 1 87 339 ARG B O 1
ATOM 6498 N N . LYS B 1 340 ? 2.576 -18.125 10.945 1 91.44 340 LYS B N 1
ATOM 6499 C CA . LYS B 1 340 ? 2.771 -19.438 10.312 1 91.44 340 LYS B CA 1
ATOM 6500 C C . LYS B 1 340 ? 2.994 -19.297 8.812 1 91.44 340 LYS B C 1
ATOM 6502 O O . LYS B 1 340 ? 2.068 -18.953 8.07 1 91.44 340 LYS B O 1
ATOM 6507 N N . TRP B 1 341 ? 4.18 -19.688 8.391 1 93.56 341 TRP B N 1
ATOM 6508 C CA . TRP B 1 341 ? 4.492 -19.531 6.973 1 93.56 341 TRP B CA 1
ATOM 6509 C C . TRP B 1 341 ? 3.664 -20.5 6.129 1 93.56 341 TRP B C 1
ATOM 6511 O O . TRP B 1 341 ? 3.375 -20.219 4.965 1 93.56 341 TRP B O 1
ATOM 6521 N N . THR B 1 342 ? 3.281 -21.656 6.684 1 94.56 342 THR B N 1
ATOM 6522 C CA . THR B 1 342 ? 2.502 -22.656 5.953 1 94.56 342 THR B CA 1
ATOM 6523 C C . THR B 1 342 ? 1.148 -22.078 5.543 1 94.56 342 THR B C 1
ATOM 6525 O O . THR B 1 342 ? 0.685 -22.312 4.426 1 94.56 342 THR B O 1
ATOM 6528 N N . VAL B 1 343 ? 0.572 -21.328 6.457 1 93.69 343 VAL B N 1
ATOM 6529 C CA . VAL B 1 343 ? -0.725 -20.734 6.16 1 93.69 343 VAL B CA 1
ATOM 6530 C C . VAL B 1 343 ? -0.578 -19.703 5.039 1 93.69 343 VAL B C 1
ATOM 6532 O O . VAL B 1 343 ? -1.396 -19.672 4.113 1 93.69 343 VAL B O 1
ATOM 6535 N N . HIS B 1 344 ? 0.476 -18.953 5.035 1 94 344 HIS B N 1
ATOM 6536 C CA . HIS B 1 344 ? 0.744 -17.969 3.988 1 94 344 HIS B CA 1
ATOM 6537 C C . HIS B 1 344 ? 0.915 -18.641 2.631 1 94 344 HIS B C 1
ATOM 6539 O O . HIS B 1 344 ? 0.372 -18.172 1.628 1 94 344 HIS B O 1
ATOM 6545 N N . ALA B 1 345 ? 1.638 -19.672 2.672 1 95.38 345 ALA B N 1
ATOM 6546 C CA . ALA B 1 345 ? 1.885 -20.391 1.432 1 95.38 345 ALA B CA 1
ATOM 6547 C C . ALA B 1 345 ? 0.599 -21.016 0.897 1 95.38 345 ALA B C 1
ATOM 6549 O O . ALA B 1 345 ? 0.327 -20.969 -0.304 1 95.38 345 ALA B O 1
ATOM 6550 N N . VAL B 1 346 ? -0.158 -21.609 1.783 1 96.56 346 VAL B N 1
ATOM 6551 C CA . VAL B 1 346 ? -1.428 -22.219 1.389 1 96.56 346 VAL B CA 1
ATOM 6552 C C . VAL B 1 346 ? -2.326 -21.156 0.754 1 96.56 346 VAL B C 1
ATOM 6554 O O . VAL B 1 346 ? -2.873 -21.375 -0.332 1 96.56 346 VAL B O 1
ATOM 6557 N N . PHE B 1 347 ? -2.443 -20.031 1.382 1 96.75 347 PHE B N 1
ATOM 6558 C CA . PHE B 1 347 ? -3.277 -18.953 0.863 1 96.75 347 PHE B CA 1
ATOM 6559 C C . PHE B 1 347 ? -2.77 -18.484 -0.494 1 96.75 347 PHE B C 1
ATOM 6561 O O . PHE B 1 347 ? -3.562 -18.203 -1.396 1 96.75 347 PHE B O 1
ATOM 6568 N N . HIS B 1 348 ? -1.494 -18.422 -0.646 1 97.06 348 HIS B N 1
ATOM 6569 C CA . HIS B 1 348 ? -0.913 -17.984 -1.908 1 97.06 348 HIS B CA 1
ATOM 6570 C C . HIS B 1 348 ? -1.305 -18.922 -3.051 1 97.06 348 HIS B C 1
ATOM 6572 O O . HIS B 1 348 ? -1.713 -18.469 -4.117 1 97.06 348 HIS B O 1
ATOM 6578 N N . PHE B 1 349 ? -1.168 -20.141 -2.826 1 98 349 PHE B N 1
ATOM 6579 C CA . PHE B 1 349 ? -1.401 -21.078 -3.918 1 98 349 PHE B CA 1
ATOM 6580 C C . PHE B 1 349 ? -2.895 -21.25 -4.176 1 98 349 PHE B C 1
ATOM 6582 O O . PHE B 1 349 ? -3.303 -21.578 -5.289 1 98 349 PHE B O 1
ATOM 6589 N N . PHE B 1 350 ? -3.738 -21 -3.146 1 97.94 350 PHE B N 1
ATOM 6590 C CA . PHE B 1 350 ? -5.164 -20.859 -3.41 1 97.94 350 PHE B CA 1
ATOM 6591 C C . PHE B 1 350 ? -5.438 -19.656 -4.309 1 97.94 350 PHE B C 1
ATOM 6593 O O . PHE B 1 350 ? -6.191 -19.766 -5.277 1 97.94 350 PHE B O 1
ATOM 6600 N N . ASP B 1 351 ? -4.824 -18.547 -4 1 98.06 351 ASP B N 1
ATOM 6601 C CA . ASP B 1 351 ? -4.969 -17.344 -4.805 1 98.06 351 ASP B CA 1
ATOM 6602 C C . ASP B 1 351 ? -4.48 -17.578 -6.234 1 98.06 351 ASP B C 1
ATOM 6604 O O . ASP B 1 351 ? -5.09 -17.078 -7.188 1 98.06 351 ASP B O 1
ATOM 6608 N N . LEU B 1 352 ? -3.359 -18.281 -6.312 1 98.38 352 LEU B N 1
ATOM 6609 C CA . LEU B 1 352 ? -2.816 -18.578 -7.633 1 98.38 352 LEU B CA 1
ATOM 6610 C C . LEU B 1 352 ? -3.803 -19.406 -8.445 1 98.38 352 LEU B C 1
ATOM 6612 O O . LEU B 1 352 ? -4.027 -19.141 -9.625 1 98.38 352 LEU B O 1
ATOM 6616 N N . ALA B 1 353 ? -4.363 -20.406 -7.797 1 98.56 353 ALA B N 1
ATOM 6617 C CA . ALA B 1 353 ? -5.375 -21.234 -8.445 1 98.56 353 ALA B CA 1
ATOM 6618 C C . ALA B 1 353 ? -6.559 -20.406 -8.914 1 98.56 353 ALA B C 1
ATOM 6620 O O . ALA B 1 353 ? -7.055 -20.594 -10.023 1 98.56 353 ALA B O 1
ATOM 6621 N N . ILE B 1 354 ? -6.957 -19.469 -8.109 1 98.31 354 ILE B N 1
ATOM 6622 C CA . ILE B 1 354 ? -8.086 -18.609 -8.445 1 98.31 354 ILE B CA 1
ATOM 6623 C C . ILE B 1 354 ? -7.715 -17.719 -9.617 1 98.31 354 ILE B C 1
ATOM 6625 O O . ILE B 1 354 ? -8.508 -17.547 -10.547 1 98.31 354 ILE B O 1
ATOM 6629 N N . ALA B 1 355 ? -6.57 -17.141 -9.625 1 98.12 355 ALA B N 1
ATOM 6630 C CA . ALA B 1 355 ? -6.113 -16.266 -10.711 1 98.12 355 ALA B CA 1
ATOM 6631 C C . ALA B 1 355 ? -6.055 -17.031 -12.031 1 98.12 355 ALA B C 1
ATOM 6633 O O . ALA B 1 355 ? -6.543 -16.547 -13.055 1 98.12 355 ALA B O 1
ATOM 6634 N N . ASN B 1 356 ? -5.445 -18.234 -11.992 1 98.44 356 ASN B N 1
ATOM 6635 C CA . ASN B 1 356 ? -5.406 -19.062 -13.188 1 98.44 356 ASN B CA 1
ATOM 6636 C C . ASN B 1 356 ? -6.812 -19.406 -13.68 1 98.44 356 ASN B C 1
ATOM 6638 O O . ASN B 1 356 ? -7.066 -19.406 -14.891 1 98.44 356 ASN B O 1
ATOM 6642 N N . SER B 1 357 ? -7.668 -19.703 -12.719 1 98.38 357 SER B N 1
ATOM 6643 C CA . SER B 1 357 ? -9.055 -20 -13.062 1 98.38 357 SER B CA 1
ATOM 6644 C C . SER B 1 357 ? -9.719 -18.828 -13.781 1 98.38 357 SER B C 1
ATOM 6646 O O . SER B 1 357 ? -10.391 -19.016 -14.797 1 98.38 357 SER B O 1
ATOM 6648 N N . TRP B 1 358 ? -9.539 -17.656 -13.266 1 98 358 TRP B N 1
ATOM 6649 C CA . TRP B 1 358 ? -10.133 -16.469 -13.875 1 98 358 TRP B CA 1
ATOM 6650 C C . TRP B 1 358 ? -9.57 -16.234 -15.273 1 98 358 TRP B C 1
ATOM 6652 O O . TRP B 1 358 ? -10.305 -15.875 -16.188 1 98 358 TRP B O 1
ATOM 6662 N N . LEU B 1 359 ? -8.242 -16.406 -15.438 1 97.5 359 LEU B N 1
ATOM 6663 C CA . LEU B 1 359 ? -7.613 -16.203 -16.734 1 97.5 359 LEU B CA 1
ATOM 6664 C C . LEU B 1 359 ? -8.148 -17.188 -17.766 1 97.5 359 LEU B C 1
ATOM 6666 O O . LEU B 1 359 ? -8.383 -16.812 -18.922 1 97.5 359 LEU B O 1
ATOM 6670 N N . GLN B 1 360 ? -8.312 -18.453 -17.328 1 97.19 360 GLN B N 1
ATOM 6671 C CA . GLN B 1 360 ? -8.93 -19.438 -18.219 1 97.19 360 GLN B CA 1
ATOM 6672 C C . GLN B 1 360 ? -10.359 -19.047 -18.562 1 97.19 360 GLN B C 1
ATOM 6674 O O . GLN B 1 360 ? -10.75 -19.094 -19.734 1 97.19 360 GLN B O 1
ATOM 6679 N N . TYR B 1 361 ? -11.117 -18.641 -17.547 1 97.38 361 TYR B N 1
ATOM 6680 C CA . TYR B 1 361 ? -12.492 -18.188 -17.734 1 97.38 361 TYR B CA 1
ATOM 6681 C C . TYR B 1 361 ? -12.562 -17.016 -18.703 1 97.38 361 TYR B C 1
ATOM 6683 O O . TYR B 1 361 ? -13.383 -17.016 -19.625 1 97.38 361 TYR B O 1
ATOM 6691 N N . LYS B 1 362 ? -11.703 -16.062 -18.516 1 96.75 362 LYS B N 1
ATOM 6692 C CA . LYS B 1 362 ? -11.641 -14.883 -19.375 1 96.75 362 LYS B CA 1
ATOM 6693 C C . LYS B 1 362 ? -11.352 -15.266 -20.828 1 96.75 362 LYS B C 1
ATOM 6695 O O . LYS B 1 362 ? -11.992 -14.766 -21.75 1 96.75 362 LYS B O 1
ATOM 6700 N N . ASN B 1 363 ? -10.391 -16.156 -21.047 1 94.75 363 ASN B N 1
ATOM 6701 C CA . ASN B 1 363 ? -10.047 -16.641 -22.391 1 94.75 363 ASN B CA 1
ATOM 6702 C C . ASN B 1 363 ? -11.234 -17.328 -23.062 1 94.75 363 ASN B C 1
ATOM 6704 O O . ASN B 1 363 ? -11.492 -17.109 -24.25 1 94.75 363 ASN B O 1
ATOM 6708 N N . ASP B 1 364 ? -11.906 -18.172 -22.281 1 95.38 364 ASP B N 1
ATOM 6709 C CA . ASP B 1 364 ? -13.078 -18.875 -22.797 1 95.38 364 ASP B CA 1
ATOM 6710 C C . ASP B 1 364 ? -14.188 -17.891 -23.172 1 95.38 364 ASP B C 1
ATOM 6712 O O . ASP B 1 364 ? -14.844 -18.047 -24.203 1 95.38 364 ASP B O 1
ATOM 6716 N N . CYS B 1 365 ? -14.414 -16.906 -22.312 1 96.25 365 CYS B N 1
ATOM 6717 C CA . CYS B 1 365 ? -15.422 -15.883 -22.594 1 96.25 365 CYS B CA 1
ATOM 6718 C C . CYS B 1 365 ? -15.086 -15.125 -23.875 1 96.25 365 CYS B C 1
ATOM 6720 O O . CYS B 1 365 ? -15.969 -14.875 -24.703 1 96.25 365 CYS B O 1
ATOM 6722 N N . GLU B 1 366 ? -13.852 -14.75 -24.016 1 94.38 366 GLU B N 1
ATOM 6723 C CA . GLU B 1 366 ? -13.414 -14.016 -25.203 1 94.38 366 GLU B CA 1
ATOM 6724 C C . GLU B 1 366 ? -13.625 -14.844 -26.469 1 94.38 366 GLU B C 1
ATOM 6726 O O . GLU B 1 366 ? -14.055 -14.32 -27.5 1 94.38 366 GLU B O 1
ATOM 6731 N N . SER B 1 367 ? -13.32 -16.109 -26.406 1 94.25 367 SER B N 1
ATOM 6732 C CA . SER B 1 367 ? -13.508 -17 -27.547 1 94.25 367 SER B CA 1
ATOM 6733 C C . SER B 1 367 ? -14.984 -17.141 -27.906 1 94.25 367 SER B C 1
ATOM 6735 O O . SER B 1 367 ? -15.328 -17.328 -29.078 1 94.25 367 SER B O 1
ATOM 6737 N N . LEU B 1 368 ? -15.859 -16.953 -26.906 1 95.38 368 LEU B N 1
ATOM 6738 C CA . LEU B 1 368 ? -17.297 -17.094 -27.109 1 95.38 368 LEU B CA 1
ATOM 6739 C C . LEU B 1 368 ? -17.938 -15.742 -27.375 1 95.38 368 LEU B C 1
ATOM 6741 O O . LEU B 1 368 ? -19.156 -15.664 -27.594 1 95.38 368 LEU B O 1
ATOM 6745 N N . GLY B 1 369 ? -17.203 -14.664 -27.328 1 94.56 369 GLY B N 1
ATOM 6746 C CA . GLY B 1 369 ? -17.703 -13.328 -27.578 1 94.56 369 GLY B CA 1
ATOM 6747 C C . GLY B 1 369 ? -18.484 -12.758 -26.422 1 94.56 369 GLY B C 1
ATOM 6748 O O . GLY B 1 369 ? -19.375 -11.922 -26.609 1 94.56 369 GLY B O 1
ATOM 6749 N N . LYS B 1 370 ? -18.281 -13.336 -25.281 1 95 370 LYS B N 1
ATOM 6750 C CA . LYS B 1 370 ? -18.938 -12.844 -24.078 1 95 370 LYS B CA 1
ATOM 6751 C C . LYS B 1 370 ? -18 -11.961 -23.266 1 95 370 LYS B C 1
ATOM 6753 O O . LYS B 1 370 ? -16.781 -12.117 -23.328 1 95 370 LYS B O 1
ATOM 6758 N N . LYS B 1 371 ? -18.547 -11.07 -22.547 1 95.62 371 LYS B N 1
ATOM 6759 C CA . LYS B 1 371 ? -17.75 -10.219 -21.672 1 95.62 371 LYS B CA 1
ATOM 6760 C C . LYS B 1 371 ? -17.469 -10.906 -20.344 1 95.62 371 LYS B C 1
ATOM 6762 O O . LYS B 1 371 ? -18.391 -11.305 -19.625 1 95.62 371 LYS B O 1
ATOM 6767 N N . PRO B 1 372 ? -16.25 -11.078 -20.016 1 96.12 372 PRO B N 1
ATOM 6768 C CA . PRO B 1 372 ? -15.922 -11.75 -18.766 1 96.12 372 PRO B CA 1
ATOM 6769 C C . PRO B 1 372 ? -16.172 -10.875 -17.531 1 96.12 372 PRO B C 1
ATOM 6771 O O . PRO B 1 372 ? -16.219 -9.648 -17.656 1 96.12 372 PRO B O 1
ATOM 6774 N N . LEU B 1 373 ? -16.359 -11.508 -16.375 1 94.94 373 LEU B N 1
ATOM 6775 C CA . LEU B 1 373 ? -16.391 -10.805 -15.102 1 94.94 373 LEU B CA 1
ATOM 6776 C C . LEU B 1 373 ? -15.023 -10.195 -14.789 1 94.94 373 LEU B C 1
ATOM 6778 O O . LEU B 1 373 ? -13.992 -10.75 -15.164 1 94.94 373 LEU B O 1
ATOM 6782 N N . LYS B 1 374 ? -15.078 -9.055 -14.141 1 95.56 374 LYS B N 1
ATOM 6783 C CA . LYS B 1 374 ? -13.82 -8.547 -13.594 1 95.56 374 LYS B CA 1
ATOM 6784 C C . LYS B 1 374 ? -13.242 -9.516 -12.562 1 95.56 374 LYS B C 1
ATOM 6786 O O . LYS B 1 374 ? -13.984 -10.289 -11.945 1 95.56 374 LYS B O 1
ATOM 6791 N N . PHE B 1 375 ? -12.008 -9.523 -12.414 1 96.81 375 PHE B N 1
ATOM 6792 C CA . PHE B 1 375 ? -11.312 -10.445 -11.531 1 96.81 375 PHE B CA 1
ATOM 6793 C C . PHE B 1 375 ? -11.891 -10.391 -10.125 1 96.81 375 PHE B C 1
ATOM 6795 O O . PHE B 1 375 ? -12.148 -11.43 -9.508 1 96.81 375 PHE B O 1
ATOM 6802 N N . LEU B 1 376 ? -12.133 -9.188 -9.602 1 96.25 376 LEU B N 1
ATOM 6803 C CA . LEU B 1 376 ? -12.695 -9.016 -8.266 1 96.25 376 LEU B CA 1
ATOM 6804 C C . LEU B 1 376 ? -14.039 -9.727 -8.133 1 96.25 376 LEU B C 1
ATOM 6806 O O . LEU B 1 376 ? -14.266 -10.469 -7.18 1 96.25 376 LEU B O 1
ATOM 6810 N N . ASP B 1 377 ? -14.906 -9.531 -9.102 1 95.38 377 ASP B N 1
ATOM 6811 C CA . ASP B 1 377 ? -16.234 -10.141 -9.07 1 95.38 377 ASP B CA 1
ATOM 6812 C C . ASP B 1 377 ? -16.141 -11.664 -9.156 1 95.38 377 ASP B C 1
ATOM 6814 O O . ASP B 1 377 ? -16.859 -12.375 -8.461 1 95.38 377 ASP B O 1
ATOM 6818 N N . PHE B 1 378 ? -15.305 -12.133 -10.07 1 97.25 378 PHE B N 1
ATOM 6819 C CA . PHE B 1 378 ? -15.094 -13.562 -10.219 1 97.25 378 PHE B CA 1
ATOM 6820 C C . PHE B 1 378 ? -14.656 -14.188 -8.898 1 97.25 378 PHE B C 1
ATOM 6822 O O . PHE B 1 378 ? -15.188 -15.219 -8.477 1 97.25 378 PHE B O 1
ATOM 6829 N N . LYS B 1 379 ? -13.672 -13.539 -8.312 1 96.94 379 LYS B N 1
ATOM 6830 C CA . LYS B 1 379 ? -13.117 -14.023 -7.055 1 96.94 379 LYS B CA 1
ATOM 6831 C C . LYS B 1 379 ? -14.188 -14.039 -5.961 1 96.94 379 LYS B C 1
ATOM 6833 O O . LYS B 1 379 ? -14.305 -15.008 -5.215 1 96.94 379 LYS B O 1
ATOM 6838 N N . LEU B 1 380 ? -15.016 -13.016 -5.82 1 96 380 LEU B N 1
ATOM 6839 C CA . LEU B 1 380 ? -16.094 -12.945 -4.832 1 96 380 LEU B CA 1
ATOM 6840 C C . LEU B 1 380 ? -17.156 -14.008 -5.098 1 96 380 LEU B C 1
ATOM 6842 O O . LEU B 1 380 ? -17.656 -14.625 -4.16 1 96 380 LEU B O 1
ATOM 6846 N N . TYR B 1 381 ? -17.453 -14.203 -6.355 1 96.31 381 TYR B N 1
ATOM 6847 C CA . TYR B 1 381 ? -18.422 -15.234 -6.707 1 96.31 381 TYR B CA 1
ATOM 6848 C C . TYR B 1 381 ? -17.922 -16.609 -6.309 1 96.31 381 TYR B C 1
ATOM 6850 O O . TYR B 1 381 ? -18.703 -17.438 -5.816 1 96.31 381 TYR B O 1
ATOM 6858 N N . LEU B 1 382 ? -16.688 -16.781 -6.562 1 97 382 LEU B N 1
ATOM 6859 C CA . LEU B 1 382 ? -16.109 -18.062 -6.168 1 97 382 LEU B CA 1
ATOM 6860 C C . LEU B 1 382 ? -16.156 -18.25 -4.656 1 97 382 LEU B C 1
ATOM 6862 O O . LEU B 1 382 ? -16.5 -19.328 -4.164 1 97 382 LEU B O 1
ATOM 6866 N N . GLY B 1 383 ? -15.75 -17.188 -3.922 1 96.81 383 GLY B N 1
ATOM 6867 C CA . GLY B 1 383 ? -15.867 -17.25 -2.473 1 96.81 383 GLY B CA 1
ATOM 6868 C C . GLY B 1 383 ? -17.281 -17.562 -1.997 1 96.81 383 GLY B C 1
ATOM 6869 O O . GLY B 1 383 ? -17.469 -18.375 -1.09 1 96.81 383 GLY B O 1
ATOM 6870 N N . GLU B 1 384 ? -18.219 -16.938 -2.627 1 95.75 384 GLU B N 1
ATOM 6871 C CA . GLU B 1 384 ? -19.625 -17.172 -2.297 1 95.75 384 GLU B CA 1
ATOM 6872 C C . GLU B 1 384 ? -20.016 -18.625 -2.566 1 95.75 384 GLU B C 1
ATOM 6874 O O . GLU B 1 384 ? -20.719 -19.25 -1.761 1 95.75 384 GLU B O 1
ATOM 6879 N N . ASP B 1 385 ? -19.594 -19.141 -3.672 1 95.88 385 ASP B N 1
ATOM 6880 C CA . ASP B 1 385 ? -19.906 -20.516 -4.047 1 95.88 385 ASP B CA 1
ATOM 6881 C C . ASP B 1 385 ? -19.312 -21.5 -3.039 1 95.88 385 ASP B C 1
ATOM 6883 O O . ASP B 1 385 ? -19.953 -22.484 -2.67 1 95.88 385 ASP B O 1
ATOM 6887 N N . LEU B 1 386 ? -18.078 -21.234 -2.598 1 96.44 386 LEU B N 1
ATOM 6888 C CA . LEU B 1 386 ? -17.438 -22.094 -1.604 1 96.44 386 LEU B CA 1
ATOM 6889 C C . LEU B 1 386 ? -18.219 -22.094 -0.298 1 96.44 386 LEU B C 1
ATOM 6891 O O . LEU B 1 386 ? -18.344 -23.125 0.356 1 96.44 386 LEU B O 1
ATOM 6895 N N . ILE B 1 387 ? -18.781 -20.969 0.065 1 95 387 ILE B N 1
ATOM 6896 C CA . ILE B 1 387 ? -19.5 -20.828 1.319 1 95 387 ILE B CA 1
ATOM 6897 C C . ILE B 1 387 ? -20.891 -21.453 1.185 1 95 387 ILE B C 1
ATOM 6899 O O . ILE B 1 387 ? -21.297 -22.266 2.027 1 95 387 ILE B O 1
ATOM 6903 N N . THR B 1 388 ? -21.641 -21.125 0.133 1 90.56 388 THR B N 1
ATOM 6904 C CA . THR B 1 388 ? -23.047 -21.531 -0.035 1 90.56 388 THR B CA 1
ATOM 6905 C C . THR B 1 388 ? -23.141 -23.031 -0.288 1 90.56 388 THR B C 1
ATOM 6907 O O . THR B 1 388 ? -24.031 -23.688 0.25 1 90.56 388 THR B O 1
ATOM 6910 N N . ARG B 1 389 ? -22.297 -23.609 -1.037 1 82.44 389 ARG B N 1
ATOM 6911 C CA . ARG B 1 389 ? -22.344 -25.031 -1.32 1 82.44 389 ARG B CA 1
ATOM 6912 C C . ARG B 1 389 ? -22.016 -25.844 -0.075 1 82.44 389 ARG B C 1
ATOM 6914 O O . ARG B 1 389 ? -22.547 -26.953 0.117 1 82.44 389 ARG B O 1
ATOM 6921 N N . ALA B 1 390 ? -21.172 -25.297 0.669 1 80.56 390 ALA B N 1
ATOM 6922 C CA . ALA B 1 390 ? -20.797 -25.969 1.912 1 80.56 390 ALA B CA 1
ATOM 6923 C C . ALA B 1 390 ? -21.953 -25.953 2.906 1 80.56 390 ALA B C 1
ATOM 6925 O O . ALA B 1 390 ? -22.125 -26.906 3.672 1 80.56 390 ALA B O 1
ATOM 6926 N N . GLN B 1 391 ? -22.703 -24.938 2.895 1 74.5 391 GLN B N 1
ATOM 6927 C CA . GLN B 1 391 ? -23.812 -24.812 3.828 1 74.5 391 GLN B CA 1
ATOM 6928 C C . GLN B 1 391 ? -25 -25.672 3.383 1 74.5 391 GLN B C 1
ATOM 6930 O O . GLN B 1 391 ? -25.781 -26.125 4.211 1 74.5 391 GLN B O 1
ATOM 6935 N N . SER B 1 392 ? -25.094 -25.984 2.057 1 65.5 392 SER B N 1
ATOM 6936 C CA . SER B 1 392 ? -26.141 -26.844 1.534 1 65.5 392 SER B CA 1
ATOM 6937 C C . SER B 1 392 ? -25.844 -28.312 1.815 1 65.5 392 SER B C 1
ATOM 6939 O O . SER B 1 392 ? -26.766 -29.125 1.993 1 65.5 392 SER B O 1
ATOM 6941 N N . GLY B 1 393 ? -24.578 -28.859 1.803 1 52 393 GLY B N 1
ATOM 6942 C CA . GLY B 1 393 ? -24.203 -30.234 2.068 1 52 393 GLY B CA 1
ATOM 6943 C C . GLY B 1 393 ? -24.281 -30.609 3.537 1 52 393 GLY B C 1
ATOM 6944 O O . GLY B 1 393 ? -24.078 -31.766 3.906 1 52 393 GLY B O 1
ATOM 6945 N N . VAL B 1 394 ? -24.156 -29.906 4.34 1 43.75 394 VAL B N 1
ATOM 6946 C CA . VAL B 1 394 ? -24.312 -30.266 5.742 1 43.75 394 VAL B CA 1
ATOM 6947 C C . VAL B 1 394 ? -25.719 -30.812 5.98 1 43.75 394 VAL B C 1
ATOM 6949 O O . VAL B 1 394 ? -26.703 -30.062 5.973 1 43.75 394 VAL B O 1
ATOM 6952 N N . LYS B 1 395 ? -26.078 -31.906 5.285 1 39.12 395 LYS B N 1
ATOM 6953 C CA . LYS B 1 395 ? -27.203 -32.688 5.785 1 39.12 395 LYS B CA 1
ATOM 6954 C C . LYS B 1 395 ? -27.141 -32.844 7.301 1 39.12 395 LYS B C 1
ATOM 6956 O O . LYS B 1 395 ? -26.062 -33.031 7.863 1 39.12 395 LYS B O 1
ATOM 6961 N N . SER B 1 396 ? -28.078 -32.5 8.008 1 35.31 396 SER B N 1
ATOM 6962 C CA . SER B 1 396 ? -28.422 -32.812 9.391 1 35.31 396 SER B CA 1
ATOM 6963 C C . SER B 1 396 ? -28.078 -34.25 9.75 1 35.31 396 SER B C 1
ATOM 6965 O O . SER B 1 396 ? -28.562 -34.781 10.766 1 35.31 396 SER B O 1
ATOM 6967 N N . ASP B 1 397 ? -27.438 -34.906 8.883 1 32.53 397 ASP B N 1
ATOM 6968 C CA . ASP B 1 397 ? -27.516 -36.312 9.344 1 32.53 397 ASP B CA 1
ATOM 6969 C C . ASP B 1 397 ? -26.797 -36.469 10.688 1 32.53 397 ASP B C 1
ATOM 6971 O O . ASP B 1 397 ? -26.516 -37.594 11.109 1 32.53 397 ASP B O 1
ATOM 6975 N N . SER B 1 398 ? -25.891 -35.75 11.094 1 31.42 398 SER B N 1
ATOM 6976 C CA . SER B 1 398 ? -25.422 -36.188 12.406 1 31.42 398 SER B CA 1
ATOM 6977 C C . SER B 1 398 ? -26.547 -36.219 13.422 1 31.42 398 SER B C 1
ATOM 6979 O O . SER B 1 398 ? -27.188 -35.188 13.672 1 31.42 398 SER B O 1
ATOM 6981 N N . GLU B 1 399 ? -27.281 -37.344 13.477 1 29.72 399 GLU B N 1
ATOM 6982 C CA . GLU B 1 399 ? -28 -37.781 14.672 1 29.72 399 GLU B CA 1
ATOM 6983 C C . GLU B 1 399 ? -27.25 -37.375 15.938 1 29.72 399 GLU B C 1
ATOM 6985 O O . GLU B 1 399 ? -26.141 -37.875 16.188 1 29.72 399 GLU B O 1
ATOM 6990 N N . ASP B 1 400 ? -27.25 -36.188 16.344 1 29.95 400 ASP B N 1
ATOM 6991 C CA . ASP B 1 400 ? -26.844 -35.812 17.688 1 29.95 400 ASP B CA 1
ATOM 6992 C C . ASP B 1 400 ? -27.312 -36.812 18.734 1 29.95 400 ASP B C 1
ATOM 6994 O O . ASP B 1 400 ? -28.469 -37.25 18.719 1 29.95 400 ASP B O 1
ATOM 6998 N N . ASP B 1 401 ? -26.594 -37.844 19.031 1 31.03 401 ASP B N 1
ATOM 6999 C CA . ASP B 1 401 ? -26.797 -38.469 20.344 1 31.03 401 ASP B CA 1
ATOM 7000 C C . ASP B 1 401 ? -27.328 -37.438 21.344 1 31.03 401 ASP B C 1
ATOM 7002 O O . ASP B 1 401 ? -26.688 -36.406 21.594 1 31.03 401 ASP B O 1
ATOM 7006 N N . TYR B 1 402 ? -28.625 -37.344 21.453 1 31.91 402 TYR B N 1
ATOM 7007 C CA . TYR B 1 402 ? -29.5 -36.625 22.375 1 31.91 402 TYR B CA 1
ATOM 7008 C C . TYR B 1 402 ? -29 -36.781 23.812 1 31.91 402 TYR B C 1
ATOM 7010 O O . TYR B 1 402 ? -29.141 -37.844 24.422 1 31.91 402 TYR B O 1
ATOM 7018 N N . THR B 1 403 ? -27.75 -36.625 24.203 1 33.31 403 THR B N 1
ATOM 7019 C CA . THR B 1 403 ? -27.672 -36.5 25.641 1 33.31 403 THR B CA 1
ATOM 7020 C C . THR B 1 403 ? -28.641 -35.438 26.141 1 33.31 403 THR B C 1
ATOM 7022 O O . THR B 1 403 ? -28.703 -34.312 25.594 1 33.31 403 THR B O 1
ATOM 7025 N N . PRO B 1 404 ? -29.75 -35.812 26.859 1 31.95 404 PRO B N 1
ATOM 7026 C CA . PRO B 1 404 ? -30.75 -34.875 27.359 1 31.95 404 PRO B CA 1
ATOM 7027 C C . PRO B 1 404 ? -30.109 -33.562 27.891 1 31.95 404 PRO B C 1
ATOM 7029 O O . PRO B 1 404 ? -29.156 -33.625 28.656 1 31.95 404 PRO B O 1
ATOM 7032 N N . PRO B 1 405 ? -30 -32.625 27.078 1 31.11 405 PRO B N 1
ATOM 7033 C CA . PRO B 1 405 ? -29.359 -31.438 27.688 1 31.11 405 PRO B CA 1
ATOM 7034 C C . PRO B 1 405 ? -29.906 -31.141 29.078 1 31.11 405 PRO B C 1
ATOM 7036 O O . PRO B 1 405 ? -31.078 -31.422 29.359 1 31.11 405 PRO B O 1
ATOM 7039 N N . ARG B 1 406 ? -29.266 -31.25 30.125 1 33 406 ARG B N 1
ATOM 7040 C CA . ARG B 1 406 ? -29.75 -30.703 31.391 1 33 406 ARG B CA 1
ATOM 7041 C C . ARG B 1 406 ? -30.562 -29.438 31.172 1 33 406 ARG B C 1
ATOM 7043 O O . ARG B 1 406 ? -30.266 -28.656 30.25 1 33 406 ARG B O 1
ATOM 7050 N N . GLN B 1 407 ? -31.859 -29.297 31.531 1 30.95 407 GLN B N 1
ATOM 7051 C CA . GLN B 1 407 ? -32.844 -28.219 31.484 1 30.95 407 GLN B CA 1
ATOM 7052 C C . GLN B 1 407 ? -32.188 -26.859 31.719 1 30.95 407 GLN B C 1
ATOM 7054 O O . GLN B 1 407 ? -32 -26.438 32.844 1 30.95 407 GLN B O 1
ATOM 7059 N N . LYS B 1 408 ? -31.016 -26.609 31.25 1 32.38 408 LYS B N 1
ATOM 7060 C CA . LYS B 1 408 ? -30.547 -25.281 31.625 1 32.38 408 LYS B CA 1
ATOM 7061 C C . LYS B 1 408 ? -31.578 -24.219 31.281 1 32.38 408 LYS B C 1
ATOM 7063 O O . LYS B 1 408 ? -32.375 -24.391 30.359 1 32.38 408 LYS B O 1
ATOM 7068 N N . TRP B 1 409 ? -31.953 -23.297 32.125 1 31.95 409 TRP B N 1
ATOM 7069 C CA . TRP B 1 409 ? -32.719 -22.062 31.969 1 31.95 409 TRP B CA 1
ATOM 7070 C C . TRP B 1 409 ? -32.406 -21.391 30.641 1 31.95 409 TRP B C 1
ATOM 7072 O O . TRP B 1 409 ? -31.219 -21.234 30.312 1 31.95 409 TRP B O 1
ATOM 7082 N N . LYS B 1 410 ? -33.094 -21.672 29.656 1 35.38 410 LYS B N 1
ATOM 7083 C CA . LYS B 1 410 ? -32.906 -21.016 28.375 1 35.38 410 LYS B CA 1
ATOM 7084 C C . LYS B 1 410 ? -32.719 -19.516 28.547 1 35.38 410 LYS B C 1
ATOM 7086 O O . LYS B 1 410 ? -33.625 -18.812 28.953 1 35.38 410 LYS B O 1
ATOM 7091 N N . PRO B 1 411 ? -31.562 -19.031 28.781 1 37.75 411 PRO B N 1
ATOM 7092 C CA . PRO B 1 411 ? -31.391 -17.594 29 1 37.75 411 PRO B CA 1
ATOM 7093 C C . PRO B 1 411 ? -32.031 -16.75 27.906 1 37.75 411 PRO B C 1
ATOM 7095 O O . PRO B 1 411 ? -32.219 -17.219 26.781 1 37.75 411 PRO B O 1
ATOM 7098 N N . GLN B 1 412 ? -32.844 -15.68 28.203 1 40 412 GLN B N 1
ATOM 7099 C CA . GLN B 1 412 ? -33.375 -14.711 27.25 1 40 412 GLN B CA 1
ATOM 7100 C C . GLN B 1 412 ? -32.312 -14.273 26.25 1 40 412 GLN B C 1
ATOM 7102 O O . GLN B 1 412 ? -31.141 -14.102 26.609 1 40 412 GLN B O 1
ATOM 7107 N N . PRO B 1 413 ? -32.625 -14.625 25 1 45.12 413 PRO B N 1
ATOM 7108 C CA . PRO B 1 413 ? -31.625 -14.156 24.031 1 45.12 413 PRO B CA 1
ATOM 7109 C C . PRO B 1 413 ? -31.141 -12.734 24.328 1 45.12 413 PRO B C 1
ATOM 7111 O O . PRO B 1 413 ? -31.891 -11.938 24.906 1 45.12 413 PRO B O 1
ATOM 7114 N N . ASN B 1 414 ? -29.875 -12.492 24.297 1 43.72 414 ASN B N 1
ATOM 7115 C CA . ASN B 1 414 ? -29.297 -11.172 24.562 1 43.72 414 ASN B CA 1
ATOM 7116 C C . ASN B 1 414 ? -30.031 -10.078 23.781 1 43.72 414 ASN B C 1
ATOM 7118 O O . ASN B 1 414 ? -30.594 -10.344 22.703 1 43.72 414 ASN B O 1
ATOM 7122 N N . ALA B 1 415 ? -30.266 -8.945 24.297 1 51.94 415 ALA B N 1
ATOM 7123 C CA . ALA B 1 415 ? -31 -7.82 23.719 1 51.94 415 ALA B CA 1
ATOM 7124 C C . ALA B 1 415 ? -30.516 -7.508 22.312 1 51.94 415 ALA B C 1
ATOM 7126 O O . ALA B 1 415 ? -31.297 -7.16 21.422 1 51.94 415 ALA B O 1
ATOM 7127 N N . SER B 1 416 ? -29.297 -7.691 22.078 1 51.38 416 SER B N 1
ATOM 7128 C CA . SER B 1 416 ? -28.734 -7.398 20.766 1 51.38 416 SER B CA 1
ATOM 7129 C C . SER B 1 416 ? -29.266 -8.367 19.703 1 51.38 416 SER B C 1
ATOM 7131 O O . SER B 1 416 ? -29.531 -7.969 18.578 1 51.38 416 SER B O 1
ATOM 7133 N N . LEU B 1 417 ? -29.406 -9.547 20.062 1 50.78 417 LEU B N 1
ATOM 7134 C CA . LEU B 1 417 ? -29.922 -10.555 19.141 1 50.78 417 LEU B CA 1
ATOM 7135 C C . LEU B 1 417 ? -31.406 -10.328 18.859 1 50.78 417 LEU B C 1
ATOM 7137 O O . LEU B 1 417 ? -31.875 -10.617 17.766 1 50.78 417 LEU B O 1
ATOM 7141 N N . ARG B 1 418 ? -32.094 -9.773 19.828 1 51.97 418 ARG B N 1
ATOM 7142 C CA . ARG B 1 418 ? -33.531 -9.508 19.672 1 51.97 418 ARG B CA 1
ATOM 7143 C C . ARG B 1 418 ? -33.781 -8.445 18.609 1 51.97 418 ARG B C 1
ATOM 7145 O O . ARG B 1 418 ? -34.781 -8.492 17.906 1 51.97 418 ARG B O 1
ATOM 7152 N N . HIS B 1 419 ? -32.812 -7.66 18.562 1 55.84 419 HIS B N 1
ATOM 7153 C CA . HIS B 1 419 ? -33.031 -6.492 17.719 1 55.84 419 HIS B CA 1
ATOM 7154 C C . HIS B 1 419 ? -32.344 -6.637 16.375 1 55.84 419 HIS B C 1
ATOM 7156 O O . HIS B 1 419 ? -32.688 -5.957 15.406 1 55.84 419 HIS B O 1
ATOM 7162 N N . TYR B 1 420 ? -31.438 -7.488 16.156 1 51.84 420 TYR B N 1
ATOM 7163 C CA . TYR B 1 420 ? -30.625 -7.633 14.961 1 51.84 420 TYR B CA 1
ATOM 7164 C C . TYR B 1 420 ? -31.422 -8.281 13.836 1 51.84 420 TYR B C 1
ATOM 7166 O O . TYR B 1 420 ? -31.969 -9.375 14 1 51.84 420 TYR B O 1
ATOM 7174 N N . GLY B 1 421 ? -31.531 -7.715 12.516 1 55.69 421 GLY B N 1
ATOM 7175 C CA . GLY B 1 421 ? -32.219 -8.195 11.328 1 55.69 421 GLY B CA 1
ATOM 7176 C C . GLY B 1 421 ? -33.719 -8.133 11.461 1 55.69 421 GLY B C 1
ATOM 7177 O O . GLY B 1 421 ? -34.438 -8.82 10.727 1 55.69 421 GLY B O 1
ATOM 7178 N N . ALA B 1 422 ? -34.219 -7.484 12.484 1 59.56 422 ALA B N 1
ATOM 7179 C CA . ALA B 1 422 ? -35.656 -7.336 12.719 1 59.56 422 ALA B CA 1
ATOM 7180 C C . ALA B 1 422 ? -36.219 -6.191 11.891 1 59.56 422 ALA B C 1
ATOM 7182 O O . ALA B 1 422 ? -36.625 -5.164 12.43 1 59.56 422 ALA B O 1
ATOM 7183 N N . ILE B 1 423 ? -36.156 -6.359 10.617 1 69.5 423 ILE B N 1
ATOM 7184 C CA . ILE B 1 423 ? -36.594 -5.293 9.727 1 69.5 423 ILE B CA 1
ATOM 7185 C C . ILE B 1 423 ? -38.062 -5.535 9.312 1 69.5 423 ILE B C 1
ATOM 7187 O O . ILE B 1 423 ? -38.875 -4.613 9.328 1 69.5 423 ILE B O 1
ATOM 7191 N N . HIS B 1 424 ? -38.312 -6.746 8.852 1 72.88 424 HIS B N 1
ATOM 7192 C CA . HIS B 1 424 ? -39.656 -7.094 8.461 1 72.88 424 HIS B CA 1
ATOM 7193 C C . HIS B 1 424 ? -40.469 -7.617 9.648 1 72.88 424 HIS B C 1
ATOM 7195 O O . HIS B 1 424 ? -40.531 -8.828 9.867 1 72.88 424 HIS B O 1
ATOM 7201 N N . LEU B 1 425 ? -40.969 -6.668 10.422 1 77.88 425 LEU B N 1
ATOM 7202 C CA . LEU B 1 425 ? -41.719 -7.059 11.602 1 77.88 425 LEU B CA 1
ATOM 7203 C C . LEU B 1 425 ? -43.219 -6.875 11.375 1 77.88 425 LEU B C 1
ATOM 7205 O O . LEU B 1 425 ? -43.656 -5.891 10.766 1 77.88 425 LEU B O 1
ATOM 7209 N N . PRO B 1 426 ? -44 -7.914 11.844 1 78.88 426 PRO B N 1
ATOM 7210 C CA . PRO B 1 426 ? -45.469 -7.789 11.688 1 78.88 426 PRO B CA 1
ATOM 7211 C C . PRO B 1 426 ? -46.062 -6.801 12.68 1 78.88 426 PRO B C 1
ATOM 7213 O O . PRO B 1 426 ? -45.688 -6.785 13.852 1 78.88 426 PRO B O 1
ATOM 7216 N N . GLU B 1 427 ? -46.781 -5.891 12.211 1 79.94 427 GLU B N 1
ATOM 7217 C CA . GLU B 1 427 ? -47.562 -4.969 13.023 1 79.94 427 GLU B CA 1
ATOM 7218 C C . GLU B 1 427 ? -49.062 -5.129 12.742 1 79.94 427 GLU B C 1
ATOM 7220 O O . GLU B 1 427 ? -49.5 -5.074 11.586 1 79.94 427 GLU B O 1
ATOM 7225 N N . MET B 1 428 ? -49.781 -5.355 13.797 1 78.5 428 MET B N 1
ATOM 7226 C CA . MET B 1 428 ? -51.25 -5.414 13.648 1 78.5 428 MET B CA 1
ATOM 7227 C C . MET B 1 428 ? -51.844 -4.016 13.602 1 78.5 428 MET B C 1
ATOM 7229 O O . MET B 1 428 ? -51.719 -3.248 14.555 1 78.5 428 MET B O 1
ATOM 7233 N N . MET B 1 429 ? -52.406 -3.645 12.562 1 78.25 429 MET B N 1
ATOM 7234 C CA . MET B 1 429 ? -52.969 -2.316 12.367 1 78.25 429 MET B CA 1
ATOM 7235 C C . MET B 1 429 ? -54.375 -2.234 12.977 1 78.25 429 MET B C 1
ATOM 7237 O O . MET B 1 429 ? -55.125 -3.213 12.961 1 78.25 429 MET B O 1
ATOM 7241 N N . ASP B 1 430 ? -54.562 -1.046 13.648 1 75.69 430 ASP B N 1
ATOM 7242 C CA . ASP B 1 430 ? -55.875 -0.791 14.234 1 75.69 430 ASP B CA 1
ATOM 7243 C C . ASP B 1 430 ? -56.844 -0.184 13.211 1 75.69 430 ASP B C 1
ATOM 7245 O O . ASP B 1 430 ? -57.094 1.021 13.227 1 75.69 430 ASP B O 1
ATOM 7249 N N . GLU B 1 431 ? -57.031 -0.833 12.203 1 73.5 431 GLU B N 1
ATOM 7250 C CA . GLU B 1 431 ? -57.969 -0.391 11.172 1 73.5 431 GLU B CA 1
ATOM 7251 C C . GLU B 1 431 ? -59.312 -1.134 11.281 1 73.5 431 GLU B C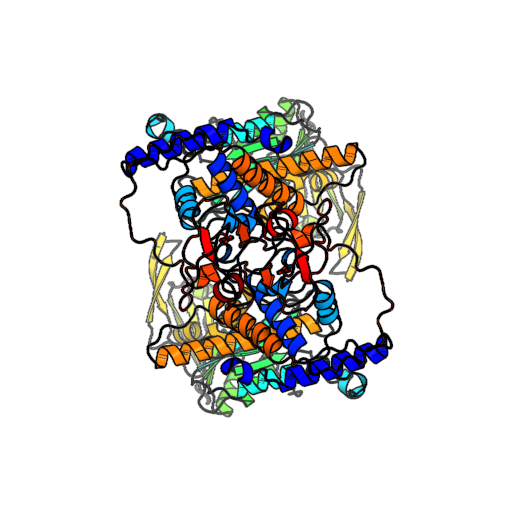 1
ATOM 7253 O O . GLU B 1 431 ? -59.375 -2.227 11.844 1 73.5 431 GLU B O 1
ATOM 7258 N N . THR B 1 432 ? -60.375 -0.572 10.953 1 76.44 432 THR B N 1
ATOM 7259 C CA . THR B 1 432 ? -61.719 -1.114 11.047 1 76.44 432 THR B CA 1
ATOM 7260 C C . THR B 1 432 ? -61.906 -2.271 10.07 1 76.44 432 THR B C 1
ATOM 7262 O O . THR B 1 432 ? -62.625 -3.223 10.359 1 76.44 432 THR B O 1
ATOM 7265 N N . HIS B 1 433 ? -61.281 -2.186 8.961 1 77.62 433 HIS B N 1
ATOM 7266 C CA . HIS B 1 433 ? -61.438 -3.236 7.957 1 77.62 433 HIS B CA 1
ATOM 7267 C C . HIS B 1 433 ? -60.094 -3.879 7.637 1 77.62 433 HIS B C 1
ATOM 7269 O O . HIS B 1 433 ? -59.062 -3.197 7.602 1 77.62 433 HIS B O 1
ATOM 7275 N N . ALA B 1 434 ? -60.094 -5.238 7.582 1 79.88 434 ALA B N 1
ATOM 7276 C CA . ALA B 1 434 ? -58.906 -5.988 7.199 1 79.88 434 ALA B CA 1
ATOM 7277 C C . ALA B 1 434 ? -58.531 -5.742 5.734 1 79.88 434 ALA B C 1
ATOM 7279 O O . ALA B 1 434 ? -59.406 -5.41 4.926 1 79.88 434 ALA B O 1
ATOM 7280 N N . SER B 1 435 ? -57.312 -5.715 5.418 1 82.25 435 SER B N 1
ATOM 7281 C CA . SER B 1 435 ? -56.844 -5.535 4.055 1 82.25 435 SER B CA 1
ATOM 7282 C C . SER B 1 435 ? -56.469 -6.871 3.42 1 82.25 435 SER B C 1
ATOM 7284 O O . SER B 1 435 ? -56.156 -7.832 4.125 1 82.25 435 SER B O 1
ATOM 7286 N N . ARG B 1 436 ? -56.5 -6.973 2.139 1 80.88 436 ARG B N 1
ATOM 7287 C CA . ARG B 1 436 ? -56.188 -8.203 1.414 1 80.88 436 ARG B CA 1
ATOM 7288 C C . ARG B 1 436 ? -54.688 -8.539 1.526 1 80.88 436 ARG B C 1
ATOM 7290 O O . ARG B 1 436 ? -53.844 -7.656 1.421 1 80.88 436 ARG B O 1
ATOM 7297 N N . CYS B 1 437 ? -54.375 -9.773 1.775 1 81.38 437 CYS B N 1
ATOM 7298 C CA . CYS B 1 437 ? -53 -10.273 1.758 1 81.38 437 CYS B CA 1
ATOM 7299 C C . CYS B 1 437 ? -52.375 -10.086 0.385 1 81.38 437 CYS B C 1
ATOM 7301 O O . CYS B 1 437 ? -53 -10.406 -0.636 1 81.38 437 CYS B O 1
ATOM 7303 N N . ARG B 1 438 ? -51.25 -9.617 0.297 1 80.56 438 ARG B N 1
ATOM 7304 C CA . ARG B 1 438 ? -50.594 -9.266 -0.956 1 80.56 438 ARG B CA 1
ATOM 7305 C C . ARG B 1 438 ? -49.812 -10.438 -1.513 1 80.56 438 ARG B C 1
ATOM 7307 O O . ARG B 1 438 ? -49.281 -10.375 -2.629 1 80.56 438 ARG B O 1
ATOM 7314 N N . ARG B 1 439 ? -49.719 -11.445 -0.786 1 80.31 439 ARG B N 1
ATOM 7315 C CA . ARG B 1 439 ? -49.031 -12.609 -1.343 1 80.31 439 ARG B CA 1
ATOM 7316 C C . ARG B 1 439 ? -49.844 -13.242 -2.467 1 80.31 439 ARG B C 1
ATOM 7318 O O . ARG B 1 439 ? -51.062 -13.422 -2.332 1 80.31 439 ARG B O 1
ATOM 7325 N N . SER B 1 440 ? -49.125 -13.711 -3.469 1 78.25 440 SER B N 1
ATOM 7326 C CA . SER B 1 440 ? -49.812 -14.352 -4.586 1 78.25 440 SER B CA 1
ATOM 7327 C C . SER B 1 440 ? -50.438 -15.68 -4.172 1 78.25 440 SER B C 1
ATOM 7329 O O . SER B 1 440 ? -49.75 -16.5 -3.529 1 78.25 440 SER B O 1
ATOM 7331 N N . GLY B 1 441 ? -51.719 -15.922 -4.484 1 77.19 441 GLY B N 1
ATOM 7332 C CA . GLY B 1 441 ? -52.406 -17.172 -4.223 1 77.19 441 GLY B CA 1
ATOM 7333 C C . GLY B 1 441 ? -53.25 -17.125 -2.967 1 77.19 441 GLY B C 1
ATOM 7334 O O . GLY B 1 441 ? -54.031 -18.047 -2.691 1 77.19 441 GLY B O 1
ATOM 7335 N N . CYS B 1 442 ? -53 -16.125 -2.15 1 79.62 442 CYS B N 1
ATOM 7336 C CA . CYS B 1 442 ? -53.812 -16 -0.944 1 79.62 442 CYS B CA 1
ATOM 7337 C C . CYS B 1 442 ? -54.906 -14.969 -1.132 1 79.62 442 CYS B C 1
ATOM 7339 O O . CYS B 1 442 ? -54.656 -13.875 -1.645 1 79.62 442 CYS B O 1
ATOM 7341 N N . THR B 1 443 ? -56.094 -15.305 -0.85 1 79.25 443 THR B N 1
ATOM 7342 C CA . THR B 1 443 ? -57.219 -14.406 -1.002 1 79.25 443 THR B CA 1
ATOM 7343 C C . THR B 1 443 ? -57.75 -13.977 0.361 1 79.25 443 THR B C 1
ATOM 7345 O O . THR B 1 443 ? -58.844 -13.398 0.452 1 79.25 443 THR B O 1
ATOM 7348 N N . SER B 1 444 ? -57.031 -14.156 1.394 1 81.75 444 SER B N 1
ATOM 7349 C CA . SER B 1 444 ? -57.5 -13.844 2.736 1 81.75 444 SER B CA 1
ATOM 7350 C C . SER B 1 444 ? -57.25 -12.383 3.09 1 81.75 444 SER B C 1
ATOM 7352 O O . SER B 1 444 ? -56.469 -11.703 2.42 1 81.75 444 SER B O 1
ATOM 7354 N N . LYS B 1 445 ? -57.938 -11.922 4.023 1 82.12 445 LYS B N 1
ATOM 7355 C CA . LYS B 1 445 ? -57.75 -10.57 4.543 1 82.12 445 LYS B CA 1
ATOM 7356 C C . LYS B 1 445 ? -57.031 -10.594 5.891 1 82.12 445 LYS B C 1
ATOM 7358 O O . LYS B 1 445 ? -57.188 -11.555 6.652 1 82.12 445 LYS B O 1
ATOM 7363 N N . THR B 1 446 ? -56.188 -9.695 6.098 1 82.94 446 THR B N 1
ATOM 7364 C CA . THR B 1 446 ? -55.375 -9.664 7.32 1 82.94 446 THR B CA 1
ATOM 7365 C C . THR B 1 446 ? -55.219 -8.227 7.824 1 82.94 446 THR B C 1
ATOM 7367 O O . THR B 1 446 ? -55.375 -7.277 7.059 1 82.94 446 THR B O 1
ATOM 7370 N N . TYR B 1 447 ? -55 -8.094 9.117 1 79.94 447 TYR B N 1
ATOM 7371 C CA . TYR B 1 447 ? -54.719 -6.812 9.758 1 79.94 447 TYR B CA 1
ATOM 7372 C C . TYR B 1 447 ? -53.219 -6.641 9.984 1 79.94 447 TYR B C 1
ATOM 7374 O O . TYR B 1 447 ? -52.781 -5.621 10.516 1 79.94 447 TYR B O 1
ATOM 7382 N N . VAL B 1 448 ? -52.469 -7.625 9.609 1 83.06 448 VAL B N 1
ATOM 7383 C CA . VAL B 1 448 ? -51.031 -7.598 9.906 1 83.06 448 VAL B CA 1
ATOM 7384 C C . VAL B 1 448 ? -50.281 -6.969 8.742 1 83.06 448 VAL B C 1
ATOM 7386 O O . VAL B 1 448 ? -50.406 -7.414 7.602 1 83.06 448 VAL B O 1
ATOM 7389 N N . MET B 1 449 ? -49.531 -5.969 9.078 1 81 449 MET B N 1
ATOM 7390 C CA . MET B 1 449 ? -48.719 -5.258 8.094 1 81 449 MET B CA 1
ATOM 7391 C C . MET B 1 449 ? -47.25 -5.375 8.422 1 81 449 MET B C 1
ATOM 7393 O O . MET B 1 449 ? -46.875 -5.359 9.594 1 81 449 MET B O 1
ATOM 7397 N N . CYS B 1 450 ? -46.469 -5.637 7.43 1 79.94 450 CYS B N 1
ATOM 7398 C CA . CYS B 1 450 ? -45.031 -5.582 7.621 1 79.94 450 CYS B CA 1
ATOM 7399 C C . CYS B 1 450 ? -44.562 -4.145 7.773 1 79.94 450 CYS B C 1
ATOM 7401 O O . CYS B 1 450 ? -44.844 -3.293 6.938 1 79.94 450 CYS B O 1
ATOM 7403 N N . THR B 1 451 ? -43.75 -3.881 8.82 1 78.44 451 THR B N 1
ATOM 7404 C CA . THR B 1 451 ? -43.344 -2.525 9.164 1 78.44 451 THR B CA 1
ATOM 7405 C C . THR B 1 451 ? -42.406 -1.954 8.109 1 78.44 451 THR B C 1
ATOM 7407 O O . THR B 1 451 ? -42.375 -0.742 7.891 1 78.44 451 THR B O 1
ATOM 7410 N N . LYS B 1 452 ? -41.75 -2.773 7.41 1 73.81 452 LYS B N 1
ATOM 7411 C CA . LYS B 1 452 ? -40.781 -2.322 6.426 1 73.81 452 LYS B CA 1
ATOM 7412 C C . LYS B 1 452 ? -41.406 -2.24 5.035 1 73.81 452 LYS B C 1
ATOM 7414 O O . LYS B 1 452 ? -41.25 -1.225 4.348 1 73.81 452 LYS B O 1
ATOM 7419 N N . CYS B 1 453 ? -42.094 -3.283 4.609 1 73.81 453 CYS B N 1
ATOM 7420 C CA . CYS B 1 453 ? -42.625 -3.387 3.26 1 73.81 453 CYS B CA 1
ATOM 7421 C C . CYS B 1 453 ? -43.969 -2.664 3.152 1 73.81 453 CYS B C 1
ATOM 7423 O O . CYS B 1 453 ? -44.438 -2.387 2.049 1 73.81 453 CYS B O 1
ATOM 7425 N N . LYS B 1 454 ? -44.531 -2.387 4.203 1 77.31 454 LYS B N 1
ATOM 7426 C CA . LYS B 1 454 ? -45.844 -1.755 4.305 1 77.31 454 LYS B CA 1
ATOM 7427 C C . LYS B 1 454 ? -46.875 -2.492 3.461 1 77.31 454 LYS B C 1
ATOM 7429 O O . LYS B 1 454 ? -47.719 -1.865 2.805 1 77.31 454 LYS B O 1
ATOM 7434 N N . VAL B 1 455 ? -46.844 -3.715 3.402 1 80.5 455 VAL B N 1
ATOM 7435 C CA . VAL B 1 455 ? -47.844 -4.578 2.756 1 80.5 455 VAL B CA 1
ATOM 7436 C C . VAL B 1 455 ? -48.5 -5.469 3.799 1 80.5 455 VAL B C 1
ATOM 7438 O O . VAL B 1 455 ? -47.875 -5.859 4.789 1 80.5 455 VAL B O 1
ATOM 7441 N N . PHE B 1 456 ? -49.719 -5.805 3.479 1 82.81 456 PHE B N 1
ATOM 7442 C CA . PHE B 1 456 ? -50.469 -6.664 4.387 1 82.81 456 PHE B CA 1
ATOM 7443 C C . PHE B 1 456 ? -50.281 -8.133 4.047 1 82.81 456 PHE B C 1
ATOM 7445 O O . PHE B 1 456 ? -50.344 -8.523 2.879 1 82.81 456 PHE B O 1
ATOM 7452 N N . LEU B 1 457 ? -49.875 -8.93 5.043 1 85.75 457 LEU B N 1
ATOM 7453 C CA . LEU B 1 457 ? -49.625 -10.352 4.879 1 85.75 457 LEU B CA 1
ATOM 7454 C C . LEU B 1 457 ? -50.219 -11.148 6.035 1 85.75 457 LEU B C 1
ATOM 7456 O O . LEU B 1 457 ? -50.156 -10.711 7.188 1 85.75 457 LEU B O 1
ATOM 7460 N N . CYS B 1 458 ? -50.656 -12.297 5.699 1 81.44 458 CYS B N 1
ATOM 7461 C CA . CYS B 1 458 ? -51.281 -13.133 6.703 1 81.44 458 CYS B CA 1
ATOM 7462 C C . CYS B 1 458 ? -50.25 -13.805 7.598 1 81.44 458 CYS B C 1
ATOM 7464 O O . CYS B 1 458 ? -49.219 -14.266 7.117 1 81.44 458 CYS B O 1
ATOM 7466 N N . VAL B 1 459 ? -50.5 -13.695 8.914 1 80.44 459 VAL B N 1
ATOM 7467 C CA . VAL B 1 459 ? -49.812 -14.555 9.883 1 80.44 459 VAL B CA 1
ATOM 7468 C C . VAL B 1 459 ? -50.844 -15.484 10.531 1 80.44 459 VAL B C 1
ATOM 7470 O O . VAL B 1 459 ? -51.406 -15.164 11.57 1 80.44 459 VAL B O 1
ATOM 7473 N N . SER B 1 460 ? -51.312 -16.516 9.898 1 75.38 460 SER B N 1
ATOM 7474 C CA . SER B 1 460 ? -52.344 -17.422 10.352 1 75.38 460 SER B CA 1
ATOM 7475 C C . SER B 1 460 ? -51.969 -18.891 10.109 1 75.38 460 SER B C 1
ATOM 7477 O O . SER B 1 460 ? -51.031 -19.156 9.359 1 75.38 460 SER B O 1
ATOM 7479 N N . LYS B 1 461 ? -52.531 -19.75 10.805 1 68.19 461 LYS B N 1
ATOM 7480 C CA . LYS B 1 461 ? -52.344 -21.188 10.656 1 68.19 461 LYS B CA 1
ATOM 7481 C C . LYS B 1 461 ? -52.594 -21.625 9.227 1 68.19 461 LYS B C 1
ATOM 7483 O O . LYS B 1 461 ? -51.938 -22.562 8.734 1 68.19 461 LYS B O 1
ATOM 7488 N N . LYS B 1 462 ? -53.438 -21 8.516 1 67.62 462 LYS B N 1
ATOM 7489 C CA . LYS B 1 462 ? -53.844 -21.453 7.191 1 67.62 462 LYS B CA 1
ATOM 7490 C C . LYS B 1 462 ? -52.844 -21.047 6.125 1 67.62 462 LYS B C 1
ATOM 7492 O O . LYS B 1 462 ? -52.656 -21.75 5.133 1 67.62 462 LYS B O 1
ATOM 7497 N N . GLY B 1 463 ? -52.094 -19.859 6.281 1 68.5 463 GLY B N 1
ATOM 7498 C CA . GLY B 1 463 ? -51.219 -19.391 5.219 1 68.5 463 GLY B CA 1
ATOM 7499 C C . GLY B 1 463 ? -50.062 -18.531 5.727 1 68.5 463 GLY B C 1
ATOM 7500 O O . GLY B 1 463 ? -50.281 -17.391 6.137 1 68.5 463 GLY B O 1
ATOM 7501 N N . ASN B 1 464 ? -49.125 -19.016 6.438 1 76.19 464 ASN B N 1
ATOM 7502 C CA . ASN B 1 464 ? -47.906 -18.312 6.852 1 76.19 464 ASN B CA 1
ATOM 7503 C C . ASN B 1 464 ? -47.375 -17.406 5.738 1 76.19 464 ASN B C 1
ATOM 7505 O O . ASN B 1 464 ? -46.219 -17.516 5.344 1 76.19 464 ASN B O 1
ATOM 7509 N N . CYS B 1 465 ? -48.25 -16.484 5.289 1 79.38 465 CYS B N 1
ATOM 7510 C CA . CYS B 1 465 ? -47.938 -15.656 4.137 1 79.38 465 CYS B CA 1
ATOM 7511 C C . CYS B 1 465 ? -46.781 -14.711 4.453 1 79.38 465 CYS B C 1
ATOM 7513 O O . CYS B 1 465 ? -45.938 -14.438 3.594 1 79.38 465 CYS B O 1
ATOM 7515 N N . PHE B 1 466 ? -46.812 -14.18 5.633 1 81.06 466 PHE B N 1
ATOM 7516 C CA . PHE B 1 466 ? -45.75 -13.281 6.035 1 81.06 466 PHE B CA 1
ATOM 7517 C C . PHE B 1 466 ? -44.375 -13.977 5.922 1 81.06 466 PHE B C 1
ATOM 7519 O O . PHE B 1 466 ? -43.438 -13.406 5.375 1 81.06 466 PHE B O 1
ATOM 7526 N N . LEU B 1 467 ? -44.406 -15.117 6.414 1 79.44 467 LEU B N 1
ATOM 7527 C CA . LEU B 1 467 ? -43.188 -15.914 6.344 1 79.44 467 LEU B CA 1
ATOM 7528 C C . LEU B 1 467 ? -42.812 -16.25 4.898 1 79.44 467 LEU B C 1
ATOM 7530 O O . LEU B 1 467 ? -41.688 -16.078 4.477 1 79.44 467 LEU B O 1
ATOM 7534 N N . LYS B 1 468 ? -43.75 -16.766 4.156 1 79.06 468 LYS B N 1
ATOM 7535 C CA . LYS B 1 468 ? -43.531 -17.219 2.789 1 79.06 468 LYS B CA 1
ATOM 7536 C C . LYS B 1 468 ? -43.156 -16.047 1.88 1 79.06 468 LYS B C 1
ATOM 7538 O O . LYS B 1 468 ? -42.375 -16.219 0.932 1 79.06 468 LYS B O 1
ATOM 7543 N N . TYR B 1 469 ? -43.75 -14.953 2.105 1 77.88 469 TYR B N 1
ATOM 7544 C CA . TYR B 1 469 ? -43.5 -13.75 1.32 1 77.88 469 TYR B CA 1
ATOM 7545 C C . TYR B 1 469 ? -42.062 -13.266 1.515 1 77.88 469 TYR B C 1
ATOM 7547 O O . TYR B 1 469 ? -41.469 -12.734 0.584 1 77.88 469 TYR B O 1
ATOM 7555 N N . HIS B 1 470 ? -41.562 -13.43 2.715 1 76.62 470 HIS B N 1
ATOM 7556 C CA . HIS B 1 470 ? -40.25 -12.883 3.047 1 76.62 470 HIS B CA 1
ATOM 7557 C C . HIS B 1 470 ? -39.188 -13.969 3.082 1 76.62 470 HIS B C 1
ATOM 7559 O O . HIS B 1 470 ? -38 -13.68 3.16 1 76.62 470 HIS B O 1
ATOM 7565 N N . ALA B 1 471 ? -39.594 -15.234 3.094 1 68.81 471 ALA B N 1
ATOM 7566 C CA . ALA B 1 471 ? -38.688 -16.359 3.062 1 68.81 471 ALA B CA 1
ATOM 7567 C C . ALA B 1 471 ? -38.375 -16.781 1.627 1 68.81 471 ALA B C 1
ATOM 7569 O O . ALA B 1 471 ? -39.25 -16.703 0.752 1 68.81 471 ALA B O 1
ATOM 7570 N N . LYS B 1 472 ? -37.094 -16.844 1.084 1 56.56 472 LYS B N 1
ATOM 7571 C CA . LYS B 1 472 ? -36.75 -17.391 -0.224 1 56.56 472 LYS B CA 1
ATOM 7572 C C . LYS B 1 472 ? -37.219 -18.844 -0.354 1 56.56 472 LYS B C 1
ATOM 7574 O O . LYS B 1 472 ? -37.062 -19.625 0.582 1 56.56 472 LYS B O 1
#